Protein 6B05 (pdb70)

Radius of gyration: 31.6 Å; Cα contacts (8 Å, |Δi|>4): 1835; chains: 3; bounding box: 79×73×69 Å

Organism: Pectobacterium atrosepticum (strain SCRI 1043 / ATCC BAA-672) (NCBI:txid218491)

Sequence (944 aa):
EEIKSPLPVFKEGTLANGFRYTLVQLEGPKTRVDIRLIVDVGSIDEKDNESGVAHMVAHMVFRASDAFPQGVSTELHHKQGWGRGQSYNAVTNYERRTMMYMMSPPKGNLDLGATLLQALSQMTGHAKLLQSDLDDERKIILEEWRGKLGVAERMNQQRVQAIRHDSRYPSRRPVIGTEESINDTPASVLQDFYQRWYHPSNMRLMIIGDITPADAEREIQRYFAALPNVAVPTRDYYEPLLKPQLKVARLQDSSQSGSSQVSFVYRFNDKDAFGQSEYRHRRLLTQITMSAVTRQVRRQKAELPQDASSLVVRKSDIGKTTAALGFFANVMPGGHDAAISAVLKEIERFKRYPLNEQDITEITSDIREVAQRMSVTPETREFADWVQQLTIVWQQDRPYVGSQQRRGKDALEALDTIKGEDVNRHWQRWLASPDTLAQFSSVPGATPFTLPKPDAISKLQKQWALATLAPLRLEEKKIIPELPSVTQSGKRTAVKTFAAQKVEQWQLSNGDRVVWLRAPEAGKKVVYLTATSQAGFMATAMNPWQAQLASQLVNQSGPATWSGESLSNWKKEKTLSLSIDQEADQLTLSGTAPTEQLASLFGLYRELNVAPGIDPDVMKESMMMSLARQKANDDQSVGGKRASEMTKLRFGEPAWQQPEIAELKKISAPALLSQWHKAASAPVTYYLIADMPATQLLPQVERYLATIPRQPASEVKQHLALSSGKREATSAINVEPRADILTWSFTPHAWTPQAAVQVSIARNIASKYLKTSLRDDALGIYRMRVDSELEDKKQRIETEVSFTSAPERAQELWTLAEQAFSELPTKITQQDVDEQKAQFIRAEKGRQGDLTTIQRRLILSYRHYNDPRYLSNASKLADSITLESVRAMSAKLYNPDNRVLYITLPQEATYKVKFITPEGELEVECDDDVYVLDAAEEEAGIDLPVTIETDVTIETH

InterPro domains:
  IPR001431 Peptidase M16, zinc-binding site [PS00143] (67-90)
  IPR007863 Peptidase M16, C-terminal [PF05193] (209-381)
  IPR011249 Metalloenzyme, LuxS/M16 peptidase-like [SSF63411] (35-244)
  IPR011249 Metalloenzyme, LuxS/M16 peptidase-like [SSF63411] (264-463)
  IPR011249 Metalloenzyme, LuxS/M16 peptidase-like [SSF63411] (505-727)
  IPR011249 Metalloenzyme, LuxS/M16 peptidase-like [SSF63411] (806-921)
  IPR011765 Peptidase M16, N-terminal [PF00675] (54-166)
  IPR050626 Peptidase M16 [PTHR43690] (21-405)

Foldseek 3Di:
DVFFWFQWDWDWDAFPLQAIEIETETPDDPQWKKKKKKFFAALLPDDPLQALLRVLLLVQLQAAWPVRPRGLVVVLVVVPDDEPVAWYWDGFNTMIMIIGGRPRHPVCLLVVLQSVLRSLFTGPLDQVVLVVCLVVLVLVVQVCDDDVNLLVLLVLCFVQPQASPSQGGNSGDPCSSVPPGSVSSVVVSVQGRGNSSMYMYMHYNDDVVVNVVSNCVRPNPTHNDDHDDDDGFGRPFDQDEAEGERDDLQDLAFKKKKKFKDFQQPPPPDDSLLSVVLVVLLQQLCQVQVVLCQVVADLQWGDWGWDWADSGLGMIMIMTMIGGQFLCRLSHLLSSLLVLLLLLVDAGDQVSSVVSLVVLLVQLVVQQPDGDTRDRVVVVVQQVVQVVNVHDDDGSNRVSVVSNVSSVVDHSVNSSVSVVVRSPRSGMYMYGYHHAVRDDDGDDSVSSVVSNVVSNPDDDDHRDDDDDADADDFDDFDDFWDFDDWDDPVVQQWIWTATPQGAIETEHQDCLCPQKKKKKKKFFLALLFPVHANQLLQLLQVQLQQQFFARGGNVSVVVVCVVQVKDWGWDHHRGMIIIIMMGGLVCLLVRLRSVLRSQPGGHGHVSVLSVVLSVLSSVVNSLVRDPVVVVVQVVCCQFQNHDSHDRDHSVVSVPDDPVSSVVNSNSSSQTHIYMHMHHNDDCVSVVRSCRRRPSPRHHDYGDGRDDRGTDWFEAEDEAQADARQKKKKKKKAKAAAADDLLLQVLFVLLQVLLVVQLCVLVVDVVQFWPDWDWDWGCPHVRRMIMIMIMTIGGQPNPVCSVVSSVVSLVCSLVPDDQVSLVVSLVVVLVVLVVCVSPVVSQSVQQVSCCVPPVGNCSSPDSNCSSVSRGSVSNSVSSNRNHDVGGMYMYMYHHHD/DKDKEWEQDPVGIDIFIDDPPDDPVRRCVVVVHDDVVYDYD/DDPDDDD

Secondary structure (DSSP, 8-state):
--SPEEPPEEEEEE-TTS-EEEEEE-S-STT-EEEEEEES--GGG--TT-TTHHHHHHHHTTS-BSS-TT-HHHHHHHTT--BTTTEEEEE-SS-EEEEE--TTGGGGHHHHHHHHHHHHH-B---HHHHHHHHHHHHHHHHHT-SHHHHHHHHHHHHHTTTSSGGG--TT--HHHHHH--HHHHHHHHHHH--GGGEEEEEEES--HHHHHHHHHHHHTTS---PPPP----S----SEEEEEE---TT----EEEEEEEEESS--TTS-HHHHHHHHHHHHHHHHHHHHHGGGG--TTEEEEEEEEEE-SSSEEEEEEEEEE-TT-HHHHHHHHHHHHHHHHHSPPPHHHHHHHHHHHHHHHHHHHHS--EE-HHHHHHHHHHHHHTT-----HHHHHHHHHHHHHT--HHHHHHHHHHHHT-SEEEEEEE--TT----PPPHHHHHHHHHHHHHS--PPPPPPPPPP---PPP------EEEEEEEGGGTEEEEEETTS-EEEEE--GGGTTEEEEEEEES--TT-TTS-HHHHHHHHHHHHHH-BTTS-HHHHHHHHHHHT-EEEEEE-SS-EEEEEEEEGGGHHHHHHHHHHHHHSB---HHHHHHHHHHHHHHHHHHTTSHHHHHHHHHHHHHHSS-S--PPPHHHHHT--HHHHHHHHHHHHTS--EEEEE--S-HHHHHHHIIIIITTS-----PPPPP--PPPSEEEEEEEEESSS-EEEEEEEEEE----HHHHHHHHHHHHHHHHHHHHHT--GGG-EEEEEEEEEEETTTTEEEEEEEEEE-STTHHHHHHHHHHHHHHHHHH--HHHHHHHHHHHHHHHHHTTT-HHHHHHHHHHHHHHHSS-GGGS-GGGGGGG--HHHHHHHHTTS--TTSEEEEEEEE--/-EEEEEEE-SS-EEEEEEETTS-HHHHHHHHT-----EEE-/--SS---

B-factor: mean 38.55, std 19.24, range [16.82, 146.91]

Structure (mmCIF, N/CA/C/O backbone):
data_6B05
#
_entry.id   6B05
#
_cell.length_a   81.338
_cell.length_b   126.505
_cell.length_c   133.545
_cell.angle_alpha   90.00
_cell.angle_beta   90.00
_cell.angle_gamma   90.00
#
_symmetry.space_group_name_H-M   'P 2 21 21'
#
loop_
_entity.id
_entity.type
_entity.pdbx_description
1 polymer 'Putative zinc protease'
2 polymer 'Ferredoxin-2, chloroplastic'
3 non-polymer 'ZINC ION'
4 water water
#
loop_
_atom_site.group_PDB
_atom_site.id
_atom_site.type_symbol
_atom_site.label_atom_id
_atom_site.label_alt_id
_atom_site.label_comp_id
_atom_site.label_asym_id
_atom_site.label_entity_id
_atom_site.label_seq_id
_atom_site.pdbx_PDB_ins_code
_atom_site.Cartn_x
_atom_site.Cartn_y
_atom_site.Cartn_z
_atom_site.occupancy
_atom_site.B_iso_or_equiv
_atom_site.auth_seq_id
_atom_site.auth_comp_id
_atom_site.auth_asym_id
_atom_site.auth_atom_id
_atom_site.pdbx_PDB_model_num
ATOM 1 N N . GLU A 1 26 ? 7.645 32.643 43.808 1.00 43.61 26 GLU A N 1
ATOM 2 C CA . GLU A 1 26 ? 7.844 33.164 45.155 1.00 49.04 26 GLU A CA 1
ATOM 3 C C . GLU A 1 26 ? 7.011 34.414 45.429 1.00 64.63 26 GLU A C 1
ATOM 4 O O . GLU A 1 26 ? 7.254 35.452 44.822 1.00 84.14 26 GLU A O 1
ATOM 6 N N . GLU A 1 27 ? 6.045 34.340 46.350 1.00 58.66 27 GLU A N 1
ATOM 7 C CA . GLU A 1 27 ? 5.239 35.529 46.625 1.00 51.65 27 GLU A CA 1
ATOM 8 C C . GLU A 1 27 ? 5.970 36.510 47.536 1.00 41.76 27 GLU A C 1
ATOM 9 O O . GLU A 1 27 ? 6.047 37.703 47.222 1.00 43.57 27 GLU A O 1
ATOM 15 N N . ILE A 1 28 ? 6.513 36.049 48.666 1.00 32.82 28 ILE A N 1
ATOM 16 C CA . ILE A 1 28 ? 7.343 36.912 49.506 1.00 37.80 28 ILE A CA 1
ATOM 17 C C . ILE A 1 28 ? 8.789 36.801 49.031 1.00 42.59 28 ILE A C 1
ATOM 18 O O . ILE A 1 28 ? 9.391 35.726 49.099 1.00 33.96 28 ILE A O 1
ATOM 23 N N . LYS A 1 29 ? 9.348 37.911 48.546 1.00 37.06 29 LYS A N 1
ATOM 24 C CA . LYS A 1 29 ? 10.712 37.884 48.029 1.00 38.04 29 LYS A CA 1
ATOM 25 C C . LYS A 1 29 ? 11.700 37.553 49.135 1.00 31.36 29 LYS A C 1
ATOM 26 O O . LYS A 1 29 ? 11.601 38.063 50.255 1.00 38.01 29 LYS A O 1
ATOM 32 N N . SER A 1 30 ? 12.708 36.665 48.796 1.00 27.78 30 SER A N 1
ATOM 33 C CA . SER A 1 30 ? 13.669 36.321 49.828 1.00 27.07 30 SER A CA 1
ATOM 34 C C . SER A 1 30 ? 14.918 37.198 49.729 1.00 33.89 30 SER A C 1
ATOM 35 O O . SER A 1 30 ? 15.289 37.651 48.641 1.00 34.14 30 SER A O 1
ATOM 38 N N . PRO A 1 31 ? 15.561 37.450 50.864 1.00 30.47 31 PRO A N 1
ATOM 39 C CA . PRO A 1 31 ? 16.761 38.294 50.878 1.00 31.91 31 PRO A CA 1
ATOM 40 C C . PRO A 1 31 ? 17.973 37.587 50.304 1.00 39.61 31 PRO A C 1
ATOM 41 O O . PRO A 1 31 ? 17.956 36.397 49.974 1.00 39.92 31 PRO A O 1
ATOM 45 N N . LEU A 1 32 ? 19.046 38.363 50.204 1.00 34.96 32 LEU A N 1
ATOM 46 C CA . LEU A 1 32 ? 20.330 37.871 49.749 1.00 27.45 32 LEU A CA 1
ATOM 47 C C . LEU A 1 32 ? 20.685 36.608 50.530 1.00 32.71 32 LEU A C 1
ATOM 48 O O . LEU A 1 32 ? 20.707 36.640 51.769 1.00 33.21 32 LEU A O 1
ATOM 53 N N . PRO A 1 33 ? 20.940 35.492 49.858 1.00 31.20 33 PRO A N 1
ATOM 54 C CA . PRO A 1 33 ? 21.168 34.224 50.562 1.00 35.86 33 PRO A CA 1
ATOM 55 C C . PRO A 1 33 ? 22.572 34.106 51.136 1.00 34.11 33 PRO A C 1
ATOM 56 O O . PRO A 1 33 ? 23.474 34.897 50.858 1.00 39.72 33 PRO A O 1
ATOM 60 N N . VAL A 1 34 ? 22.734 33.066 51.944 1.00 36.17 34 VAL A N 1
ATOM 61 C CA . VAL A 1 34 ? 24.030 32.652 52.445 1.00 45.96 34 VAL A CA 1
ATOM 62 C C . VAL A 1 34 ? 24.580 31.589 51.500 1.00 39.75 34 VAL A C 1
ATOM 63 O O . VAL A 1 34 ? 23.858 30.670 51.091 1.00 40.46 34 VAL A O 1
ATOM 67 N N . PHE A 1 35 ? 25.843 31.742 51.117 1.00 36.06 35 PHE A N 1
ATOM 68 C CA . PHE A 1 35 ? 26.514 30.839 50.194 1.00 43.42 35 PHE A CA 1
ATOM 69 C C . PHE A 1 35 ? 27.484 29.972 50.974 1.00 48.96 35 PHE A C 1
ATOM 70 O O . PHE A 1 35 ? 28.239 30.483 51.805 1.00 56.13 35 PHE A O 1
ATOM 78 N N . LYS A 1 36 ? 27.468 28.668 50.713 1.00 39.45 36 LYS A N 1
ATOM 79 C CA . LYS A 1 36 ? 28.531 27.789 51.178 1.00 34.45 36 LYS A CA 1
ATOM 80 C C . LYS A 1 36 ? 29.138 27.080 49.978 1.00 38.86 36 LYS A C 1
ATOM 81 O O . LYS A 1 36 ? 28.414 26.487 49.171 1.00 40.04 36 LYS A O 1
ATOM 87 N N . GLU A 1 37 ? 30.454 27.190 49.839 1.00 38.06 37 GLU A N 1
ATOM 88 C CA . GLU A 1 37 ? 31.206 26.497 48.808 1.00 39.41 37 GLU A CA 1
ATOM 89 C C . GLU A 1 37 ? 31.948 25.337 49.447 1.00 40.28 37 GLU A C 1
ATOM 90 O O . GLU A 1 37 ? 32.257 25.351 50.642 1.00 37.30 37 GLU A O 1
ATOM 96 N N . GLY A 1 38 ? 32.250 24.341 48.629 1.00 33.23 38 GLY A N 1
ATOM 97 C CA . GLY A 1 38 ? 32.968 23.175 49.097 1.00 34.35 38 GLY A CA 1
ATOM 98 C C . GLY 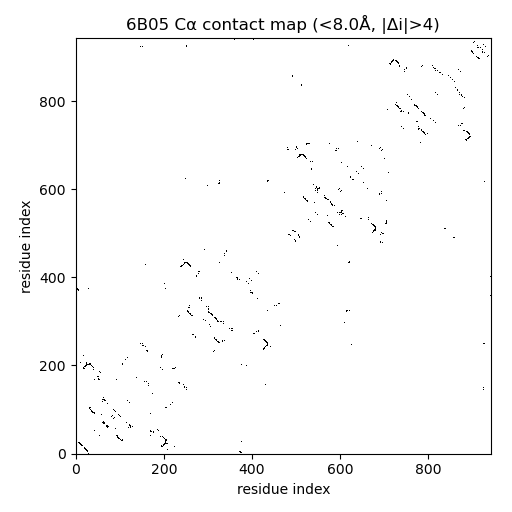A 1 38 ? 33.585 22.460 47.920 1.00 37.87 38 GLY A C 1
ATOM 99 O O . GLY A 1 38 ? 33.175 22.642 46.768 1.00 32.24 38 GLY A O 1
ATOM 100 N N . THR A 1 39 ? 34.592 21.647 48.223 1.00 38.33 39 THR A N 1
ATOM 101 C CA . THR A 1 39 ? 35.279 20.833 47.225 1.00 39.50 39 THR A CA 1
ATOM 102 C C . THR A 1 39 ? 35.565 19.477 47.854 1.00 40.93 39 THR A C 1
ATOM 103 O O . THR A 1 39 ? 36.200 19.417 48.909 1.00 42.09 39 THR A O 1
ATOM 107 N N . LEU A 1 40 ? 35.083 18.398 47.235 1.00 32.26 40 LEU A N 1
ATOM 108 C CA . LEU A 1 40 ? 35.405 17.065 47.731 1.00 33.53 40 LEU A CA 1
ATOM 109 C C . LEU A 1 40 ? 36.876 16.745 47.441 1.00 31.97 40 LEU A C 1
ATOM 110 O O . LEU A 1 40 ? 37.551 17.442 46.682 1.00 34.61 40 LEU A O 1
ATOM 115 N N . ALA A 1 41 ? 37.374 15.663 48.049 1.00 37.77 41 ALA A N 1
ATOM 116 C CA . ALA A 1 41 ? 38.775 15.289 47.845 1.00 35.21 41 ALA A CA 1
ATOM 117 C C . ALA A 1 41 ? 39.089 15.036 46.374 1.00 40.02 41 ALA A C 1
ATOM 118 O O . ALA A 1 41 ? 40.215 15.286 45.931 1.00 43.68 41 ALA A O 1
ATOM 120 N N . ASN A 1 42 ? 38.120 14.550 45.601 1.00 35.09 42 ASN A N 1
ATOM 121 C CA . ASN A 1 42 ? 38.355 14.255 44.195 1.00 31.11 42 ASN A CA 1
ATOM 122 C C . ASN A 1 42 ? 38.221 15.481 43.296 1.00 35.08 42 ASN A C 1
ATOM 123 O O . ASN A 1 42 ? 38.257 15.328 42.069 1.00 32.95 42 ASN A O 1
ATOM 128 N N . GLY A 1 43 ? 38.061 16.683 43.864 1.00 33.29 43 GLY A N 1
ATOM 129 C CA . GLY A 1 43 ? 37.977 17.896 43.068 1.00 33.75 43 GLY A CA 1
ATOM 130 C C . GLY A 1 43 ? 36.577 18.342 42.688 1.00 32.54 43 GLY A C 1
ATOM 131 O O . GLY A 1 43 ? 36.431 19.394 42.055 1.00 31.97 43 GLY A O 1
ATOM 132 N N . PHE A 1 44 ? 35.552 17.575 43.040 1.00 34.65 44 PHE A N 1
ATOM 133 C CA . PHE A 1 44 ? 34.166 17.953 42.780 1.00 32.95 44 PHE A CA 1
ATOM 134 C C . PHE A 1 44 ? 33.806 19.194 43.593 1.00 34.36 44 PHE A C 1
ATOM 135 O O . PHE A 1 44 ? 33.938 19.187 44.821 1.00 29.95 44 PHE A O 1
ATOM 143 N N . ARG A 1 45 ? 33.337 20.245 42.913 1.00 27.78 45 ARG A N 1
ATOM 144 C CA . ARG A 1 45 ? 32.972 21.517 43.536 1.00 32.34 45 ARG A CA 1
ATOM 145 C C . ARG A 1 45 ? 31.461 21.663 43.645 1.00 32.55 45 ARG A C 1
ATOM 146 O O . ARG A 1 45 ? 30.723 21.262 42.744 1.00 29.33 45 ARG A O 1
ATOM 154 N N . TYR A 1 46 ? 31.002 22.261 44.743 1.00 31.58 46 TYR A N 1
ATOM 155 C CA . TYR A 1 46 ? 29.575 22.458 44.944 1.00 29.66 46 TYR A CA 1
ATOM 156 C C . TYR A 1 46 ? 29.313 23.809 45.594 1.00 34.09 46 TYR A C 1
ATOM 157 O O . TYR A 1 46 ? 30.145 24.351 46.326 1.00 32.99 46 TYR A O 1
ATOM 166 N N . THR A 1 47 ? 28.127 24.338 45.322 1.00 34.24 47 THR A N 1
ATOM 167 C CA . THR A 1 47 ? 27.694 25.626 45.842 1.00 26.56 47 THR A CA 1
ATOM 168 C C . THR A 1 47 ? 26.302 25.441 46.418 1.00 26.52 47 THR A C 1
ATOM 169 O O . THR A 1 47 ? 25.389 24.998 45.711 1.00 28.55 47 THR A O 1
ATOM 173 N N . LEU A 1 48 ? 26.142 25.776 47.695 1.00 29.66 48 LEU A N 1
ATOM 174 C CA . LEU A 1 48 ? 24.886 25.603 48.412 1.00 26.45 48 LEU A CA 1
ATOM 175 C C . LEU A 1 48 ? 24.339 26.990 48.731 1.00 28.14 48 LEU A C 1
ATOM 176 O O . LEU A 1 48 ? 25.021 27.796 49.375 1.00 35.15 48 LEU A O 1
ATOM 181 N N . VAL A 1 49 ? 23.122 27.268 48.269 1.00 31.14 49 VAL A N 1
ATOM 182 C CA . VAL A 1 49 ? 22.530 28.601 48.345 1.00 24.26 49 VAL A CA 1
ATOM 183 C C . VAL A 1 49 ? 21.192 28.457 49.063 1.00 33.61 49 VAL A C 1
ATOM 184 O O . VAL A 1 49 ? 20.182 28.076 48.456 1.00 35.13 49 VAL A O 1
ATOM 188 N N . GLN A 1 50 ? 21.175 28.760 50.356 1.00 36.10 50 GLN A N 1
ATOM 189 C CA . GLN A 1 50 ? 19.963 28.640 51.153 1.00 29.90 50 GLN A CA 1
ATOM 190 C C . GLN A 1 50 ? 19.198 29.959 51.083 1.00 31.67 50 GLN A C 1
ATOM 191 O O . GLN A 1 50 ? 19.730 31.010 51.456 1.00 34.09 50 GLN A O 1
ATOM 197 N N . LEU A 1 51 ? 17.962 29.902 50.592 1.00 30.67 51 LEU A N 1
ATOM 198 C CA . LEU A 1 51 ? 17.024 31.012 50.596 1.00 27.67 51 LEU A CA 1
ATOM 199 C C . LEU A 1 51 ? 16.049 30.816 51.746 1.00 33.53 51 LEU A C 1
ATOM 200 O O . LEU A 1 51 ? 15.762 29.684 52.136 1.00 34.91 51 LEU A O 1
ATOM 205 N N . GLU A 1 52 ? 15.521 31.907 52.288 1.00 31.45 52 GLU A N 1
ATOM 206 C CA . GLU A 1 52 ? 14.596 31.635 53.380 1.00 36.80 52 GLU A CA 1
ATOM 207 C C . GLU A 1 52 ? 13.190 31.307 52.882 1.00 39.45 52 GLU A C 1
ATOM 208 O O . GLU A 1 52 ? 12.329 30.966 53.695 1.00 40.16 52 GLU A O 1
ATOM 214 N N . GLY A 1 53 ? 12.957 31.326 51.568 1.00 38.86 53 GLY A N 1
ATOM 215 C CA . GLY A 1 53 ? 11.723 30.832 50.999 1.00 27.51 53 GLY A CA 1
ATOM 216 C C . GLY A 1 53 ? 11.750 30.870 49.484 1.00 33.76 53 GLY A C 1
ATOM 217 O O . GLY A 1 53 ? 12.709 31.351 48.875 1.00 33.45 53 GLY A O 1
ATOM 218 N N . PRO A 1 54 ? 10.685 30.371 48.834 1.00 36.01 54 PRO A N 1
ATOM 219 C CA . PRO A 1 54 ? 9.488 29.775 49.439 1.00 27.44 54 PRO A CA 1
ATOM 220 C C . PRO A 1 54 ? 9.733 28.358 49.957 1.00 33.36 54 PRO A C 1
ATOM 221 O O . PRO A 1 54 ? 10.666 27.678 49.499 1.00 33.22 54 PRO A O 1
ATOM 225 N N . LYS A 1 55 ? 8.905 27.922 50.905 1.00 39.04 55 LYS A N 1
ATOM 226 C CA . LYS A 1 55 ? 9.054 26.590 51.483 1.00 39.86 55 LYS A CA 1
ATOM 227 C C . LYS A 1 55 ? 9.153 25.524 50.399 1.00 33.78 55 LYS A C 1
ATOM 228 O O . LYS A 1 55 ? 8.403 25.541 49.414 1.00 36.68 55 LYS A O 1
ATOM 234 N N . THR A 1 56 ? 10.108 24.606 50.597 1.00 35.75 56 THR A N 1
ATOM 235 C CA . THR A 1 56 ? 10.312 23.351 49.868 1.00 42.44 56 THR A CA 1
ATOM 236 C C . THR A 1 56 ? 10.934 23.522 48.478 1.00 44.10 56 THR A C 1
ATOM 237 O O . THR A 1 56 ? 11.579 22.592 47.989 1.00 46.95 56 THR A O 1
ATOM 241 N N . ARG A 1 57 ? 10.770 24.684 47.841 1.00 40.88 57 ARG A N 1
ATOM 242 C CA . ARG A 1 57 ? 11.334 24.901 46.510 1.00 38.33 57 ARG A CA 1
ATOM 243 C C . ARG A 1 57 ? 12.836 24.640 46.496 1.00 40.98 57 ARG A C 1
ATOM 244 O O . ARG A 1 57 ? 13.572 25.057 47.399 1.00 37.46 57 ARG A O 1
ATOM 252 N N . VAL A 1 58 ? 13.292 23.945 45.456 1.00 36.95 58 VAL A N 1
ATOM 253 C CA . VAL A 1 58 ? 14.719 23.723 45.253 1.00 38.34 58 VAL A CA 1
ATOM 254 C C . VAL A 1 58 ? 14.991 23.689 43.754 1.00 35.69 58 VAL A C 1
ATOM 255 O O . VAL A 1 58 ? 14.114 23.360 42.950 1.00 34.17 58 VAL A O 1
ATOM 259 N N . ASP A 1 59 ? 16.203 24.095 43.380 1.00 35.71 59 ASP A N 1
ATOM 260 C CA . ASP A 1 59 ? 16.704 24.032 42.012 1.00 30.48 59 ASP A CA 1
ATOM 261 C C . ASP A 1 59 ? 18.098 23.429 42.108 1.00 28.13 59 ASP A C 1
ATOM 262 O O . ASP A 1 59 ? 18.885 23.825 42.974 1.00 30.54 59 ASP A O 1
ATOM 267 N N . ILE A 1 60 ? 18.388 22.442 41.267 1.00 27.47 60 ILE A N 1
ATOM 268 C CA . ILE A 1 60 ? 19.635 21.686 41.341 1.00 26.59 60 ILE A CA 1
ATOM 269 C C . ILE A 1 60 ? 20.191 21.579 39.933 1.00 27.79 60 ILE A C 1
ATOM 270 O O . ILE A 1 60 ? 19.495 21.088 39.036 1.00 28.05 60 ILE A O 1
ATOM 275 N N . ARG A 1 61 ? 21.443 22.033 39.733 1.00 28.52 61 ARG A N 1
ATOM 276 C CA . ARG A 1 61 ? 22.100 21.992 38.425 1.00 23.96 61 ARG A CA 1
ATOM 277 C C . ARG A 1 61 ? 23.542 21.532 38.558 1.00 23.73 61 ARG A C 1
ATOM 278 O O . ARG A 1 61 ? 24.232 21.827 39.543 1.00 24.94 61 ARG A O 1
ATOM 286 N N . LEU A 1 62 ? 24.007 20.839 37.532 1.00 24.17 62 LEU A N 1
ATOM 287 C CA . LEU A 1 62 ? 25.371 20.339 37.499 1.00 23.36 62 LEU A CA 1
ATOM 288 C C . LEU A 1 62 ? 25.943 20.679 36.132 1.00 27.22 62 LEU A C 1
ATOM 289 O O . LEU A 1 62 ? 25.292 20.435 35.109 1.00 26.99 62 LEU A O 1
ATOM 294 N N . ILE A 1 63 ? 27.153 21.242 36.118 1.00 25.08 63 ILE A N 1
ATOM 295 C CA . ILE A 1 63 ? 27.872 21.568 34.888 1.00 27.65 63 ILE A CA 1
ATOM 296 C C . ILE A 1 63 ? 29.075 20.640 34.765 1.00 25.48 63 ILE A C 1
ATOM 297 O O . ILE A 1 63 ? 29.849 20.481 35.717 1.00 26.33 63 ILE A O 1
ATOM 302 N N . VAL A 1 64 ? 29.218 20.020 33.602 1.00 27.10 64 VAL A N 1
ATOM 303 C CA . VAL A 1 64 ? 30.462 19.387 33.179 1.00 27.80 64 VAL A CA 1
ATOM 304 C C . VAL A 1 64 ? 31.105 20.323 32.166 1.00 28.03 64 VAL A C 1
ATOM 305 O O . VAL A 1 64 ? 30.457 20.703 31.183 1.00 22.95 64 VAL A O 1
ATOM 309 N N . ASP A 1 65 ? 32.366 20.708 32.399 1.00 24.58 65 ASP A N 1
ATOM 310 C CA . ASP A 1 65 ? 33.056 21.666 31.526 1.00 27.92 65 ASP A CA 1
ATOM 311 C C . ASP A 1 65 ? 33.555 20.936 30.281 1.00 27.90 65 ASP A C 1
ATOM 312 O O . ASP A 1 65 ? 34.751 20.746 30.045 1.00 23.75 65 ASP A O 1
ATOM 317 N N . VAL A 1 66 ? 32.590 20.491 29.493 1.00 26.96 66 VAL A N 1
ATOM 318 C CA . VAL A 1 66 ? 32.843 19.915 28.186 1.00 23.35 66 VAL A CA 1
ATOM 319 C C . VAL A 1 66 ? 31.683 20.312 27.291 1.00 24.26 66 VAL A C 1
ATOM 320 O O . VAL A 1 66 ? 30.524 20.303 27.717 1.00 24.24 66 VAL A O 1
ATOM 324 N N . GLY A 1 67 ? 31.999 20.691 26.062 1.00 20.74 67 GLY A N 1
ATOM 325 C CA . GLY A 1 67 ? 31.002 21.028 25.066 1.00 21.35 67 GLY A CA 1
ATOM 326 C C . GLY A 1 67 ? 31.448 20.592 23.684 1.00 22.24 67 GLY A C 1
ATOM 327 O O . GLY A 1 67 ? 32.445 19.872 23.560 1.00 25.26 67 GLY A O 1
ATOM 328 N N . SER A 1 68 ? 30.738 21.021 22.633 1.00 21.94 68 SER A N 1
ATOM 329 C CA . SER A 1 68 ? 31.080 20.546 21.297 1.00 23.73 68 SER A CA 1
ATOM 330 C C . SER A 1 68 ? 32.493 20.975 20.884 1.00 23.41 68 SER A C 1
ATOM 331 O O . SER A 1 68 ? 33.126 20.297 20.067 1.00 27.89 68 SER A O 1
ATOM 334 N N . ILE A 1 69 ? 32.996 22.094 21.421 1.00 20.86 69 ILE A N 1
ATOM 335 C CA . ILE A 1 69 ? 34.320 22.566 21.023 1.00 22.35 69 ILE A CA 1
ATOM 336 C C . ILE A 1 69 ? 35.410 21.549 21.344 1.00 25.63 69 ILE A C 1
ATOM 337 O O . ILE A 1 69 ? 36.472 21.556 20.706 1.00 24.43 69 ILE A O 1
ATOM 342 N N . ASP A 1 70 ? 35.184 20.678 22.329 1.00 21.35 70 ASP A N 1
ATOM 343 C CA . ASP A 1 70 ? 36.182 19.707 22.769 1.00 25.65 70 ASP A CA 1
ATOM 344 C C . ASP A 1 70 ? 36.174 18.420 21.956 1.00 24.17 70 ASP A C 1
ATOM 345 O O . ASP A 1 70 ? 37.057 17.571 22.149 1.00 23.09 70 ASP A O 1
ATOM 350 N N . GLU A 1 71 ? 35.206 18.252 21.058 1.00 21.66 71 GLU A N 1
ATOM 351 C CA . GLU A 1 71 ? 35.144 17.049 20.241 1.00 26.90 71 GLU A CA 1
ATOM 352 C C . GLU A 1 71 ? 36.350 16.962 19.313 1.00 33.54 71 GLU A C 1
ATOM 353 O O . GLU A 1 71 ? 36.805 17.972 18.767 1.00 27.28 71 GLU A O 1
ATOM 359 N N . LYS A 1 72 ? 36.874 15.746 19.143 1.00 33.51 72 LYS A N 1
ATOM 360 C CA . LYS A 1 72 ? 37.829 15.449 18.083 1.00 30.50 72 LYS A CA 1
ATOM 361 C C . LYS A 1 72 ? 37.088 15.291 16.755 1.00 33.00 72 LYS A C 1
ATOM 362 O O . LYS A 1 72 ? 35.854 15.371 16.686 1.00 28.23 72 LYS A O 1
ATOM 368 N N . ASP A 1 73 ? 37.851 15.068 15.676 1.00 34.56 73 ASP A N 1
ATOM 369 C CA . ASP A 1 73 ? 37.260 15.053 14.339 1.00 37.34 73 ASP A CA 1
ATOM 370 C C . ASP A 1 73 ? 36.254 13.918 14.168 1.00 33.81 73 ASP A C 1
ATOM 371 O O . ASP A 1 73 ? 35.299 14.052 13.398 1.00 36.55 73 ASP A O 1
ATOM 376 N N . ASN A 1 74 ? 36.446 12.804 14.866 1.00 32.62 74 ASN A N 1
ATOM 377 C CA . ASN A 1 74 ? 35.563 11.653 14.768 1.00 33.86 74 ASN A CA 1
ATOM 378 C C . ASN A 1 74 ? 34.448 11.689 15.805 1.00 29.37 74 ASN A C 1
ATOM 379 O O . ASN A 1 74 ? 33.836 10.653 16.077 1.00 30.94 74 ASN A O 1
ATOM 384 N N . GLU A 1 75 ? 34.196 12.851 16.410 1.00 28.55 75 GLU A N 1
ATOM 385 C CA . GLU A 1 75 ? 33.314 12.969 17.562 1.00 29.67 75 GLU A CA 1
ATOM 386 C C . GLU A 1 75 ? 32.215 14.000 17.321 1.00 29.85 75 GLU A C 1
ATOM 387 O O . GLU A 1 75 ? 31.713 14.616 18.258 1.00 30.10 75 GLU A O 1
ATOM 393 N N . SER A 1 76 ? 31.819 14.180 16.069 1.00 24.07 76 SER A N 1
ATOM 394 C CA . SER A 1 76 ? 30.894 15.257 15.716 1.00 31.81 76 SER A CA 1
ATOM 395 C C . SER A 1 76 ? 29.538 15.075 16.400 1.00 27.19 76 SER A C 1
ATOM 396 O O . SER A 1 76 ? 28.883 14.046 16.226 1.00 27.79 76 SER A O 1
ATOM 399 N N . GLY A 1 77 ? 29.112 16.076 17.168 1.00 24.44 77 GLY A N 1
ATOM 400 C CA . GLY A 1 77 ? 27.844 15.989 17.881 1.00 30.77 77 GLY A CA 1
ATOM 401 C C . GLY A 1 77 ? 27.857 15.121 19.121 1.00 29.31 77 GLY A C 1
ATOM 402 O O . GLY A 1 77 ? 26.798 14.931 19.746 1.00 27.80 77 GLY A O 1
ATOM 403 N N . VAL A 1 78 ? 29.026 14.614 19.512 1.00 25.14 78 VAL A N 1
ATOM 404 C CA . VAL A 1 78 ? 29.120 13.629 20.582 1.00 24.54 78 VAL A CA 1
ATOM 405 C C . VAL A 1 78 ? 28.908 14.252 21.962 1.00 29.16 78 VAL A C 1
ATOM 406 O O . VAL A 1 78 ? 28.360 13.589 22.840 1.00 26.56 78 VAL A O 1
ATOM 410 N N . ALA A 1 79 ? 29.297 15.519 22.199 1.00 22.50 79 ALA A N 1
ATOM 411 C CA . ALA A 1 79 ? 28.982 16.107 23.508 1.00 22.89 79 ALA A CA 1
ATOM 412 C C . ALA A 1 79 ? 27.480 16.100 23.759 1.00 22.67 79 ALA A C 1
ATOM 413 O O . ALA A 1 79 ? 27.015 15.732 24.850 1.00 20.84 79 ALA A O 1
ATOM 415 N N . HIS A 1 80 ? 26.707 16.471 22.740 1.00 21.63 80 HIS A N 1
ATOM 416 C CA . HIS A 1 80 ? 25.258 16.539 22.866 1.00 28.17 80 HIS A CA 1
ATOM 417 C C . HIS A 1 80 ? 24.631 15.147 22.905 1.00 26.85 80 HIS A C 1
ATOM 418 O O . HIS A 1 80 ? 23.656 14.918 23.636 1.00 26.76 80 HIS A O 1
ATOM 425 N N . MET A 1 81 ? 25.188 14.199 22.146 1.00 23.27 81 MET A N 1
ATOM 426 C CA . MET A 1 81 ? 24.708 12.819 22.207 1.00 26.86 81 MET A CA 1
ATOM 427 C C . MET A 1 81 ? 24.932 12.218 23.590 1.00 22.28 81 MET A C 1
ATOM 428 O O . MET A 1 81 ? 24.123 11.414 24.063 1.00 23.43 81 MET A O 1
ATOM 433 N N . VAL A 1 82 ? 26.048 12.565 24.238 1.00 24.22 82 VAL A N 1
ATOM 434 C CA . VAL A 1 82 ? 26.285 12.088 25.598 1.00 26.58 82 VAL A CA 1
ATOM 435 C C . VAL A 1 82 ? 25.262 12.686 26.556 1.00 22.32 82 VAL A C 1
ATOM 436 O O . VAL A 1 82 ? 24.746 11.992 27.443 1.00 26.21 82 VAL A O 1
ATOM 440 N N . ALA A 1 83 ? 24.943 13.978 26.385 1.00 22.01 83 ALA A N 1
ATOM 441 C CA . ALA A 1 83 ? 23.959 14.626 27.241 1.00 26.50 83 ALA A CA 1
ATOM 442 C C . ALA A 1 83 ? 22.620 13.902 27.183 1.00 25.30 83 ALA A C 1
ATOM 443 O O . ALA A 1 83 ? 21.876 13.901 28.169 1.00 27.19 83 ALA A O 1
ATOM 445 N N . HIS A 1 84 ? 22.310 13.284 26.038 1.00 23.49 84 HIS A N 1
ATOM 446 C CA . HIS A 1 84 ? 21.148 12.409 25.890 1.00 27.36 84 HIS A CA 1
ATOM 447 C C . HIS A 1 84 ? 21.377 11.060 26.550 1.00 30.15 84 HIS A C 1
ATOM 448 O O . HIS A 1 84 ? 20.519 10.549 27.284 1.00 33.81 84 HIS A O 1
ATOM 455 N N . MET A 1 85 ? 22.520 10.454 26.268 1.00 26.92 85 MET A N 1
ATOM 456 C CA . MET A 1 85 ? 22.722 9.071 26.662 1.00 30.31 85 MET A CA 1
ATOM 457 C C . MET A 1 85 ? 22.898 8.914 28.170 1.00 35.63 85 MET A C 1
ATOM 458 O O . MET A 1 85 ? 22.567 7.850 28.707 1.00 32.04 85 MET A O 1
ATOM 463 N N . VAL A 1 86 ? 23.382 9.942 28.885 1.00 25.61 86 VAL A N 1
ATOM 464 C CA . VAL A 1 86 ? 23.554 9.768 30.328 1.00 26.57 86 VAL A CA 1
ATOM 465 C C . VAL A 1 86 ? 22.218 9.556 31.033 1.00 24.97 86 VAL A C 1
ATOM 466 O O . VAL A 1 86 ? 22.197 9.125 32.188 1.00 29.56 86 VAL A O 1
ATOM 470 N N . PHE A 1 87 ? 21.095 9.805 30.356 1.00 30.91 87 PHE A N 1
ATOM 471 C CA . PHE A 1 87 ? 19.782 9.498 30.919 1.00 26.12 87 PHE A CA 1
ATOM 472 C C . PHE A 1 87 ? 19.331 8.064 30.665 1.00 29.91 87 PHE A C 1
ATOM 473 O O . PHE A 1 87 ? 18.263 7.671 31.150 1.00 33.58 87 PHE A O 1
ATOM 481 N N . ARG A 1 88 ? 20.091 7.282 29.900 1.00 32.01 88 ARG A N 1
ATOM 482 C CA . ARG A 1 88 ? 19.714 5.898 29.647 1.00 31.57 88 ARG A CA 1
ATOM 483 C C . ARG A 1 88 ? 20.316 4.993 30.725 1.00 33.43 88 ARG A C 1
ATOM 484 O O . ARG A 1 88 ? 20.482 5.427 31.872 1.00 34.47 88 ARG A O 1
ATOM 492 N N . ALA A 1 89 ? 20.660 3.753 30.377 1.00 36.43 89 ALA A N 1
ATOM 493 C CA . ALA A 1 89 ? 21.071 2.775 31.384 1.00 36.38 89 ALA A CA 1
ATOM 494 C C . ALA A 1 89 ? 22.284 3.246 32.179 1.00 36.52 89 ALA A C 1
ATOM 495 O O . ALA A 1 89 ? 23.269 3.736 31.617 1.00 33.08 89 ALA A O 1
ATOM 497 N N . SER A 1 90 ? 22.211 3.072 33.499 1.00 33.62 90 SER A N 1
ATOM 498 C CA . SER A 1 90 ? 23.312 3.350 34.411 1.00 33.16 90 SER A CA 1
ATOM 499 C C . SER A 1 90 ? 23.516 2.142 35.321 1.00 27.80 90 SER A C 1
ATOM 500 O O . SER A 1 90 ? 22.698 1.216 35.346 1.00 32.14 90 SER A O 1
ATOM 503 N N . ASP A 1 91 ? 24.618 2.175 36.090 1.00 27.76 91 ASP A N 1
ATOM 504 C CA . ASP A 1 91 ? 24.959 1.068 36.994 1.00 34.41 91 ASP A CA 1
ATOM 505 C C . ASP A 1 91 ? 23.803 0.694 37.914 1.00 35.90 91 ASP A C 1
ATOM 506 O O . ASP A 1 91 ? 23.533 -0.494 38.133 1.00 36.91 91 ASP A O 1
ATOM 511 N N . ALA A 1 92 ? 23.118 1.692 38.474 1.00 27.42 92 ALA A N 1
ATOM 512 C CA . ALA A 1 92 ? 22.027 1.448 39.406 1.00 32.91 92 ALA A CA 1
ATOM 513 C C . ALA A 1 92 ? 20.687 1.294 38.712 1.00 35.11 92 ALA A C 1
ATOM 514 O O . ALA A 1 92 ? 19.752 0.732 39.303 1.00 32.08 92 ALA A O 1
ATOM 516 N N . PHE A 1 93 ? 20.582 1.749 37.469 1.00 27.72 93 PHE A N 1
ATOM 517 C CA . PHE A 1 93 ? 19.309 1.848 36.759 1.00 27.92 93 PHE A CA 1
ATOM 518 C C . PHE A 1 93 ? 19.468 1.266 35.363 1.00 34.99 93 PHE A C 1
ATOM 519 O O . PHE A 1 93 ? 19.525 2.008 34.375 1.00 30.20 93 PHE A O 1
ATOM 527 N N . PRO A 1 94 ? 19.528 -0.066 35.246 1.00 38.12 94 PRO A N 1
ATOM 528 C CA . PRO A 1 94 ? 19.625 -0.683 33.909 1.00 34.34 94 PRO A CA 1
ATOM 529 C C . PRO A 1 94 ? 18.500 -0.288 32.960 1.00 34.78 94 PRO A C 1
ATOM 530 O O . PRO A 1 94 ? 18.713 -0.270 31.743 1.00 41.27 94 PRO A O 1
ATOM 534 N N . GLN A 1 95 ? 17.302 -0.007 33.457 1.00 32.81 95 GLN A N 1
ATOM 535 C CA . GLN A 1 95 ? 16.243 0.427 32.552 1.00 41.21 95 GLN A CA 1
ATOM 536 C C . GLN A 1 95 ? 16.302 1.912 32.245 1.00 37.36 95 GLN A C 1
ATOM 537 O O . GLN A 1 95 ? 15.449 2.404 31.499 1.00 36.56 95 GLN A O 1
ATOM 543 N N . GLY A 1 96 ? 17.262 2.634 32.803 1.00 38.28 96 GLY A N 1
ATOM 544 C CA . GLY A 1 96 ? 17.461 4.025 32.437 1.00 33.31 96 GLY A CA 1
ATOM 545 C C . GLY A 1 96 ? 17.210 4.970 33.596 1.00 33.94 96 GLY A C 1
ATOM 546 O O . GLY A 1 96 ? 16.261 4.801 34.374 1.00 34.02 96 GLY A O 1
ATOM 547 N N . VAL A 1 97 ? 18.075 5.978 33.715 1.00 37.24 97 VAL A N 1
ATOM 548 C CA . VAL A 1 97 ? 17.878 7.034 34.705 1.00 35.87 97 VAL A CA 1
ATOM 549 C C . VAL A 1 97 ? 16.544 7.736 34.483 1.00 35.15 97 VAL A C 1
ATOM 550 O O . VAL A 1 97 ? 15.769 7.936 35.425 1.00 32.04 97 VAL A O 1
ATOM 554 N N . SER A 1 98 ? 16.268 8.161 33.247 1.00 32.50 98 SER A N 1
ATOM 555 C CA . SER A 1 98 ? 15.028 8.902 33.040 1.00 35.52 98 SER A CA 1
ATOM 556 C C . SER A 1 98 ? 13.813 8.008 33.283 1.00 38.73 98 SER A C 1
ATOM 557 O O . SER A 1 98 ? 12.780 8.485 33.769 1.00 41.90 98 SER A O 1
ATOM 560 N N . THR A 1 99 ? 13.931 6.715 32.980 1.00 43.90 99 THR A N 1
ATOM 561 C CA . THR A 1 99 ? 12.884 5.766 33.343 1.00 41.53 99 THR A CA 1
ATOM 562 C C . THR A 1 99 ? 12.602 5.818 34.840 1.00 43.27 99 THR A C 1
ATOM 563 O O . THR A 1 99 ? 11.451 5.997 35.266 1.00 37.07 99 THR A O 1
ATOM 567 N N . GLU A 1 100 ? 13.651 5.677 35.655 1.00 34.19 100 GLU A N 1
ATOM 568 C CA . GLU A 1 100 ? 13.487 5.764 37.101 1.00 32.99 100 GLU A CA 1
ATOM 569 C C . GLU A 1 100 ? 12.823 7.078 37.502 1.00 38.81 100 GLU A C 1
ATOM 570 O O . GLU A 1 100 ? 11.885 7.091 38.307 1.00 43.31 100 GLU A O 1
ATOM 576 N N . LEU A 1 101 ? 13.290 8.197 36.937 1.00 35.73 101 LEU A N 1
ATOM 577 C CA . LEU A 1 101 ? 12.703 9.490 37.278 1.00 35.94 101 LEU A CA 1
ATOM 578 C C . LEU A 1 101 ? 11.230 9.546 36.889 1.00 37.63 101 LEU A C 1
ATOM 579 O O . LEU A 1 101 ? 10.403 10.059 37.647 1.00 39.76 101 LEU A O 1
ATOM 584 N N A HIS A 1 102 ? 10.902 9.060 35.688 0.47 41.88 102 HIS A N 1
ATOM 585 N N B HIS A 1 102 ? 10.884 9.040 35.701 0.53 41.59 102 HIS A N 1
ATOM 586 C CA A HIS A 1 102 ? 9.508 8.970 35.260 0.47 48.66 102 HIS A CA 1
ATOM 587 C CA B HIS A 1 102 ? 9.481 9.022 35.288 0.53 48.59 102 HIS A CA 1
ATOM 588 C C A HIS A 1 102 ? 8.665 8.262 36.308 0.47 50.64 102 HIS A C 1
ATOM 589 C C B HIS A 1 102 ? 8.629 8.238 36.281 0.53 50.68 102 HIS A C 1
ATOM 590 O O A HIS A 1 102 ? 7.596 8.746 36.700 0.47 52.46 102 HIS A O 1
ATOM 591 O O B HIS A 1 102 ? 7.511 8.652 36.610 0.53 52.93 102 HIS A O 1
ATOM 604 N N . LYS A 1 103 ? 9.148 7.116 36.788 1.00 47.26 103 LYS A N 1
ATOM 605 C CA . LYS A 1 103 ? 8.379 6.318 37.734 1.00 52.63 103 LYS A CA 1
ATOM 606 C C . LYS A 1 103 ? 8.165 7.039 39.060 1.00 58.62 103 LYS A C 1
ATOM 607 O O . LYS A 1 103 ? 7.199 6.735 39.767 1.00 69.73 103 LYS A O 1
ATOM 613 N N . GLN A 1 104 ? 9.018 8.001 39.408 1.00 54.80 104 GLN A N 1
ATOM 614 C CA . GLN A 1 104 ? 8.820 8.788 40.617 1.00 52.74 104 GLN A CA 1
ATOM 615 C C . GLN A 1 104 ? 8.188 10.146 40.326 1.00 40.19 104 GLN A C 1
ATOM 616 O O . GLN A 1 104 ? 8.248 11.046 41.168 1.00 46.79 104 GLN A O 1
ATOM 622 N N . GLY A 1 105 ? 7.586 10.311 39.154 1.00 39.88 105 GLY A N 1
ATOM 623 C CA . GLY A 1 105 ? 6.721 11.442 38.887 1.00 34.26 105 GLY A CA 1
ATOM 624 C C . GLY A 1 105 ? 7.355 12.623 38.192 1.00 41.86 105 GLY A C 1
ATOM 625 O O . GLY A 1 105 ? 6.716 13.677 38.109 1.00 37.78 105 GLY A O 1
ATOM 626 N N . TRP A 1 106 ? 8.584 12.490 37.696 1.00 34.49 106 TRP A N 1
ATOM 627 C CA . TRP A 1 106 ? 9.222 13.571 36.962 1.00 35.27 106 TRP A CA 1
ATOM 628 C C . TRP A 1 106 ? 8.790 13.567 35.497 1.00 41.74 106 TRP A C 1
ATOM 629 O O . TRP A 1 106 ? 8.552 12.513 34.899 1.00 55.23 106 TRP A O 1
ATOM 640 N N . GLY A 1 107 ? 8.724 14.755 34.909 1.00 38.42 107 GLY A N 1
ATOM 641 C CA . GLY A 1 107 ? 8.481 14.908 33.479 1.00 45.47 107 GLY A CA 1
ATOM 642 C C . GLY A 1 107 ? 9.706 15.483 32.787 1.00 47.22 107 GLY A C 1
ATOM 643 O O . GLY A 1 107 ? 10.383 16.359 33.336 1.00 42.81 107 GLY A O 1
ATOM 644 N N . ARG A 1 108 ? 10.000 14.976 31.587 1.00 51.74 108 ARG A N 1
ATOM 645 C CA . ARG A 1 108 ? 11.117 15.501 30.807 1.00 58.05 108 ARG A CA 1
ATOM 646 C C . ARG A 1 108 ? 10.899 16.977 30.505 1.00 53.64 108 ARG A C 1
ATOM 647 O O . ARG A 1 108 ? 9.788 17.410 30.198 1.00 44.81 108 ARG A O 1
ATOM 655 N N . GLY A 1 109 ? 11.961 17.754 30.606 1.00 55.91 109 GLY A N 1
ATOM 656 C CA . GLY A 1 109 ? 11.834 19.177 30.339 1.00 53.49 109 GLY A CA 1
ATOM 657 C C . GLY A 1 109 ? 11.405 19.994 31.526 1.00 64.61 109 GLY A C 1
ATOM 658 O O . GLY A 1 109 ? 12.103 20.937 31.909 1.00 73.40 109 GLY A O 1
ATOM 659 N N . GLN A 1 110 ? 10.268 19.651 32.136 1.00 62.75 110 GLN A N 1
ATOM 660 C CA . GLN A 1 110 ? 9.789 20.414 33.285 1.00 66.84 110 GLN A CA 1
ATOM 661 C C . GLN A 1 110 ? 10.529 20.034 34.563 1.00 54.73 110 GLN A C 1
ATOM 662 O O . GLN A 1 110 ? 10.824 20.900 35.396 1.00 57.80 110 GLN A O 1
ATOM 668 N N . SER A 1 111 ? 10.830 18.752 34.741 1.00 34.24 111 SER A N 1
ATOM 669 C CA . SER A 1 111 ? 11.519 18.281 35.934 1.00 38.83 111 SER A CA 1
ATOM 670 C C . SER A 1 111 ? 13.008 18.036 35.719 1.00 36.81 111 SER A C 1
ATOM 671 O O . SER A 1 111 ? 13.806 18.315 36.617 1.00 37.78 111 SER A O 1
ATOM 674 N N . TYR A 1 112 ? 13.405 17.485 34.577 1.00 30.08 112 TYR A N 1
ATOM 675 C CA . TYR A 1 112 ? 14.822 17.305 34.274 1.00 32.49 112 TYR A CA 1
ATOM 676 C C . TYR A 1 112 ? 15.092 17.742 32.843 1.00 36.10 112 TYR A C 1
ATOM 677 O O . TYR A 1 112 ? 14.237 17.617 31.964 1.00 33.58 112 TYR A O 1
ATOM 686 N N . ASN A 1 113 ? 16.299 18.265 32.626 1.00 38.71 113 ASN A N 1
ATOM 687 C CA . ASN A 1 113 ? 16.692 18.776 31.324 1.00 32.83 113 ASN A CA 1
ATOM 688 C C . ASN A 1 113 ? 18.208 18.816 31.246 1.00 32.51 113 ASN A C 1
ATOM 689 O O . ASN A 1 113 ? 18.902 18.869 32.262 1.00 33.66 113 ASN A O 1
ATOM 694 N N . ALA A 1 114 ? 18.706 18.822 30.020 1.00 31.14 114 ALA A N 1
ATOM 695 C CA . ALA A 1 114 ? 20.116 19.036 29.752 1.00 28.19 114 ALA A CA 1
ATOM 696 C C . ALA A 1 114 ? 20.253 20.057 28.636 1.00 31.16 114 ALA A C 1
ATOM 697 O O . ALA A 1 114 ? 19.430 20.111 27.713 1.00 26.32 114 ALA A O 1
ATOM 699 N N . VAL A 1 115 ? 21.300 20.871 28.718 1.00 21.23 115 VAL A N 1
ATOM 700 C CA . VAL A 1 115 ? 21.635 21.761 27.615 1.00 22.29 115 VAL A CA 1
ATOM 701 C C . VAL A 1 115 ? 23.137 21.697 27.359 1.00 28.68 115 VAL A C 1
ATOM 702 O O . VAL A 1 115 ? 23.945 21.728 28.297 1.00 26.81 115 VAL A O 1
ATOM 706 N N . THR A 1 116 ? 23.497 21.569 26.085 1.00 24.38 116 THR A N 1
ATOM 707 C CA . THR A 1 116 ? 24.874 21.477 25.619 1.00 25.42 116 THR A CA 1
ATOM 708 C C . THR A 1 116 ? 25.143 22.683 24.734 1.00 30.49 116 THR A C 1
ATOM 709 O O . THR A 1 116 ? 24.330 22.994 23.861 1.00 22.56 116 THR A O 1
ATOM 713 N N . ASN A 1 117 ? 26.268 23.360 24.945 1.00 23.38 117 ASN A N 1
ATOM 714 C CA . ASN A 1 117 ? 26.687 24.407 24.019 1.00 24.70 117 ASN A CA 1
ATOM 715 C C . ASN A 1 117 ? 28.146 24.143 23.640 1.00 31.81 117 ASN A C 1
ATOM 716 O O . ASN A 1 117 ? 28.670 23.033 23.790 1.00 22.89 117 ASN A O 1
ATOM 721 N N . TYR A 1 118 ? 28.825 25.170 23.126 1.00 24.91 118 TYR A N 1
ATOM 722 C CA . TYR A 1 118 ? 30.193 24.980 22.655 1.00 24.10 118 TYR A CA 1
ATOM 723 C C . TYR A 1 118 ? 31.134 24.543 23.780 1.00 24.06 118 TYR A C 1
ATOM 724 O O . TYR A 1 118 ? 32.042 23.735 23.551 1.00 24.94 118 TYR A O 1
ATOM 733 N N . GLU A 1 119 ? 30.953 25.097 24.991 1.00 23.67 119 GLU A N 1
ATOM 734 C CA . GLU A 1 119 ? 31.912 25.007 26.095 1.00 20.63 119 GLU A CA 1
ATOM 735 C C . GLU A 1 119 ? 31.506 24.084 27.237 1.00 24.10 119 GLU A C 1
ATOM 736 O O . GLU A 1 119 ? 32.389 23.614 27.966 1.00 29.35 119 GLU A O 1
ATOM 742 N N A ARG A 1 120 ? 30.219 23.819 27.431 0.52 22.71 120 ARG A N 1
ATOM 743 N N B ARG A 1 120 ? 30.207 23.849 27.439 0.48 22.90 120 ARG A N 1
ATOM 744 C CA A ARG A 1 120 ? 29.841 23.118 28.649 0.52 24.42 120 ARG A CA 1
ATOM 745 C CA B ARG A 1 120 ? 29.715 23.255 28.678 0.48 24.55 120 ARG A CA 1
ATOM 746 C C A ARG A 1 120 ? 28.521 22.394 28.448 0.52 23.97 120 ARG A C 1
ATOM 747 C C B ARG A 1 120 ? 28.526 22.348 28.394 0.48 23.80 120 ARG A C 1
ATOM 748 O O A ARG A 1 120 ? 27.729 22.725 27.564 0.52 20.05 120 ARG A O 1
ATOM 749 O O B ARG A 1 120 ? 27.825 22.502 27.393 0.48 21.69 120 ARG A O 1
ATOM 764 N N . THR A 1 121 ? 28.301 21.402 29.302 1.00 24.39 121 THR A N 1
ATOM 765 C CA . THR A 1 121 ? 27.080 20.618 29.329 1.00 23.37 121 THR A CA 1
ATOM 766 C C . THR A 1 121 ? 26.472 20.847 30.707 1.00 22.12 121 THR A C 1
ATOM 767 O O . THR A 1 121 ? 27.161 20.685 31.720 1.00 25.62 121 THR A O 1
ATOM 771 N N A MET A 1 122 ? 25.199 21.253 30.750 0.95 21.73 122 MET A N 1
ATOM 772 N N B MET A 1 122 ? 25.207 21.255 30.742 0.05 22.85 122 MET A N 1
ATOM 773 C CA A MET A 1 122 ? 24.533 21.577 32.000 0.95 23.88 122 MET A CA 1
ATOM 774 C CA B MET A 1 122 ? 24.521 21.562 31.988 0.05 23.66 122 MET A CA 1
ATOM 775 C C A MET A 1 122 ? 23.305 20.686 32.178 0.95 25.29 122 MET A C 1
ATOM 776 C C B MET A 1 122 ? 23.326 20.639 32.152 0.05 25.14 122 MET A C 1
ATOM 777 O O A MET A 1 122 ? 22.463 20.590 31.280 0.95 26.68 122 MET A O 1
ATOM 778 O O B MET A 1 122 ? 22.519 20.491 31.229 0.05 25.43 122 MET A O 1
ATOM 787 N N . TYR A 1 123 ? 23.221 20.023 33.324 1.00 24.64 123 TYR A N 1
ATOM 788 C CA . TYR A 1 123 ? 22.078 19.198 33.696 1.00 21.11 123 TYR A CA 1
ATOM 789 C C . TYR A 1 123 ? 21.286 19.967 34.740 1.00 35.63 123 TYR A C 1
ATOM 790 O O . TYR A 1 123 ? 21.876 20.506 35.681 1.00 32.23 123 TYR A O 1
ATOM 799 N N . MET A 1 124 ? 19.963 20.048 34.553 1.00 21.30 124 MET A N 1
ATOM 800 C CA . MET A 1 124 ? 19.094 20.833 35.426 1.00 31.06 124 MET A CA 1
ATOM 801 C C . MET A 1 124 ? 17.970 19.950 35.941 1.00 28.29 124 MET A C 1
ATOM 802 O O . MET A 1 124 ? 17.390 19.182 35.175 1.00 26.37 124 MET A O 1
ATOM 807 N N . MET A 1 125 ? 17.673 20.065 37.236 1.00 28.37 125 MET A N 1
ATOM 808 C CA . MET A 1 125 ? 16.691 19.226 37.913 1.00 30.99 125 MET A CA 1
ATOM 809 C C . MET A 1 125 ? 15.796 20.090 38.791 1.00 30.80 125 MET A C 1
ATOM 810 O O . MET A 1 125 ? 16.282 20.912 39.577 1.00 30.21 125 MET A O 1
ATOM 815 N N . SER A 1 126 ? 14.488 19.899 38.659 1.00 30.50 126 SER A N 1
ATOM 816 C CA . SER A 1 126 ? 13.508 20.524 39.542 1.00 39.30 126 SER A CA 1
ATOM 817 C C . SER A 1 126 ? 12.637 19.381 40.035 1.00 36.22 126 SER A C 1
ATOM 818 O O . SER A 1 126 ? 11.673 18.994 39.361 1.00 36.88 126 SER A O 1
ATOM 821 N N . PRO A 1 127 ? 12.980 18.776 41.168 1.00 39.00 127 PRO A N 1
ATOM 822 C CA . PRO A 1 127 ? 12.231 17.604 41.641 1.00 38.56 127 PRO A CA 1
ATOM 823 C C . PRO A 1 127 ? 10.801 17.971 41.993 1.00 44.87 127 PRO A C 1
ATOM 824 O O . PRO A 1 127 ? 10.547 19.051 42.545 1.00 43.83 127 PRO A O 1
ATOM 828 N N . PRO A 1 128 ? 9.842 17.094 41.672 1.00 46.03 128 PRO A N 1
ATOM 829 C CA . PRO A 1 128 ? 8.430 17.411 41.947 1.00 43.29 128 PRO A CA 1
ATOM 830 C C . PRO A 1 128 ? 8.146 17.741 43.402 1.00 42.59 128 PRO A C 1
ATOM 831 O O . PRO A 1 128 ? 7.352 18.647 43.678 1.00 52.78 128 PRO A O 1
ATOM 835 N N . LYS A 1 129 ? 8.770 17.039 44.343 1.00 36.85 129 LYS A N 1
ATOM 836 C CA . LYS A 1 129 ? 8.551 17.298 45.758 1.00 43.60 129 LYS A CA 1
ATOM 837 C C . LYS A 1 129 ? 9.586 18.244 46.348 1.00 43.96 129 LYS A C 1
ATOM 838 O O . LYS A 1 129 ? 9.760 18.267 47.569 1.00 48.47 129 LYS A O 1
ATOM 844 N N . GLY A 1 130 ? 10.278 19.015 45.513 1.00 41.24 130 GLY A N 1
ATOM 845 C CA . GLY A 1 130 ? 11.215 20.001 46.031 1.00 39.84 130 GLY A CA 1
ATOM 846 C C . GLY A 1 130 ? 12.300 19.375 46.887 1.00 36.30 130 GLY A C 1
ATOM 847 O O . GLY A 1 130 ? 12.873 18.334 46.548 1.00 37.62 130 GLY A O 1
ATOM 848 N N . ASN A 1 131 ? 12.567 20.000 48.039 1.00 33.04 131 ASN A N 1
ATOM 849 C CA . ASN A 1 131 ? 13.718 19.621 48.856 1.00 37.73 131 ASN A CA 1
ATOM 850 C C . ASN A 1 131 ? 13.588 18.232 49.459 1.00 48.31 131 ASN A C 1
ATOM 851 O O . ASN A 1 131 ? 14.594 17.677 49.922 1.00 53.50 131 ASN A O 1
ATOM 856 N N . LEU A 1 132 ? 12.380 17.663 49.487 1.00 46.51 132 LEU A N 1
ATOM 857 C CA . LEU A 1 132 ? 12.239 16.296 49.978 1.00 51.97 132 LEU A CA 1
ATOM 858 C C . LEU A 1 132 ? 12.889 15.297 49.027 1.00 53.12 132 LEU A C 1
ATOM 859 O O . LEU A 1 132 ? 13.344 14.231 49.460 1.00 58.24 132 LEU A O 1
ATOM 864 N N . ASP A 1 133 ? 12.956 15.632 47.740 1.00 46.85 133 ASP A N 1
ATOM 865 C CA . ASP A 1 133 ? 13.528 14.773 46.713 1.00 53.71 133 ASP A CA 1
ATOM 866 C C . ASP A 1 133 ? 15.020 15.016 46.490 1.00 56.64 133 ASP A C 1
ATOM 867 O O . ASP A 1 133 ? 15.556 14.567 45.472 1.00 51.72 133 ASP A O 1
ATOM 872 N N . LEU A 1 134 ? 15.697 15.732 47.394 1.00 53.54 134 LEU A N 1
ATOM 873 C CA . LEU A 1 134 ? 17.073 16.137 47.117 1.00 51.04 134 LEU A CA 1
ATOM 874 C C . LEU A 1 134 ? 17.990 14.926 46.973 1.00 47.70 134 LEU A C 1
ATOM 875 O O . LEU A 1 134 ? 18.824 14.877 46.058 1.00 41.32 134 LEU A O 1
ATOM 880 N N . GLY A 1 135 ? 17.853 13.941 47.867 1.00 38.93 135 GLY A N 1
ATOM 881 C CA . GLY A 1 135 ? 18.703 12.761 47.791 1.00 29.59 135 GLY A CA 1
ATOM 882 C C . GLY A 1 135 ? 18.476 11.953 46.525 1.00 33.56 135 GLY A C 1
ATOM 883 O O . GLY A 1 135 ? 19.428 11.504 45.884 1.00 39.43 135 GLY A O 1
ATOM 884 N N . ALA A 1 136 ? 17.214 11.759 46.142 1.00 35.38 136 ALA A N 1
ATOM 885 C CA . ALA A 1 136 ? 16.929 11.080 44.882 1.00 39.47 136 ALA A CA 1
ATOM 886 C C . ALA A 1 136 ? 17.508 11.845 43.697 1.00 36.52 136 ALA A C 1
ATOM 887 O O . ALA A 1 136 ? 17.952 11.243 42.713 1.00 33.42 136 ALA A O 1
ATOM 889 N N . THR A 1 137 ? 17.506 13.174 43.768 1.00 31.94 137 THR A N 1
ATOM 890 C CA . THR A 1 137 ? 18.054 13.968 42.677 1.00 37.11 137 THR A CA 1
ATOM 891 C C . THR A 1 137 ? 19.558 13.761 42.566 1.00 31.28 137 THR A C 1
ATOM 892 O O . THR A 1 137 ? 20.089 13.573 41.465 1.00 29.32 137 THR A O 1
ATOM 896 N N A LEU A 1 138 ? 20.253 13.763 43.705 0.25 28.02 138 LEU A N 1
ATOM 897 N N B LEU A 1 138 ? 20.258 13.777 43.697 0.75 26.44 138 LEU A N 1
ATOM 898 C CA A LEU A 1 138 ? 21.697 13.570 43.705 0.25 28.55 138 LEU A CA 1
ATOM 899 C CA B LEU A 1 138 ? 21.699 13.577 43.690 0.75 27.99 138 LEU A CA 1
ATOM 900 C C A LEU A 1 138 ? 22.079 12.147 43.318 0.25 30.55 138 LEU A C 1
ATOM 901 C C B LEU A 1 138 ? 22.078 12.145 43.314 0.75 30.78 138 LEU A C 1
ATOM 902 O O A LEU A 1 138 ? 23.129 11.939 42.699 0.25 31.06 138 LEU A O 1
ATOM 903 O O B LEU A 1 138 ? 23.119 11.932 42.679 0.75 31.79 138 LEU A O 1
ATOM 912 N N . GLN A 1 139 ? 21.257 11.154 43.671 1.00 32.73 139 GLN A N 1
ATOM 913 C CA . GLN A 1 139 ? 21.536 9.804 43.193 1.00 31.55 139 GLN A CA 1
ATOM 914 C C . GLN A 1 139 ? 21.392 9.744 41.676 1.00 30.46 139 GLN A C 1
ATOM 915 O O . GLN A 1 139 ? 22.244 9.174 40.987 1.00 28.84 139 GLN A O 1
ATOM 921 N N . ALA A 1 140 ? 20.358 10.393 41.131 1.00 28.75 140 ALA A N 1
ATOM 922 C CA . ALA A 1 140 ? 20.186 10.410 39.683 1.00 34.50 140 ALA A CA 1
ATOM 923 C C . ALA A 1 140 ? 21.342 11.129 38.992 1.00 31.97 140 ALA A C 1
ATOM 924 O O . ALA A 1 140 ? 21.885 10.638 37.990 1.00 29.63 140 ALA A O 1
ATOM 926 N N . LEU A 1 141 ? 21.733 12.303 39.509 1.00 23.34 141 LEU A N 1
ATOM 927 C CA . LEU A 1 141 ? 22.784 13.086 38.859 1.00 30.69 141 LEU A CA 1
ATOM 928 C C . LEU A 1 141 ? 24.131 12.375 38.935 1.00 29.28 141 LEU A C 1
ATOM 929 O O . LEU A 1 141 ? 24.908 12.416 37.976 1.00 25.08 141 LEU A O 1
ATOM 934 N N . SER A 1 142 ? 24.424 11.714 40.066 1.00 23.94 142 SER A N 1
ATOM 935 C CA . SER A 1 142 ? 25.685 10.978 40.181 1.00 28.58 142 SER A CA 1
ATOM 936 C C . SER A 1 142 ? 25.694 9.726 39.304 1.00 24.80 142 SER A C 1
ATOM 937 O O . SER A 1 142 ? 26.746 9.352 38.765 1.00 27.56 142 SER A O 1
ATOM 940 N N . GLN A 1 143 ? 24.541 9.080 39.135 1.00 32.05 143 GLN A N 1
ATOM 941 C CA . GLN A 1 143 ? 24.426 8.012 38.142 1.00 32.07 143 GLN A CA 1
ATOM 942 C C . GLN A 1 143 ? 24.726 8.528 36.733 1.00 29.47 143 GLN A C 1
ATOM 943 O O . GLN A 1 143 ? 25.483 7.902 35.974 1.00 26.56 143 GLN A O 1
ATOM 949 N N . MET A 1 144 ? 24.156 9.687 36.375 1.00 26.28 144 MET A N 1
ATOM 950 C CA . MET A 1 144 ? 24.348 10.233 35.033 1.00 30.02 144 MET A CA 1
ATOM 951 C C . MET A 1 144 ? 25.801 10.568 34.764 1.00 29.91 144 MET A C 1
ATOM 952 O O . MET A 1 144 ? 26.317 10.271 33.681 1.00 28.93 144 MET A O 1
ATOM 957 N N . THR A 1 145 ? 26.477 11.179 35.729 1.00 27.76 145 THR A N 1
ATOM 958 C CA . THR A 1 145 ? 27.809 11.699 35.472 1.00 30.48 145 THR A CA 1
ATOM 959 C C . THR A 1 145 ? 28.917 10.729 35.841 1.00 29.60 145 THR A C 1
ATOM 960 O O . THR A 1 145 ? 30.055 10.926 35.402 1.00 28.53 145 THR A O 1
ATOM 964 N N . GLY A 1 146 ? 28.621 9.695 36.621 1.00 28.75 146 GLY A N 1
ATOM 965 C CA . GLY A 1 146 ? 29.660 8.776 37.032 1.00 28.98 146 GLY A CA 1
ATOM 966 C C . GLY A 1 146 ? 29.428 7.318 36.669 1.00 32.23 146 GLY A C 1
ATOM 967 O O . GLY A 1 146 ? 30.354 6.510 36.746 1.00 30.66 146 GLY A O 1
ATOM 968 N N . HIS A 1 147 ? 28.209 6.957 36.263 1.00 28.88 147 HIS A N 1
ATOM 969 C CA . HIS A 1 147 ? 27.896 5.541 36.102 1.00 29.62 147 HIS A CA 1
ATOM 970 C C . HIS A 1 147 ? 27.053 5.243 34.865 1.00 32.49 147 HIS A C 1
ATOM 971 O O . HIS A 1 147 ? 26.404 4.192 34.813 1.00 29.69 147 HIS A O 1
ATOM 978 N N . ALA A 1 148 ? 27.031 6.134 33.877 1.00 24.60 148 ALA A N 1
ATOM 979 C CA . ALA A 1 148 ? 26.296 5.856 32.650 1.00 23.41 148 ALA A CA 1
ATOM 980 C C . ALA A 1 148 ? 26.907 4.664 31.909 1.00 27.91 148 ALA A C 1
ATOM 981 O O . ALA A 1 148 ? 28.134 4.534 31.808 1.00 28.74 148 ALA A O 1
ATOM 983 N N . LYS A 1 149 ? 26.037 3.776 31.408 1.00 28.95 149 LYS A N 1
ATOM 984 C CA . LYS A 1 149 ? 26.495 2.614 30.648 1.00 30.30 149 LYS A CA 1
ATOM 985 C C . LYS A 1 149 ? 26.838 2.983 29.207 1.00 37.14 149 LYS A C 1
ATOM 986 O O . LYS A 1 149 ? 27.794 2.439 28.637 1.00 40.64 149 LYS A O 1
ATOM 992 N N . LEU A 1 150 ? 26.074 3.901 28.612 1.00 35.58 150 LEU A N 1
ATOM 993 C CA . LEU A 1 150 ? 26.239 4.321 27.215 1.00 34.03 150 LEU A CA 1
ATOM 994 C C . LEU A 1 150 ? 26.219 3.109 26.282 1.00 30.41 150 LEU A C 1
ATOM 995 O O . LEU A 1 150 ? 27.163 2.835 25.538 1.00 33.43 150 LEU A O 1
ATOM 1000 N N . LEU A 1 151 ? 25.110 2.375 26.354 1.00 30.67 151 LEU A N 1
ATOM 1001 C CA . LEU A 1 151 ? 24.969 1.112 25.640 1.00 36.54 151 LEU A CA 1
ATOM 1002 C C . LEU A 1 151 ? 24.644 1.343 24.169 1.00 34.37 151 LEU A C 1
ATOM 1003 O O . LEU A 1 151 ? 23.838 2.212 23.823 1.00 31.20 151 LEU A O 1
ATOM 1008 N N . GLN A 1 152 ? 25.249 0.523 23.305 1.00 37.19 152 GLN A N 1
ATOM 1009 C CA . GLN A 1 152 ? 24.899 0.565 21.888 1.00 36.81 152 GLN A CA 1
ATOM 1010 C C . GLN A 1 152 ? 23.403 0.347 21.683 1.00 37.86 152 GLN A C 1
ATOM 1011 O O . GLN A 1 152 ? 22.787 1.016 20.848 1.00 38.42 152 GLN A O 1
ATOM 1017 N N . SER A 1 153 ? 22.791 -0.567 22.450 1.00 33.13 153 SER A N 1
ATOM 1018 C CA . SER A 1 153 ? 21.349 -0.769 22.312 1.00 35.40 153 SER A CA 1
ATOM 1019 C C . SER A 1 153 ? 20.576 0.491 22.672 1.00 34.43 153 SER A C 1
ATOM 1020 O O . SER A 1 153 ? 19.626 0.855 21.973 1.00 37.95 153 SER A O 1
ATOM 1023 N N . ASP A 1 154 ? 20.965 1.174 23.755 1.00 30.80 154 ASP A N 1
ATOM 1024 C CA . ASP A 1 154 ? 20.280 2.420 24.110 1.00 31.77 154 ASP A CA 1
ATOM 1025 C C . ASP A 1 154 ? 20.523 3.502 23.059 1.00 32.69 154 ASP A C 1
ATOM 1026 O O . ASP A 1 154 ? 19.614 4.284 22.745 1.00 30.44 154 ASP A O 1
ATOM 1031 N N . LEU A 1 155 ? 21.748 3.580 22.527 1.00 32.47 155 LEU A N 1
ATOM 1032 C CA . LEU A 1 155 ? 22.053 4.580 21.504 1.00 30.86 155 LEU A CA 1
ATOM 1033 C C . LEU A 1 155 ? 21.220 4.356 20.250 1.00 31.16 155 LEU A C 1
ATOM 1034 O O . LEU A 1 155 ? 20.693 5.310 19.668 1.00 36.07 155 LEU A O 1
ATOM 1039 N N . ASP A 1 156 ? 21.049 3.095 19.846 1.00 29.86 156 ASP A N 1
ATOM 1040 C CA . ASP A 1 156 ? 20.266 2.809 18.647 1.00 34.25 156 ASP A CA 1
ATOM 1041 C C . ASP A 1 156 ? 18.795 3.156 18.844 1.00 39.77 156 ASP A C 1
ATOM 1042 O O . ASP A 1 156 ? 18.092 3.444 17.871 1.00 45.16 156 ASP A O 1
ATOM 1047 N N . ASP A 1 157 ? 18.319 3.145 20.091 1.00 42.43 157 ASP A N 1
ATOM 1048 C CA . ASP A 1 157 ? 16.969 3.611 20.393 1.00 40.03 157 ASP A CA 1
ATOM 1049 C C . ASP A 1 157 ? 16.916 5.136 20.477 1.00 46.60 157 ASP A C 1
ATOM 1050 O O . ASP A 1 157 ? 15.937 5.754 20.041 1.00 46.14 157 ASP A O 1
ATOM 1055 N N . GLU A 1 158 ? 17.967 5.757 21.028 1.00 43.73 158 GLU A N 1
ATOM 1056 C CA . GLU A 1 158 ? 17.986 7.202 21.234 1.00 40.84 158 GLU A CA 1
ATOM 1057 C C . GLU A 1 158 ? 18.231 7.967 19.940 1.00 40.14 158 GLU A C 1
ATOM 1058 O O . GLU A 1 158 ? 17.872 9.147 19.850 1.00 37.01 158 GLU A O 1
ATOM 1064 N N . ARG A 1 159 ? 18.828 7.319 18.940 1.00 49.70 159 ARG A N 1
ATOM 1065 C CA . ARG A 1 159 ? 19.140 7.986 17.679 1.00 46.45 159 ARG A CA 1
ATOM 1066 C C . ARG A 1 159 ? 17.897 8.571 17.020 1.00 43.17 159 ARG A C 1
ATOM 1067 O O . ARG A 1 159 ? 17.971 9.630 16.386 1.00 42.41 159 ARG A O 1
ATOM 1075 N N . LYS A 1 160 ? 16.751 7.905 17.168 1.00 37.64 160 LYS A N 1
ATOM 1076 C CA . LYS A 1 160 ? 15.491 8.441 16.667 1.00 38.38 160 LYS A CA 1
ATOM 1077 C C . LYS A 1 160 ? 15.272 9.865 17.157 1.00 41.54 160 LYS A C 1
ATOM 1078 O O . LYS A 1 160 ? 14.982 10.771 16.371 1.00 41.10 160 LYS A O 1
ATOM 1084 N N . ILE A 1 161 ? 15.437 10.081 18.463 1.00 39.85 161 ILE A N 1
ATOM 1085 C CA . ILE A 1 161 ? 15.171 11.384 19.056 1.00 32.28 161 ILE A CA 1
ATOM 1086 C C . ILE A 1 161 ? 16.190 12.410 18.579 1.00 36.11 161 ILE A C 1
ATOM 1087 O O . ILE A 1 161 ? 15.842 13.555 18.264 1.00 32.84 161 ILE A O 1
ATOM 1092 N N . ILE A 1 162 ? 17.465 12.020 18.529 1.00 36.78 162 ILE A N 1
ATOM 1093 C CA . ILE A 1 162 ?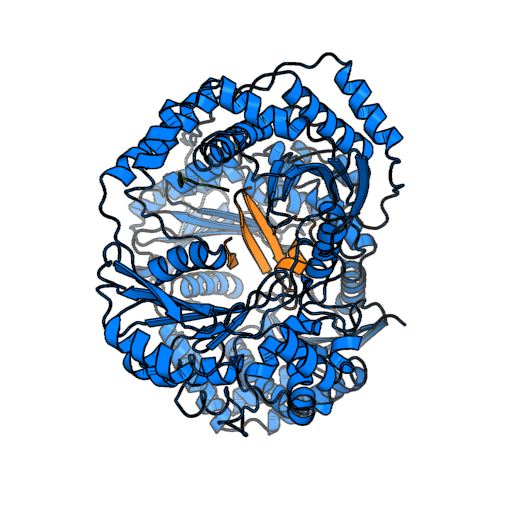 18.514 12.954 18.145 1.00 34.34 162 ILE A CA 1
ATOM 1094 C C . ILE A 1 162 ? 18.396 13.310 16.669 1.00 34.96 162 ILE A C 1
ATOM 1095 O O . ILE A 1 162 ? 18.535 14.480 16.285 1.00 36.48 162 ILE A O 1
ATOM 1100 N N . LEU A 1 163 ? 18.110 12.318 15.821 1.00 35.43 163 LEU A N 1
ATOM 1101 C CA . LEU A 1 163 ? 17.852 12.606 14.409 1.00 39.12 163 LEU A CA 1
ATOM 1102 C C . LEU A 1 163 ? 16.689 13.573 14.243 1.00 38.85 163 LEU A C 1
ATOM 1103 O O . LEU A 1 163 ? 16.739 14.474 13.398 1.00 40.22 163 LEU A O 1
ATOM 1108 N N . GLU A 1 164 ? 15.635 13.412 15.045 1.00 43.08 164 GLU A N 1
ATOM 1109 C CA . GLU A 1 164 ? 14.496 14.315 14.929 1.00 41.43 164 GLU A CA 1
ATOM 1110 C C . GLU A 1 164 ? 14.886 15.738 15.297 1.00 40.53 164 GLU A C 1
ATOM 1111 O O . GLU A 1 164 ? 14.393 16.697 14.690 1.00 31.74 164 GLU A O 1
ATOM 1117 N N . GLU A 1 165 ? 15.773 15.902 16.292 1.00 36.85 165 GLU A N 1
ATOM 1118 C CA . GLU A 1 165 ? 16.225 17.246 16.647 1.00 31.06 165 GLU A CA 1
ATOM 1119 C C . GLU A 1 165 ? 17.115 17.816 15.558 1.00 31.21 165 GLU A C 1
ATOM 1120 O O . GLU A 1 165 ? 17.056 19.015 15.261 1.00 36.31 165 GLU A O 1
ATOM 1126 N N . TRP A 1 166 ? 17.950 16.969 14.958 1.00 28.34 166 TRP A N 1
ATOM 1127 C CA . TRP A 1 166 ? 18.767 17.402 13.838 1.00 29.24 166 TRP A CA 1
ATOM 1128 C C . TRP A 1 166 ? 17.888 17.911 12.701 1.00 33.54 166 TRP A C 1
ATOM 1129 O O . TRP A 1 166 ? 18.117 19.004 12.169 1.00 31.70 166 TRP A O 1
ATOM 1140 N N . ARG A 1 167 ? 16.834 17.156 12.360 1.00 29.84 167 ARG A N 1
ATOM 1141 C CA . ARG A 1 167 ? 15.922 17.580 11.296 1.00 39.21 167 ARG A CA 1
ATOM 1142 C C . ARG A 1 167 ? 15.283 18.926 11.615 1.00 40.84 167 ARG A C 1
ATOM 1143 O O . ARG A 1 167 ? 15.209 19.804 10.748 1.00 41.34 167 ARG A O 1
ATOM 1151 N N . GLY A 1 168 ? 14.820 19.108 12.854 1.00 43.67 168 GLY A N 1
ATOM 1152 C CA . GLY A 1 168 ? 14.196 20.359 13.247 1.00 42.99 168 GLY A CA 1
ATOM 1153 C C . GLY A 1 168 ? 15.146 21.538 13.309 1.00 52.70 168 GLY A C 1
ATOM 1154 O O . GLY A 1 168 ? 14.692 22.685 13.345 1.00 58.62 168 GLY A O 1
ATOM 1155 N N . LYS A 1 169 ? 16.450 21.285 13.337 1.00 61.05 169 LYS A N 1
ATOM 1156 C CA . LYS A 1 169 ? 17.449 22.338 13.261 1.00 57.94 169 LYS A CA 1
ATOM 1157 C C . LYS A 1 169 ? 17.924 22.581 11.835 1.00 62.41 169 LYS A C 1
ATOM 1158 O O . LYS A 1 169 ? 18.972 23.206 11.640 1.00 67.27 169 LYS A O 1
ATOM 1164 N N . LEU A 1 170 ? 17.204 22.075 10.838 1.00 51.11 170 LEU A N 1
ATOM 1165 C CA . LEU A 1 170 ? 17.516 22.389 9.453 1.00 46.94 170 LEU A CA 1
ATOM 1166 C C . LEU A 1 170 ? 16.651 23.563 9.009 1.00 47.74 170 LEU A C 1
ATOM 1167 O O . LEU A 1 170 ? 15.599 23.845 9.590 1.00 54.77 170 LEU A O 1
ATOM 1172 N N . GLY A 1 171 ? 17.108 24.261 7.982 1.00 36.84 171 GLY A N 1
ATOM 1173 C CA . GLY A 1 171 ? 16.389 25.423 7.501 1.00 33.93 171 GLY A CA 1
ATOM 1174 C C . GLY A 1 171 ? 17.282 26.640 7.435 1.00 35.32 171 GLY A C 1
ATOM 1175 O O . GLY A 1 171 ? 18.451 26.617 7.820 1.00 24.88 171 GLY A O 1
ATOM 1176 N N . VAL A 1 172 ? 16.700 27.733 6.945 1.00 26.93 172 VAL A N 1
ATOM 1177 C CA . VAL A 1 172 ? 17.531 28.847 6.510 1.00 29.24 172 VAL A CA 1
ATOM 1178 C C . VAL A 1 172 ? 18.124 29.585 7.705 1.00 24.33 172 VAL A C 1
ATOM 1179 O O . VAL A 1 172 ? 19.277 30.019 7.664 1.00 29.93 172 VAL A O 1
ATOM 1183 N N . ALA A 1 173 ? 17.377 29.709 8.804 1.00 24.33 173 ALA A N 1
ATOM 1184 C CA . ALA A 1 173 ? 17.913 30.447 9.944 1.00 23.88 173 ALA A CA 1
ATOM 1185 C C . ALA A 1 173 ? 19.165 29.760 10.497 1.00 32.08 173 ALA A C 1
ATOM 1186 O O . ALA A 1 173 ? 20.197 30.407 10.734 1.00 32.25 173 ALA A O 1
ATOM 1188 N N . GLU A 1 174 ? 19.104 28.437 10.679 1.00 27.96 174 GLU A N 1
ATOM 1189 C CA . GLU A 1 174 ? 20.279 27.689 11.136 1.00 29.62 174 GLU A CA 1
ATOM 1190 C C . GLU A 1 174 ? 21.429 27.784 10.138 1.00 30.63 174 GLU A C 1
ATOM 1191 O O . GLU A 1 174 ? 22.587 27.995 10.525 1.00 27.12 174 GLU A O 1
ATOM 1197 N N . ARG A 1 175 ? 21.139 27.606 8.845 1.00 31.29 175 ARG A N 1
ATOM 1198 C CA . ARG A 1 175 ? 22.204 27.703 7.851 1.00 22.75 175 ARG A CA 1
ATOM 1199 C C . ARG A 1 175 ? 22.868 29.086 7.873 1.00 31.26 175 ARG A C 1
ATOM 1200 O O . ARG A 1 175 ? 24.105 29.191 7.833 1.00 24.00 175 ARG A O 1
ATOM 1208 N N . MET A 1 176 ? 22.069 30.162 7.972 1.00 23.02 176 MET A N 1
ATOM 1209 C CA . MET A 1 176 ? 22.669 31.493 8.035 1.00 28.95 176 MET A CA 1
ATOM 1210 C C . MET A 1 176 ? 23.433 31.709 9.342 1.00 28.58 176 MET A C 1
ATOM 1211 O O . MET A 1 176 ? 24.469 32.383 9.345 1.00 25.91 176 MET A O 1
ATOM 1216 N N . ASN A 1 177 ? 22.972 31.120 10.450 1.00 26.97 177 ASN A N 1
ATOM 1217 C CA . ASN A 1 177 ? 23.730 31.234 11.692 1.00 32.01 177 ASN A CA 1
ATOM 1218 C C . ASN A 1 177 ? 25.117 30.609 11.545 1.00 29.48 177 ASN A C 1
ATOM 1219 O O . ASN A 1 177 ? 26.099 31.113 12.107 1.00 26.98 177 ASN A O 1
ATOM 1224 N N . GLN A 1 178 ? 25.219 29.520 10.774 1.00 26.71 178 GLN A N 1
ATOM 1225 C CA . GLN A 1 178 ? 26.514 28.890 10.535 1.00 28.28 178 GLN A CA 1
ATOM 1226 C C . GLN A 1 178 ? 27.372 29.740 9.606 1.00 20.84 178 GLN A C 1
ATOM 1227 O O . GLN A 1 178 ? 28.595 29.825 9.788 1.00 20.61 178 GLN A O 1
ATOM 1233 N N . GLN A 1 179 ? 26.752 30.350 8.592 1.00 23.24 179 GLN A N 1
ATOM 1234 C CA . GLN A 1 179 ? 27.454 31.337 7.774 1.00 26.16 179 GLN A CA 1
ATOM 1235 C C . GLN A 1 179 ? 28.076 32.419 8.646 1.00 20.86 179 GLN A C 1
ATOM 1236 O O . GLN A 1 179 ? 29.228 32.810 8.432 1.00 23.13 179 GLN A O 1
ATOM 1242 N N . ARG A 1 180 ? 27.331 32.900 9.647 1.00 24.93 180 ARG A N 1
ATOM 1243 C CA . ARG A 1 180 ? 27.825 33.989 10.491 1.00 22.56 180 ARG A CA 1
ATOM 1244 C C . ARG A 1 180 ? 28.942 33.515 11.417 1.00 22.18 180 ARG A C 1
ATOM 1245 O O . ARG A 1 180 ? 29.941 34.222 11.600 1.00 24.82 180 ARG A O 1
ATOM 1253 N N . VAL A 1 181 ? 28.798 32.321 12.006 1.00 18.32 181 VAL A N 1
ATOM 1254 C CA . VAL A 1 181 ? 29.859 31.763 12.857 1.00 19.16 181 VAL A CA 1
ATOM 1255 C C . VAL A 1 181 ? 31.143 31.547 12.060 1.00 18.45 181 VAL A C 1
ATOM 1256 O O . VAL A 1 181 ? 32.239 31.855 12.539 1.00 19.79 181 VAL A O 1
ATOM 1260 N N . GLN A 1 182 ? 31.031 30.984 10.849 1.00 18.54 182 GLN A N 1
ATOM 1261 C CA . GLN A 1 182 ? 32.208 30.727 10.009 1.00 23.42 182 GLN A CA 1
ATOM 1262 C C . GLN A 1 182 ? 33.002 32.006 9.727 1.00 21.71 182 GLN A C 1
ATOM 1263 O O . GLN A 1 182 ? 34.228 31.967 9.546 1.00 23.00 182 GLN A O 1
ATOM 1269 N N . ALA A 1 183 ? 32.306 33.127 9.569 1.00 18.55 183 ALA A N 1
ATOM 1270 C CA . ALA A 1 183 ? 32.975 34.381 9.241 1.00 24.64 183 ALA A CA 1
ATOM 1271 C C . ALA A 1 183 ? 33.501 35.057 10.504 1.00 21.48 183 ALA A C 1
ATOM 1272 O O . ALA A 1 183 ? 34.704 35.291 10.640 1.00 20.84 183 ALA A O 1
ATOM 1274 N N . ILE A 1 184 ? 32.614 35.343 11.458 1.00 20.94 184 ILE A N 1
ATOM 1275 C CA . ILE A 1 184 ? 33.017 36.152 12.607 1.00 18.33 184 ILE A CA 1
ATOM 1276 C C . ILE A 1 184 ? 33.942 35.376 13.540 1.00 25.18 184 ILE A C 1
ATOM 1277 O O . ILE A 1 184 ? 34.775 35.979 14.213 1.00 20.52 184 ILE A O 1
ATOM 1282 N N . ARG A 1 185 ? 33.850 34.038 13.581 1.00 20.30 185 ARG A N 1
ATOM 1283 C CA . ARG A 1 185 ? 34.785 33.226 14.351 1.00 18.46 185 ARG A CA 1
ATOM 1284 C C . ARG A 1 185 ? 35.763 32.464 13.455 1.00 18.58 185 ARG A C 1
ATOM 1285 O O . ARG A 1 185 ? 36.208 31.362 13.801 1.00 23.38 185 ARG A O 1
ATOM 1293 N N . HIS A 1 186 ? 36.085 33.013 12.285 1.00 19.20 186 HIS A N 1
ATOM 1294 C CA . HIS A 1 186 ? 37.070 32.351 11.439 1.00 20.19 186 HIS A CA 1
ATOM 1295 C C . HIS A 1 186 ? 38.395 32.225 12.179 1.00 22.00 186 HIS A C 1
ATOM 1296 O O . HIS A 1 186 ? 38.709 33.017 13.082 1.00 20.15 186 HIS A O 1
ATOM 1303 N N . ASP A 1 187 ? 39.143 31.169 11.824 1.00 23.53 187 ASP A N 1
ATOM 1304 C CA . ASP A 1 187 ? 40.388 30.766 12.490 1.00 28.11 187 ASP A CA 1
ATOM 1305 C C . ASP A 1 187 ? 40.159 30.380 13.952 1.00 26.36 187 ASP A C 1
ATOM 1306 O O . ASP A 1 187 ? 40.969 30.671 14.831 1.00 23.21 187 ASP A O 1
ATOM 1311 N N . SER A 1 188 ? 39.050 29.707 14.219 1.00 28.88 188 SER A N 1
ATOM 1312 C CA . SER A 1 188 ? 38.797 29.165 15.544 1.00 25.12 188 SER A CA 1
ATOM 1313 C C . SER A 1 188 ? 38.226 27.767 15.400 1.00 19.84 188 SER A C 1
ATOM 1314 O O . SER A 1 188 ? 37.979 27.285 14.291 1.00 25.53 188 SER A O 1
ATOM 1317 N N . ARG A 1 189 ? 38.028 27.109 16.546 1.00 19.67 189 ARG A N 1
ATOM 1318 C CA . ARG A 1 189 ? 37.457 25.772 16.551 1.00 22.82 189 ARG A CA 1
ATOM 1319 C C . ARG A 1 189 ? 35.948 25.789 16.351 1.00 18.89 189 ARG A C 1
ATOM 1320 O O . ARG A 1 189 ? 35.385 24.760 15.968 1.00 28.62 189 ARG A O 1
ATOM 1328 N N . TYR A 1 190 ? 35.301 26.935 16.573 1.00 18.78 190 TYR A N 1
ATOM 1329 C CA . TYR A 1 190 ? 33.835 26.969 16.628 1.00 20.44 190 TYR A CA 1
ATOM 1330 C C . TYR A 1 190 ? 33.145 26.627 15.310 1.00 23.95 190 TYR A C 1
ATOM 1331 O O . TYR A 1 190 ? 32.117 25.925 15.357 1.00 22.75 190 TYR A O 1
ATOM 1340 N N . PRO A 1 191 ? 33.591 27.104 14.138 1.00 21.58 191 PRO A N 1
ATOM 1341 C CA . PRO A 1 191 ? 32.844 26.797 12.907 1.00 27.52 191 PRO A CA 1
ATOM 1342 C C . PRO A 1 191 ? 32.747 25.316 12.603 1.00 27.29 191 PRO A C 1
ATOM 1343 O O . PRO A 1 191 ? 31.722 24.882 12.074 1.00 21.02 191 PRO A O 1
ATOM 1347 N N . SER A 1 192 ? 33.765 24.522 12.921 1.00 19.10 192 SER A N 1
ATOM 1348 C CA . SER A 1 192 ? 33.716 23.104 12.602 1.00 30.74 192 SER A CA 1
ATOM 1349 C C . SER A 1 192 ? 33.062 22.272 13.695 1.00 32.37 192 SER A C 1
ATOM 1350 O O . SER A 1 192 ? 32.990 21.051 13.551 1.00 30.17 192 SER A O 1
ATOM 1353 N N A ARG A 1 193 ? 32.545 22.906 14.760 0.61 25.68 193 ARG A N 1
ATOM 1354 N N B ARG A 1 193 ? 32.581 22.881 14.776 0.39 26.74 193 ARG A N 1
ATOM 1355 C CA A ARG A 1 193 ? 32.025 22.183 15.925 0.61 28.41 193 ARG A CA 1
ATOM 1356 C CA B ARG A 1 193 ? 31.994 22.132 15.888 0.39 27.53 193 ARG A CA 1
ATOM 1357 C C A ARG A 1 193 ? 30.605 22.613 16.311 0.61 25.58 193 ARG A C 1
ATOM 1358 C C B ARG A 1 193 ? 30.627 22.695 16.266 0.39 25.55 193 ARG A C 1
ATOM 1359 O O A ARG A 1 193 ? 30.351 22.962 17.463 0.61 22.87 193 ARG A O 1
ATOM 1360 O O B ARG A 1 193 ? 30.444 23.235 17.362 0.39 24.62 193 ARG A O 1
ATOM 1375 N N . PRO A 1 194 ? 29.635 22.563 15.384 1.00 23.32 194 PRO A N 1
ATOM 1376 C CA . PRO A 1 194 ? 28.254 22.852 15.791 1.00 26.48 194 PRO A CA 1
ATOM 1377 C C . PRO A 1 194 ? 27.777 21.796 16.785 1.00 28.23 194 PRO A C 1
ATOM 1378 O O . PRO A 1 194 ? 28.176 20.629 16.731 1.00 29.15 194 PRO A O 1
ATOM 1382 N N . VAL A 1 195 ? 26.915 22.222 17.709 1.00 27.86 195 VAL A N 1
ATOM 1383 C CA . VAL A 1 195 ? 26.538 21.349 18.816 1.00 22.52 195 VAL A CA 1
ATOM 1384 C C . VAL A 1 195 ? 25.853 20.082 18.314 1.00 20.29 195 VAL A C 1
ATOM 1385 O O . VAL A 1 195 ? 26.109 18.984 18.822 1.00 24.77 195 VAL A O 1
ATOM 1389 N N . ILE A 1 196 ? 24.966 20.206 17.322 1.00 24.83 196 ILE A N 1
ATOM 1390 C CA . ILE A 1 196 ? 24.179 19.043 16.911 1.00 23.60 196 ILE A CA 1
ATOM 1391 C C . ILE A 1 196 ? 25.042 18.010 16.175 1.00 29.59 196 ILE A C 1
ATOM 1392 O O . ILE A 1 196 ? 24.718 16.818 16.168 1.00 30.47 196 ILE A O 1
ATOM 1397 N N . GLY A 1 197 ? 26.151 18.424 15.575 1.00 29.19 197 GLY A N 1
ATOM 1398 C CA . GLY A 1 197 ? 26.956 17.486 14.810 1.00 30.92 197 GLY A CA 1
ATOM 1399 C C . GLY A 1 197 ? 26.398 17.278 13.411 1.00 37.09 197 GLY A C 1
ATOM 1400 O O . GLY A 1 197 ? 25.605 18.072 12.909 1.00 35.59 197 GLY A O 1
ATOM 1401 N N . THR A 1 198 ? 26.823 16.189 12.773 1.00 40.55 198 THR A N 1
ATOM 1402 C CA . THR A 1 198 ? 26.430 15.895 11.400 1.00 31.15 198 THR A CA 1
ATOM 1403 C C . THR A 1 198 ? 25.471 14.713 11.354 1.00 33.22 198 THR A C 1
ATOM 1404 O O . THR A 1 198 ? 25.485 13.846 12.233 1.00 35.80 198 THR A O 1
ATOM 1408 N N . GLU A 1 199 ? 24.650 14.676 10.298 1.00 32.55 199 GLU A N 1
ATOM 1409 C CA . GLU A 1 199 ? 23.734 13.553 10.095 1.00 29.63 199 GLU A CA 1
ATOM 1410 C C . GLU A 1 199 ? 24.478 12.224 10.056 1.00 34.06 199 GLU A C 1
ATOM 1411 O O . GLU A 1 199 ? 24.003 11.216 10.597 1.00 33.56 199 GLU A O 1
ATOM 1417 N N . GLU A 1 200 ? 25.656 12.207 9.431 1.00 33.04 200 GLU A N 1
ATOM 1418 C CA . GLU A 1 200 ? 26.463 10.994 9.378 1.00 39.53 200 GLU A CA 1
ATOM 1419 C C . GLU A 1 200 ? 26.900 10.547 10.773 1.00 37.81 200 GLU A C 1
ATOM 1420 O O . GLU A 1 200 ? 26.787 9.364 11.126 1.00 34.89 200 GLU A O 1
ATOM 1426 N N . SER A 1 201 ? 27.426 11.477 11.578 1.00 36.81 201 SER A N 1
ATOM 1427 C CA . SER A 1 201 ? 27.842 11.122 12.935 1.00 32.23 201 SER A CA 1
ATOM 1428 C C . SER A 1 201 ? 26.664 10.628 13.769 1.00 29.96 201 SER A C 1
ATOM 1429 O O . SER A 1 201 ? 26.788 9.646 14.511 1.00 38.51 201 SER A O 1
ATOM 1432 N N . ILE A 1 202 ? 25.509 11.282 13.650 1.00 31.30 202 ILE A N 1
ATOM 1433 C CA . ILE A 1 202 ? 24.332 10.835 14.394 1.00 27.03 202 ILE A CA 1
ATOM 1434 C C . ILE A 1 202 ? 23.950 9.420 13.991 1.00 37.99 202 ILE A C 1
ATOM 1435 O O . ILE A 1 202 ? 23.580 8.591 14.837 1.00 35.03 202 ILE A O 1
ATOM 1440 N N . ASN A 1 203 ? 24.049 9.111 12.696 1.00 31.90 203 ASN A N 1
ATOM 1441 C CA . ASN A 1 203 ? 23.654 7.794 12.224 1.00 36.64 203 ASN A CA 1
ATOM 1442 C C . ASN A 1 203 ? 24.712 6.738 12.504 1.00 34.39 203 ASN A C 1
ATOM 1443 O O . ASN A 1 203 ? 24.367 5.585 12.782 1.00 39.04 203 ASN A O 1
ATOM 1448 N N . ASP A 1 204 ? 25.995 7.105 12.452 1.00 34.64 204 ASP A N 1
ATOM 1449 C CA . ASP A 1 204 ? 27.060 6.118 12.350 1.00 32.29 204 ASP A CA 1
ATOM 1450 C C . ASP A 1 204 ? 27.959 6.005 13.568 1.00 38.63 204 ASP A C 1
ATOM 1451 O O . ASP A 1 204 ? 28.602 4.963 13.731 1.00 41.30 204 ASP A O 1
ATOM 1456 N N . THR A 1 205 ? 28.048 7.027 14.405 1.00 35.69 205 THR A N 1
ATOM 1457 C CA . THR A 1 205 ? 29.022 6.984 15.489 1.00 30.26 205 THR A CA 1
ATOM 1458 C C . THR A 1 205 ? 28.664 5.865 16.467 1.00 31.55 205 THR A C 1
ATOM 1459 O O . THR A 1 205 ? 27.512 5.782 16.918 1.00 32.79 205 THR A O 1
ATOM 1463 N N . PRO A 1 206 ? 29.592 4.969 16.777 1.00 33.58 206 PRO A N 1
ATOM 1464 C CA . PRO A 1 206 ? 29.274 3.868 17.688 1.00 37.20 206 PRO A CA 1
ATOM 1465 C C . PRO A 1 206 ? 29.327 4.297 19.146 1.00 41.25 206 PRO A C 1
ATOM 1466 O O . PRO A 1 206 ? 30.035 5.235 19.527 1.00 31.79 206 PRO A O 1
ATOM 1470 N N . ALA A 1 207 ? 28.557 3.574 19.965 1.00 35.92 207 ALA A N 1
ATOM 1471 C CA . ALA A 1 207 ? 28.589 3.782 21.409 1.00 38.15 207 ALA A CA 1
ATOM 1472 C C . ALA A 1 207 ? 30.005 3.800 21.971 1.00 32.08 207 ALA A C 1
ATOM 1473 O O . ALA A 1 207 ? 30.270 4.520 22.938 1.00 35.69 207 ALA A O 1
ATOM 1475 N N . SER A 1 208 ? 30.925 3.018 21.393 0.50 33.11 208 SER A N 1
ATOM 1476 C CA . SER A 1 208 ? 32.297 3.006 21.897 0.50 33.64 208 SER A CA 1
ATOM 1477 C C . SER A 1 208 ? 32.918 4.401 21.876 0.50 33.03 208 SER A C 1
ATOM 1478 O O . SER A 1 208 ? 33.693 4.757 22.773 0.50 33.36 208 SER A O 1
ATOM 1481 N N . VAL A 1 209 ? 32.602 5.201 20.857 1.00 29.94 209 VAL A N 1
ATOM 1482 C CA . VAL A 1 209 ? 33.160 6.550 20.785 1.00 30.84 209 VAL A CA 1
ATOM 1483 C C . VAL A 1 209 ? 32.577 7.432 21.879 1.00 29.29 209 VAL A C 1
ATOM 1484 O O . VAL A 1 209 ? 33.291 8.244 22.486 1.00 23.13 209 VAL A O 1
ATOM 1488 N N . LEU A 1 210 ? 31.271 7.294 22.146 1.00 26.31 210 LEU A N 1
ATOM 1489 C CA . LEU A 1 210 ? 30.655 8.044 23.238 1.00 29.36 210 LEU A CA 1
ATOM 1490 C C . LEU A 1 210 ? 31.274 7.658 24.571 1.00 28.29 210 LEU A C 1
ATOM 1491 O O . LEU A 1 210 ? 31.512 8.516 25.428 1.00 24.44 210 LEU A O 1
ATOM 1496 N N . GLN A 1 211 ? 31.543 6.360 24.761 1.00 26.39 211 GLN A N 1
ATOM 1497 C CA . GLN A 1 211 ? 32.140 5.898 26.010 1.00 25.26 211 GLN A CA 1
ATOM 1498 C C . GLN A 1 211 ? 33.527 6.492 26.222 1.00 27.92 211 GLN A C 1
ATOM 1499 O O . GLN A 1 211 ? 33.850 6.932 27.329 1.00 26.39 211 GLN A O 1
ATOM 1505 N N . ASP A 1 212 ? 34.351 6.537 25.173 1.00 29.27 212 ASP A N 1
ATOM 1506 C CA . ASP A 1 212 ? 35.673 7.158 25.298 1.00 26.36 212 ASP A CA 1
ATOM 1507 C C . ASP A 1 212 ? 35.570 8.660 25.595 1.00 25.06 212 ASP A C 1
ATOM 1508 O O . ASP A 1 212 ? 36.371 9.212 26.362 1.00 26.30 212 ASP A O 1
ATOM 1513 N N . PHE A 1 213 ? 34.600 9.340 24.986 1.00 25.67 213 PHE A N 1
ATOM 1514 C CA . PHE A 1 213 ? 34.411 10.770 25.250 1.00 21.76 213 PHE A CA 1
ATOM 1515 C C . PHE A 1 213 ? 33.982 11.012 26.703 1.00 25.87 213 PHE A C 1
ATOM 1516 O O . PHE A 1 213 ? 34.531 11.877 27.392 1.00 23.26 213 PHE A O 1
ATOM 1524 N N . TYR A 1 214 ? 32.985 10.260 27.169 1.00 25.92 214 TYR A N 1
ATOM 1525 C CA . TYR A 1 214 ? 32.580 10.279 28.574 1.00 28.12 214 TYR A CA 1
ATOM 1526 C C . TYR A 1 214 ? 33.756 9.998 29.498 1.00 31.49 214 TYR A C 1
ATOM 1527 O O . TYR A 1 214 ? 33.991 10.722 30.472 1.00 25.75 214 TYR A O 1
ATOM 1536 N N . GLN A 1 215 ? 34.514 8.938 29.205 1.00 30.00 215 GLN A N 1
ATOM 1537 C CA . GLN A 1 215 ? 35.625 8.577 30.071 1.00 34.08 215 GLN A CA 1
ATOM 1538 C C . GLN A 1 215 ? 36.774 9.567 29.988 1.00 33.08 215 GLN A C 1
ATOM 1539 O O . GLN A 1 215 ? 37.637 9.557 30.875 1.00 31.74 215 GLN A O 1
ATOM 1545 N N . ARG A 1 216 ? 36.793 10.429 28.965 1.00 31.00 216 ARG A N 1
ATOM 1546 C CA . ARG A 1 216 ? 37.816 11.465 28.879 1.00 30.41 216 ARG A CA 1
ATOM 1547 C C . ARG A 1 216 ? 37.445 12.697 29.706 1.00 32.03 216 ARG A C 1
ATOM 1548 O O . ARG A 1 216 ? 38.316 13.305 30.331 1.00 24.77 216 ARG A O 1
ATOM 1556 N N . TRP A 1 217 ? 36.169 13.092 29.706 1.00 27.19 217 TRP A N 1
ATOM 1557 C CA . TRP A 1 217 ? 35.776 14.407 30.199 1.00 25.71 217 TRP A CA 1
ATOM 1558 C C . TRP A 1 217 ? 34.900 14.395 31.436 1.00 27.35 217 TRP A C 1
ATOM 1559 O O . TRP A 1 217 ? 34.855 15.413 32.136 1.00 23.42 217 TRP A O 1
ATOM 1570 N N . TYR A 1 218 ? 34.179 13.307 31.711 1.00 26.28 218 TYR A N 1
ATOM 1571 C CA . TYR A 1 218 ? 33.242 13.276 32.842 1.00 29.04 218 TYR A CA 1
ATOM 1572 C C . TYR A 1 218 ? 33.984 12.778 34.075 1.00 31.26 218 TYR A C 1
ATOM 1573 O O . TYR A 1 218 ? 33.976 11.596 34.422 1.00 31.64 218 TYR A O 1
ATOM 1582 N N . HIS A 1 219 ? 34.649 13.717 34.738 1.00 26.80 219 HIS A N 1
ATOM 1583 C CA . HIS A 1 219 ? 35.431 13.468 35.938 1.00 29.08 219 HIS A CA 1
ATOM 1584 C C . HIS A 1 219 ? 35.140 14.559 36.952 1.00 31.22 219 HIS A C 1
ATOM 1585 O O . HIS A 1 219 ? 34.813 15.692 36.574 1.00 26.30 219 HIS A O 1
ATOM 1592 N N . PRO A 1 220 ? 35.217 14.235 38.247 1.00 34.23 220 PRO A N 1
ATOM 1593 C CA . PRO A 1 220 ? 34.753 15.182 39.278 1.00 32.46 220 PRO A CA 1
ATOM 1594 C C . PRO A 1 220 ? 35.456 16.530 39.259 1.00 27.58 220 PRO A C 1
ATOM 1595 O O . PRO A 1 220 ? 34.824 17.543 39.570 1.00 26.19 220 PRO A O 1
ATOM 1599 N N . SER A 1 221 ? 36.735 16.593 38.908 1.00 27.48 221 SER A N 1
ATOM 1600 C CA . SER A 1 221 ? 37.408 17.887 38.882 1.00 35.02 221 SER A CA 1
ATOM 1601 C C . SER A 1 221 ? 37.051 18.694 37.644 1.00 37.30 221 SER A C 1
ATOM 1602 O O . SER A 1 221 ? 37.526 19.824 37.491 1.00 32.18 221 SER A O 1
ATOM 1605 N N . ASN A 1 222 ? 36.236 18.132 36.753 1.00 25.38 222 ASN A N 1
ATOM 1606 C CA . ASN A 1 222 ? 35.715 18.860 35.612 1.00 25.60 222 ASN A CA 1
ATOM 1607 C C . ASN A 1 222 ? 34.242 19.203 35.798 1.00 29.48 222 ASN A C 1
ATOM 1608 O O . ASN A 1 222 ? 33.587 19.611 34.835 1.00 27.05 222 ASN A O 1
ATOM 1613 N N . MET A 1 223 ? 33.708 19.054 37.018 1.00 27.28 223 MET A N 1
ATOM 1614 C CA . MET A 1 223 ? 32.281 19.191 37.270 1.00 24.89 223 MET A CA 1
ATOM 1615 C C . MET A 1 223 ? 32.021 20.082 38.470 1.00 27.28 223 MET A C 1
ATOM 1616 O O . MET A 1 223 ? 32.825 20.142 39.401 1.00 31.97 223 MET A O 1
ATOM 1621 N N . ARG A 1 224 ? 30.858 20.742 38.462 1.00 31.01 224 ARG A N 1
ATOM 1622 C CA . ARG A 1 224 ? 30.449 21.555 39.599 1.00 30.86 224 ARG A CA 1
ATOM 1623 C C . ARG A 1 224 ? 28.935 21.524 39.741 1.00 29.13 224 ARG A C 1
ATOM 1624 O O . ARG A 1 224 ? 28.196 21.400 38.758 1.00 26.76 224 ARG A O 1
ATOM 1632 N N . LEU A 1 225 ? 28.492 21.631 40.988 1.00 27.54 225 LEU A N 1
ATOM 1633 C CA . LEU A 1 225 ? 27.097 21.489 41.370 1.00 27.34 225 LEU A CA 1
ATOM 1634 C C . LEU A 1 225 ? 26.635 22.734 42.116 1.00 27.98 225 LEU A C 1
ATOM 1635 O O . LEU A 1 225 ? 27.377 23.297 42.918 1.00 25.68 225 LEU A O 1
ATOM 1640 N N . MET A 1 226 ? 25.398 23.144 41.877 1.00 30.22 226 MET A N 1
ATOM 1641 C CA . MET A 1 226 ? 24.787 24.223 42.639 1.00 29.17 226 MET A CA 1
ATOM 1642 C C . MET A 1 226 ? 23.383 23.809 43.052 1.00 26.93 226 MET A C 1
ATOM 1643 O O . MET A 1 226 ? 22.618 23.290 42.232 1.00 25.53 226 MET A O 1
ATOM 1648 N N . ILE A 1 227 ? 23.055 24.048 44.318 1.00 26.23 227 ILE A N 1
ATOM 1649 C CA . ILE A 1 227 ? 21.745 23.748 44.884 1.00 30.44 227 ILE A CA 1
ATOM 1650 C C . ILE A 1 227 ? 21.193 25.042 45.459 1.00 26.77 227 ILE A C 1
ATOM 1651 O O . ILE A 1 227 ? 21.839 25.672 46.307 1.00 29.41 227 ILE A O 1
ATOM 1656 N N . ILE A 1 228 ? 19.996 25.428 45.019 1.00 29.67 228 ILE A N 1
ATOM 1657 C CA . ILE A 1 228 ? 19.379 26.687 45.423 1.00 30.56 228 ILE A CA 1
ATOM 1658 C C . ILE A 1 228 ? 18.030 26.408 46.067 1.00 33.97 228 ILE A C 1
ATOM 1659 O O . ILE A 1 228 ? 17.176 25.743 45.469 1.00 34.20 228 ILE A O 1
ATOM 1664 N N . GLY A 1 229 ? 17.824 26.943 47.269 1.00 31.45 229 GLY A N 1
ATOM 1665 C CA . GLY A 1 229 ? 16.475 26.977 47.801 1.00 34.01 229 GLY A CA 1
ATOM 1666 C C . GLY A 1 229 ? 16.351 26.646 49.268 1.00 38.72 229 GLY A C 1
ATOM 1667 O O . GLY A 1 229 ? 17.201 27.032 50.081 1.00 32.24 229 GLY A O 1
ATOM 1668 N N . ASP A 1 230 ? 15.288 25.904 49.600 1.00 34.46 230 ASP A N 1
ATOM 1669 C CA . ASP A 1 230 ? 14.929 25.555 50.978 1.00 37.82 230 ASP A CA 1
ATOM 1670 C C . ASP A 1 230 ? 15.703 24.307 51.385 1.00 38.36 230 ASP A C 1
ATOM 1671 O O . ASP A 1 230 ? 15.206 23.181 51.356 1.00 44.10 230 ASP A O 1
ATOM 1676 N N . ILE A 1 231 ? 16.959 24.522 51.766 1.00 34.85 231 ILE A N 1
ATOM 1677 C CA . ILE A 1 231 ? 17.861 23.442 52.127 1.00 35.19 231 ILE A CA 1
ATOM 1678 C C . ILE A 1 231 ? 18.477 23.733 53.486 1.00 38.08 231 ILE A C 1
ATOM 1679 O O . ILE A 1 231 ? 18.475 24.866 53.973 1.00 43.69 231 ILE A O 1
ATOM 1684 N N . THR A 1 232 ? 19.000 22.676 54.096 1.00 40.13 232 THR A N 1
ATOM 1685 C CA . THR A 1 232 ? 19.936 22.777 55.202 1.00 36.87 232 THR A CA 1
ATOM 1686 C C . THR A 1 232 ? 21.317 22.512 54.633 1.00 39.12 232 THR A C 1
ATOM 1687 O O . THR A 1 232 ? 21.574 21.387 54.163 1.00 36.58 232 THR A O 1
ATOM 1691 N N . PRO A 1 233 ? 22.223 23.497 54.617 1.00 44.88 233 PRO A N 1
ATOM 1692 C CA . PRO A 1 233 ? 23.534 23.278 53.982 1.00 40.25 233 PRO A CA 1
ATOM 1693 C C . PRO A 1 233 ? 24.304 22.094 54.540 1.00 46.83 233 PRO A C 1
ATOM 1694 O O . PRO A 1 233 ? 25.047 21.450 53.787 1.00 45.50 233 PRO A O 1
ATOM 1698 N N . ALA A 1 234 ? 24.140 21.772 55.828 1.00 43.14 234 ALA A N 1
ATOM 1699 C CA . ALA A 1 234 ? 24.836 20.622 56.394 1.00 43.37 234 ALA A CA 1
ATOM 1700 C C . ALA A 1 234 ? 24.328 19.324 55.784 1.00 40.17 234 ALA A C 1
ATOM 1701 O O . ALA A 1 234 ? 25.123 18.483 55.348 1.00 49.30 234 ALA A O 1
ATOM 1703 N N . ASP A 1 235 ? 23.002 19.148 55.742 1.00 46.63 235 ASP A N 1
ATOM 1704 C CA . ASP A 1 235 ? 22.416 17.929 55.183 1.00 55.93 235 ASP A CA 1
ATOM 1705 C C . ASP A 1 235 ? 22.771 17.771 53.711 1.00 47.81 235 ASP A C 1
ATOM 1706 O O . ASP A 1 235 ? 23.155 16.683 53.267 1.00 46.58 235 ASP A O 1
ATOM 1711 N N . ALA A 1 236 ? 22.626 18.851 52.934 1.00 43.55 236 ALA A N 1
ATOM 1712 C CA . ALA A 1 236 ? 22.879 18.795 51.496 1.00 42.00 236 ALA A CA 1
ATOM 1713 C C . ALA A 1 236 ? 24.296 18.332 51.199 1.00 40.68 236 ALA A C 1
ATOM 1714 O O . ALA A 1 236 ? 24.514 17.483 50.322 1.00 41.84 236 ALA A O 1
ATOM 1716 N N . GLU A 1 237 ? 25.280 18.879 51.916 1.00 35.35 237 GLU A N 1
ATOM 1717 C CA . GLU A 1 237 ? 26.647 18.497 51.606 1.00 38.59 237 GLU A CA 1
ATOM 1718 C C . GLU A 1 237 ? 26.970 17.092 52.097 1.00 31.03 237 GLU A C 1
ATOM 1719 O O . GLU A 1 237 ? 27.850 16.440 51.521 1.00 40.45 237 GLU A O 1
ATOM 1725 N N . ARG A 1 238 ? 26.262 16.591 53.116 1.00 39.85 238 ARG A N 1
ATOM 1726 C CA . ARG A 1 238 ? 26.366 15.167 53.430 1.00 43.67 238 ARG A CA 1
ATOM 1727 C C . ARG A 1 238 ? 25.788 14.321 52.300 1.00 41.00 238 ARG A C 1
ATOM 1728 O O . ARG A 1 238 ? 26.316 13.250 51.988 1.00 38.13 238 ARG A O 1
ATOM 1736 N N . GLU A 1 239 ? 24.700 14.780 51.680 1.00 40.57 239 GLU A N 1
ATOM 1737 C CA . GLU A 1 239 ? 24.183 14.079 50.511 1.00 34.49 239 GLU A CA 1
ATOM 1738 C C . GLU A 1 239 ? 25.168 14.144 49.345 1.00 31.90 239 GLU A C 1
ATOM 1739 O O . GLU A 1 239 ? 25.308 13.175 48.587 1.00 33.54 239 GLU A O 1
ATOM 1745 N N . ILE A 1 240 ? 25.868 15.270 49.187 1.00 31.30 240 ILE A N 1
ATOM 1746 C CA . ILE A 1 240 ? 26.816 15.392 48.087 1.00 34.67 240 ILE A CA 1
ATOM 1747 C C . ILE A 1 240 ? 27.996 14.457 48.300 1.00 35.97 240 ILE A C 1
ATOM 1748 O O . ILE A 1 240 ? 28.454 13.788 47.364 1.00 31.20 240 ILE A O 1
ATOM 1753 N N . GLN A 1 241 ? 28.508 14.392 49.530 1.00 31.89 241 GLN A N 1
ATOM 1754 C CA . GLN A 1 241 ? 29.571 13.439 49.834 1.00 36.78 241 GLN A CA 1
ATOM 1755 C C . GLN A 1 241 ? 29.113 12.016 49.560 1.00 38.19 241 GLN A C 1
ATOM 1756 O O . GLN A 1 241 ? 29.857 11.216 48.985 1.00 42.67 241 GLN A O 1
ATOM 1762 N N . ARG A 1 242 ? 27.885 11.687 49.961 1.00 38.62 242 ARG A N 1
ATOM 1763 C CA . ARG A 1 242 ? 27.398 10.326 49.800 1.00 38.89 242 ARG A CA 1
ATOM 1764 C C . ARG A 1 242 ? 27.447 9.893 48.340 1.00 42.68 242 ARG A C 1
ATOM 1765 O O . ARG A 1 242 ? 27.902 8.786 48.029 1.00 37.60 242 ARG A O 1
ATOM 1773 N N . TYR A 1 243 ? 27.012 10.763 47.426 1.00 36.79 243 TYR A N 1
ATOM 1774 C CA . TYR A 1 243 ? 26.851 10.358 46.036 1.00 33.12 243 TYR A CA 1
ATOM 1775 C C . TYR A 1 243 ? 28.039 10.689 45.135 1.00 36.94 243 TYR A C 1
ATOM 1776 O O . TYR A 1 243 ? 28.163 10.079 44.066 1.00 37.88 243 TYR A O 1
ATOM 1785 N N . PHE A 1 244 ? 28.931 11.599 45.527 1.00 30.90 244 PHE A N 1
ATOM 1786 C CA . PHE A 1 244 ? 29.974 12.058 44.609 1.00 33.44 244 PHE A CA 1
ATOM 1787 C C . PHE A 1 244 ? 31.403 11.838 45.095 1.00 34.64 244 PHE A C 1
ATOM 1788 O O . PHE A 1 244 ? 32.333 11.929 44.282 1.00 33.98 244 PHE A O 1
ATOM 1796 N N . ALA A 1 245 ? 31.612 11.549 46.382 1.00 36.16 245 ALA A N 1
ATOM 1797 C CA . ALA A 1 245 ? 32.974 11.451 46.905 1.00 34.09 245 ALA A CA 1
ATOM 1798 C C . ALA A 1 245 ? 33.747 10.284 46.293 1.00 34.54 245 ALA A C 1
ATOM 1799 O O . ALA A 1 245 ? 34.967 10.388 46.084 1.00 35.51 245 ALA A O 1
ATOM 1801 N N . ALA A 1 246 ? 33.066 9.172 45.995 1.00 36.19 246 ALA A N 1
ATOM 1802 C CA . ALA A 1 246 ? 33.749 7.978 45.511 1.00 34.86 246 ALA A CA 1
ATOM 1803 C C . ALA A 1 246 ? 34.179 8.064 44.048 1.00 40.99 246 ALA A C 1
ATOM 1804 O O . ALA A 1 246 ? 34.890 7.166 43.583 1.00 38.57 246 ALA A O 1
ATOM 1806 N N . LEU A 1 247 ? 33.804 9.110 43.310 1.00 39.85 247 LEU A N 1
ATOM 1807 C CA . LEU A 1 247 ? 34.215 9.175 41.911 1.00 38.07 247 LEU A CA 1
ATOM 1808 C C . LEU A 1 247 ? 35.735 9.298 41.838 1.00 40.60 247 LEU A C 1
ATOM 1809 O O . LEU A 1 247 ? 36.319 10.136 42.538 1.00 38.87 247 LEU A O 1
ATOM 1814 N N . PRO A 1 248 ? 36.410 8.486 41.030 1.00 37.89 248 PRO A N 1
ATOM 1815 C CA . PRO A 1 248 ? 37.872 8.575 40.971 1.00 34.41 248 PRO A CA 1
ATOM 1816 C C . PRO A 1 248 ? 38.317 9.943 40.470 1.00 35.18 248 PRO A C 1
ATOM 1817 O O . PRO A 1 248 ? 37.724 10.512 39.551 1.00 31.65 248 PRO A O 1
ATOM 1821 N N . ASN A 1 249 ? 39.379 10.468 41.078 1.00 37.29 249 ASN A N 1
ATOM 1822 C CA . ASN A 1 249 ? 39.934 11.770 40.693 1.00 34.67 249 ASN A CA 1
ATOM 1823 C C . ASN A 1 249 ? 40.859 11.573 39.499 1.00 36.30 249 ASN A C 1
ATOM 1824 O O . ASN A 1 249 ? 42.007 11.155 39.654 1.00 44.08 249 ASN A O 1
ATOM 1829 N N . VAL A 1 250 ? 40.362 11.874 38.299 1.00 30.88 250 VAL A N 1
ATOM 1830 C CA . VAL A 1 250 ? 41.119 11.733 37.061 1.00 34.03 250 VAL A CA 1
ATOM 1831 C C . VAL A 1 250 ? 41.156 13.096 36.386 1.00 43.53 250 VAL A C 1
ATOM 1832 O O . VAL A 1 250 ? 40.112 13.736 36.224 1.00 35.58 250 VAL A O 1
ATOM 1836 N N . ALA A 1 251 ? 42.349 13.541 35.998 1.00 39.27 251 ALA A N 1
ATOM 1837 C CA . ALA A 1 251 ? 42.467 14.828 35.322 1.00 44.11 251 ALA A CA 1
ATOM 1838 C C . ALA A 1 251 ? 41.952 14.732 33.887 1.00 41.44 251 ALA A C 1
ATOM 1839 O O . ALA A 1 251 ? 41.998 13.673 33.252 1.00 36.00 251 ALA A O 1
ATOM 1841 N N . VAL A 1 252 ? 41.445 15.852 33.382 1.00 38.32 252 VAL A N 1
ATOM 1842 C CA . VAL A 1 252 ? 41.029 15.951 31.984 1.00 32.53 252 VAL A CA 1
ATOM 1843 C C . VAL A 1 252 ? 42.131 16.701 31.243 1.00 31.00 252 VAL A C 1
ATOM 1844 O O . VAL A 1 252 ? 42.940 17.384 31.879 1.00 30.29 252 VAL A O 1
ATOM 1848 N N . PRO A 1 253 ? 42.206 16.613 29.918 1.00 32.48 253 PRO A N 1
ATOM 1849 C CA . PRO A 1 253 ? 43.257 17.342 29.197 1.00 32.67 253 PRO A CA 1
ATOM 1850 C C . PRO A 1 253 ? 43.226 18.836 29.498 1.00 40.59 253 PRO A C 1
ATOM 1851 O O . PRO A 1 253 ? 42.184 19.411 29.814 1.00 37.98 253 PRO A O 1
ATOM 1855 N N . THR A 1 254 ? 44.391 19.468 29.409 1.00 48.71 254 THR A N 1
ATOM 1856 C CA . THR A 1 254 ? 44.448 20.922 29.498 1.00 54.77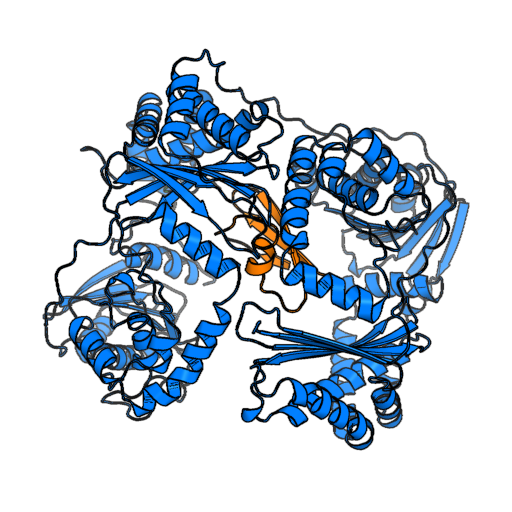 254 THR A CA 1
ATOM 1857 C C . THR A 1 254 ? 44.061 21.529 28.154 1.00 36.75 254 THR A C 1
ATOM 1858 O O . THR A 1 254 ? 44.367 20.975 27.093 1.00 35.81 254 THR A O 1
ATOM 1862 N N . ARG A 1 255 ? 43.345 22.652 28.204 1.00 37.09 255 ARG A N 1
ATOM 1863 C CA . ARG A 1 255 ? 42.777 23.260 27.007 1.00 33.57 255 ARG A CA 1
ATOM 1864 C C . ARG A 1 255 ? 43.049 24.753 26.996 1.00 31.07 255 ARG A C 1
ATOM 1865 O O . ARG A 1 255 ? 42.836 25.446 27.998 1.00 33.84 255 ARG A O 1
ATOM 1873 N N . ASP A 1 256 ? 43.504 25.240 25.854 1.00 33.26 256 ASP A N 1
ATOM 1874 C CA . ASP A 1 256 ? 43.702 26.658 25.648 1.00 37.06 256 ASP A CA 1
ATOM 1875 C C . ASP A 1 256 ? 43.323 26.992 24.220 1.00 36.04 256 ASP A C 1
ATOM 1876 O O . ASP A 1 256 ? 44.059 27.661 23.492 1.00 32.26 256 ASP A O 1
ATOM 1881 N N . TYR A 1 257 ? 42.155 26.516 23.793 1.00 26.99 257 TYR A N 1
ATOM 1882 C CA . TYR A 1 257 ? 41.780 26.704 22.402 1.00 30.89 257 TYR A CA 1
ATOM 1883 C C . TYR A 1 257 ? 40.420 27.381 22.263 1.00 28.37 257 TYR A C 1
ATOM 1884 O O . TYR A 1 257 ? 39.721 27.156 21.283 1.00 24.47 257 TYR A O 1
ATOM 1893 N N . TYR A 1 258 ? 40.047 28.239 23.207 1.00 21.48 258 TYR A N 1
ATOM 1894 C CA . TYR A 1 258 ? 38.728 28.844 23.185 1.00 23.73 258 TYR A CA 1
ATOM 1895 C C . TYR A 1 258 ? 38.662 30.128 22.371 1.00 31.00 258 TYR A C 1
ATOM 1896 O O . TYR A 1 258 ? 37.556 30.614 22.133 1.00 22.73 258 TYR A O 1
ATOM 1905 N N . GLU A 1 259 ? 39.811 30.678 21.909 1.00 24.21 259 GLU A N 1
ATOM 1906 C CA . GLU A 1 259 ? 39.753 31.933 21.156 1.00 25.75 259 GLU A CA 1
ATOM 1907 C C . GLU A 1 259 ? 40.053 31.735 19.667 1.00 27.51 259 GLU A C 1
ATOM 1908 O O . GLU A 1 259 ? 40.800 30.833 19.285 1.00 30.81 259 GLU A O 1
ATOM 1914 N N . PRO A 1 260 ? 39.478 32.563 18.799 1.00 22.11 260 PRO A N 1
ATOM 1915 C CA . PRO A 1 260 ? 40.006 32.660 17.438 1.00 21.90 260 PRO A CA 1
ATOM 1916 C C . PRO A 1 260 ? 41.459 33.109 17.492 1.00 22.52 260 PRO A C 1
ATOM 1917 O O . PRO A 1 260 ? 41.890 33.789 18.429 1.00 21.78 260 PRO A O 1
ATOM 1921 N N . LEU A 1 261 ? 42.222 32.718 16.485 1.00 25.07 261 LEU A N 1
ATOM 1922 C CA . LEU A 1 261 ? 43.632 33.111 16.416 1.00 26.55 261 LEU A CA 1
ATOM 1923 C C . LEU A 1 261 ? 43.702 34.503 15.806 1.00 26.68 261 LEU A C 1
ATOM 1924 O O . LEU A 1 261 ? 43.768 34.670 14.587 1.00 36.87 261 LEU A O 1
ATOM 1929 N N . LEU A 1 262 ? 43.668 35.523 16.659 1.00 20.24 262 LEU A N 1
ATOM 1930 C CA . LEU A 1 262 ? 43.644 36.894 16.161 1.00 26.31 262 LEU A CA 1
ATOM 1931 C C . LEU A 1 262 ? 44.973 37.247 15.508 1.00 32.27 262 LEU A C 1
ATOM 1932 O O . LEU A 1 262 ? 46.033 36.855 15.994 1.00 25.26 262 LEU A O 1
ATOM 1937 N N . LYS A 1 263 ? 44.909 37.991 14.408 1.00 22.47 263 LYS A N 1
ATOM 1938 C CA . LYS A 1 263 ? 46.098 38.477 13.720 1.00 20.51 263 LYS A CA 1
ATOM 1939 C C . LYS A 1 263 ? 45.712 39.729 12.944 1.00 25.10 263 LYS A C 1
ATOM 1940 O O . LYS A 1 263 ? 44.537 39.880 12.583 1.00 23.29 263 LYS A O 1
ATOM 1946 N N . PRO A 1 264 ? 46.653 40.646 12.676 1.00 21.27 264 PRO A N 1
ATOM 1947 C CA . PRO A 1 264 ? 46.317 41.793 11.820 1.00 20.64 264 PRO A CA 1
ATOM 1948 C C . PRO A 1 264 ? 45.896 41.302 10.446 1.00 26.23 264 PRO A C 1
ATOM 1949 O O . PRO A 1 264 ? 46.601 40.510 9.807 1.00 24.83 264 PRO A O 1
ATOM 1953 N N . GLN A 1 265 ? 44.734 41.766 9.997 1.00 19.91 265 GLN A N 1
ATOM 1954 C CA . GLN A 1 265 ? 44.185 41.271 8.745 1.00 25.38 265 GLN A CA 1
ATOM 1955 C C . GLN A 1 265 ? 42.971 42.100 8.379 1.00 25.86 265 GLN A C 1
ATOM 1956 O O . GLN A 1 265 ? 42.361 42.760 9.230 1.00 22.82 265 GLN A O 1
ATOM 1962 N N . LEU A 1 266 ? 42.612 42.020 7.100 1.00 23.69 266 LEU A N 1
ATOM 1963 C CA . LEU A 1 266 ? 41.327 42.481 6.588 1.00 26.95 266 LEU A CA 1
ATOM 1964 C C . LEU A 1 266 ? 40.758 41.256 5.884 1.00 30.02 266 LEU A C 1
ATOM 1965 O O . LEU A 1 266 ? 41.075 41.006 4.719 1.00 22.91 266 LEU A O 1
ATOM 1970 N N . LYS A 1 267 ? 39.959 40.477 6.611 1.00 25.30 267 LYS A N 1
ATOM 1971 C CA . LYS A 1 267 ? 39.282 39.318 6.045 1.00 20.09 267 LYS A CA 1
ATOM 1972 C C . LYS A 1 267 ? 37.973 39.781 5.413 1.00 25.65 267 LYS A C 1
ATOM 1973 O O . LYS A 1 267 ? 37.301 40.675 5.938 1.00 20.27 267 LYS A O 1
ATOM 1979 N N . VAL A 1 268 ? 37.649 39.225 4.249 1.00 22.78 268 VAL A N 1
ATOM 1980 C CA . VAL A 1 268 ? 36.404 39.532 3.547 1.00 21.34 268 VAL A CA 1
ATOM 1981 C C . VAL A 1 268 ? 35.628 38.237 3.408 1.00 21.47 268 VAL A C 1
ATOM 1982 O O . VAL A 1 268 ? 36.186 37.226 2.973 1.00 24.31 268 VAL A O 1
ATOM 1986 N N . ALA A 1 269 ? 34.346 38.257 3.790 1.00 19.03 269 ALA A N 1
ATOM 1987 C CA . ALA A 1 269 ? 33.533 37.057 3.742 1.00 21.23 269 ALA A CA 1
ATOM 1988 C C . ALA A 1 269 ? 32.168 37.373 3.153 1.00 26.28 269 ALA A C 1
ATOM 1989 O O . ALA A 1 269 ? 31.646 38.479 3.302 1.00 23.08 269 ALA A O 1
ATOM 1991 N N . ARG A 1 270 ? 31.580 36.384 2.497 1.00 23.59 270 ARG A N 1
ATOM 1992 C CA . ARG A 1 270 ? 30.178 36.469 2.135 1.00 26.91 270 ARG A CA 1
ATOM 1993 C C . ARG A 1 270 ? 29.378 35.589 3.093 1.00 24.14 270 ARG A C 1
ATOM 1994 O O . ARG A 1 270 ? 29.827 34.509 3.480 1.00 24.11 270 ARG A O 1
ATOM 2002 N N . LEU A 1 271 ? 28.234 36.096 3.532 1.00 25.45 271 LEU A N 1
ATOM 2003 C CA . LEU A 1 271 ? 27.259 35.319 4.292 1.00 25.17 271 LEU A CA 1
ATOM 2004 C C . LEU A 1 271 ? 26.150 34.988 3.306 1.00 28.18 271 LEU A C 1
ATOM 2005 O O . LEU A 1 271 ? 25.457 35.889 2.821 1.00 24.05 271 LEU A O 1
ATOM 2010 N N . GLN A 1 272 ? 26.022 33.712 2.954 1.00 24.51 272 GLN A N 1
ATOM 2011 C CA . GLN A 1 272 ? 25.250 33.349 1.770 1.00 18.82 272 GLN A CA 1
ATOM 2012 C C . GLN A 1 272 ? 24.364 32.149 2.052 1.00 26.63 272 GLN A C 1
ATOM 2013 O O . GLN A 1 272 ? 24.831 31.136 2.594 1.00 23.16 272 GLN A O 1
ATOM 2019 N N . ASP A 1 273 ? 23.090 32.280 1.673 1.00 26.77 273 ASP A N 1
ATOM 2020 C CA . ASP A 1 273 ? 22.176 31.159 1.539 1.00 28.42 273 ASP A CA 1
ATOM 2021 C C . ASP A 1 273 ? 21.137 31.487 0.475 1.00 30.48 273 ASP A C 1
ATOM 2022 O O . ASP A 1 273 ? 20.577 32.586 0.463 1.00 26.26 273 ASP A O 1
ATOM 2027 N N A SER A 1 274 ? 20.866 30.533 -0.411 0.52 32.45 274 SER A N 1
ATOM 2028 N N B SER A 1 274 ? 20.869 30.501 -0.387 0.48 32.36 274 SER A N 1
ATOM 2029 C CA A SER A 1 274 ? 19.949 30.823 -1.509 0.52 29.04 274 SER A CA 1
ATOM 2030 C CA B SER A 1 274 ? 19.936 30.626 -1.502 0.48 29.66 274 SER A CA 1
ATOM 2031 C C A SER A 1 274 ? 18.491 30.920 -1.071 0.52 27.57 274 SER A C 1
ATOM 2032 C C B SER A 1 274 ? 18.507 30.922 -1.065 0.48 27.59 274 SER A C 1
ATOM 2033 O O A SER A 1 274 ? 17.624 31.148 -1.919 0.52 28.16 274 SER A O 1
ATOM 2034 O O B SER A 1 274 ? 17.684 31.298 -1.905 0.48 28.92 274 SER A O 1
ATOM 2039 N N . GLN A 1 275 ? 18.185 30.754 0.210 1.00 26.20 275 GLN A N 1
ATOM 2040 C CA . GLN A 1 275 ? 16.835 30.963 0.704 1.00 27.85 275 GLN A CA 1
ATOM 2041 C C . GLN A 1 275 ? 16.728 32.157 1.634 1.00 24.11 275 GLN A C 1
ATOM 2042 O O . GLN A 1 275 ? 15.657 32.393 2.195 1.00 24.39 275 GLN A O 1
ATOM 2048 N N . SER A 1 276 ? 17.800 32.922 1.799 1.00 24.06 276 SER A N 1
ATOM 2049 C CA . SER A 1 276 ? 17.845 34.035 2.738 1.00 24.90 276 SER A CA 1
ATOM 2050 C C . SER A 1 276 ? 17.599 35.363 2.028 1.00 20.89 276 SER A C 1
ATOM 2051 O O . SER A 1 276 ? 18.180 35.632 0.969 1.00 23.21 276 SER A O 1
ATOM 2054 N N . GLY A 1 277 ? 16.775 36.205 2.636 1.00 23.12 277 GLY A N 1
ATOM 2055 C CA . GLY A 1 277 ? 16.588 37.549 2.121 1.00 23.42 277 GLY A CA 1
ATOM 2056 C C . GLY A 1 277 ? 17.566 38.569 2.657 1.00 23.92 277 GLY A C 1
ATOM 2057 O O . GLY A 1 277 ? 17.370 39.771 2.436 1.00 24.86 277 GLY A O 1
ATOM 2058 N N . SER A 1 278 ? 18.594 38.123 3.386 1.00 22.13 278 SER A N 1
ATOM 2059 C CA . SER A 1 278 ? 19.557 39.031 4.000 1.00 23.10 278 SER A CA 1
ATOM 2060 C C . SER A 1 278 ? 20.250 39.892 2.950 1.00 19.24 278 SER A C 1
ATOM 2061 O O . SER A 1 278 ? 20.736 39.380 1.939 1.00 19.33 278 SER A O 1
ATOM 2064 N N . SER A 1 279 ? 20.291 41.211 3.195 1.00 17.94 279 SER A N 1
ATOM 2065 C CA . SER A 1 279 ? 20.916 42.180 2.286 1.00 23.43 279 SER A CA 1
ATOM 2066 C C . SER A 1 279 ? 21.625 43.211 3.171 1.00 19.94 279 SER A C 1
ATOM 2067 O O . SER A 1 279 ? 21.004 44.171 3.654 1.00 17.85 279 SER A O 1
ATOM 2070 N N . GLN A 1 280 ? 22.924 43.001 3.397 1.00 21.99 280 GLN A N 1
ATOM 2071 C CA . GLN A 1 280 ? 23.571 43.611 4.550 1.00 19.92 280 GLN A CA 1
ATOM 2072 C C . GLN A 1 280 ? 25.074 43.650 4.331 1.00 21.24 280 GLN A C 1
ATOM 2073 O O . GLN A 1 280 ? 25.650 42.743 3.720 1.00 26.71 280 GLN A O 1
ATOM 2079 N N . VAL A 1 281 ? 25.695 44.722 4.806 1.00 19.10 281 VAL A N 1
ATOM 2080 C CA . VAL A 1 281 ? 27.142 44.820 4.864 1.00 18.98 281 VAL A CA 1
ATOM 2081 C C . VAL A 1 281 ? 27.526 45.144 6.295 1.00 18.20 281 VAL A C 1
ATOM 2082 O O . VAL A 1 281 ? 26.753 45.735 7.057 1.00 23.16 281 VAL A O 1
ATOM 2086 N N . SER A 1 282 ? 28.738 44.750 6.662 1.00 19.66 282 SER A N 1
ATOM 2087 C CA . SER A 1 282 ? 29.218 45.042 7.996 1.00 20.23 282 SER A CA 1
ATOM 2088 C C . SER A 1 282 ? 30.738 45.092 7.974 1.00 20.88 282 SER A C 1
ATOM 2089 O O . SER A 1 282 ? 31.385 44.539 7.081 1.00 22.09 282 SER A O 1
ATOM 2092 N N . PHE A 1 283 ? 31.292 45.788 8.964 1.00 18.45 283 PHE A N 1
ATOM 2093 C CA . PHE A 1 283 ? 32.729 45.819 9.206 1.00 18.60 283 PHE A CA 1
ATOM 2094 C C . PHE A 1 283 ? 32.977 45.570 10.692 1.00 19.64 283 PHE A C 1
ATOM 2095 O O . PHE A 1 283 ? 32.346 46.197 11.552 1.00 22.09 283 PHE A O 1
ATOM 2103 N N . VAL A 1 284 ? 33.870 44.629 11.000 1.00 18.59 284 VAL A N 1
ATOM 2104 C CA . VAL A 1 284 ? 33.964 44.049 12.335 1.00 18.52 284 VAL A CA 1
ATOM 2105 C C . VAL A 1 284 ? 35.410 44.095 12.810 1.00 26.75 284 VAL A C 1
ATOM 2106 O O . VAL A 1 284 ? 36.331 43.782 12.045 1.00 23.19 284 VAL A O 1
ATOM 2110 N N . TYR A 1 285 ? 35.594 44.495 14.071 1.00 18.68 285 TYR A N 1
ATOM 2111 C CA . TYR A 1 285 ? 36.848 44.406 14.805 1.00 20.87 285 TYR A CA 1
ATOM 2112 C C . TYR A 1 285 ? 36.790 43.258 15.802 1.00 24.69 285 TYR A C 1
ATOM 2113 O O . TYR A 1 285 ? 35.779 43.074 16.490 1.00 20.49 285 TYR A O 1
ATOM 2122 N N . ARG A 1 286 ? 37.879 42.490 15.896 1.00 23.82 286 ARG A N 1
ATOM 2123 C CA . ARG A 1 286 ? 37.973 41.387 16.844 1.00 18.72 286 ARG A CA 1
ATOM 2124 C C . ARG A 1 286 ? 39.165 41.612 17.766 1.00 24.08 286 ARG A C 1
ATOM 2125 O O . ARG A 1 286 ? 40.261 41.959 17.302 1.00 19.88 286 ARG A O 1
ATOM 2133 N N . PHE A 1 287 ? 38.962 41.401 19.066 1.00 20.60 287 PHE A N 1
ATOM 2134 C CA . PHE A 1 287 ? 39.979 41.781 20.046 1.00 24.02 287 PHE A CA 1
ATOM 2135 C C . PHE A 1 287 ? 39.757 41.029 21.353 1.00 28.55 287 PHE A C 1
ATOM 2136 O O . PHE A 1 287 ? 38.658 40.543 21.638 1.00 23.05 287 PHE A O 1
ATOM 2144 N N . ASN A 1 288 ? 40.813 40.975 22.169 1.00 26.61 288 ASN A N 1
ATOM 2145 C CA . ASN A 1 288 ? 40.708 40.440 23.530 1.00 28.12 288 ASN A CA 1
ATOM 2146 C C . ASN A 1 288 ? 39.981 41.477 24.394 1.00 23.27 288 ASN A C 1
ATOM 2147 O O . ASN A 1 288 ? 40.520 42.558 24.670 1.00 27.29 288 ASN A O 1
ATOM 2152 N N . ASP A 1 289 ? 38.749 41.154 24.807 1.00 22.04 289 ASP A N 1
ATOM 2153 C CA . ASP A 1 289 ? 37.848 42.049 25.534 1.00 22.81 289 ASP A CA 1
ATOM 2154 C C . ASP A 1 289 ? 38.024 41.985 27.044 1.00 34.29 289 ASP A C 1
ATOM 2155 O O . ASP A 1 289 ? 37.429 42.802 27.764 1.00 25.80 289 ASP A O 1
ATOM 2160 N N . LYS A 1 290 ? 38.807 41.028 27.543 1.00 32.41 290 LYS A N 1
ATOM 2161 C CA . LYS A 1 290 ? 38.981 40.851 28.977 1.00 39.19 290 LYS A CA 1
ATOM 2162 C C . LYS A 1 290 ? 40.256 41.488 29.502 1.00 38.67 290 LYS A C 1
ATOM 2163 O O . LYS A 1 290 ? 40.421 41.589 30.719 1.00 42.20 290 LYS A O 1
ATOM 2169 N N . ASP A 1 291 ? 41.158 41.908 28.623 1.00 39.55 291 ASP A N 1
ATOM 2170 C CA . ASP A 1 291 ? 42.310 42.683 29.049 1.00 40.11 291 ASP A CA 1
ATOM 2171 C C . ASP A 1 291 ? 41.830 44.029 29.580 1.00 43.02 291 ASP A C 1
ATOM 2172 O O . ASP A 1 291 ? 41.226 44.816 28.842 1.00 38.24 291 ASP A O 1
ATOM 2177 N N . ALA A 1 292 ? 42.068 44.283 30.864 1.00 39.82 292 ALA A N 1
ATOM 2178 C CA . ALA A 1 292 ? 41.679 45.537 31.487 1.00 41.97 292 ALA A CA 1
ATOM 2179 C C . ALA A 1 292 ? 42.838 46.512 31.632 1.00 44.95 292 ALA A C 1
ATOM 2180 O O . ALA A 1 292 ? 42.657 47.573 32.233 1.00 50.52 292 ALA A O 1
ATOM 2182 N N . PHE A 1 293 ? 44.022 46.170 31.117 1.00 51.11 293 PHE A N 1
ATOM 2183 C CA . PHE A 1 293 ? 45.163 47.093 31.029 1.00 53.38 293 PHE A CA 1
ATOM 2184 C C . PHE A 1 293 ? 45.588 47.631 32.399 1.00 54.72 293 PHE A C 1
ATOM 2185 O O . PHE A 1 293 ? 45.824 48.828 32.577 1.00 57.56 293 PHE A O 1
ATOM 2193 N N . GLY A 1 294 ? 45.692 46.730 33.372 1.00 55.97 294 GLY A N 1
ATOM 2194 C CA . GLY A 1 294 ? 46.174 47.090 34.691 1.00 62.85 294 GLY A CA 1
ATOM 2195 C C . GLY A 1 294 ? 45.191 47.814 35.581 1.00 65.76 294 GLY A C 1
ATOM 2196 O O . GLY A 1 294 ? 45.590 48.288 36.650 1.00 70.93 294 GLY A O 1
ATOM 2197 N N . GLN A 1 295 ? 43.924 47.915 35.188 1.00 54.86 295 GLN A N 1
ATOM 2198 C CA . GLN A 1 295 ? 42.933 48.650 35.957 1.00 46.83 295 GLN A CA 1
ATOM 2199 C C . GLN A 1 295 ? 41.853 47.700 36.458 1.00 39.09 295 GLN A C 1
ATOM 2200 O O . GLN A 1 295 ? 41.875 46.495 36.186 1.00 48.03 295 GLN A O 1
ATOM 2206 N N . SER A 1 296 ? 40.906 48.258 37.209 1.00 38.24 296 SER A N 1
ATOM 2207 C CA . SER A 1 296 ? 39.794 47.471 37.731 1.00 39.82 296 SER A CA 1
ATOM 2208 C C . SER A 1 296 ? 39.032 46.820 36.588 1.00 39.72 296 SER A C 1
ATOM 2209 O O . SER A 1 296 ? 38.678 47.476 35.602 1.00 37.76 296 SER A O 1
ATOM 2212 N N . GLU A 1 297 ? 38.807 45.515 36.710 1.00 39.81 297 GLU A N 1
ATOM 2213 C CA . GLU A 1 297 ? 38.090 44.814 35.660 1.00 37.82 297 GLU A CA 1
ATOM 2214 C C . GLU A 1 297 ? 36.620 45.169 35.686 1.00 33.80 297 GLU A C 1
ATOM 2215 O O . GLU A 1 297 ? 36.000 45.276 34.625 1.00 30.08 297 GLU A O 1
ATOM 2221 N N . TYR A 1 298 ? 36.064 45.403 36.880 1.00 32.05 298 TYR A N 1
ATOM 2222 C CA . TYR A 1 298 ? 34.722 45.959 36.991 1.00 38.77 298 TYR A CA 1
ATOM 2223 C C . TYR A 1 298 ? 34.630 47.319 36.309 1.00 39.62 298 TYR A C 1
ATOM 2224 O O . TYR A 1 298 ? 33.671 47.596 35.581 1.00 42.19 298 TYR A O 1
ATOM 2233 N N . ARG A 1 299 ? 35.603 48.195 36.568 1.00 37.55 299 ARG A N 1
ATOM 2234 C CA . ARG A 1 299 ? 35.621 49.505 35.920 1.00 36.05 299 ARG A CA 1
ATOM 2235 C C . ARG A 1 299 ? 35.702 49.362 34.403 1.00 33.56 299 ARG A C 1
ATOM 2236 O O . ARG A 1 299 ? 35.067 50.122 33.653 1.00 29.42 299 ARG A O 1
ATOM 2244 N N . HIS A 1 300 ? 36.466 48.379 33.936 1.00 30.19 300 HIS A N 1
ATOM 2245 C CA . HIS A 1 300 ? 36.584 48.142 32.502 1.00 30.46 300 HIS A CA 1
ATOM 2246 C C . HIS A 1 300 ? 35.240 47.734 31.896 1.00 23.79 300 HIS A C 1
ATOM 2247 O O . HIS A 1 300 ? 34.852 48.238 30.837 1.00 30.18 300 HIS A O 1
ATOM 2254 N N A ARG A 1 301 ? 34.503 46.843 32.562 0.54 23.06 301 ARG A N 1
ATOM 2255 N N B ARG A 1 301 ? 34.529 46.806 32.547 0.46 23.09 301 ARG A N 1
ATOM 2256 C CA A ARG A 1 301 ? 33.188 46.466 32.048 0.54 25.76 301 ARG A CA 1
ATOM 2257 C CA B ARG A 1 301 ? 33.186 46.457 32.088 0.46 25.71 301 ARG A CA 1
ATOM 2258 C C A ARG A 1 301 ? 32.190 47.614 32.160 0.54 27.05 301 ARG A C 1
ATOM 2259 C C B ARG A 1 301 ? 32.280 47.677 32.085 0.46 26.52 301 ARG A C 1
ATOM 2260 O O A ARG A 1 301 ? 31.221 47.677 31.390 0.54 23.46 301 ARG A O 1
ATOM 2261 O O B ARG A 1 301 ? 31.464 47.856 31.172 0.46 25.98 301 ARG A O 1
ATOM 2276 N N . LEU A 1 302 ? 32.401 48.525 33.107 1.00 26.67 302 LEU A N 1
ATOM 2277 C CA . LEU A 1 302 ? 31.575 49.724 33.171 1.00 31.69 302 LEU A CA 1
ATOM 2278 C C . LEU A 1 302 ? 31.888 50.689 32.023 1.00 25.79 302 LEU A C 1
ATOM 2279 O O . LEU A 1 302 ? 30.977 51.313 31.466 1.00 22.88 302 LEU A O 1
ATOM 2284 N N . LEU A 1 303 ? 33.166 50.825 31.662 1.00 28.82 303 LEU A N 1
ATOM 2285 C CA . LEU A 1 303 ? 33.526 51.650 30.514 1.00 26.08 303 LEU A CA 1
ATOM 2286 C C . LEU A 1 303 ? 32.920 51.095 29.238 1.00 24.98 303 LEU A C 1
ATOM 2287 O O . LEU A 1 303 ? 32.507 51.856 28.359 1.00 24.99 303 LEU A O 1
ATOM 2292 N N . THR A 1 304 ? 32.874 49.767 29.122 1.00 20.33 304 THR A N 1
ATOM 2293 C CA . THR A 1 304 ? 32.258 49.126 27.971 1.00 22.98 304 THR A CA 1
ATOM 2294 C C . THR A 1 304 ? 30.770 49.456 27.886 1.00 19.12 304 THR A C 1
ATOM 2295 O O . THR A 1 304 ? 30.264 49.807 26.814 1.00 21.46 304 THR A O 1
ATOM 2299 N N . GLN A 1 305 ? 30.054 49.395 29.009 1.00 22.51 305 GLN A N 1
ATOM 2300 C CA . GLN A 1 305 ? 28.640 49.752 28.970 1.00 19.91 305 GLN A CA 1
ATOM 2301 C C . GLN A 1 305 ? 28.449 51.224 28.590 1.00 23.55 305 GLN A C 1
ATOM 2302 O O . GLN A 1 305 ? 27.609 51.558 27.744 1.00 19.15 305 GLN A O 1
ATOM 2308 N N . ILE A 1 306 ? 29.217 52.122 29.215 1.00 25.47 306 ILE A N 1
ATOM 2309 C CA . ILE A 1 306 ? 29.114 53.542 28.873 1.00 28.78 306 ILE A CA 1
ATOM 2310 C C . ILE A 1 306 ? 29.437 53.762 27.400 1.00 24.58 306 ILE A C 1
ATOM 2311 O O . ILE A 1 306 ? 28.720 54.477 26.686 1.00 22.31 306 ILE A O 1
ATOM 2316 N N . THR A 1 307 ? 30.534 53.165 26.931 1.00 23.43 307 THR A N 1
ATOM 2317 C CA . THR A 1 307 ? 30.929 53.337 25.535 1.00 26.23 307 THR A CA 1
ATOM 2318 C C . THR A 1 307 ? 29.836 52.853 24.595 1.00 19.10 307 THR A C 1
ATOM 2319 O O . THR A 1 307 ? 29.449 53.563 23.662 1.00 23.74 307 THR A O 1
ATOM 2323 N N . MET A 1 308 ? 29.322 51.640 24.824 1.00 20.78 308 MET A N 1
ATOM 2324 C CA . MET A 1 308 ? 28.273 51.128 23.933 1.00 21.75 308 MET A CA 1
ATOM 2325 C C . MET A 1 308 ? 27.021 52.010 23.964 1.00 20.29 308 MET A C 1
ATOM 2326 O O . MET A 1 308 ? 26.416 52.276 22.917 1.00 20.29 308 MET A O 1
ATOM 2331 N N . SER A 1 309 ? 26.607 52.477 25.148 1.00 25.65 309 SER A N 1
ATOM 2332 C CA . SER A 1 309 ? 25.447 53.369 25.187 1.00 25.96 309 SER A CA 1
ATOM 2333 C C . SER A 1 309 ? 25.713 54.643 24.396 1.00 24.92 309 SER A C 1
ATOM 2334 O O . SER A 1 309 ? 24.849 55.094 23.633 1.00 22.64 309 SER A O 1
ATOM 2337 N N . ALA A 1 310 ? 26.905 55.233 24.568 1.00 19.11 310 ALA A N 1
ATOM 2338 C CA . ALA A 1 310 ? 27.252 56.460 23.848 1.00 21.61 310 ALA A CA 1
ATOM 2339 C C . ALA A 1 310 ? 27.269 56.230 22.334 1.00 23.71 310 ALA A C 1
ATOM 2340 O O . ALA A 1 310 ? 26.716 57.020 21.563 1.00 21.54 310 ALA A O 1
ATOM 2342 N N . VAL A 1 311 ? 27.901 55.141 21.892 1.00 24.16 311 VAL A N 1
ATOM 2343 C CA . VAL A 1 311 ? 27.978 54.844 20.459 1.00 23.12 311 VAL A CA 1
ATOM 2344 C C . VAL A 1 311 ? 26.595 54.578 19.892 1.00 24.15 311 VAL A C 1
ATOM 2345 O O . VAL A 1 311 ? 26.255 55.046 18.794 1.00 24.16 311 VAL A O 1
ATOM 2349 N N . THR A 1 312 ? 25.762 53.856 20.649 1.00 21.33 312 THR A N 1
ATOM 2350 C CA . THR A 1 312 ? 24.405 53.557 20.195 1.00 24.26 312 THR A CA 1
ATOM 2351 C C . THR A 1 312 ? 23.623 54.840 19.957 1.00 24.64 312 THR A C 1
ATOM 2352 O O . THR A 1 312 ? 22.957 55.001 18.924 1.00 24.16 312 THR A O 1
ATOM 2356 N N . ARG A 1 313 ? 23.723 55.784 20.890 1.00 20.25 313 ARG A N 1
ATOM 2357 C CA . ARG A 1 313 ? 23.083 57.082 20.689 1.00 29.00 313 ARG A CA 1
ATOM 2358 C C . ARG A 1 313 ? 23.561 57.744 19.403 1.00 27.74 313 ARG A C 1
ATOM 2359 O O . ARG A 1 313 ? 22.761 58.228 18.593 1.00 27.02 313 ARG A O 1
ATOM 2367 N N . GLN A 1 314 ? 24.874 57.776 19.200 1.00 27.21 314 GLN A N 1
ATOM 2368 C CA . GLN A 1 314 ? 25.410 58.563 18.102 1.00 20.82 314 GLN A CA 1
ATOM 2369 C C . GLN A 1 314 ? 25.148 57.906 16.759 1.00 19.38 314 GLN A C 1
ATOM 2370 O O . GLN A 1 314 ? 24.854 58.589 15.771 1.00 22.38 314 GLN A O 1
ATOM 2376 N N . VAL A 1 315 ? 25.295 56.585 16.683 1.00 23.20 315 VAL A N 1
ATOM 2377 C CA . VAL A 1 315 ? 25.239 55.972 15.366 1.00 24.66 315 VAL A CA 1
ATOM 2378 C C . VAL A 1 315 ? 23.821 56.056 14.820 1.00 26.92 315 VAL A C 1
ATOM 2379 O O . VAL A 1 315 ? 23.622 56.106 13.597 1.00 18.90 315 VAL A O 1
ATOM 2383 N N . ARG A 1 316 ? 22.817 56.152 15.707 1.00 22.89 316 ARG A N 1
ATOM 2384 C CA . ARG A 1 316 ? 21.461 56.417 15.245 1.00 27.29 316 ARG A CA 1
ATOM 2385 C C . ARG A 1 316 ? 21.371 57.781 14.572 1.00 27.38 316 ARG A C 1
ATOM 2386 O O . ARG A 1 316 ? 20.771 57.908 13.499 1.00 28.36 316 ARG A O 1
ATOM 2394 N N . ARG A 1 317 ? 21.985 58.808 15.171 1.00 26.23 317 ARG A N 1
ATOM 2395 C CA . ARG A 1 317 ? 21.979 60.135 14.549 1.00 29.39 317 ARG A CA 1
ATOM 2396 C C . ARG A 1 317 ? 22.675 60.122 13.193 1.00 29.37 317 ARG A C 1
ATOM 2397 O O . ARG A 1 317 ? 22.303 60.887 12.289 1.00 21.23 317 ARG A O 1
ATOM 2405 N N . GLN A 1 318 ? 23.706 59.283 13.038 1.00 27.52 318 GLN A N 1
ATOM 2406 C CA . GLN A 1 318 ? 24.462 59.224 11.792 1.00 23.06 318 GLN A CA 1
ATOM 2407 C C . GLN A 1 318 ? 23.640 58.679 10.624 1.00 22.78 318 GLN A C 1
ATOM 2408 O O . GLN A 1 318 ? 24.144 58.656 9.495 1.00 28.23 318 GLN A O 1
ATOM 2414 N N . LYS A 1 319 ? 22.403 58.230 10.867 1.00 29.83 319 LYS A N 1
ATOM 2415 C CA . LYS A 1 319 ? 21.545 57.762 9.778 1.00 24.36 319 LYS A CA 1
ATOM 2416 C C . LYS A 1 319 ? 21.374 58.828 8.702 1.00 28.57 319 LYS A C 1
ATOM 2417 O O . LYS A 1 319 ? 21.173 58.497 7.527 1.00 31.38 319 LYS A O 1
ATOM 2423 N N . ALA A 1 320 ? 21.470 60.108 9.074 1.00 31.76 320 ALA A N 1
ATOM 2424 C CA . ALA A 1 320 ? 21.299 61.179 8.104 1.00 31.28 320 ALA A CA 1
ATOM 2425 C C . ALA A 1 320 ? 22.461 61.268 7.122 1.00 31.70 320 ALA A C 1
ATOM 2426 O O . ALA A 1 320 ? 22.320 61.914 6.086 1.00 29.73 320 ALA A O 1
ATOM 2428 N N . GLU A 1 321 ? 23.602 60.635 7.406 1.00 25.72 321 GLU A N 1
ATOM 2429 C CA . GLU A 1 321 ? 24.704 60.624 6.453 1.00 26.72 321 GLU A CA 1
ATOM 2430 C C . GLU A 1 321 ? 24.629 59.483 5.441 1.00 28.55 321 GLU A C 1
ATOM 2431 O O . GLU A 1 321 ? 25.412 59.475 4.485 1.00 26.61 321 GLU A O 1
ATOM 2437 N N . LEU A 1 322 ? 23.746 58.517 5.624 1.00 19.64 322 LEU A N 1
ATOM 2438 C CA . LEU A 1 322 ? 23.870 57.358 4.746 1.00 25.33 322 LEU A CA 1
ATOM 2439 C C . LEU A 1 322 ? 23.248 57.648 3.380 1.00 26.93 322 LEU A C 1
ATOM 2440 O O . LEU A 1 322 ? 22.201 58.290 3.301 1.00 30.22 322 LEU A O 1
ATOM 2445 N N . PRO A 1 323 ? 23.842 57.152 2.301 1.00 24.66 323 PRO A N 1
ATOM 2446 C CA . PRO A 1 323 ? 23.252 57.325 0.972 1.00 28.90 323 PRO A CA 1
ATOM 2447 C C . PRO A 1 323 ? 22.067 56.378 0.830 1.00 27.17 323 PRO A C 1
ATOM 2448 O O . PRO A 1 323 ? 21.763 55.584 1.726 1.00 23.99 323 PRO A O 1
ATOM 2452 N N . GLN A 1 324 ? 21.389 56.467 -0.317 1.00 23.12 324 GLN A N 1
ATOM 2453 C CA . GLN A 1 324 ? 20.168 55.682 -0.491 1.00 28.07 324 GLN A CA 1
ATOM 2454 C C . GLN A 1 324 ? 20.426 54.175 -0.466 1.00 25.29 324 GLN A C 1
ATOM 2455 O O . GLN A 1 324 ? 19.515 53.400 -0.153 1.00 24.15 324 GLN A O 1
ATOM 2461 N N . ASP A 1 325 ? 21.636 53.725 -0.780 1.00 22.29 325 ASP A N 1
ATOM 2462 C CA . ASP A 1 325 ? 21.843 52.281 -0.784 1.00 32.29 325 ASP A CA 1
ATOM 2463 C C . ASP A 1 325 ? 22.044 51.671 0.600 1.00 20.36 325 ASP A C 1
ATOM 2464 O O . ASP A 1 325 ? 22.184 50.449 0.685 1.00 20.16 325 ASP A O 1
ATOM 2469 N N . ALA A 1 326 ? 22.075 52.456 1.680 1.00 20.47 326 ALA A N 1
ATOM 2470 C CA . ALA A 1 326 ? 22.285 51.874 3.003 1.00 18.10 326 ALA A CA 1
ATOM 2471 C C . ALA A 1 326 ? 21.332 52.486 4.006 1.00 22.01 326 ALA A C 1
ATOM 2472 O O . ALA A 1 326 ? 20.968 53.656 3.906 1.00 32.46 326 ALA A O 1
ATOM 2474 N N . SER A 1 327 ? 20.949 51.686 4.999 1.00 24.61 327 SER A N 1
ATOM 2475 C CA . SER A 1 327 ? 20.061 52.170 6.036 1.00 19.68 327 SER A CA 1
ATOM 2476 C C . SER A 1 327 ? 20.323 51.394 7.311 1.00 22.59 327 SER A C 1
ATOM 2477 O O . SER A 1 327 ? 20.948 50.330 7.287 1.00 22.66 327 SER A O 1
ATOM 2480 N N . SER A 1 328 ? 19.819 51.937 8.426 1.00 21.07 328 SER A N 1
ATOM 2481 C CA . SER A 1 328 ? 19.834 51.263 9.734 1.00 25.63 328 SER A CA 1
ATOM 2482 C C . SER A 1 328 ? 21.252 50.864 10.158 1.00 26.05 328 SER A C 1
ATOM 2483 O O . SER A 1 328 ? 21.506 49.725 10.557 1.00 23.55 328 SER A O 1
ATOM 2486 N N . LEU A 1 329 ? 22.182 51.819 10.086 1.00 19.48 329 LEU A N 1
ATOM 2487 C CA . LEU A 1 329 ? 23.525 51.561 10.604 1.00 25.43 329 LEU A CA 1
ATOM 2488 C C . LEU A 1 329 ? 23.449 51.358 12.112 1.00 26.18 329 LEU A C 1
ATOM 2489 O O . LEU A 1 329 ? 23.022 52.256 12.845 1.00 28.29 329 LEU A O 1
ATOM 2494 N N . VAL A 1 330 ? 23.867 50.175 12.576 1.00 20.12 330 VAL A N 1
ATOM 2495 C CA . VAL A 1 330 ? 23.907 49.855 13.998 1.00 20.37 330 VAL A CA 1
ATOM 2496 C C . VAL A 1 330 ? 25.298 49.352 14.375 1.00 22.59 330 VAL A C 1
ATOM 2497 O O . VAL A 1 330 ? 26.079 48.912 13.527 1.00 20.39 330 VAL A O 1
ATOM 2501 N N . VAL A 1 331 ? 25.611 49.456 15.668 1.00 20.40 331 VAL A N 1
ATOM 2502 C CA . VAL A 1 331 ? 26.858 48.946 16.240 1.00 18.09 331 VAL A CA 1
ATOM 2503 C C . VAL A 1 331 ? 26.483 47.850 17.230 1.00 26.68 331 VAL A C 1
ATOM 2504 O O . VAL A 1 331 ? 25.575 48.030 18.047 1.00 24.15 331 VAL A O 1
ATOM 2508 N N . ARG A 1 332 ? 27.132 46.695 17.116 1.00 21.30 332 ARG A N 1
ATOM 2509 C CA . ARG A 1 332 ? 26.855 45.564 17.994 1.00 22.22 332 ARG A CA 1
ATOM 2510 C C . ARG A 1 332 ? 28.155 44.969 18.502 1.00 28.00 332 ARG A C 1
ATOM 2511 O O . ARG A 1 332 ? 29.121 44.835 17.746 1.00 26.61 332 ARG A O 1
ATOM 2519 N N . LYS A 1 333 ? 28.158 44.583 19.775 1.00 20.72 333 LYS A N 1
ATOM 2520 C CA . LYS A 1 333 ? 29.292 43.921 20.398 1.00 22.39 333 LYS A CA 1
ATOM 2521 C C . LYS A 1 333 ? 28.848 42.547 20.865 1.00 24.53 333 LYS A C 1
ATOM 2522 O O . LYS A 1 333 ? 27.816 42.425 21.529 1.00 21.13 333 LYS A O 1
ATOM 2528 N N . SER A 1 334 ? 29.613 41.513 20.519 1.00 18.95 334 SER A N 1
ATOM 2529 C CA . SER A 1 334 ? 29.265 40.156 20.922 1.00 23.66 334 SER A CA 1
ATOM 2530 C C . SER A 1 334 ? 30.511 39.392 21.347 1.00 27.70 334 SER A C 1
ATOM 2531 O O . SER A 1 334 ? 31.611 39.650 20.856 1.00 20.91 334 SER A O 1
ATOM 2534 N N . ASP A 1 335 ? 30.320 38.439 22.258 1.00 19.32 335 ASP A N 1
ATOM 2535 C CA . ASP A 1 335 ? 31.376 37.511 22.651 1.00 25.72 335 ASP A CA 1
ATOM 2536 C C . ASP A 1 335 ? 31.578 36.448 21.575 1.00 27.78 335 ASP A C 1
ATOM 2537 O O . ASP A 1 335 ? 30.610 35.914 21.029 1.00 24.24 335 ASP A O 1
ATOM 2542 N N . ILE A 1 336 ? 32.842 36.143 21.261 1.00 23.66 336 ILE A N 1
ATOM 2543 C CA . ILE A 1 336 ? 33.142 35.123 20.253 1.00 21.32 336 ILE A CA 1
ATOM 2544 C C . ILE A 1 336 ? 34.212 34.157 20.755 1.00 22.42 336 ILE A C 1
ATOM 2545 O O . ILE A 1 336 ? 34.843 33.440 19.967 1.00 27.18 336 ILE A O 1
ATOM 2550 N N . GLY A 1 337 ? 34.436 34.164 22.055 1.00 21.00 337 GLY A N 1
ATOM 2551 C CA . GLY A 1 337 ? 35.256 33.173 22.714 1.00 21.71 337 GLY A CA 1
ATOM 2552 C C . GLY A 1 337 ? 35.114 33.408 24.193 1.00 24.91 337 GLY A C 1
ATOM 2553 O O . GLY A 1 337 ? 34.213 34.127 24.629 1.00 26.64 337 GLY A O 1
ATOM 2554 N N . LYS A 1 338 ? 36.013 32.823 24.984 1.00 24.68 338 LYS A N 1
ATOM 2555 C CA . LYS A 1 338 ? 35.996 33.162 26.409 1.00 28.87 338 LYS A CA 1
ATOM 2556 C C . LYS A 1 338 ? 36.458 34.598 26.647 1.00 26.93 338 LYS A C 1
ATOM 2557 O O . LYS A 1 338 ? 35.908 35.297 27.504 1.00 24.36 338 LYS A O 1
ATOM 2563 N N . THR A 1 339 ? 37.484 35.055 25.924 1.00 23.14 339 THR A N 1
ATOM 2564 C CA . THR A 1 339 ? 37.974 36.409 26.108 1.00 27.47 339 THR A CA 1
ATOM 2565 C C . THR A 1 339 ? 37.783 37.313 24.895 1.00 28.26 339 THR A C 1
ATOM 2566 O O . THR A 1 339 ? 37.840 38.539 25.050 1.00 24.44 339 THR A O 1
ATOM 2570 N N . THR A 1 340 ? 37.552 36.761 23.708 1.00 21.86 340 THR A N 1
ATOM 2571 C CA . THR A 1 340 ? 37.485 37.584 22.503 1.00 25.00 340 THR A CA 1
ATOM 2572 C C . THR A 1 340 ? 36.088 38.162 22.323 1.00 24.84 340 THR A C 1
ATOM 2573 O O . THR A 1 340 ? 35.088 37.491 22.588 1.00 23.49 340 THR A O 1
ATOM 2577 N N . ALA A 1 341 ? 36.025 39.406 21.855 1.00 23.56 341 ALA A N 1
ATOM 2578 C CA . ALA A 1 341 ? 34.777 40.049 21.480 1.00 18.43 341 ALA A CA 1
ATOM 2579 C C . ALA A 1 341 ? 34.873 40.524 20.041 1.00 26.05 341 ALA A C 1
ATOM 2580 O O . ALA A 1 341 ? 35.962 40.707 19.489 1.00 19.96 341 ALA A O 1
ATOM 2582 N N . ALA A 1 342 ? 33.709 40.732 19.436 1.00 18.33 342 ALA A N 1
ATOM 2583 C CA . ALA A 1 342 ? 33.618 41.303 18.102 1.00 20.77 342 ALA A CA 1
ATOM 2584 C C . ALA A 1 342 ? 32.790 42.564 18.229 1.00 24.83 342 ALA A C 1
ATOM 2585 O O . ALA A 1 342 ? 31.722 42.539 18.849 1.00 23.55 342 ALA A O 1
ATOM 2587 N N . LEU A 1 343 ? 33.313 43.663 17.694 1.00 18.75 343 LEU A N 1
ATOM 2588 C CA . LEU A 1 343 ? 32.603 44.930 17.581 1.00 18.38 343 LEU A CA 1
ATOM 2589 C C . LEU A 1 343 ? 32.323 45.172 16.110 1.00 22.21 343 LEU A C 1
ATOM 2590 O O . LEU A 1 343 ? 33.263 45.356 15.327 1.00 20.92 343 LEU A O 1
ATOM 2595 N N . GLY A 1 344 ? 31.040 45.205 15.749 1.00 18.24 344 GLY A N 1
ATOM 2596 C CA . GLY A 1 344 ? 30.628 45.337 14.359 1.00 20.20 344 GLY A CA 1
ATOM 2597 C C . GLY A 1 344 ? 29.750 46.542 14.068 1.00 22.19 344 GLY A C 1
ATOM 2598 O O . GLY A 1 344 ? 28.918 46.927 14.888 1.00 21.85 344 GLY A O 1
ATOM 2599 N N . PHE A 1 345 ? 29.952 47.129 12.889 1.00 21.79 345 PHE A N 1
ATOM 2600 C CA . PHE A 1 345 ? 29.064 48.121 12.293 1.00 24.31 345 PHE A CA 1
ATOM 2601 C C . PHE A 1 345 ? 28.275 47.412 11.206 1.00 22.33 345 PHE A C 1
ATOM 2602 O O . PHE A 1 345 ? 28.878 46.835 10.300 1.00 24.63 345 PHE A O 1
ATOM 2610 N N . PHE A 1 346 ? 26.942 47.447 11.291 1.00 18.42 346 PHE A N 1
ATOM 2611 C CA . PHE A 1 346 ? 26.084 46.709 10.365 1.00 20.93 346 PHE A CA 1
ATOM 2612 C C . PHE A 1 346 ? 25.068 47.664 9.745 1.00 17.90 346 PHE A C 1
ATOM 2613 O O . PHE A 1 346 ? 24.550 48.541 10.430 1.00 19.04 346 PHE A O 1
ATOM 2621 N N . ALA A 1 347 ? 24.773 47.485 8.460 1.00 18.48 347 ALA A N 1
ATOM 2622 C CA . ALA A 1 347 ? 23.776 48.317 7.792 1.00 23.53 347 ALA A CA 1
ATOM 2623 C C . ALA A 1 347 ? 23.052 47.476 6.752 1.00 20.95 347 ALA A C 1
ATOM 2624 O O . ALA A 1 347 ? 23.678 46.657 6.080 1.00 22.87 347 ALA A O 1
ATOM 2626 N N . ASN A 1 348 ? 21.742 47.695 6.607 1.00 24.30 348 ASN A N 1
ATOM 2627 C CA . ASN A 1 348 ? 21.021 47.092 5.495 1.00 23.01 348 ASN A CA 1
ATOM 2628 C C . ASN A 1 348 ? 21.379 47.770 4.167 1.00 25.13 348 ASN A C 1
ATOM 2629 O O . ASN A 1 348 ? 21.672 48.965 4.103 1.00 19.45 348 ASN A O 1
ATOM 2634 N N . VAL A 1 349 ? 21.297 46.990 3.097 1.00 22.11 349 VAL A N 1
ATOM 2635 C CA . VAL A 1 349 ? 21.733 47.371 1.763 1.00 19.26 349 VAL A CA 1
ATOM 2636 C C . VAL A 1 349 ? 20.565 47.222 0.788 1.00 29.79 349 VAL A C 1
ATOM 2637 O O . VAL A 1 349 ? 19.869 46.200 0.796 1.00 20.53 349 VAL A O 1
ATOM 2641 N N . MET A 1 350 ? 20.354 48.242 -0.040 1.00 22.34 350 MET A N 1
ATOM 2642 C CA . MET A 1 350 ? 19.495 48.130 -1.217 1.00 18.95 350 MET A CA 1
ATOM 2643 C C . MET A 1 350 ? 20.147 47.159 -2.188 1.00 27.51 350 MET A C 1
ATOM 2644 O O . MET A 1 350 ? 21.286 47.416 -2.628 1.00 26.46 350 MET A O 1
ATOM 2649 N N . PRO A 1 351 ? 19.499 46.043 -2.533 1.00 22.01 351 PRO A N 1
ATOM 2650 C CA . PRO A 1 351 ? 20.150 45.019 -3.362 1.00 25.58 351 PRO A CA 1
ATOM 2651 C C . PRO A 1 351 ? 20.787 45.608 -4.617 1.00 29.15 351 PRO A C 1
ATOM 2652 O O . PRO A 1 351 ? 20.168 46.391 -5.344 1.00 33.35 351 PRO A O 1
ATOM 2656 N N . GLY A 1 352 ? 22.043 45.231 -4.857 1.00 29.38 352 GLY A N 1
ATOM 2657 C CA . GLY A 1 352 ? 22.864 45.812 -5.894 1.00 29.23 352 GLY A CA 1
ATOM 2658 C C . GLY A 1 352 ? 23.734 46.967 -5.440 1.00 30.14 352 GLY A C 1
ATOM 2659 O O . GLY A 1 352 ? 24.609 47.389 -6.194 1.00 29.37 352 GLY A O 1
ATOM 2660 N N . GLY A 1 353 ? 23.533 47.483 -4.228 1.00 28.00 353 GLY A N 1
ATOM 2661 C CA . GLY A 1 353 ? 24.255 48.660 -3.766 1.00 27.97 353 GLY A CA 1
ATOM 2662 C C . GLY A 1 353 ? 25.324 48.364 -2.726 1.00 26.76 353 GLY A C 1
ATOM 2663 O O . GLY A 1 353 ? 25.713 49.255 -1.959 1.00 24.03 353 GLY A O 1
ATOM 2664 N N . HIS A 1 354 ? 25.822 47.120 -2.700 1.00 22.46 354 HIS A N 1
ATOM 2665 C CA . HIS A 1 354 ? 26.730 46.703 -1.631 1.00 26.15 354 HIS A CA 1
ATOM 2666 C C . HIS A 1 354 ? 28.033 47.511 -1.642 1.00 24.94 354 HIS A C 1
ATOM 2667 O O . HIS A 1 354 ? 28.591 47.802 -0.577 1.00 23.84 354 HIS A O 1
ATOM 2674 N N . ASP A 1 355 ? 28.535 47.887 -2.827 1.00 23.48 355 ASP A N 1
ATOM 2675 C CA . ASP A 1 355 ? 29.774 48.674 -2.877 1.00 26.32 355 ASP A CA 1
ATOM 2676 C C . ASP A 1 355 ? 29.573 50.048 -2.243 1.00 28.27 355 ASP A C 1
ATOM 2677 O O . ASP A 1 355 ? 30.392 50.498 -1.433 1.00 27.75 355 ASP A O 1
ATOM 2682 N N . ALA A 1 356 ? 28.484 50.732 -2.597 1.00 20.44 356 ALA A N 1
ATOM 2683 C CA . ALA A 1 356 ? 28.263 52.043 -2.000 1.00 23.02 356 ALA A CA 1
ATOM 2684 C C . ALA A 1 356 ? 27.991 51.925 -0.508 1.00 25.93 356 ALA A C 1
ATOM 2685 O O . ALA A 1 356 ? 28.328 52.838 0.258 1.00 25.10 356 ALA A O 1
ATOM 2687 N N . ALA A 1 357 ? 27.384 50.815 -0.079 1.00 26.92 357 ALA A N 1
ATOM 2688 C CA . ALA A 1 357 ? 27.023 50.659 1.328 1.00 22.11 357 ALA A CA 1
ATOM 2689 C C . ALA A 1 357 ? 28.251 50.405 2.192 1.00 20.55 357 ALA A C 1
ATOM 2690 O O . ALA A 1 357 ? 28.357 50.936 3.299 1.00 22.96 357 ALA A O 1
ATOM 2692 N N . ILE A 1 358 ? 29.161 49.544 1.740 1.00 22.08 358 ILE A N 1
ATOM 2693 C CA . ILE A 1 358 ? 30.360 49.314 2.542 1.00 24.10 358 ILE A CA 1
ATOM 2694 C C . ILE A 1 358 ? 31.202 50.585 2.623 1.00 19.16 358 ILE A C 1
ATOM 2695 O O . ILE A 1 358 ? 31.780 50.890 3.671 1.00 19.17 358 ILE A O 1
ATOM 2700 N N . SER A 1 359 ? 31.269 51.349 1.532 1.00 19.61 359 SER A N 1
ATOM 2701 C CA . SER A 1 359 ? 31.949 52.644 1.596 1.00 23.51 359 SER A CA 1
ATOM 2702 C C . SER A 1 359 ? 31.297 53.547 2.636 1.00 20.27 359 SER A C 1
ATOM 2703 O O . SER A 1 359 ? 31.994 54.181 3.434 1.00 21.85 359 SER A O 1
ATOM 2706 N N . ALA A 1 360 ? 29.955 53.606 2.664 1.00 19.22 360 ALA A N 1
ATOM 2707 C CA . ALA A 1 360 ? 29.297 54.460 3.656 1.00 23.34 360 ALA A CA 1
ATOM 2708 C C . ALA A 1 360 ? 29.584 53.993 5.085 1.00 24.12 360 ALA A C 1
ATOM 2709 O O . ALA A 1 360 ? 29.786 54.820 5.988 1.00 20.65 360 ALA A O 1
ATOM 2711 N N . VAL A 1 361 ? 29.590 52.679 5.317 1.00 18.90 361 VAL A N 1
ATOM 2712 C CA . VAL A 1 361 ? 29.940 52.175 6.643 1.00 18.82 361 VAL A CA 1
ATOM 2713 C C . VAL A 1 361 ? 31.363 52.588 6.997 1.00 20.99 361 VAL A C 1
ATOM 2714 O O . VAL A 1 361 ? 31.654 53.057 8.110 1.00 19.56 361 VAL A O 1
ATOM 2718 N N . LEU A 1 362 ? 32.273 52.425 6.046 1.00 19.21 362 LEU A N 1
ATOM 2719 C CA . LEU A 1 362 ? 33.658 52.762 6.333 1.00 22.50 362 LEU A CA 1
ATOM 2720 C C . LEU A 1 362 ? 33.819 54.257 6.577 1.00 27.30 362 LEU A C 1
ATOM 2721 O O . LEU A 1 362 ? 34.620 54.659 7.429 1.00 22.76 362 LEU A O 1
ATOM 2726 N N . LYS A 1 363 ? 33.022 55.088 5.895 1.00 22.63 363 LYS A N 1
ATOM 2727 C CA . LYS A 1 363 ? 33.098 56.533 6.125 1.00 25.12 363 LYS A CA 1
ATOM 2728 C C . LYS A 1 363 ? 32.658 56.892 7.539 1.00 25.98 363 LYS A C 1
ATOM 2729 O O . LYS A 1 363 ? 33.253 57.755 8.195 1.00 23.72 363 LYS A O 1
ATOM 2735 N N . GLU A 1 364 ? 31.595 56.256 8.003 1.00 24.81 364 GLU A N 1
ATOM 2736 C CA . GLU A 1 364 ? 31.073 56.530 9.333 1.00 27.16 364 GLU A CA 1
ATOM 2737 C C . GLU A 1 364 ? 32.053 56.049 10.411 1.00 22.81 364 GLU A C 1
ATOM 2738 O O . GLU A 1 364 ? 32.252 56.725 11.430 1.00 22.66 364 GLU A O 1
ATOM 2744 N N . ILE A 1 365 ? 32.721 54.915 10.173 1.00 19.36 365 ILE A N 1
ATOM 2745 C CA . ILE A 1 365 ? 33.759 54.441 11.088 1.00 21.53 365 ILE A CA 1
ATOM 2746 C C . ILE A 1 365 ? 34.895 55.452 11.171 1.00 25.39 365 ILE A C 1
ATOM 2747 O O . ILE A 1 365 ? 35.385 55.778 12.259 1.00 20.76 365 ILE A O 1
ATOM 2752 N N . GLU A 1 366 ? 35.344 55.946 10.016 1.00 21.75 366 GLU A N 1
ATOM 2753 C CA . GLU A 1 366 ? 36.425 56.921 10.007 1.00 27.69 366 GLU A CA 1
ATOM 2754 C C . GLU A 1 366 ? 36.001 58.190 10.731 1.00 20.74 366 GLU A C 1
ATOM 2755 O O . GLU A 1 366 ? 36.800 58.823 11.422 1.00 23.00 366 GLU A O 1
ATOM 2761 N N . ARG A 1 367 ? 34.732 58.558 10.613 1.00 21.11 367 ARG A N 1
ATOM 2762 C CA . ARG A 1 367 ? 34.258 59.730 11.331 1.00 25.71 367 ARG A CA 1
ATOM 2763 C C . ARG A 1 367 ? 34.356 59.532 12.835 1.00 27.36 367 ARG A C 1
ATOM 2764 O O . ARG A 1 367 ? 34.603 60.500 13.570 1.00 24.15 367 ARG A O 1
ATOM 2772 N N . PHE A 1 368 ? 34.155 58.289 13.310 1.00 24.67 368 PHE A N 1
ATOM 2773 C CA . PHE A 1 368 ? 34.286 58.001 14.732 1.00 19.98 368 PHE A CA 1
ATOM 2774 C C . PHE A 1 368 ? 35.741 58.020 15.178 1.00 22.08 368 PHE A C 1
ATOM 2775 O O . PHE A 1 368 ? 36.016 58.282 16.350 1.00 28.19 368 PHE A O 1
ATOM 2783 N N . LYS A 1 369 ? 36.681 57.712 14.281 1.00 24.44 369 LYS A N 1
ATOM 2784 C CA . LYS A 1 369 ? 38.092 57.830 14.650 1.00 32.98 369 LYS A CA 1
ATOM 2785 C C . LYS A 1 369 ? 38.533 59.288 14.724 1.00 30.95 369 LYS A C 1
ATOM 2786 O O . LYS A 1 369 ? 39.447 59.614 15.492 1.00 33.26 369 LYS A O 1
ATOM 2792 N N . ARG A 1 370 ? 37.905 60.169 13.933 1.00 24.06 370 ARG A N 1
ATOM 2793 C CA . ARG A 1 370 ? 38.281 61.586 13.863 1.00 31.15 370 ARG A CA 1
ATOM 2794 C C . ARG A 1 370 ? 37.766 62.399 15.040 1.00 31.15 370 ARG A C 1
ATOM 2795 O O . ARG A 1 370 ? 38.420 63.354 15.460 1.00 31.69 370 ARG A O 1
ATOM 2803 N N . TYR A 1 371 ? 36.567 62.094 15.526 1.00 31.74 371 TYR A N 1
ATOM 2804 C CA . TYR A 1 371 ? 35.886 63.009 16.427 1.00 30.20 371 TYR A CA 1
ATOM 2805 C C . TYR A 1 371 ? 35.577 62.331 17.755 1.00 32.76 371 TYR A C 1
ATOM 2806 O O . TYR A 1 371 ? 35.164 61.169 17.770 1.00 32.18 371 TYR A O 1
ATOM 2815 N N . PRO A 1 372 ? 35.740 63.029 18.875 1.00 31.51 372 PRO A N 1
ATOM 2816 C CA . PRO A 1 372 ? 35.391 62.433 20.167 1.00 28.58 372 PRO A CA 1
ATOM 2817 C C . PRO A 1 372 ? 33.883 62.244 20.283 1.00 31.00 372 PRO A C 1
ATOM 2818 O O . PRO A 1 372 ? 33.087 62.907 19.614 1.00 29.27 372 PRO A O 1
ATOM 2822 N N . LEU A 1 373 ? 33.498 61.306 21.145 1.00 30.90 373 LEU A N 1
ATOM 2823 C CA . LEU A 1 373 ? 32.087 61.098 21.438 1.00 28.56 373 LEU A CA 1
ATOM 2824 C C . LEU A 1 373 ? 31.515 62.324 22.152 1.00 30.30 373 LEU A C 1
ATOM 2825 O O . LEU A 1 373 ? 32.225 63.042 22.856 1.00 27.92 373 LEU A O 1
ATOM 2830 N N . ASN A 1 374 ? 30.218 62.554 21.938 1.00 30.18 374 ASN A N 1
ATOM 2831 C CA . ASN A 1 374 ? 29.484 63.689 22.492 1.00 27.90 374 ASN A CA 1
ATOM 2832 C C . ASN A 1 374 ? 29.597 63.731 24.008 1.00 28.17 374 ASN A C 1
ATOM 2833 O O . ASN A 1 374 ? 29.181 62.795 24.696 1.00 26.78 374 ASN A O 1
ATOM 2838 N N . GLU A 1 375 ? 30.126 64.837 24.529 1.00 28.82 375 GLU A N 1
ATOM 2839 C CA . GLU A 1 375 ? 30.349 64.950 25.969 1.00 35.87 375 GLU A CA 1
ATOM 2840 C C . GLU A 1 375 ? 29.037 65.012 26.744 1.00 29.89 375 GLU A C 1
ATOM 2841 O O . GLU A 1 375 ? 28.948 64.487 27.861 1.00 31.85 375 GLU A O 1
ATOM 2847 N N . GLN A 1 376 ? 28.005 65.633 26.174 1.00 29.38 376 GLN A N 1
ATOM 2848 C CA . GLN A 1 376 ? 26.705 65.650 26.841 1.00 33.99 376 GLN A CA 1
ATOM 2849 C C . GLN A 1 376 ? 26.144 64.236 27.014 1.00 32.05 376 GLN A C 1
ATOM 2850 O O . GLN A 1 376 ? 25.640 63.887 28.085 1.00 28.19 376 GLN A O 1
ATOM 2856 N N . ASP A 1 377 ? 26.197 63.417 25.960 1.00 28.79 377 ASP A N 1
ATOM 2857 C CA . ASP A 1 377 ? 25.782 62.021 26.088 1.00 27.57 377 ASP A CA 1
ATOM 2858 C C . ASP A 1 377 ? 26.527 61.325 27.222 1.00 23.90 377 ASP A C 1
ATOM 2859 O O . ASP A 1 377 ? 25.923 60.644 28.058 1.00 30.41 377 ASP A O 1
ATOM 2864 N N . ILE A 1 378 ? 27.853 61.460 27.255 1.00 28.24 378 ILE A N 1
ATOM 2865 C CA . ILE A 1 378 ? 28.620 60.734 28.269 1.00 30.18 378 ILE A CA 1
ATOM 2866 C C . ILE A 1 378 ? 28.208 61.185 29.661 1.00 34.44 378 ILE A C 1
ATOM 2867 O O . ILE A 1 378 ? 27.981 60.363 30.554 1.00 29.04 378 ILE A O 1
ATOM 2872 N N . THR A 1 379 ? 28.080 62.498 29.856 1.00 25.35 379 THR A N 1
ATOM 2873 C CA . THR A 1 379 ? 27.585 63.022 31.130 1.00 34.65 379 THR A CA 1
ATOM 2874 C C . THR A 1 379 ? 26.213 62.442 31.469 1.00 33.93 379 THR A C 1
ATOM 2875 O O . THR A 1 379 ? 25.985 61.966 32.589 1.00 33.50 379 THR A O 1
ATOM 2879 N N . GLU A 1 380 ? 25.286 62.463 30.509 1.00 23.23 380 GLU A N 1
ATOM 2880 C CA . GLU A 1 380 ? 23.945 61.952 30.774 1.00 30.48 380 GLU A CA 1
ATOM 2881 C C . GLU A 1 380 ? 23.966 60.458 31.084 1.00 40.93 380 GLU A C 1
ATOM 2882 O O . GLU A 1 380 ? 23.259 59.992 31.988 1.00 27.66 380 GLU A O 1
ATOM 2888 N N . ILE A 1 381 ? 24.772 59.692 30.344 1.00 30.75 381 ILE A N 1
ATOM 2889 C CA . ILE A 1 381 ? 24.788 58.246 30.514 1.00 29.08 381 ILE A CA 1
ATOM 2890 C C . ILE A 1 381 ? 25.368 57.883 31.875 1.00 27.35 381 ILE A C 1
ATOM 2891 O O . ILE A 1 381 ? 24.805 57.065 32.612 1.00 29.96 381 ILE A O 1
ATOM 2896 N N . THR A 1 382 ? 26.479 58.515 32.244 1.00 26.99 382 THR A N 1
ATOM 2897 C CA . THR A 1 382 ? 27.105 58.191 33.518 1.00 28.26 382 THR A CA 1
ATOM 2898 C C . THR A 1 382 ? 26.235 58.636 34.691 1.00 35.66 382 THR A C 1
ATOM 2899 O O . THR A 1 382 ? 26.168 57.937 35.708 1.00 36.27 382 THR A O 1
ATOM 2903 N N . SER A 1 383 ? 25.539 59.770 34.553 1.00 29.30 383 SER A N 1
ATOM 2904 C CA . SER A 1 383 ? 24.620 60.217 35.592 1.00 35.45 383 SER A CA 1
ATOM 2905 C C . SER A 1 383 ? 23.472 59.229 35.783 1.00 31.99 383 SER A C 1
ATOM 2906 O O . SER A 1 383 ? 23.100 58.910 36.923 1.00 33.23 383 SER A O 1
ATOM 2909 N N . ASP A 1 384 ? 22.900 58.732 34.684 1.00 24.77 384 ASP A N 1
ATOM 2910 C CA . ASP A 1 384 ? 21.874 57.693 34.793 1.00 33.70 384 ASP A CA 1
ATOM 2911 C C . ASP A 1 384 ? 22.400 56.468 35.535 1.00 38.60 384 ASP A C 1
ATOM 2912 O O . ASP A 1 384 ? 21.703 55.898 36.380 1.00 39.94 384 ASP A O 1
ATOM 2917 N N . ILE A 1 385 ? 23.633 56.055 35.240 1.00 36.02 385 ILE A N 1
ATOM 2918 C CA . ILE A 1 385 ? 24.200 54.881 35.895 1.00 30.27 385 ILE A CA 1
ATOM 2919 C C . ILE A 1 385 ? 24.429 55.157 37.374 1.00 37.99 385 ILE A C 1
ATOM 2920 O O . ILE A 1 385 ? 24.176 54.299 38.230 1.00 30.09 385 ILE A O 1
ATOM 2925 N N . ARG A 1 386 ? 24.905 56.360 37.703 1.00 33.59 386 ARG A N 1
ATOM 2926 C CA . ARG A 1 386 ? 25.149 56.697 39.102 1.00 36.78 386 ARG A CA 1
ATOM 2927 C C . ARG A 1 386 ? 23.853 56.672 39.909 1.00 42.36 386 ARG A C 1
ATOM 2928 O O . ARG A 1 386 ? 23.835 56.218 41.063 1.00 38.24 386 ARG A O 1
ATOM 2936 N N . GLU A 1 387 ? 22.755 57.136 39.313 1.00 42.67 387 GLU A N 1
ATOM 2937 C CA . GLU A 1 387 ? 21.474 57.126 40.010 1.00 44.63 387 GLU A CA 1
ATOM 2938 C C . GLU A 1 387 ? 21.050 55.698 40.352 1.00 42.72 387 GLU A C 1
ATOM 2939 O O . GLU A 1 387 ? 20.715 55.397 41.503 1.00 40.82 387 GLU A O 1
ATOM 2945 N N . VAL A 1 388 ? 21.077 54.800 39.362 1.00 39.53 388 VAL A N 1
ATOM 2946 C CA . VAL A 1 388 ? 20.751 53.396 39.610 1.00 27.63 388 VAL A CA 1
ATOM 2947 C C . VAL A 1 388 ? 21.724 52.788 40.615 1.00 35.45 388 VAL A C 1
ATOM 2948 O O . VAL A 1 388 ? 21.314 52.093 41.550 1.00 34.67 388 VAL A O 1
ATOM 2952 N N . ALA A 1 389 ? 23.031 53.045 40.443 1.00 28.65 389 ALA A N 1
ATOM 2953 C CA . ALA A 1 389 ? 24.021 52.468 41.352 1.00 33.20 389 ALA A CA 1
ATOM 2954 C C . ALA A 1 389 ? 23.830 52.976 42.778 1.00 41.43 389 ALA A C 1
ATOM 2955 O O . ALA A 1 389 ? 24.040 52.236 43.748 1.00 36.02 389 ALA A O 1
ATOM 2957 N N . GLN A 1 390 ? 23.443 54.241 42.923 1.00 39.97 390 GLN A N 1
ATOM 2958 C CA . GLN A 1 390 ? 23.155 54.795 44.242 1.00 42.07 390 GLN A CA 1
ATOM 2959 C C . GLN A 1 390 ? 21.992 54.053 44.900 1.00 32.63 390 GLN A C 1
ATOM 2960 O O . GLN A 1 390 ? 22.101 53.580 46.041 1.00 37.45 390 GLN A O 1
ATOM 2966 N N . ARG A 1 391 ? 20.875 53.930 44.181 1.00 28.20 391 ARG A N 1
ATOM 2967 C CA . ARG A 1 391 ? 19.718 53.199 44.689 1.00 37.86 391 ARG A CA 1
ATOM 2968 C C . ARG A 1 391 ? 20.073 51.752 45.023 1.00 46.20 391 ARG A C 1
ATOM 2969 O O . ARG A 1 391 ? 19.653 51.230 46.062 1.00 38.87 391 ARG A O 1
ATOM 2977 N N . MET A 1 392 ? 20.864 51.092 44.165 1.00 41.36 392 MET A N 1
ATOM 2978 C CA . MET A 1 392 ? 21.252 49.710 44.441 1.00 38.47 392 MET A CA 1
ATOM 2979 C C . MET A 1 392 ? 22.014 49.603 45.751 1.00 35.85 392 MET A C 1
ATOM 2980 O O . MET A 1 392 ? 21.830 48.637 46.505 1.00 37.04 392 MET A O 1
ATOM 2985 N N . SER A 1 393 ? 22.871 50.594 46.042 1.00 26.59 393 SER A N 1
ATOM 2986 C CA . SER A 1 393 ? 23.807 50.514 47.158 1.00 36.72 393 SER A CA 1
ATOM 2987 C C . SER A 1 393 ? 23.129 50.618 48.515 1.00 34.34 393 SER A C 1
ATOM 2988 O O . SER A 1 393 ? 23.731 50.222 49.516 1.00 39.79 393 SER A O 1
ATOM 2991 N N . VAL A 1 394 ? 21.906 51.145 48.575 1.00 40.45 394 VAL A N 1
ATOM 2992 C CA . VAL A 1 394 ? 21.183 51.299 49.832 1.00 44.60 394 VAL A CA 1
ATOM 2993 C C . VAL A 1 394 ? 19.916 50.461 49.891 1.00 47.29 394 VAL A C 1
ATOM 2994 O O . VAL A 1 394 ? 19.145 50.598 50.843 1.00 55.16 394 VAL A O 1
ATOM 2998 N N . THR A 1 395 ? 19.663 49.612 48.898 1.00 33.99 395 THR A N 1
ATOM 2999 C CA . THR A 1 395 ? 18.451 48.819 48.875 1.00 42.09 395 THR A CA 1
ATOM 3000 C C . THR A 1 395 ? 18.794 47.373 49.174 1.00 47.43 395 THR A C 1
ATOM 3001 O O . THR A 1 395 ? 19.590 46.763 48.444 1.00 40.85 395 THR A O 1
ATOM 3005 N N . PRO A 1 396 ? 18.229 46.800 50.234 1.00 48.63 396 PRO A N 1
ATOM 3006 C CA . PRO A 1 396 ? 18.434 45.373 50.496 1.00 45.61 396 PRO A CA 1
ATOM 3007 C C . PRO A 1 396 ? 17.927 44.546 49.325 1.00 37.99 396 PRO A C 1
ATOM 3008 O O . PRO A 1 396 ? 16.792 44.708 48.864 1.00 36.30 396 PRO A O 1
ATOM 3012 N N . GLU A 1 397 ? 18.796 43.678 48.820 1.00 32.47 397 GLU A N 1
ATOM 3013 C CA . GLU A 1 397 ? 18.445 42.851 47.678 1.00 35.03 397 GLU A CA 1
ATOM 3014 C C . GLU A 1 397 ? 17.470 41.759 48.117 1.00 33.86 397 GLU A C 1
ATOM 3015 O O . GLU A 1 397 ? 17.781 40.980 49.025 1.00 30.22 397 GLU A O 1
ATOM 3021 N N . THR A 1 398 ? 16.279 41.730 47.504 1.00 31.67 398 THR A N 1
ATOM 3022 C CA . THR A 1 398 ? 15.316 40.651 47.690 1.00 33.63 398 THR A CA 1
ATOM 3023 C C . THR A 1 398 ? 14.775 40.267 46.328 1.00 33.35 398 THR A C 1
ATOM 3024 O O . THR A 1 398 ? 14.566 41.135 45.480 1.00 36.22 398 THR A O 1
ATOM 3028 N N . ARG A 1 399 ? 14.557 38.963 46.118 1.00 32.47 399 ARG A N 1
ATOM 3029 C CA . ARG A 1 399 ? 14.094 38.451 44.835 1.00 32.04 399 ARG A CA 1
ATOM 3030 C C . ARG A 1 399 ? 13.111 37.302 45.025 1.00 31.58 399 ARG A C 1
ATOM 3031 O O . ARG A 1 399 ? 13.136 36.596 46.036 1.00 28.83 399 ARG A O 1
ATOM 3039 N N . GLU A 1 400 ? 12.259 37.114 44.022 1.00 29.14 400 GLU A N 1
ATOM 3040 C CA . GLU A 1 400 ? 11.498 35.886 43.899 1.00 35.66 400 GLU A CA 1
ATOM 3041 C C . GLU A 1 400 ? 12.422 34.719 43.589 1.00 34.09 400 GLU A C 1
ATOM 3042 O O . GLU A 1 400 ? 13.556 34.895 43.125 1.00 35.22 400 GLU A O 1
ATOM 3048 N N . PHE A 1 401 ? 11.905 33.508 43.827 1.00 34.27 401 PHE A N 1
ATOM 3049 C CA . PHE A 1 401 ? 12.719 32.303 43.700 1.00 31.35 401 PHE A CA 1
ATOM 3050 C C . PHE A 1 401 ? 13.301 32.179 42.299 1.00 33.24 401 PHE A C 1
ATOM 3051 O O . PHE A 1 401 ? 14.518 32.016 42.128 1.00 31.97 401 PHE A O 1
ATOM 3059 N N . ALA A 1 402 ? 12.438 32.249 41.282 1.00 33.02 402 ALA A N 1
ATOM 3060 C CA . ALA A 1 402 ? 12.892 32.069 39.908 1.00 33.75 402 ALA A CA 1
ATOM 3061 C C . ALA A 1 402 ? 13.887 33.141 39.507 1.00 30.33 402 ALA A C 1
ATOM 3062 O O . ALA A 1 402 ? 14.712 32.915 38.618 1.00 34.91 402 ALA A O 1
ATOM 3064 N N . ASP A 1 403 ? 13.809 34.319 40.131 1.00 36.15 403 ASP A N 1
ATOM 3065 C CA . ASP A 1 403 ? 14.779 35.368 39.844 1.00 32.38 403 ASP A CA 1
ATOM 3066 C C . ASP A 1 403 ? 16.122 35.044 40.480 1.00 35.99 403 ASP A C 1
ATOM 3067 O O . ASP A 1 403 ? 17.166 35.209 39.844 1.00 33.95 403 ASP A O 1
ATOM 3072 N N . TRP A 1 404 ? 16.118 34.568 41.728 1.00 32.80 404 TRP A N 1
ATOM 3073 C CA . TRP A 1 404 ? 17.358 34.083 42.324 1.00 32.43 404 TRP A CA 1
ATOM 3074 C C . TRP A 1 404 ? 18.001 33.028 41.441 1.00 35.09 404 TRP A C 1
ATOM 3075 O O . TRP A 1 404 ? 19.207 33.075 41.179 1.00 31.97 404 TRP A O 1
ATOM 3086 N N . VAL A 1 405 ? 17.208 32.070 40.957 1.00 34.38 405 VAL A N 1
ATOM 3087 C CA . VAL A 1 405 ? 17.792 31.018 40.129 1.00 37.71 405 VAL A CA 1
ATOM 3088 C C . VAL A 1 405 ? 18.433 31.621 38.886 1.00 30.00 405 VAL A C 1
ATOM 3089 O O . VAL A 1 405 ? 19.572 31.289 38.545 1.00 33.23 405 VAL A O 1
ATOM 3093 N N . GLN A 1 406 ? 17.747 32.572 38.237 1.00 31.51 406 GLN A N 1
ATOM 3094 C CA . GLN A 1 406 ? 18.296 33.195 37.030 1.00 37.31 406 GLN A CA 1
ATOM 3095 C C . GLN A 1 406 ? 19.584 33.947 37.333 1.00 37.37 406 GLN A C 1
ATOM 3096 O O . GLN A 1 406 ? 20.604 33.740 36.666 1.00 34.56 406 GLN A O 1
ATOM 3102 N N . GLN A 1 407 ? 19.554 34.829 38.340 1.00 34.73 407 GLN A N 1
ATOM 3103 C CA . GLN A 1 407 ? 20.733 35.627 38.673 1.00 34.46 407 GLN A CA 1
ATOM 3104 C C . GLN A 1 407 ? 21.912 34.746 39.070 1.00 36.58 407 GLN A C 1
ATOM 3105 O O . GLN A 1 407 ? 23.042 34.980 38.628 1.00 33.15 407 GLN A O 1
ATOM 3111 N N . LEU A 1 408 ? 21.670 33.729 39.907 1.00 30.81 408 LEU A N 1
ATOM 3112 C CA . LEU A 1 408 ? 22.762 32.897 40.401 1.00 30.03 408 LEU A CA 1
ATOM 3113 C C . LEU A 1 408 ? 23.316 31.989 39.313 1.00 33.03 408 LEU A C 1
ATOM 3114 O O . LEU A 1 408 ? 24.531 31.779 39.243 1.00 32.70 408 LEU A O 1
ATOM 3119 N N . THR A 1 409 ? 22.446 31.437 38.461 1.00 28.21 409 THR A N 1
ATOM 3120 C CA . THR A 1 409 ? 22.914 30.535 37.411 1.00 31.56 409 THR A CA 1
ATOM 3121 C C . THR A 1 409 ? 23.802 31.264 36.401 1.00 35.37 409 THR A C 1
ATOM 3122 O O . THR A 1 409 ? 24.783 30.692 35.899 1.00 30.46 409 THR A O 1
ATOM 3126 N N . ILE A 1 410 ? 23.483 32.527 36.095 1.00 28.16 410 ILE A N 1
ATOM 3127 C CA . ILE A 1 410 ? 24.288 33.282 35.131 1.00 31.77 410 ILE A CA 1
ATOM 3128 C C . ILE A 1 410 ? 25.736 33.354 35.590 1.00 30.21 410 ILE A C 1
ATOM 3129 O O . ILE A 1 410 ? 26.670 33.069 34.831 1.00 38.10 410 ILE A O 1
ATOM 3134 N N . VAL A 1 411 ? 25.941 33.756 36.840 1.00 28.59 411 VAL A N 1
ATOM 3135 C CA . VAL A 1 411 ? 27.289 33.899 37.365 1.00 27.85 411 VAL A CA 1
ATOM 3136 C C . VAL A 1 411 ? 27.941 32.528 37.554 1.00 32.84 411 VAL A C 1
ATOM 3137 O O . VAL A 1 411 ? 29.132 32.345 37.267 1.00 35.93 411 VAL A O 1
ATOM 3141 N N . TRP A 1 412 ? 27.161 31.530 37.985 1.00 29.25 412 TRP A N 1
ATOM 3142 C CA . TRP A 1 412 ? 27.711 30.193 38.202 1.00 27.35 412 TRP A CA 1
ATOM 3143 C C . TRP A 1 412 ? 28.156 29.539 36.889 1.00 27.33 412 TRP A C 1
ATOM 3144 O O . TRP A 1 412 ? 29.183 28.851 36.854 1.00 28.22 412 TRP A O 1
ATOM 3155 N N . GLN A 1 413 ? 27.424 29.766 35.790 1.00 27.70 413 GLN A N 1
ATOM 3156 C CA . GLN A 1 413 ? 27.863 29.265 34.487 1.00 32.76 413 GLN A CA 1
ATOM 3157 C C . GLN A 1 413 ? 29.193 29.871 34.056 1.00 37.75 413 GLN A C 1
ATOM 3158 O O . GLN A 1 413 ? 29.977 29.209 33.365 1.00 38.45 413 GLN A O 1
ATOM 3164 N N . GLN A 1 414 ? 29.448 31.129 34.418 1.00 33.69 414 GLN A N 1
ATOM 3165 C CA . GLN A 1 414 ? 30.737 31.767 34.185 1.00 41.62 414 GLN A CA 1
ATOM 3166 C C . GLN A 1 414 ? 31.799 31.326 35.179 1.00 33.48 414 GLN A C 1
ATOM 3167 O O . GLN A 1 414 ? 32.946 31.777 35.072 1.00 38.80 414 GLN A O 1
ATOM 3173 N N . ASP A 1 415 ? 31.445 30.471 36.144 1.00 36.38 415 ASP A N 1
ATOM 3174 C CA . ASP A 1 415 ? 32.369 30.009 37.181 1.00 30.91 415 ASP A CA 1
ATOM 3175 C C . ASP A 1 415 ? 32.938 31.186 37.984 1.00 34.81 415 ASP A C 1
ATOM 3176 O O . ASP A 1 415 ? 34.139 31.262 38.252 1.00 34.63 415 ASP A O 1
ATOM 3181 N N . ARG A 1 416 ? 32.055 32.098 38.391 1.00 36.41 416 ARG A N 1
ATOM 3182 C CA . ARG A 1 416 ? 32.392 33.256 39.214 1.00 38.89 416 ARG A CA 1
ATOM 3183 C C . ARG A 1 416 ? 31.463 33.354 40.418 1.00 39.72 416 ARG A C 1
ATOM 3184 O O . ARG A 1 416 ? 30.321 32.887 40.361 1.00 34.70 416 ARG A O 1
ATOM 3192 N N . PRO A 1 417 ? 31.912 33.975 41.511 1.00 37.92 417 PRO A N 1
ATOM 3193 C CA . PRO A 1 417 ? 31.024 34.150 42.664 1.00 38.41 417 PRO A CA 1
ATOM 3194 C C . PRO A 1 417 ? 29.964 35.201 42.385 1.00 36.25 417 PRO A C 1
ATOM 3195 O O . PRO A 1 417 ? 30.150 36.114 41.577 1.00 33.59 417 PRO A O 1
ATOM 3199 N N . TYR A 1 418 ? 28.834 35.060 43.056 1.00 38.16 418 TYR A N 1
ATOM 3200 C CA . TYR A 1 418 ? 27.829 36.105 43.005 1.00 35.98 418 TYR A CA 1
ATOM 3201 C C . TYR A 1 418 ? 28.263 37.287 43.861 1.00 32.90 418 TYR A C 1
ATOM 3202 O O . TYR A 1 418 ? 28.756 37.115 44.979 1.00 38.14 418 TYR A O 1
ATOM 3211 N N . VAL A 1 419 ? 28.107 38.489 43.315 1.00 36.87 419 VAL A N 1
ATOM 3212 C CA . VAL A 1 419 ? 28.258 39.732 44.064 1.00 38.75 419 VAL A CA 1
ATOM 3213 C C . VAL A 1 419 ? 26.881 40.378 44.121 1.00 35.65 419 VAL A C 1
ATOM 3214 O O . VAL A 1 419 ? 26.261 40.625 43.078 1.00 38.03 419 VAL A O 1
ATOM 3218 N N . GLY A 1 420 ? 26.388 40.640 45.325 1.00 33.80 420 GLY A N 1
ATOM 3219 C CA . GLY A 1 420 ? 25.036 41.157 45.448 1.00 37.55 420 GLY A CA 1
ATOM 3220 C C . GLY A 1 420 ? 24.867 42.550 44.861 1.00 36.28 420 GLY A C 1
ATOM 3221 O O . GLY A 1 420 ? 25.818 43.315 44.681 1.00 38.62 420 GLY A O 1
ATOM 3222 N N . SER A 1 421 ? 23.608 42.890 44.571 1.00 29.60 421 SER A N 1
ATOM 3223 C CA . SER A 1 421 ? 23.308 44.175 43.942 1.00 30.84 421 SER A CA 1
ATOM 3224 C C . SER A 1 421 ? 23.689 45.354 44.839 1.00 40.46 421 SER A C 1
ATOM 3225 O O . SER A 1 421 ? 24.054 46.426 44.335 1.00 34.85 421 SER A O 1
ATOM 3228 N N . GLN A 1 422 ? 23.626 45.180 46.161 1.00 30.51 422 GLN A N 1
ATOM 3229 C CA . GLN A 1 422 ? 24.048 46.243 47.067 1.00 38.92 422 GLN A CA 1
ATOM 3230 C C . GLN A 1 422 ? 25.552 46.509 46.939 1.00 37.30 422 GLN A C 1
ATOM 3231 O O . GLN A 1 422 ? 25.982 47.653 46.747 1.00 31.86 422 GLN A O 1
ATOM 3237 N N . GLN A 1 423 ? 26.364 45.456 47.015 1.00 32.06 423 GLN A N 1
ATOM 3238 C CA . GLN A 1 423 ? 27.804 45.596 46.809 1.00 28.96 423 GLN A CA 1
ATOM 3239 C C . GLN A 1 423 ? 28.138 46.099 45.400 1.00 39.08 423 GLN A C 1
ATOM 3240 O O . GLN A 1 423 ? 29.076 46.886 45.221 1.00 35.60 423 GLN A O 1
ATOM 3246 N N A ARG A 1 424 ? 27.396 45.640 44.387 0.49 35.14 424 ARG A N 1
ATOM 3247 N N B ARG A 1 424 ? 27.401 45.641 44.385 0.51 35.05 424 ARG A N 1
ATOM 3248 C CA A ARG A 1 424 ? 27.673 46.077 43.021 0.49 37.29 424 ARG A CA 1
ATOM 3249 C CA B ARG A 1 424 ? 27.697 46.091 43.029 0.51 37.33 424 ARG A CA 1
ATOM 3250 C C A ARG A 1 424 ? 27.360 47.558 42.845 0.49 37.34 424 ARG A C 1
ATOM 3251 C C B ARG A 1 424 ? 27.374 47.569 42.859 0.51 37.33 424 ARG A C 1
ATOM 3252 O O A ARG A 1 424 ? 28.065 48.263 42.115 0.49 36.32 424 ARG A O 1
ATOM 3253 O O B ARG A 1 424 ? 28.085 48.284 42.145 0.51 36.20 424 ARG A O 1
ATOM 3268 N N . GLY A 1 425 ? 26.307 48.042 43.506 1.00 35.14 425 GLY A N 1
ATOM 3269 C CA . GLY A 1 425 ? 26.006 49.463 43.464 1.00 40.08 425 GLY A CA 1
ATOM 3270 C C . GLY A 1 425 ? 27.145 50.304 44.006 1.00 37.88 425 GLY A C 1
ATOM 3271 O O . GLY A 1 425 ? 27.529 51.307 43.402 1.00 36.63 425 GLY A O 1
ATOM 3272 N N . LYS A 1 426 ? 27.727 49.884 45.131 1.00 32.23 426 LYS A N 1
ATOM 3273 C CA . LYS A 1 426 ? 28.902 50.569 45.656 1.00 34.44 426 LYS A CA 1
ATOM 3274 C C . LYS A 1 426 ? 30.071 50.453 44.698 1.00 39.42 426 LYS A C 1
ATOM 3275 O O . LYS A 1 426 ? 30.780 51.436 44.459 1.00 42.21 426 LYS A O 1
ATOM 3281 N N . ASP A 1 427 ? 30.299 49.254 44.149 1.00 31.32 427 ASP A N 1
ATOM 3282 C CA . ASP A 1 427 ? 31.414 49.070 43.229 1.00 34.21 427 ASP A CA 1
ATOM 3283 C C . ASP A 1 427 ? 31.292 50.015 42.037 1.00 30.42 427 ASP A C 1
ATOM 3284 O O . ASP A 1 427 ? 32.288 50.587 41.585 1.00 31.03 427 ASP A O 1
ATOM 3289 N N . ALA A 1 428 ? 30.074 50.193 41.523 1.00 24.68 428 ALA A N 1
ATOM 3290 C CA . ALA A 1 428 ? 29.865 51.071 40.380 1.00 29.96 428 ALA A CA 1
ATOM 3291 C C . ALA A 1 428 ? 30.131 52.525 40.750 1.00 39.32 428 ALA A C 1
ATOM 3292 O O . ALA A 1 428 ? 30.797 53.249 40.005 1.00 42.12 428 ALA A O 1
ATOM 3294 N N . LEU A 1 429 ? 29.604 52.975 41.896 1.00 40.34 429 LEU A N 1
ATOM 3295 C CA . LEU A 1 429 ? 29.859 54.341 42.340 1.00 39.22 429 LEU A CA 1
ATOM 3296 C C . LEU A 1 429 ? 31.353 54.607 42.461 1.00 40.48 429 LEU A C 1
ATOM 3297 O O . LEU A 1 429 ? 31.832 55.675 42.063 1.00 43.26 429 LEU A O 1
ATOM 3302 N N . GLU A 1 430 ? 32.108 53.633 42.978 1.00 35.12 430 GLU A N 1
ATOM 3303 C CA . GLU A 1 430 ? 33.557 53.790 43.087 1.00 42.20 430 GLU A CA 1
ATOM 3304 C C . GLU A 1 430 ? 34.211 53.886 41.710 1.00 43.32 430 GLU A C 1
ATOM 3305 O O . GLU A 1 430 ? 35.036 54.774 41.464 1.00 43.61 430 GLU A O 1
ATOM 3311 N N . ALA A 1 431 ? 33.867 52.968 40.801 1.00 38.60 431 ALA A N 1
ATOM 3312 C CA . ALA A 1 431 ? 34.453 52.993 39.463 1.00 34.38 431 ALA A CA 1
ATOM 3313 C C . ALA A 1 431 ? 34.052 54.253 38.706 1.00 33.35 431 ALA A C 1
ATOM 3314 O O . ALA A 1 431 ? 34.868 54.825 37.974 1.00 40.05 431 ALA A O 1
ATOM 3316 N N . LEU A 1 432 ? 32.797 54.691 38.853 1.00 31.13 432 LEU A N 1
ATOM 3317 C CA . LEU A 1 432 ? 32.364 55.922 38.191 1.00 41.48 432 LEU A CA 1
ATOM 3318 C C . LEU A 1 432 ? 33.204 57.119 38.620 1.00 40.97 432 LEU A C 1
ATOM 3319 O O . LEU A 1 432 ? 33.454 58.024 37.815 1.00 42.05 432 LEU A O 1
ATOM 3324 N N . ASP A 1 433 ? 33.658 57.139 39.871 1.00 39.44 433 ASP A N 1
ATOM 3325 C CA . ASP A 1 433 ? 34.478 58.252 40.327 1.00 48.40 433 ASP A CA 1
ATOM 3326 C C . ASP A 1 433 ? 35.804 58.330 39.587 1.00 49.87 433 ASP A C 1
ATOM 3327 O O . ASP A 1 433 ? 36.412 59.406 39.544 1.00 48.76 433 ASP A O 1
ATOM 3332 N N . THR A 1 434 ? 36.273 57.221 39.009 1.00 44.48 434 THR A N 1
ATOM 3333 C CA . THR A 1 434 ? 37.538 57.214 38.286 1.00 39.44 434 THR A CA 1
ATOM 3334 C C . THR A 1 434 ? 37.335 57.155 36.781 1.00 38.17 434 THR A C 1
ATOM 3335 O O . THR A 1 434 ? 38.237 56.724 36.056 1.00 41.98 434 THR A O 1
ATOM 3339 N N . ILE A 1 435 ? 36.171 57.577 36.293 1.00 33.17 435 ILE A N 1
ATOM 3340 C CA . ILE A 1 435 ? 35.859 57.538 34.869 1.00 33.86 435 ILE A CA 1
ATOM 3341 C C . ILE A 1 435 ? 35.510 58.945 34.412 1.00 40.48 435 ILE A C 1
ATOM 3342 O O . ILE A 1 435 ? 34.567 59.556 34.927 1.00 45.81 435 ILE A O 1
ATOM 3347 N N . LYS A 1 436 ? 36.265 59.452 33.441 1.00 36.96 436 LYS A N 1
ATOM 3348 C CA . LYS A 1 436 ? 35.979 60.714 32.767 1.00 38.42 436 LYS A CA 1
ATOM 3349 C C . LYS A 1 436 ? 35.700 60.437 31.294 1.00 39.07 436 LYS A C 1
ATOM 3350 O O . LYS A 1 436 ? 35.870 59.313 30.800 1.00 33.67 436 LYS A O 1
ATOM 3356 N N . GLY A 1 437 ? 35.282 61.488 30.587 1.00 27.80 437 GLY A N 1
ATOM 3357 C CA . GLY A 1 437 ? 35.029 61.353 29.162 1.00 27.97 437 GLY A CA 1
ATOM 3358 C C . GLY A 1 437 ? 36.251 60.885 28.394 1.00 33.32 437 GLY A C 1
ATOM 3359 O O . GLY A 1 437 ? 36.141 60.096 27.449 1.00 30.40 437 GLY A O 1
ATOM 3360 N N . GLU A 1 438 ? 37.441 61.333 28.806 1.00 22.62 438 GLU A N 1
ATOM 3361 C CA . GLU A 1 438 ? 38.616 60.895 28.073 1.00 32.70 438 GLU A CA 1
ATOM 3362 C C . GLU A 1 438 ? 38.841 59.395 28.227 1.00 33.81 438 GLU A C 1
ATOM 3363 O O . GLU A 1 438 ? 39.371 58.771 27.305 1.00 31.50 438 GLU A O 1
ATOM 3369 N N . ASP A 1 439 ? 38.398 58.790 29.344 1.00 39.04 439 ASP A N 1
ATOM 3370 C CA . ASP A 1 439 ? 38.503 57.335 29.497 1.00 34.21 439 ASP A CA 1
ATOM 3371 C C . ASP A 1 439 ? 37.570 56.607 28.540 1.00 20.91 439 ASP A C 1
ATOM 3372 O O . ASP A 1 439 ? 37.892 55.511 28.063 1.00 30.45 439 ASP A O 1
ATOM 3377 N N . VAL A 1 440 ? 36.390 57.172 28.299 1.00 20.83 440 VAL A N 1
ATOM 3378 C CA . VAL A 1 440 ? 35.443 56.580 27.365 1.00 24.06 440 VAL A CA 1
ATOM 3379 C C . VAL A 1 440 ? 35.994 56.649 25.951 1.00 26.02 440 VAL A C 1
ATOM 3380 O O . VAL A 1 440 ? 36.008 55.647 25.224 1.00 21.82 440 VAL A O 1
ATOM 3384 N N . ASN A 1 441 ? 36.449 57.837 25.536 1.00 24.41 441 ASN A N 1
ATOM 3385 C CA . ASN A 1 441 ? 37.050 57.975 24.217 1.00 26.62 441 ASN A CA 1
ATOM 3386 C C . ASN A 1 441 ? 38.207 57.009 24.033 1.00 24.22 441 ASN A C 1
ATOM 3387 O O . ASN A 1 441 ? 38.317 56.374 22.980 1.00 21.98 441 ASN A O 1
ATOM 3392 N N . ARG A 1 442 ? 39.084 56.888 25.040 1.00 24.25 442 ARG A N 1
ATOM 3393 C CA . ARG A 1 442 ? 40.224 55.984 24.914 1.00 23.68 442 ARG A CA 1
ATOM 3394 C C . ARG A 1 442 ? 39.766 54.529 24.776 1.00 32.63 442 ARG A C 1
ATOM 3395 O O . ARG A 1 442 ? 40.299 53.772 23.951 1.00 24.68 442 ARG A O 1
ATOM 3403 N N . HIS A 1 443 ? 38.765 54.129 25.562 1.00 20.41 443 HIS A N 1
ATOM 3404 C CA . HIS A 1 443 ? 38.239 52.764 25.502 1.00 22.08 443 HIS A CA 1
ATOM 3405 C C . HIS A 1 443 ? 37.692 52.451 24.108 1.00 22.57 443 HIS A C 1
ATOM 3406 O O . HIS A 1 443 ? 37.929 51.374 23.544 1.00 22.49 443 HIS A O 1
ATOM 3413 N N . TRP A 1 444 ? 36.933 53.392 23.562 1.00 22.14 444 TRP A N 1
ATOM 3414 C CA . TRP A 1 444 ? 36.346 53.288 22.226 1.00 26.25 444 TRP A CA 1
ATOM 3415 C C . TRP A 1 444 ? 37.415 53.193 21.141 1.00 26.68 444 TRP A C 1
ATOM 3416 O O . TRP A 1 444 ? 37.333 52.344 20.238 1.00 20.04 444 TRP A O 1
ATOM 3427 N N . GLN A 1 445 ? 38.428 54.063 21.204 1.00 22.82 445 GLN A N 1
ATOM 3428 C CA . GLN A 1 445 ? 39.433 54.086 20.137 1.00 20.25 445 GLN A CA 1
ATOM 3429 C C . GLN A 1 445 ? 40.281 52.819 20.118 1.00 20.18 445 GLN A C 1
ATOM 3430 O O . GLN A 1 445 ? 40.746 52.407 19.039 1.00 22.35 445 GLN A O 1
ATOM 3436 N N . ARG A 1 446 ? 40.493 52.190 21.282 1.00 23.23 446 ARG A N 1
ATOM 3437 C CA . ARG A 1 446 ? 41.160 50.891 21.324 1.00 31.33 446 ARG A CA 1
ATOM 3438 C C . ARG A 1 446 ? 40.448 49.876 20.442 1.00 22.21 446 ARG A C 1
ATOM 3439 O O . ARG A 1 446 ? 41.089 49.135 19.692 1.00 21.98 446 ARG A O 1
ATOM 3447 N N . TRP A 1 447 ? 39.120 49.800 20.550 1.00 24.73 447 TRP A N 1
ATOM 3448 C CA . TRP A 1 447 ? 38.374 48.845 19.734 1.00 22.23 447 TRP A CA 1
ATOM 3449 C C . TRP A 1 447 ? 38.546 49.143 18.255 1.00 19.41 447 TRP A C 1
ATOM 3450 O O . TRP A 1 447 ? 38.755 48.226 17.446 1.00 22.59 447 TRP A O 1
ATOM 3461 N N . LEU A 1 448 ? 38.429 50.428 17.877 1.00 19.55 448 LEU A N 1
ATOM 3462 C CA . LEU A 1 448 ? 38.586 50.838 16.490 1.00 19.62 448 LEU A CA 1
ATOM 3463 C C . LEU A 1 448 ? 40.017 50.677 15.977 1.00 19.82 448 LEU A C 1
ATOM 3464 O O . LEU A 1 448 ? 40.226 50.682 14.769 1.00 19.87 448 LEU A O 1
ATOM 3469 N N . ALA A 1 449 ? 40.992 50.549 16.858 1.00 20.51 449 ALA A N 1
ATOM 3470 C CA . ALA A 1 449 ? 42.371 50.306 16.456 1.00 25.06 449 ALA A CA 1
ATOM 3471 C C . ALA A 1 449 ? 42.723 48.809 16.383 1.00 20.00 449 ALA A C 1
ATOM 3472 O O . ALA A 1 449 ? 43.871 48.473 16.078 1.00 23.62 449 ALA A O 1
ATOM 3474 N N . SER A 1 450 ? 41.762 47.910 16.604 1.00 25.63 450 SER A N 1
ATOM 3475 C CA . SER A 1 450 ? 42.050 46.471 16.584 1.00 21.51 450 SER A CA 1
ATOM 3476 C C . SER A 1 450 ? 42.570 46.075 15.214 1.00 19.69 450 SER A C 1
ATOM 3477 O O . SER A 1 450 ? 41.888 46.327 14.216 1.00 19.64 450 SER A O 1
ATOM 3480 N N . PRO A 1 451 ? 43.770 45.493 15.107 1.00 19.81 451 PRO A N 1
ATOM 3481 C CA . PRO A 1 451 ? 44.270 45.102 13.777 1.00 20.90 451 PRO A CA 1
ATOM 3482 C C . PRO A 1 451 ? 43.530 43.924 13.144 1.00 24.28 451 PRO A C 1
ATOM 3483 O O . PRO A 1 451 ? 43.617 43.740 11.923 1.00 21.29 451 PRO A O 1
ATOM 3487 N N . ASP A 1 452 ? 42.779 43.140 13.899 1.00 24.17 452 ASP A N 1
ATOM 3488 C CA . ASP A 1 452 ? 42.059 42.006 13.316 1.00 19.81 452 ASP A CA 1
ATOM 3489 C C . ASP A 1 452 ? 40.669 42.487 12.901 1.00 20.54 452 ASP A C 1
ATOM 3490 O O . ASP A 1 452 ? 39.849 42.850 13.752 1.00 20.60 452 ASP A O 1
ATOM 3495 N N . THR A 1 453 ? 40.418 42.510 11.598 1.00 19.24 453 THR A N 1
ATOM 3496 C CA . THR A 1 453 ? 39.208 43.101 11.047 1.00 21.33 453 THR A CA 1
ATOM 3497 C C . THR A 1 453 ? 38.616 42.179 9.985 1.00 22.84 453 THR A C 1
ATOM 3498 O O . THR A 1 453 ? 39.287 41.287 9.446 1.00 21.17 453 THR A O 1
ATOM 3502 N N . LEU A 1 454 ? 37.352 42.450 9.661 1.00 21.01 454 LEU A N 1
ATOM 3503 C CA . LEU A 1 454 ? 36.536 41.572 8.842 1.00 20.60 454 LEU A CA 1
ATOM 3504 C C . LEU A 1 454 ? 35.425 42.394 8.207 1.00 20.17 454 LEU A C 1
ATOM 3505 O O . LEU A 1 454 ? 34.712 43.121 8.910 1.00 22.31 454 LEU A O 1
ATOM 3510 N N . ALA A 1 455 ? 35.283 42.292 6.888 1.00 20.31 455 ALA A N 1
ATOM 3511 C CA . ALA A 1 455 ? 34.162 42.883 6.164 1.00 19.40 455 ALA A CA 1
ATOM 3512 C C . ALA A 1 455 ? 33.258 41.759 5.677 1.00 20.80 455 ALA A C 1
ATOM 3513 O O . ALA A 1 455 ? 33.746 40.773 5.113 1.00 20.48 455 ALA A O 1
ATOM 3515 N N . GLN A 1 456 ? 31.945 41.903 5.889 1.00 24.25 456 GLN A N 1
ATOM 3516 C CA . GLN A 1 456 ? 30.972 40.880 5.506 1.00 20.35 456 GLN A CA 1
ATOM 3517 C C . GLN A 1 456 ? 29.908 41.439 4.574 1.00 22.57 456 GLN A C 1
ATOM 3518 O O . GLN A 1 456 ? 29.496 42.596 4.675 1.00 22.91 456 GLN A O 1
ATOM 3524 N N . PHE A 1 457 ? 29.475 40.588 3.656 1.00 19.93 457 PHE A N 1
ATOM 3525 C CA . PHE A 1 457 ? 28.497 40.948 2.646 1.00 18.62 457 PHE A CA 1
ATOM 3526 C C . PHE A 1 457 ? 27.452 39.850 2.600 1.00 24.56 457 PHE A C 1
ATOM 3527 O O . PHE A 1 457 ? 27.798 38.675 2.444 1.00 22.38 457 PHE A O 1
ATOM 3535 N N A SER A 1 458 ? 26.186 40.229 2.748 0.45 22.69 458 SER A N 1
ATOM 3536 N N B SER A 1 458 ? 26.186 40.220 2.745 0.55 22.79 458 SER A N 1
ATOM 3537 C CA A SER A 1 458 ? 25.062 39.380 2.378 0.45 21.77 458 SER A CA 1
ATOM 3538 C CA B SER A 1 458 ? 25.086 39.352 2.352 0.55 21.46 458 SER A CA 1
ATOM 3539 C C A SER A 1 458 ? 24.387 40.021 1.173 0.45 22.18 458 SER A C 1
ATOM 3540 C C B SER A 1 458 ? 24.382 40.009 1.178 0.55 22.19 458 SER A C 1
ATOM 3541 O O A SER A 1 458 ? 24.048 41.211 1.208 0.45 22.75 458 SER A O 1
ATOM 3542 O O B SER A 1 458 ? 24.021 41.192 1.240 0.55 23.06 458 SER A O 1
ATOM 3547 N N . VAL A 1 459 ? 24.214 39.248 0.103 1.00 22.83 459 VAL A N 1
ATOM 3548 C CA . VAL A 1 459 ? 23.636 39.747 -1.137 1.00 21.07 459 VAL A CA 1
ATOM 3549 C C . VAL A 1 459 ? 22.562 38.766 -1.578 1.00 22.84 459 VAL A C 1
ATOM 3550 O O . VAL A 1 459 ? 22.859 37.597 -1.843 1.00 23.60 459 VAL A O 1
ATOM 3554 N N . PRO A 1 460 ? 21.293 39.182 -1.676 1.00 24.65 460 PRO A N 1
ATOM 3555 C CA . PRO A 1 460 ? 20.205 38.211 -1.819 1.00 26.37 460 PRO A CA 1
ATOM 3556 C C . PRO A 1 460 ? 20.029 37.706 -3.242 1.00 28.35 460 PRO A C 1
ATOM 3557 O O . PRO A 1 460 ? 20.273 38.415 -4.225 1.00 24.38 460 PRO A O 1
ATOM 3561 N N . GLY A 1 461 ? 19.613 36.446 -3.329 1.00 30.15 461 GLY A N 1
ATOM 3562 C CA . GLY A 1 461 ? 19.201 35.883 -4.605 1.00 30.21 461 GLY A CA 1
ATOM 3563 C C . GLY A 1 461 ? 20.302 35.906 -5.644 1.00 29.38 461 GLY A C 1
ATOM 3564 O O . GLY A 1 461 ? 21.478 35.672 -5.347 1.00 28.22 461 GLY A O 1
ATOM 3565 N N . ALA A 1 462 ? 19.918 36.218 -6.885 1.00 26.93 462 ALA A N 1
ATOM 3566 C CA . ALA A 1 462 ? 20.852 36.221 -7.999 1.00 31.37 462 ALA A CA 1
ATOM 3567 C C . ALA A 1 462 ? 21.498 37.586 -8.239 1.00 36.43 462 ALA A C 1
ATOM 3568 O O . ALA A 1 462 ? 22.111 37.782 -9.295 1.00 31.35 462 ALA A O 1
ATOM 3570 N N . THR A 1 463 ? 21.382 38.520 -7.295 1.00 28.08 463 THR A N 1
ATOM 3571 C CA . THR A 1 463 ? 21.973 39.843 -7.464 1.00 23.87 463 THR A CA 1
ATOM 3572 C C . THR A 1 463 ? 23.442 39.693 -7.860 1.00 29.43 463 THR A C 1
ATOM 3573 O O . THR A 1 463 ? 24.168 38.926 -7.215 1.00 30.60 463 THR A O 1
ATOM 3577 N N . PRO A 1 464 ? 23.893 40.340 -8.938 1.00 30.44 464 PRO A N 1
ATOM 3578 C CA . PRO A 1 464 ? 25.289 40.167 -9.370 1.00 31.14 464 PRO A CA 1
ATOM 3579 C C . PRO A 1 464 ? 26.247 40.605 -8.273 1.00 33.69 464 PRO A C 1
ATOM 3580 O O . PRO A 1 464 ? 26.078 41.661 -7.661 1.00 35.42 464 PRO A O 1
ATOM 3584 N N . PHE A 1 465 ? 27.257 39.780 -8.021 1.00 28.21 465 PHE A N 1
ATOM 3585 C CA . PHE A 1 465 ? 28.138 40.048 -6.898 1.00 28.62 465 PHE A CA 1
ATOM 3586 C C . PHE A 1 465 ? 29.470 39.352 -7.112 1.00 30.80 465 PHE A C 1
ATOM 3587 O O . PHE A 1 465 ? 29.511 38.166 -7.448 1.00 32.32 465 PHE A O 1
ATOM 3595 N N . THR A 1 466 ? 30.551 40.085 -6.899 1.00 32.77 466 THR A N 1
ATOM 3596 C CA . THR A 1 466 ? 31.876 39.488 -6.806 1.00 33.42 466 THR A CA 1
ATOM 3597 C C . THR A 1 466 ? 32.478 39.921 -5.484 1.00 27.58 466 THR A C 1
ATOM 3598 O O . THR A 1 466 ? 32.524 41.122 -5.192 1.00 30.00 466 THR A O 1
ATOM 3602 N N . LEU A 1 467 ? 32.911 38.955 -4.688 1.00 31.50 467 LEU A N 1
ATOM 3603 C CA . LEU A 1 467 ? 33.458 39.248 -3.371 1.00 36.41 467 LEU A CA 1
ATOM 3604 C C . LEU A 1 467 ? 34.645 40.200 -3.495 1.00 35.39 467 LEU A C 1
ATOM 3605 O O . LEU A 1 467 ? 35.628 39.860 -4.171 1.00 30.01 467 LEU A O 1
ATOM 3610 N N . PRO A 1 468 ? 34.604 41.377 -2.874 1.00 29.51 468 PRO A N 1
ATOM 3611 C CA . PRO A 1 468 ? 35.746 42.297 -2.978 1.00 29.28 468 PRO A CA 1
ATOM 3612 C C . PRO A 1 468 ? 37.002 41.685 -2.383 1.00 32.45 468 PRO A C 1
ATOM 3613 O O . PRO A 1 468 ? 36.950 40.894 -1.439 1.00 35.25 468 PRO A O 1
ATOM 3617 N N . LYS A 1 469 ? 38.145 42.035 -2.972 1.00 29.48 469 LYS A N 1
ATOM 3618 C CA . LYS A 1 469 ? 39.420 41.667 -2.388 1.00 27.82 469 LYS A CA 1
ATOM 3619 C C . LYS A 1 469 ? 39.698 42.558 -1.184 1.00 26.94 469 LYS A C 1
ATOM 3620 O O . LYS A 1 469 ? 39.132 43.654 -1.063 1.00 28.35 469 LYS A O 1
ATOM 3626 N N . PRO A 1 470 ? 40.526 42.094 -0.254 1.00 28.87 470 PRO A N 1
ATOM 3627 C CA . PRO A 1 470 ? 40.893 42.958 0.875 1.00 29.67 470 PRO A CA 1
ATOM 3628 C C . PRO A 1 470 ? 41.434 44.307 0.425 1.00 39.82 470 PRO A C 1
ATOM 3629 O O . PRO A 1 470 ? 41.073 45.337 1.009 1.00 29.02 470 PRO A O 1
ATOM 3633 N N . ASP A 1 471 ? 42.249 44.323 -0.640 1.00 40.22 471 ASP A N 1
ATOM 3634 C CA . ASP A 1 471 ? 42.801 45.575 -1.162 1.00 39.58 471 ASP A CA 1
ATOM 3635 C C . ASP A 1 471 ? 41.710 46.572 -1.534 1.00 31.22 471 ASP A C 1
ATOM 3636 O O . ASP A 1 471 ? 41.876 47.780 -1.332 1.00 33.45 471 ASP A O 1
ATOM 3641 N N . ALA A 1 472 ? 40.600 46.098 -2.104 1.00 25.82 472 ALA A N 1
ATOM 3642 C CA . ALA A 1 472 ? 39.523 47.019 -2.464 1.00 31.09 472 ALA A CA 1
ATOM 3643 C C . ALA A 1 472 ? 38.874 47.633 -1.232 1.00 28.73 472 ALA A C 1
ATOM 3644 O O . ALA A 1 472 ? 38.442 48.798 -1.269 1.00 25.78 472 ALA A O 1
ATOM 3646 N N . ILE A 1 473 ? 38.790 46.877 -0.137 1.00 24.78 473 ILE A N 1
ATOM 3647 C CA . ILE A 1 473 ? 38.247 47.447 1.093 1.00 29.24 473 ILE A CA 1
ATOM 3648 C C . ILE A 1 473 ? 39.225 48.435 1.717 1.00 24.49 473 ILE A C 1
ATOM 3649 O O . ILE A 1 473 ? 38.827 49.522 2.155 1.00 25.78 473 ILE A O 1
ATOM 3654 N N . SER A 1 474 ? 40.517 48.074 1.792 1.00 24.90 474 SER A N 1
ATOM 3655 C CA . SER A 1 474 ? 41.475 48.992 2.384 1.00 31.23 474 SER A CA 1
ATOM 3656 C C . SER A 1 474 ? 41.613 50.252 1.547 1.00 29.54 474 SER A C 1
ATOM 3657 O O . SER A 1 474 ? 41.965 51.307 2.077 1.00 32.29 474 SER A O 1
ATOM 3660 N N . LYS A 1 475 ? 41.305 50.169 0.251 1.00 24.20 475 LYS A N 1
ATOM 3661 C CA . LYS A 1 475 ? 41.364 51.354 -0.585 1.00 28.71 475 LYS A CA 1
ATOM 3662 C C . LYS A 1 475 ? 40.301 52.352 -0.155 1.00 32.19 475 LYS A C 1
ATOM 3663 O O . LYS A 1 475 ? 40.559 53.559 -0.121 1.00 28.00 475 LYS A O 1
ATOM 3669 N N . LEU A 1 476 ? 39.114 51.859 0.232 1.00 25.49 476 LEU A N 1
ATOM 3670 C CA . LEU A 1 476 ? 38.085 52.751 0.753 1.00 24.37 476 LEU A CA 1
ATOM 3671 C C . LEU A 1 476 ? 38.486 53.326 2.104 1.00 23.03 476 LEU A C 1
ATOM 3672 O O . LEU A 1 476 ? 38.275 54.519 2.358 1.00 25.78 476 LEU A O 1
ATOM 3677 N N . GLN A 1 477 ? 39.054 52.497 2.989 1.00 24.53 477 GLN A N 1
ATOM 3678 C CA . GLN A 1 477 ? 39.557 53.007 4.265 1.00 28.29 477 GLN A CA 1
ATOM 3679 C C . GLN A 1 477 ? 40.531 54.164 4.059 1.00 27.78 477 GLN A C 1
ATOM 3680 O O . GLN A 1 477 ? 40.423 55.203 4.717 1.00 28.43 477 GLN A O 1
ATOM 3686 N N . LYS A 1 478 ? 41.494 54.002 3.143 1.00 26.91 478 LYS A N 1
ATOM 3687 C CA . LYS A 1 478 ? 42.452 55.080 2.883 1.00 28.87 478 LYS A CA 1
ATOM 3688 C C . LYS A 1 478 ? 41.769 56.323 2.315 1.00 24.25 478 LYS A C 1
ATOM 3689 O O . LYS A 1 478 ? 42.107 57.457 2.696 1.00 23.58 478 LYS A O 1
ATOM 3695 N N . GLN A 1 479 ? 40.821 56.142 1.389 1.00 26.81 479 GLN A N 1
ATOM 3696 C CA . GLN A 1 479 ? 40.071 57.285 0.872 1.00 30.62 479 GLN A CA 1
ATOM 3697 C C . GLN A 1 479 ? 39.446 58.106 1.998 1.00 35.17 479 GLN A C 1
ATOM 3698 O O . GLN A 1 479 ? 39.564 59.339 2.036 1.00 28.27 479 GLN A O 1
ATOM 3704 N N . TRP A 1 480 ? 38.738 57.440 2.907 1.00 28.34 480 TRP A N 1
ATOM 3705 C CA . TRP A 1 480 ? 38.077 58.177 3.974 1.00 27.52 480 TRP A CA 1
ATOM 3706 C C . TRP A 1 480 ? 39.073 58.702 4.992 1.00 23.26 480 TRP A C 1
ATOM 3707 O O . TRP A 1 480 ? 38.854 59.770 5.566 1.00 29.01 480 TRP A O 1
ATOM 3718 N N . ALA A 1 481 ? 40.163 57.974 5.232 1.00 28.16 481 ALA A N 1
ATOM 3719 C CA . ALA A 1 481 ? 41.223 58.503 6.084 1.00 26.17 481 ALA A CA 1
ATOM 3720 C C . ALA A 1 481 ? 41.764 59.829 5.554 1.00 34.07 481 ALA A C 1
ATOM 3721 O O . ALA A 1 481 ? 42.168 60.689 6.340 1.00 30.00 481 ALA A O 1
ATOM 3723 N N . LEU A 1 482 ? 41.791 60.008 4.236 1.00 27.74 482 LEU A N 1
ATOM 3724 C CA . LEU A 1 482 ? 42.343 61.225 3.650 1.00 31.70 482 LEU A CA 1
ATOM 3725 C C . LEU A 1 482 ? 41.307 62.311 3.463 1.00 33.47 482 LEU A C 1
ATOM 3726 O O . LEU A 1 482 ? 41.678 63.469 3.255 1.00 33.55 482 LEU A O 1
ATOM 3731 N N . ALA A 1 483 ? 40.026 61.960 3.536 1.00 29.20 483 ALA A N 1
ATOM 3732 C CA . ALA A 1 483 ? 38.967 62.874 3.187 1.00 29.50 483 ALA A CA 1
ATOM 3733 C C . ALA A 1 483 ? 38.678 63.828 4.338 1.00 27.48 483 ALA A C 1
ATOM 3734 O O . ALA A 1 483 ? 39.039 63.594 5.494 1.00 30.86 483 ALA A O 1
ATOM 3736 N N . THR A 1 484 ? 38.019 64.918 3.994 1.00 27.27 484 THR A N 1
ATOM 3737 C CA . THR A 1 484 ? 37.489 65.857 4.966 1.00 31.92 484 THR A CA 1
ATOM 3738 C C . THR A 1 484 ? 36.100 65.387 5.361 1.00 29.40 484 THR A C 1
ATOM 3739 O O . THR A 1 484 ? 35.260 65.150 4.491 1.00 32.75 484 THR A O 1
ATOM 3743 N N . LEU A 1 485 ? 35.874 65.222 6.668 1.00 25.84 485 LEU A N 1
ATOM 3744 C CA . LEU A 1 485 ? 34.617 64.700 7.196 1.00 28.15 485 LEU A CA 1
ATOM 3745 C C . LEU A 1 485 ? 33.966 65.726 8.115 1.00 27.11 485 LEU A C 1
ATOM 3746 O O . LEU A 1 485 ? 34.629 66.290 8.987 1.00 31.64 485 LEU A O 1
ATOM 3751 N N . ALA A 1 486 ? 32.669 65.934 7.937 1.00 27.06 486 ALA A N 1
ATOM 3752 C CA . ALA A 1 486 ? 31.919 66.824 8.804 1.00 29.60 486 ALA A CA 1
ATOM 3753 C C . ALA A 1 486 ? 31.819 66.244 10.216 1.00 35.28 486 ALA A C 1
ATOM 3754 O O . ALA A 1 486 ? 31.955 65.029 10.415 1.00 23.39 486 ALA A O 1
ATOM 3756 N N . PRO A 1 487 ? 31.589 67.103 11.214 1.00 34.94 487 PRO A N 1
ATOM 3757 C CA . PRO A 1 487 ? 31.431 66.624 12.591 1.00 31.74 487 PRO A CA 1
ATOM 3758 C C . PRO A 1 487 ? 30.285 65.633 12.721 1.00 30.26 487 PRO A C 1
ATOM 3759 O O . PRO A 1 487 ? 29.379 65.564 11.880 1.00 25.73 487 PRO A O 1
ATOM 3763 N N . LEU A 1 488 ? 30.346 64.850 13.800 1.00 32.84 488 LEU A N 1
ATOM 3764 C CA . LEU A 1 488 ? 29.245 63.965 14.170 1.00 26.50 488 LEU A CA 1
ATOM 3765 C C . LEU A 1 488 ? 27.943 64.762 14.255 1.00 33.57 488 LEU A C 1
ATOM 3766 O O . LEU A 1 488 ? 27.941 65.929 14.666 1.00 27.39 488 LEU A O 1
ATOM 3771 N N . ARG A 1 489 ? 26.839 64.150 13.817 1.00 23.00 489 ARG A N 1
ATOM 3772 C CA . ARG A 1 489 ? 25.550 64.828 13.890 1.00 28.75 489 ARG A CA 1
ATOM 3773 C C . ARG A 1 489 ? 25.144 65.063 15.343 1.00 30.79 489 ARG A C 1
ATOM 3774 O O . ARG A 1 489 ? 25.424 64.252 16.239 1.00 28.90 489 ARG A O 1
ATOM 3782 N N . LEU A 1 490 ? 24.482 66.189 15.575 1.00 21.87 490 LEU A N 1
ATOM 3783 C CA . LEU A 1 490 ? 23.956 66.514 16.894 1.00 26.36 490 LEU A CA 1
ATOM 3784 C C . LEU A 1 490 ? 22.542 65.964 17.048 1.00 32.88 490 LEU A C 1
ATOM 3785 O O . LEU A 1 490 ? 21.856 65.670 16.066 1.00 33.60 490 LEU A O 1
ATOM 3790 N N . GLU A 1 491 ? 22.122 65.807 18.300 1.00 40.73 491 GLU A N 1
ATOM 3791 C CA . GLU A 1 491 ? 20.769 65.349 18.584 1.00 51.24 491 GLU A CA 1
ATOM 3792 C C . GLU A 1 491 ? 19.771 66.396 18.109 1.00 49.93 491 GLU A C 1
ATOM 3793 O O . GLU A 1 491 ? 19.928 67.590 18.376 1.00 46.94 491 GLU A O 1
ATOM 3799 N N . GLU A 1 492 ? 18.761 65.959 17.380 1.00 56.01 492 GLU A N 1
ATOM 3800 C CA . GLU A 1 492 ? 17.761 66.885 16.884 1.00 61.54 492 GLU A CA 1
ATOM 3801 C C . GLU A 1 492 ? 16.630 67.013 17.895 1.00 61.68 492 GLU A C 1
ATOM 3802 O O . GLU A 1 492 ? 16.372 66.101 18.683 1.00 54.81 492 GLU A O 1
ATOM 3808 N N . LYS A 1 493 ? 15.981 68.176 17.891 1.00 69.97 493 LYS A N 1
ATOM 3809 C CA . LYS A 1 493 ? 14.925 68.439 18.859 1.00 73.41 493 LYS A CA 1
ATOM 3810 C C . LYS A 1 493 ? 13.815 67.411 18.714 1.00 66.25 493 LYS A C 1
ATOM 3811 O O . LYS A 1 493 ? 13.442 67.024 17.603 1.00 67.44 493 LYS A O 1
ATOM 3817 N N . LYS A 1 494 ? 13.312 66.947 19.851 1.00 60.65 494 LYS A N 1
ATOM 3818 C CA . LYS A 1 494 ? 12.250 65.955 19.846 1.00 61.20 494 LYS A CA 1
ATOM 3819 C C . LYS A 1 494 ? 10.947 66.582 19.354 1.00 65.13 494 LYS A C 1
ATOM 3820 O O . LYS A 1 494 ? 10.529 67.639 19.836 1.00 63.28 494 LYS A O 1
ATOM 3826 N N . ILE A 1 495 ? 10.317 65.939 18.378 1.00 66.82 495 ILE A N 1
ATOM 3827 C CA . ILE A 1 495 ? 9.033 66.388 17.850 1.00 68.20 495 ILE A CA 1
ATOM 3828 C C . ILE A 1 495 ? 7.937 65.986 18.832 1.00 57.56 495 ILE A C 1
ATOM 3829 O O . ILE A 1 495 ? 7.781 64.805 19.157 1.00 56.40 495 ILE A O 1
ATOM 3834 N N . ILE A 1 496 ? 7.187 66.964 19.327 1.00 52.41 496 ILE A N 1
ATOM 3835 C CA . ILE A 1 496 ? 6.150 66.642 20.302 1.00 53.28 496 ILE A CA 1
ATOM 3836 C C . ILE A 1 496 ? 4.783 66.811 19.641 1.00 44.41 496 ILE A C 1
ATOM 3837 O O . ILE A 1 496 ? 4.279 67.928 19.485 1.00 35.20 496 ILE A O 1
ATOM 3842 N N . PRO A 1 497 ? 4.161 65.724 19.216 1.00 32.50 497 PRO A N 1
ATOM 3843 C CA . PRO A 1 497 ? 2.981 65.836 18.360 1.00 34.78 497 PRO A CA 1
ATOM 3844 C C . PRO A 1 497 ? 1.718 66.196 19.127 1.00 29.14 497 PRO A C 1
ATOM 3845 O O . PRO A 1 497 ? 1.534 65.846 20.294 1.00 30.43 497 PRO A O 1
ATOM 3849 N N . GLU A 1 498 ? 0.823 66.891 18.429 1.00 40.76 498 GLU A N 1
ATOM 3850 C CA . GLU A 1 498 ? -0.470 67.270 18.975 1.00 35.76 498 GLU A CA 1
ATOM 3851 C C . GLU A 1 498 ? -1.522 67.148 17.880 1.00 34.05 498 GLU A C 1
ATOM 3852 O O . GLU A 1 498 ? -1.278 67.527 16.730 1.00 35.08 498 GLU A O 1
ATOM 3858 N N . LEU A 1 499 ? -2.679 66.595 18.224 1.00 28.04 499 LEU A N 1
ATOM 3859 C CA . LEU A 1 499 ? -3.768 66.516 17.255 1.00 22.55 499 LEU A CA 1
ATOM 3860 C C . LEU A 1 499 ? -4.346 67.911 17.006 1.00 29.06 499 LEU A C 1
ATOM 3861 O O . LEU A 1 499 ? -4.333 68.761 17.895 1.00 25.93 499 LEU A O 1
ATOM 3866 N N . PRO A 1 500 ? -4.856 68.176 15.810 1.00 25.45 500 PRO A N 1
ATOM 3867 C CA . PRO A 1 500 ? -5.399 69.500 15.531 1.00 32.01 500 PRO A CA 1
ATOM 3868 C C . PRO A 1 500 ? -6.763 69.672 16.174 1.00 29.94 500 PRO A C 1
ATOM 3869 O O . PRO A 1 500 ? -7.455 68.712 16.511 1.00 28.43 500 PRO A O 1
ATOM 3873 N N . SER A 1 501 ? -7.121 70.932 16.366 1.00 23.96 501 SER A N 1
ATOM 3874 C CA . SER A 1 501 ? -8.492 71.278 16.694 1.00 34.01 501 SER A CA 1
ATOM 3875 C C . SER A 1 501 ? -9.377 71.004 15.481 1.00 36.10 501 SER A C 1
ATOM 3876 O O . SER A 1 501 ? -9.031 71.366 14.353 1.00 38.82 501 SER A O 1
ATOM 3879 N N . VAL A 1 502 ? -10.512 70.347 15.704 1.00 29.70 502 VAL A N 1
ATOM 3880 C CA . VAL A 1 502 ? -11.474 70.059 14.640 1.00 24.85 502 VAL A CA 1
ATOM 3881 C C . VAL A 1 502 ? -12.759 70.772 15.022 1.00 32.44 502 VAL A C 1
ATOM 3882 O O . VAL A 1 502 ? -13.395 70.410 16.015 1.00 33.86 502 VAL A O 1
ATOM 3886 N N . THR A 1 503 ? -13.141 71.792 14.251 1.00 35.12 503 THR A N 1
ATOM 3887 C CA . THR A 1 503 ? -14.312 72.586 14.595 1.00 44.76 503 THR A CA 1
ATOM 3888 C C . THR A 1 503 ? -15.465 72.394 13.628 1.00 53.89 503 THR A C 1
ATOM 3889 O O . THR A 1 503 ? -16.608 72.682 13.996 1.00 59.56 503 THR A O 1
ATOM 3893 N N . GLN A 1 504 ? -15.199 71.918 12.414 1.00 53.10 504 GLN A N 1
ATOM 3894 C CA . GLN A 1 504 ? -16.279 71.450 11.560 1.00 64.15 504 GLN A CA 1
ATOM 3895 C C . GLN A 1 504 ? -16.907 70.211 12.183 1.00 55.42 504 GLN A C 1
ATOM 3896 O O . GLN A 1 504 ? -16.204 69.298 12.632 1.00 55.13 504 GLN A O 1
ATOM 3902 N N . SER A 1 505 ? -18.229 70.206 12.260 1.00 47.09 505 SER A N 1
ATOM 3903 C CA . SER A 1 505 ? -18.987 69.043 12.697 1.00 46.61 505 SER A CA 1
ATOM 3904 C C . SER A 1 505 ? -19.962 68.656 11.600 1.00 43.28 505 SER A C 1
ATOM 3905 O O . SER A 1 505 ? -20.523 69.520 10.915 1.00 36.84 505 SER A O 1
ATOM 3908 N N . GLY A 1 506 ? -20.136 67.362 11.424 1.00 26.78 506 GLY A N 1
ATOM 3909 C CA . GLY A 1 506 ? -21.190 66.825 10.601 1.00 22.86 506 GLY A CA 1
ATOM 3910 C C . GLY A 1 506 ? -22.374 66.531 11.488 1.00 21.90 506 GLY A C 1
ATOM 3911 O O . GLY A 1 506 ? -22.498 67.053 12.600 1.00 27.86 506 GLY A O 1
ATOM 3912 N N . LYS A 1 507 ? -23.238 65.659 11.003 1.00 20.41 507 LYS A N 1
ATOM 3913 C CA . LYS A 1 507 ? -24.486 65.370 11.679 1.00 22.00 507 LYS A CA 1
ATOM 3914 C C . LYS A 1 507 ? -24.807 63.897 11.500 1.00 26.76 507 LYS A C 1
ATOM 3915 O O . LYS A 1 507 ? -24.529 63.315 10.453 1.00 23.04 507 LYS A O 1
ATOM 3921 N N . ARG A 1 508 ? -25.412 63.310 12.520 1.00 22.61 508 ARG A N 1
ATOM 3922 C CA . ARG A 1 508 ? -26.098 62.047 12.351 1.00 22.51 508 ARG A CA 1
ATOM 3923 C C . ARG A 1 508 ? -27.424 62.353 11.680 1.00 26.68 508 ARG A C 1
ATOM 3924 O O . ARG A 1 508 ? -28.118 63.295 12.076 1.00 25.44 508 ARG A O 1
ATOM 3932 N N . THR A 1 509 ? -27.750 61.606 10.639 1.00 22.02 509 THR A N 1
ATOM 3933 C CA . THR A 1 509 ? -28.975 61.843 9.889 1.00 24.27 509 THR A CA 1
ATOM 3934 C C . THR A 1 509 ? -30.041 60.778 10.101 1.00 29.18 509 THR A C 1
ATOM 3935 O O . THR A 1 509 ? -31.178 60.973 9.660 1.00 26.38 509 THR A O 1
ATOM 3939 N N . ALA A 1 510 ? -29.715 59.656 10.738 1.00 22.97 510 ALA A N 1
ATOM 3940 C CA . ALA A 1 510 ? -30.723 58.632 10.976 1.00 24.69 510 ALA A CA 1
ATOM 3941 C C . ALA A 1 510 ? -30.248 57.711 12.099 1.00 24.00 510 ALA A C 1
ATOM 3942 O O . ALA A 1 510 ? -29.043 57.546 12.326 1.00 19.74 510 ALA A O 1
ATOM 3944 N N . VAL A 1 511 ? -31.215 57.120 12.797 1.00 20.84 511 VAL A N 1
ATOM 3945 C CA . VAL A 1 511 ? -30.970 56.154 13.861 1.00 19.87 511 VAL A CA 1
ATOM 3946 C C . VAL A 1 511 ? -31.878 54.964 13.626 1.00 30.03 511 VAL A C 1
ATOM 3947 O O . VAL A 1 511 ? -33.085 55.131 13.422 1.00 31.26 511 VAL A O 1
ATOM 3951 N N . LYS A 1 512 ? -31.304 53.769 13.660 1.00 24.70 512 LYS A N 1
ATOM 3952 C CA . LYS A 1 512 ? -32.073 52.542 13.649 1.00 20.57 512 LYS A CA 1
ATOM 3953 C C . LYS A 1 512 ? -31.700 51.767 14.907 1.00 25.66 512 LYS A C 1
ATOM 3954 O O . LYS A 1 512 ? -30.509 51.607 15.204 1.00 22.58 512 LYS A O 1
ATOM 3960 N N . THR A 1 513 ? -32.701 51.323 15.662 1.00 21.20 513 THR A N 1
ATOM 3961 C CA . THR A 1 513 ? -32.472 50.722 16.974 1.00 22.79 513 THR A CA 1
ATOM 3962 C C . THR A 1 513 ? -32.691 49.213 16.952 1.00 21.88 513 THR A C 1
ATOM 3963 O O . THR A 1 513 ? -33.708 48.730 16.441 1.00 24.23 513 THR A O 1
ATOM 3967 N N . PHE A 1 514 ? -31.732 48.483 17.516 1.00 21.83 514 PHE A N 1
ATOM 3968 C CA . PHE A 1 514 ? -31.827 47.041 17.771 1.00 22.18 514 PHE A CA 1
ATOM 3969 C C . PHE A 1 514 ? -31.720 46.823 19.280 1.00 22.45 514 PHE A C 1
ATOM 3970 O O . PHE A 1 514 ? -30.697 46.353 19.792 1.00 22.42 514 PHE A O 1
ATOM 3978 N N . ALA A 1 515 ? -32.762 47.229 20.001 1.00 22.73 515 ALA A N 1
ATOM 3979 C CA . ALA A 1 515 ? -32.698 47.248 21.459 1.00 25.52 515 ALA A CA 1
ATOM 3980 C C . ALA A 1 515 ? -32.405 45.863 22.024 1.00 23.31 515 ALA A C 1
ATOM 3981 O O . ALA A 1 515 ? -31.620 45.732 22.969 1.00 24.70 515 ALA A O 1
ATOM 3983 N N . ALA A 1 516 ? -32.985 44.814 21.428 1.00 23.56 516 ALA A N 1
ATOM 3984 C CA . ALA A 1 516 ? -32.737 43.457 21.910 1.00 23.90 516 ALA A CA 1
ATOM 3985 C C . ALA A 1 516 ? -31.247 43.102 21.893 1.00 28.22 516 ALA A C 1
ATOM 3986 O O . ALA A 1 516 ? -30.798 42.282 22.700 1.00 24.63 516 ALA A O 1
ATOM 3988 N N . GLN A 1 517 ? -30.465 43.702 20.995 1.00 23.14 517 GLN A N 1
ATOM 3989 C CA . GLN A 1 517 ? -29.019 43.457 20.961 1.00 22.86 517 GLN A CA 1
ATOM 3990 C C . GLN A 1 517 ? -28.205 44.573 21.589 1.00 22.56 517 GLN A C 1
ATOM 3991 O O . GLN A 1 517 ? -26.972 44.532 21.519 1.00 22.30 517 GLN A O 1
ATOM 3997 N N . LYS A 1 518 ? -28.867 45.581 22.162 1.00 23.76 518 LYS A N 1
ATOM 3998 C CA . LYS A 1 518 ? -28.202 46.753 22.712 1.00 22.35 518 LYS A CA 1
ATOM 3999 C C . LYS A 1 518 ? -27.366 47.453 21.638 1.00 21.85 518 LYS A C 1
ATOM 4000 O O . LYS A 1 518 ? -26.297 47.996 21.903 1.00 21.60 518 LYS A O 1
ATOM 4006 N N . VAL A 1 519 ? -27.870 47.454 20.412 1.00 21.73 519 VAL A N 1
ATOM 4007 C CA . VAL A 1 519 ? -27.181 48.078 19.292 1.00 21.30 519 VAL A CA 1
ATOM 4008 C C . VAL A 1 519 ? -28.020 49.232 18.752 1.00 21.17 519 VAL A C 1
ATOM 4009 O O . VAL A 1 519 ? -29.254 49.136 18.668 1.00 21.40 519 VAL A O 1
ATOM 4013 N N . GLU A 1 520 ? -27.348 50.331 18.399 1.00 26.25 520 GLU A N 1
ATOM 4014 C CA . GLU A 1 520 ? -27.917 51.368 17.550 1.00 25.61 520 GLU A CA 1
ATOM 4015 C C . GLU A 1 520 ? -27.074 51.514 16.301 1.00 27.57 520 GLU A C 1
ATOM 4016 O O . GLU A 1 520 ? -25.839 51.413 16.347 1.00 20.69 520 GLU A O 1
ATOM 4022 N N . GLN A 1 521 ? -27.751 51.753 15.186 1.00 20.16 521 GLN A N 1
ATOM 4023 C CA . GLN A 1 521 ? -27.105 51.988 13.902 1.00 19.85 521 GLN A CA 1
ATOM 4024 C C . GLN A 1 521 ? -27.349 53.435 13.486 1.00 19.88 521 GLN A C 1
ATOM 4025 O O . GLN A 1 521 ? -28.502 53.853 13.338 1.00 22.60 521 GLN A O 1
ATOM 4031 N N . TRP A 1 522 ? -26.270 54.198 13.284 1.00 19.33 522 TRP A N 1
ATOM 4032 C CA . TRP A 1 522 ? -26.381 55.624 12.983 1.00 22.42 522 TRP A CA 1
ATOM 4033 C C . TRP A 1 522 ? -25.853 55.907 11.583 1.00 21.67 522 TRP A C 1
ATOM 4034 O O . TRP A 1 522 ? -24.726 55.531 11.259 1.00 25.06 522 TRP A O 1
ATOM 4045 N N . GLN A 1 523 ? -26.655 56.571 10.767 1.00 18.79 523 GLN A N 1
ATOM 4046 C CA . GLN A 1 523 ? -26.201 57.121 9.496 1.00 18.54 523 GLN A CA 1
ATOM 4047 C C . GLN A 1 523 ? -25.630 58.519 9.723 1.00 18.35 523 GLN A C 1
ATOM 4048 O O . GLN A 1 523 ? -26.230 59.333 10.431 1.00 19.20 523 GLN A O 1
ATOM 4054 N N . LEU A 1 524 ? -24.463 58.794 9.132 1.00 18.13 524 LEU A N 1
ATOM 4055 C CA . LEU A 1 524 ? -23.823 60.102 9.222 1.00 18.03 524 LEU A CA 1
ATOM 4056 C C . LEU A 1 524 ? -23.871 60.842 7.884 1.00 17.79 524 LEU A C 1
ATOM 4057 O O . LEU A 1 524 ? -23.982 60.247 6.812 1.00 17.75 524 LEU A O 1
ATOM 4062 N N . SER A 1 525 ? -23.760 62.170 7.978 1.00 22.79 525 SER A N 1
ATOM 4063 C CA . SER A 1 525 ? -23.922 63.066 6.835 1.00 23.25 525 SER A CA 1
ATOM 4064 C C . SER A 1 525 ? -22.877 62.864 5.739 1.00 26.88 525 SER A C 1
ATOM 4065 O O . SER A 1 525 ? -23.132 63.250 4.598 1.00 21.33 525 SER A O 1
ATOM 4068 N N . ASN A 1 526 ? -21.706 62.291 6.037 1.00 25.23 526 ASN A N 1
ATOM 4069 C CA . ASN A 1 526 ? -20.718 62.032 4.988 1.00 17.75 526 ASN A CA 1
ATOM 4070 C C . ASN A 1 526 ? -20.910 60.676 4.317 1.00 20.39 526 ASN A C 1
ATOM 4071 O O . ASN A 1 526 ? -20.108 60.315 3.462 1.00 23.93 5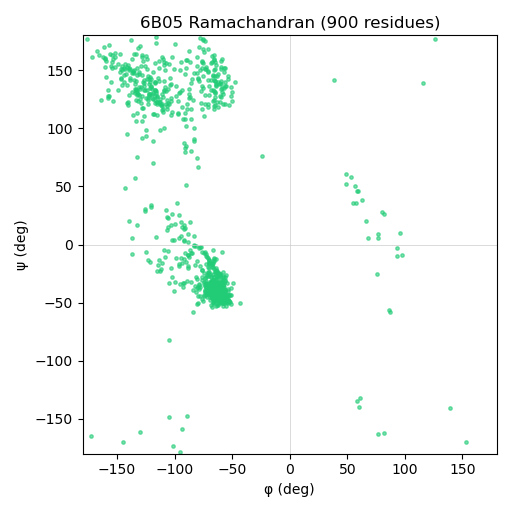26 ASN A O 1
ATOM 4076 N N . GLY A 1 527 ? -21.930 59.912 4.693 1.00 23.08 527 GLY A N 1
ATOM 4077 C CA . GLY A 1 527 ? -22.118 58.584 4.151 1.00 27.61 527 GLY A CA 1
ATOM 4078 C C . GLY A 1 527 ? -21.587 57.453 5.019 1.00 20.66 527 GLY A C 1
ATOM 4079 O O . GLY A 1 527 ? -21.838 56.284 4.706 1.00 22.61 527 GLY A O 1
ATOM 4080 N N . ASP A 1 528 ? -20.850 57.756 6.079 1.00 18.61 528 ASP A N 1
ATOM 4081 C CA . ASP A 1 528 ? -20.407 56.691 6.968 1.00 19.65 528 ASP A CA 1
ATOM 4082 C C . ASP A 1 528 ? -21.580 56.236 7.838 1.00 20.72 528 ASP A C 1
ATOM 4083 O O . ASP A 1 528 ? -22.641 56.868 7.892 1.00 21.04 528 ASP A O 1
ATOM 4088 N N . ARG A 1 529 ? -21.396 55.110 8.518 1.00 18.20 529 ARG A N 1
ATOM 4089 C CA . ARG A 1 529 ? -22.393 54.702 9.482 1.00 20.04 529 ARG A CA 1
ATOM 4090 C C . ARG A 1 529 ? -21.698 54.149 10.722 1.00 19.01 529 ARG A C 1
ATOM 4091 O O . ARG A 1 529 ? -20.562 53.686 10.659 1.00 20.21 529 ARG A O 1
ATOM 4099 N N . VAL A 1 530 ? -22.375 54.273 11.860 1.00 19.17 530 VAL A N 1
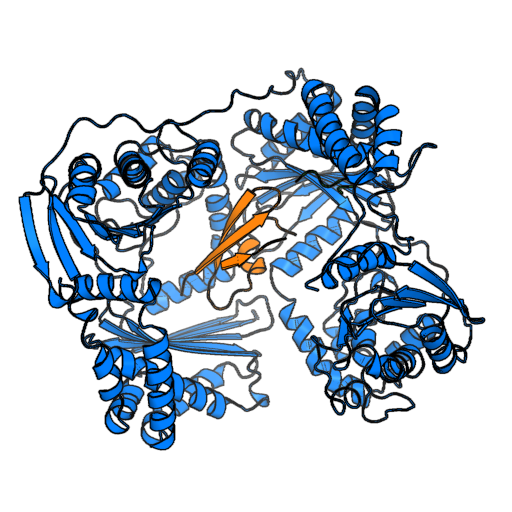ATOM 4100 C CA . VAL A 1 530 ? -21.918 53.748 13.139 1.00 19.39 530 VAL A CA 1
ATOM 4101 C C . VAL A 1 530 ? -22.806 52.570 13.502 1.00 22.06 530 VAL A C 1
ATOM 4102 O O . VAL A 1 530 ? -24.035 52.662 13.419 1.00 19.23 530 VAL A O 1
ATOM 4106 N N . VAL A 1 531 ? -22.189 51.473 13.895 1.00 19.19 531 VAL A N 1
ATOM 4107 C CA . VAL A 1 531 ? -22.894 50.344 14.491 1.00 19.52 531 VAL A CA 1
ATOM 4108 C C . VAL A 1 531 ? -22.410 50.301 15.931 1.00 19.63 531 VAL A C 1
ATOM 4109 O O . VAL A 1 531 ? -21.287 49.859 16.215 1.00 19.57 531 VAL A O 1
ATOM 4113 N N . TRP A 1 532 ? -23.186 50.848 16.842 1.00 19.80 532 TRP A N 1
ATOM 4114 C CA . TRP A 1 532 ? -22.712 51.025 18.206 1.00 19.90 532 TRP A CA 1
ATOM 4115 C C . TRP A 1 532 ? -23.367 49.998 19.124 1.00 20.29 532 TRP A C 1
ATOM 4116 O O . TRP A 1 532 ? -24.600 49.934 19.227 1.00 20.52 532 TRP A O 1
ATOM 4127 N N . LEU A 1 533 ? -22.533 49.193 19.786 1.00 20.38 533 LEU A N 1
ATOM 4128 C CA . LEU A 1 533 ? -22.968 48.182 20.742 1.00 20.76 533 LEU A CA 1
ATOM 4129 C C . LEU A 1 533 ? -22.632 48.686 22.137 1.00 23.95 533 LEU A C 1
ATOM 4130 O O . LEU A 1 533 ? -21.459 48.927 22.446 1.00 20.69 533 LEU A O 1
ATOM 4135 N N . ARG A 1 534 ? -23.647 48.858 22.979 1.00 21.17 534 ARG A N 1
ATOM 4136 C CA . ARG A 1 534 ? -23.386 49.325 24.341 1.00 21.31 534 ARG A CA 1
ATOM 4137 C C . ARG A 1 534 ? -23.202 48.089 25.218 1.00 22.11 534 ARG A C 1
ATOM 4138 O O . ARG A 1 534 ? -24.113 47.638 25.908 1.00 24.53 534 ARG A O 1
ATOM 4146 N N . ALA A 1 535 ? -22.010 47.505 25.161 1.00 26.70 535 ALA A N 1
ATOM 4147 C CA . ALA A 1 535 ? -21.770 46.262 25.886 1.00 27.62 535 ALA A CA 1
ATOM 4148 C C . ALA A 1 535 ? -21.103 46.570 27.215 1.00 24.46 535 ALA A C 1
ATOM 4149 O O . ALA A 1 535 ? -20.047 47.215 27.221 1.00 28.76 535 ALA A O 1
ATOM 4151 N N . PRO A 1 536 ? -21.670 46.151 28.349 1.00 31.97 536 PRO A N 1
ATOM 4152 C CA . PRO A 1 536 ? -20.967 46.325 29.634 1.00 33.26 536 PRO A CA 1
ATOM 4153 C C . PRO A 1 536 ? -19.602 45.663 29.666 1.00 30.08 536 PRO A C 1
ATOM 4154 O O . PRO A 1 536 ? -18.738 46.093 30.437 1.00 35.00 536 PRO A O 1
ATOM 4158 N N . GLU A 1 537 ? -19.369 44.643 28.836 1.00 30.71 537 GLU A N 1
ATOM 4159 C CA . GLU A 1 537 ? -18.072 43.982 28.800 1.00 31.64 537 GLU A CA 1
ATOM 4160 C C . GLU A 1 537 ? -16.966 44.901 28.301 1.00 36.07 537 GLU A C 1
ATOM 4161 O O . GLU A 1 537 ? -15.784 44.555 28.426 1.00 35.34 537 GLU A O 1
ATOM 4167 N N . ALA A 1 538 ? -17.322 46.060 27.745 1.00 27.48 538 ALA A N 1
ATOM 4168 C CA . ALA A 1 538 ? -16.330 47.041 27.337 1.00 25.62 538 ALA A CA 1
ATOM 4169 C C . ALA A 1 538 ? -15.674 47.749 28.522 1.00 29.84 538 ALA A C 1
ATOM 4170 O O . ALA A 1 538 ? -14.612 48.357 28.345 1.00 28.21 538 ALA A O 1
ATOM 4172 N N . GLY A 1 539 ? -16.271 47.687 29.712 1.00 34.13 539 GLY A N 1
ATOM 4173 C CA . GLY A 1 539 ? -15.637 48.289 30.879 1.00 32.21 539 GLY A CA 1
ATOM 4174 C C . GLY A 1 539 ? -15.459 49.783 30.687 1.00 33.02 539 GLY A C 1
ATOM 4175 O O . GLY A 1 539 ? -16.382 50.485 30.271 1.00 24.90 539 GLY A O 1
ATOM 4176 N N . LYS A 1 540 ? -14.258 50.296 30.964 1.00 27.97 540 LYS A N 1
ATOM 4177 C CA . LYS A 1 540 ? -13.988 51.713 30.744 1.00 37.32 540 LYS A CA 1
ATOM 4178 C C . LYS A 1 540 ? -13.177 51.957 29.474 1.00 37.48 540 LYS A C 1
ATOM 4179 O O . LYS A 1 540 ? -12.451 52.949 29.386 1.00 38.52 540 LYS A O 1
ATOM 4185 N N . LYS A 1 541 ? -13.275 51.067 28.495 1.00 28.42 541 LYS A N 1
ATOM 4186 C CA . LYS A 1 541 ? -12.551 51.228 27.244 1.00 26.77 541 LYS A CA 1
ATOM 4187 C C . LYS A 1 541 ? -13.547 51.324 26.093 1.00 28.93 541 LYS A C 1
ATOM 4188 O O . LYS A 1 541 ? -14.693 50.861 26.192 1.00 24.52 541 LYS A O 1
ATOM 4194 N N A VAL A 1 542 ? -13.102 51.955 25.012 0.64 22.89 542 VAL A N 1
ATOM 4195 N N B VAL A 1 542 ? -13.106 51.957 25.009 0.36 24.40 542 VAL A N 1
ATOM 4196 C CA A VAL A 1 542 ? -13.838 51.996 23.753 0.64 26.22 542 VAL A CA 1
ATOM 4197 C CA B VAL A 1 542 ? -13.844 52.002 23.749 0.36 25.92 542 VAL A CA 1
ATOM 4198 C C A VAL A 1 542 ? -13.095 51.111 22.764 0.64 27.92 542 VAL A C 1
ATOM 4199 C C B VAL A 1 542 ? -13.102 51.128 22.751 0.36 27.32 542 VAL A C 1
ATOM 4200 O O A VAL A 1 542 ? -11.859 51.153 22.680 0.64 26.79 542 VAL A O 1
ATOM 4201 O O B VAL A 1 542 ? -11.871 51.209 22.638 0.36 27.12 542 VAL A O 1
ATOM 4208 N N . TYR A 1 543 ? -13.843 50.292 22.033 1.00 23.14 543 TYR A N 1
ATOM 4209 C CA . TYR A 1 543 ? -13.280 49.420 21.009 1.00 25.91 543 TYR A CA 1
ATOM 4210 C C . TYR A 1 543 ? -13.815 49.848 19.650 1.00 24.28 543 TYR A C 1
ATOM 4211 O O . TYR A 1 543 ? -15.035 49.876 19.434 1.00 19.42 543 TYR A O 1
ATOM 4220 N N . LEU A 1 544 ? -12.906 50.184 18.744 1.00 20.10 544 LEU A N 1
ATOM 4221 C CA . LEU A 1 544 ? -13.246 50.640 17.403 1.00 25.53 544 LEU A CA 1
ATOM 4222 C C . LEU A 1 544 ? -12.741 49.658 16.355 1.00 25.18 544 LEU A C 1
ATOM 4223 O O . LEU A 1 544 ? -11.575 49.249 16.395 1.00 21.74 544 LEU A O 1
ATOM 4228 N N . THR A 1 545 ? -13.618 49.300 15.413 1.00 20.51 545 THR A N 1
ATOM 4229 C CA . THR A 1 545 ? -13.257 48.617 14.172 1.00 20.01 545 THR A CA 1
ATOM 4230 C C . THR A 1 545 ? -13.956 49.343 13.033 1.00 25.78 545 THR A C 1
ATOM 4231 O O . THR A 1 545 ? -15.192 49.318 12.937 1.00 19.85 545 THR A O 1
ATOM 4235 N N . ALA A 1 546 ? -13.171 49.976 12.178 1.00 18.13 546 ALA A N 1
ATOM 4236 C CA . ALA A 1 546 ? -13.666 50.748 11.047 1.00 19.11 546 ALA A CA 1
ATOM 4237 C C . ALA A 1 546 ? -13.397 49.956 9.776 1.00 17.98 546 ALA A C 1
ATOM 4238 O O . ALA A 1 546 ? -12.233 49.688 9.438 1.00 20.30 546 ALA A O 1
ATOM 4240 N N . THR A 1 547 ? -14.460 49.560 9.082 1.00 18.30 547 THR A N 1
ATOM 4241 C CA . THR A 1 547 ? -14.318 48.739 7.893 1.00 18.10 547 THR A CA 1
ATOM 4242 C C . THR A 1 547 ? -14.878 49.465 6.678 1.00 18.00 547 THR A C 1
ATOM 4243 O O . THR A 1 547 ? -15.828 50.246 6.774 1.00 19.64 547 THR A O 1
ATOM 4247 N N . SER A 1 548 ? -14.278 49.189 5.528 1.00 18.59 548 SER A N 1
ATOM 4248 C CA . SER A 1 548 ? -14.761 49.720 4.266 1.00 17.86 548 SER A CA 1
ATOM 4249 C C . SER A 1 548 ? -14.266 48.800 3.167 1.00 22.06 548 SER A C 1
ATOM 4250 O O . SER A 1 548 ? -13.409 47.935 3.391 1.00 17.96 548 SER A O 1
ATOM 4253 N N . GLN A 1 549 ? -14.760 49.047 1.954 1.00 17.91 549 GLN A N 1
ATOM 4254 C CA . GLN A 1 549 ? -14.514 48.171 0.822 1.00 19.31 549 GLN A CA 1
ATOM 4255 C C . GLN A 1 549 ? -13.209 48.503 0.093 1.00 23.88 549 GLN A C 1
ATOM 4256 O O . GLN A 1 549 ? -13.003 48.040 -1.028 1.00 41.57 549 GLN A O 1
ATOM 4262 N N . ALA A 1 550 ? -12.302 49.222 0.746 1.00 22.92 550 ALA A N 1
ATOM 4263 C CA . ALA A 1 550 ? -11.050 49.713 0.150 1.00 18.61 550 ALA A CA 1
ATOM 4264 C C . ALA A 1 550 ? -9.883 48.726 0.298 1.00 20.01 550 ALA A C 1
ATOM 4265 O O . ALA A 1 550 ? -8.778 49.084 0.730 1.00 21.15 550 ALA A O 1
ATOM 4267 N N . GLY A 1 551 ? -10.104 47.471 -0.086 1.00 23.65 551 GLY A N 1
ATOM 4268 C CA . GLY A 1 551 ? -9.002 46.537 -0.197 1.00 19.32 551 GLY A CA 1
ATOM 4269 C C . GLY A 1 551 ? -8.044 46.934 -1.303 1.00 19.63 551 GLY A C 1
ATOM 4270 O O . GLY A 1 551 ? -8.376 47.730 -2.194 1.00 20.77 551 GLY A O 1
ATOM 4271 N N . PHE A 1 552 ? -6.828 46.355 -1.261 1.00 21.94 552 PHE A N 1
ATOM 4272 C CA . PHE A 1 552 ? -5.814 46.752 -2.238 1.00 23.67 552 PHE A CA 1
ATOM 4273 C C . PHE A 1 552 ? -6.076 46.201 -3.640 1.00 19.55 552 PHE A C 1
ATOM 4274 O O . PHE A 1 552 ? -5.353 46.582 -4.568 1.00 22.70 552 PHE A O 1
ATOM 4282 N N . MET A 1 553 ? -7.077 45.337 -3.820 1.00 23.69 553 MET A N 1
ATOM 4283 C CA . MET A 1 553 ? -7.502 44.910 -5.143 1.00 22.62 553 MET A CA 1
ATOM 4284 C C . MET A 1 553 ? -8.621 45.784 -5.705 1.00 22.39 553 MET A C 1
ATOM 4285 O O . MET A 1 553 ? -9.118 45.491 -6.794 1.00 25.72 553 MET A O 1
ATOM 4290 N N . ALA A 1 554 ? -9.033 46.837 -4.989 1.00 20.72 554 ALA A N 1
ATOM 4291 C CA . ALA A 1 554 ? -10.004 47.786 -5.528 1.00 30.23 554 ALA A CA 1
ATOM 4292 C C . ALA A 1 554 ? -9.534 48.325 -6.872 1.00 29.28 554 ALA A C 1
ATOM 4293 O O . ALA A 1 554 ? -8.338 48.529 -7.102 1.00 23.78 554 ALA A O 1
ATOM 4295 N N . THR A 1 555 ? -10.485 48.567 -7.770 1.00 30.97 555 THR A N 1
ATOM 4296 C CA . THR A 1 555 ? -10.096 48.729 -9.168 1.00 33.06 555 THR A CA 1
ATOM 4297 C C . THR A 1 555 ? -9.315 50.017 -9.415 1.00 24.72 555 THR A C 1
ATOM 4298 O O . THR A 1 555 ? -8.430 50.033 -10.277 1.00 32.27 555 THR A O 1
ATOM 4302 N N . ALA A 1 556 ? -9.592 51.086 -8.665 1.00 24.21 556 ALA A N 1
ATOM 4303 C CA . ALA A 1 556 ? -8.876 52.345 -8.890 1.00 30.13 556 ALA A CA 1
ATOM 4304 C C . ALA A 1 556 ? -7.411 52.299 -8.451 1.00 27.46 556 ALA A C 1
ATOM 4305 O O . ALA A 1 556 ? -6.630 53.196 -8.803 1.00 27.25 556 ALA A O 1
ATOM 4307 N N . MET A 1 557 ? -7.006 51.274 -7.720 1.00 25.68 557 MET A N 1
ATOM 4308 C CA . MET A 1 557 ? -5.728 51.285 -7.028 1.00 20.52 557 MET A CA 1
ATOM 4309 C C . MET A 1 557 ? -4.665 50.510 -7.783 1.00 28.17 557 MET A C 1
ATOM 4310 O O . MET A 1 557 ? -4.919 49.831 -8.772 1.00 25.09 557 MET A O 1
ATOM 4315 N N . ASN A 1 558 ? -3.445 50.621 -7.285 1.00 23.11 558 ASN A N 1
ATOM 4316 C CA . ASN A 1 558 ? -2.345 49.815 -7.758 1.00 21.65 558 ASN A CA 1
ATOM 4317 C C . ASN A 1 558 ? -2.003 48.855 -6.629 1.00 24.14 558 ASN A C 1
ATOM 4318 O O . ASN A 1 558 ? -1.630 49.316 -5.539 1.00 27.47 558 ASN A O 1
ATOM 4323 N N . PRO A 1 559 ? -2.146 47.540 -6.813 1.00 20.15 559 PRO A N 1
ATOM 4324 C CA . PRO A 1 559 ? -2.137 46.643 -5.637 1.00 20.55 559 PRO A CA 1
ATOM 4325 C C . PRO A 1 559 ? -0.887 46.742 -4.779 1.00 19.93 559 PRO A C 1
ATOM 4326 O O . PRO A 1 559 ? -1.004 46.907 -3.557 1.00 19.61 559 PRO A O 1
ATOM 4330 N N . TRP A 1 560 ? 0.313 46.669 -5.363 1.00 20.81 560 TRP A N 1
ATOM 4331 C CA . TRP A 1 560 ? 1.484 46.673 -4.492 1.00 19.97 560 TRP A CA 1
ATOM 4332 C C . TRP A 1 560 ? 1.679 48.044 -3.852 1.00 20.83 560 TRP A C 1
ATOM 4333 O O . TRP A 1 560 ? 2.072 48.141 -2.680 1.00 21.14 560 TRP A O 1
ATOM 4344 N N . GLN A 1 561 ? 1.373 49.117 -4.587 1.00 17.49 561 GLN A N 1
ATOM 4345 C CA . GLN A 1 561 ? 1.592 50.453 -4.048 1.00 20.28 561 GLN A CA 1
ATOM 4346 C C . GLN A 1 561 ? 0.622 50.764 -2.920 1.00 23.60 561 GLN A C 1
ATOM 4347 O O . GLN A 1 561 ? 1.013 51.368 -1.912 1.00 19.48 561 GLN A O 1
ATOM 4353 N N . ALA A 1 562 ? -0.640 50.352 -3.078 1.00 19.72 562 ALA A N 1
ATOM 4354 C CA . ALA A 1 562 ? -1.637 50.489 -2.020 1.00 23.85 562 ALA A CA 1
ATOM 4355 C C . ALA A 1 562 ? -1.178 49.792 -0.741 1.00 21.93 562 ALA A C 1
ATOM 4356 O O . ALA A 1 562 ? -1.261 50.361 0.357 1.00 22.33 562 ALA A O 1
ATOM 4358 N N . GLN A 1 563 ? -0.707 48.547 -0.854 1.00 21.09 563 GLN A N 1
ATOM 4359 C CA . GLN A 1 563 ? -0.272 47.833 0.349 1.00 20.67 563 GLN A CA 1
ATOM 4360 C C . GLN A 1 563 ? 0.899 48.538 1.018 1.00 19.45 563 GLN A C 1
ATOM 4361 O O . GLN A 1 563 ? 0.935 48.662 2.248 1.00 23.02 563 GLN A O 1
ATOM 4367 N N . LEU A 1 564 ? 1.890 48.961 0.224 1.00 20.24 564 LEU A N 1
ATOM 4368 C CA . LEU A 1 564 ? 3.009 49.736 0.765 1.00 21.45 564 LEU A CA 1
ATOM 4369 C C . LEU A 1 564 ? 2.545 51.037 1.426 1.00 18.70 564 LEU A C 1
ATOM 4370 O O . LEU A 1 564 ? 2.991 51.374 2.529 1.00 18.80 564 LEU A O 1
ATOM 4375 N N . ALA A 1 565 ? 1.639 51.773 0.778 1.00 20.03 565 ALA A N 1
ATOM 4376 C CA . ALA A 1 565 ? 1.133 53.008 1.382 1.00 22.79 565 ALA A CA 1
ATOM 4377 C C . ALA A 1 565 ? 0.435 52.750 2.720 1.00 23.18 565 ALA A C 1
ATOM 4378 O O . ALA A 1 565 ? 0.666 53.473 3.696 1.00 18.20 565 ALA A O 1
ATOM 4380 N N . SER A 1 566 ? -0.466 51.754 2.765 1.00 19.96 566 SER A N 1
ATOM 4381 C CA . SER A 1 566 ? -1.168 51.390 3.999 1.00 22.23 566 SER A CA 1
ATOM 4382 C C . SER A 1 566 ? -0.195 51.125 5.144 1.00 23.87 566 SER A C 1
ATOM 4383 O O . SER A 1 566 ? -0.381 51.611 6.263 1.00 24.20 566 SER A O 1
ATOM 4386 N N . GLN A 1 567 ? 0.833 50.320 4.880 1.00 19.90 567 GLN A N 1
ATOM 4387 C CA . GLN A 1 567 ? 1.835 50.015 5.903 1.00 26.09 567 GLN A CA 1
ATOM 4388 C C . GLN A 1 567 ? 2.630 51.254 6.305 1.00 19.75 567 GLN A C 1
ATOM 4389 O O . GLN A 1 567 ? 2.960 51.428 7.480 1.00 19.77 567 GLN A O 1
ATOM 4395 N N . LEU A 1 568 ? 2.939 52.135 5.354 1.00 18.34 568 LEU A N 1
ATOM 4396 C CA . LEU A 1 568 ? 3.734 53.307 5.710 1.00 23.11 568 LEU A CA 1
ATOM 4397 C C . LEU A 1 568 ? 2.921 54.307 6.537 1.00 21.11 568 LEU A C 1
ATOM 4398 O O . LEU A 1 568 ? 3.427 54.859 7.519 1.00 19.93 568 LEU A O 1
ATOM 4403 N N . VAL A 1 569 ? 1.660 54.549 6.168 1.00 22.05 569 VAL A N 1
ATOM 4404 C CA . VAL A 1 569 ? 0.812 55.421 6.978 1.00 17.51 569 VAL A CA 1
ATOM 4405 C C . VAL A 1 569 ? 0.650 54.831 8.371 1.00 16.94 569 VAL A C 1
ATOM 4406 O O . VAL A 1 569 ? 0.736 55.544 9.382 1.00 22.16 569 VAL A O 1
ATOM 4410 N N . ASN A 1 570 ? 0.455 53.512 8.443 1.00 16.97 570 ASN A N 1
ATOM 4411 C CA . ASN A 1 570 ? 0.277 52.833 9.726 1.00 22.40 570 ASN A CA 1
ATOM 4412 C C . ASN A 1 570 ? 1.448 53.094 10.671 1.00 28.85 570 ASN A C 1
ATOM 4413 O O . ASN A 1 570 ? 1.255 53.385 11.860 1.00 22.35 570 ASN A O 1
ATOM 4418 N N . GLN A 1 571 ? 2.672 52.984 10.158 1.00 28.54 571 GLN A N 1
ATOM 4419 C CA . GLN A 1 571 ? 3.865 53.181 10.977 1.00 32.05 571 GLN A CA 1
ATOM 4420 C C . GLN A 1 571 ? 4.223 54.651 11.167 1.00 26.05 571 GLN A C 1
ATOM 4421 O O . GLN A 1 571 ? 4.837 55.002 12.177 1.00 28.91 571 GLN A O 1
ATOM 4427 N N . SER A 1 572 ? 3.865 55.519 10.223 1.00 23.15 572 SER A N 1
ATOM 4428 C CA . SER A 1 572 ? 4.303 56.906 10.295 1.00 22.48 572 SER A CA 1
ATOM 4429 C C . SER A 1 572 ? 3.352 57.807 11.068 1.00 27.38 572 SER A C 1
ATOM 4430 O O . SER A 1 572 ? 3.811 58.780 11.683 1.00 24.94 572 SER A O 1
ATOM 4433 N N . GLY A 1 573 ? 2.041 57.528 11.049 1.00 25.58 573 GLY A N 1
ATOM 4434 C CA . GLY A 1 573 ? 1.073 58.407 11.665 1.00 24.84 573 GLY A CA 1
ATOM 4435 C C . GLY A 1 573 ? 0.786 59.644 10.833 1.00 20.11 573 GLY A C 1
ATOM 4436 O O . GLY A 1 573 ? 1.084 59.686 9.645 1.00 19.73 573 GLY A O 1
ATOM 4437 N N . PRO A 1 574 ? 0.190 60.668 11.451 1.00 20.49 574 PRO A N 1
ATOM 4438 C CA . PRO A 1 574 ? -0.199 61.880 10.711 1.00 24.14 574 PRO A CA 1
ATOM 4439 C C . PRO A 1 574 ? 0.991 62.570 10.063 1.00 18.09 574 PRO A C 1
ATOM 4440 O O . PRO A 1 574 ? 2.134 62.448 10.502 1.00 19.36 574 PRO A O 1
ATOM 4444 N N . ALA A 1 575 ? 0.681 63.356 9.030 1.00 17.13 575 ALA A N 1
ATOM 4445 C CA . ALA A 1 575 ? 1.691 63.988 8.183 1.00 24.38 575 ALA A CA 1
ATOM 4446 C C . ALA A 1 575 ? 2.753 64.736 8.975 1.00 31.07 575 ALA A C 1
ATOM 4447 O O . ALA A 1 575 ? 3.927 64.752 8.587 1.00 32.60 575 ALA A O 1
ATOM 4449 N N . THR A 1 576 ? 2.361 65.394 10.060 1.00 30.52 576 THR A N 1
ATOM 4450 C CA . THR A 1 576 ? 3.276 66.266 10.787 1.00 40.19 576 THR A CA 1
ATOM 4451 C C . THR A 1 576 ? 3.958 65.556 11.940 1.00 34.14 576 THR A C 1
ATOM 4452 O O . THR A 1 576 ? 4.625 66.216 12.733 1.00 41.24 576 THR A O 1
ATOM 4456 N N . TRP A 1 577 ? 3.783 64.234 12.066 1.00 20.95 577 TRP A N 1
ATOM 4457 C CA . TRP A 1 577 ? 4.370 63.480 13.172 1.00 26.17 577 TRP A CA 1
ATOM 4458 C C . TRP A 1 577 ? 5.568 62.695 12.669 1.00 28.56 577 TRP A C 1
ATOM 4459 O O . TRP A 1 577 ? 6.230 63.121 11.722 1.00 32.68 577 TRP A O 1
ATOM 4470 N N . SER A 1 578 ? 5.815 61.532 13.268 1.00 23.61 578 SER A N 1
ATOM 4471 C CA . SER A 1 578 ? 6.879 60.632 12.864 1.00 30.72 578 SER A CA 1
ATOM 4472 C C . SER A 1 578 ? 6.573 59.270 13.463 1.00 30.96 578 SER A C 1
ATOM 4473 O O . SER A 1 578 ? 5.816 59.161 14.428 1.00 26.14 578 SER A O 1
ATOM 4476 N N . GLY A 1 579 ? 7.195 58.232 12.904 1.00 33.95 579 GLY A N 1
ATOM 4477 C CA . GLY A 1 579 ? 6.997 56.894 13.447 1.00 36.34 579 GLY A CA 1
ATOM 4478 C C . GLY A 1 579 ? 7.224 56.815 14.947 1.00 39.47 579 GLY A C 1
ATOM 4479 O O . GLY A 1 579 ? 6.435 56.200 15.677 1.00 25.24 579 GLY A O 1
ATOM 4480 N N . GLU A 1 580 ? 8.288 57.462 15.439 1.00 29.64 580 GLU A N 1
ATOM 4481 C CA . GLU A 1 580 ? 8.595 57.319 16.858 1.00 32.81 580 GLU A CA 1
ATOM 4482 C C . GLU A 1 580 ? 7.757 58.253 17.723 1.00 23.63 580 GLU A C 1
ATOM 4483 O O . GLU A 1 580 ? 7.376 57.883 18.835 1.00 26.03 580 GLU A O 1
ATOM 4489 N N . SER A 1 581 ? 7.449 59.466 17.250 1.00 26.89 581 SER A N 1
ATOM 4490 C CA . SER A 1 581 ? 6.575 60.309 18.056 1.00 31.36 581 SER A CA 1
ATOM 4491 C C . SER A 1 581 ? 5.154 59.741 18.100 1.00 32.58 581 SER A C 1
ATOM 4492 O O . SER A 1 581 ? 4.455 59.901 19.109 1.00 32.80 581 SER A O 1
ATOM 4495 N N . LEU A 1 582 ? 4.728 59.061 17.025 1.00 28.93 582 LEU A N 1
ATOM 4496 C CA . LEU A 1 582 ? 3.444 58.364 17.021 1.00 23.06 582 LEU A CA 1
ATOM 4497 C C . LEU A 1 582 ? 3.406 57.274 18.088 1.00 27.19 582 LEU A C 1
ATOM 4498 O O . LEU A 1 582 ? 2.448 57.182 18.864 1.00 23.86 582 LEU A O 1
ATOM 4503 N N . SER A 1 583 ? 4.451 56.445 18.152 1.00 22.27 583 SER A N 1
ATOM 4504 C CA . SER A 1 583 ? 4.472 55.374 19.143 1.00 24.44 583 SER A CA 1
ATOM 4505 C C . SER A 1 583 ? 4.493 55.926 20.567 1.00 36.03 583 SER A C 1
ATOM 4506 O O . SER A 1 583 ? 3.813 55.396 21.455 1.00 26.70 583 SER A O 1
ATOM 4509 N N . ASN A 1 584 ? 5.253 56.999 20.805 1.00 36.13 584 ASN A N 1
ATOM 4510 C CA . ASN A 1 584 ? 5.262 57.614 22.132 1.00 41.20 584 ASN A CA 1
ATOM 4511 C C . ASN A 1 584 ? 3.900 58.188 22.489 1.00 29.56 584 ASN A C 1
ATOM 4512 O O . ASN A 1 584 ? 3.431 58.033 23.622 1.00 29.49 584 ASN A O 1
ATOM 4517 N N . TRP A 1 585 ? 3.258 58.875 21.538 1.00 25.32 585 TRP A N 1
ATOM 4518 C CA . TRP A 1 585 ? 1.959 59.507 21.810 1.00 28.73 585 TRP A CA 1
ATOM 4519 C C . TRP A 1 585 ? 0.886 58.479 22.152 1.00 33.15 585 TRP A C 1
ATOM 4520 O O . TRP A 1 585 ? 0.037 58.730 23.020 1.00 34.49 585 TRP A O 1
ATOM 4531 N N . LYS A 1 586 ? 0.880 57.333 21.457 1.00 31.07 586 LYS A N 1
ATOM 4532 C CA . LYS A 1 586 ? -0.113 56.299 21.746 1.00 29.30 586 LYS A CA 1
ATOM 4533 C C . LYS A 1 586 ? 0.107 55.722 23.138 1.00 32.62 586 LYS A C 1
ATOM 4534 O O . LYS A 1 586 ? -0.847 55.539 23.909 1.00 27.82 586 LYS A O 1
ATOM 4540 N N . LYS A 1 587 ? 1.365 55.403 23.456 1.00 31.01 587 LYS A N 1
ATOM 4541 C CA . LYS A 1 587 ? 1.720 54.873 24.773 1.00 36.19 587 LYS A CA 1
ATOM 4542 C C . LYS A 1 587 ? 1.220 55.783 25.883 1.00 29.64 587 LYS A C 1
ATOM 4543 O O . LYS A 1 587 ? 0.616 55.327 26.861 1.00 39.36 587 LYS A O 1
ATOM 4549 N N . GLU A 1 588 ? 1.459 57.084 25.736 1.00 28.43 588 GLU A N 1
ATOM 4550 C CA . GLU A 1 588 ? 1.063 58.041 26.758 1.00 37.85 588 GLU A CA 1
ATOM 4551 C C . GLU A 1 588 ? -0.444 58.012 26.994 1.00 40.27 588 GLU A C 1
ATOM 4552 O O . GLU A 1 588 ? -0.903 58.203 28.122 1.00 34.72 588 GLU A O 1
ATOM 4558 N N . LYS A 1 589 ? -1.232 57.768 25.951 1.00 36.44 589 LYS A N 1
ATOM 4559 C CA . LYS A 1 589 ? -2.682 57.749 26.105 1.00 38.24 589 LYS A CA 1
ATOM 4560 C C . LYS A 1 589 ? -3.243 56.350 26.293 1.00 33.37 589 LYS A C 1
ATOM 4561 O O . LYS A 1 589 ? -4.464 56.193 26.351 1.00 41.91 589 LYS A O 1
ATOM 4567 N N . THR A 1 590 ? -2.384 55.346 26.417 1.00 32.97 590 THR A N 1
ATOM 4568 C CA . THR A 1 590 ? -2.790 53.945 26.505 1.00 38.72 590 THR A CA 1
ATOM 4569 C C . THR A 1 590 ? -3.778 53.611 25.390 1.00 38.13 590 THR A C 1
ATOM 4570 O O . THR A 1 590 ? -4.868 53.080 25.610 1.00 34.00 590 THR A O 1
ATOM 4574 N N . LEU A 1 591 ? -3.378 53.944 24.168 1.00 32.35 591 LEU A N 1
ATOM 4575 C CA . LEU A 1 591 ? -4.262 53.919 23.017 1.00 35.39 591 LEU A CA 1
ATOM 4576 C C . LEU A 1 591 ? -3.594 53.117 21.916 1.00 31.06 591 LEU A C 1
ATOM 4577 O O . LEU A 1 591 ? -2.369 53.131 21.789 1.00 26.15 591 LEU A O 1
ATOM 4582 N N . SER A 1 592 ? -4.393 52.398 21.127 1.00 20.79 592 SER A N 1
ATOM 4583 C CA . SER A 1 592 ? -3.848 51.716 19.964 1.00 27.89 592 SER A CA 1
ATOM 4584 C C . SER A 1 592 ? -4.722 52.043 18.766 1.00 31.63 592 SER A C 1
ATOM 4585 O O . SER A 1 592 ? -5.919 52.284 18.906 1.00 26.29 592 SER A O 1
ATOM 4588 N N . LEU A 1 593 ? -4.120 52.093 17.587 1.00 24.57 593 LEU A N 1
ATOM 4589 C CA . LEU A 1 593 ? -4.931 52.171 16.381 1.00 27.10 593 LEU A CA 1
ATOM 4590 C C . LEU A 1 593 ? -4.080 51.669 15.229 1.00 24.60 593 LEU A C 1
ATOM 4591 O O . LEU A 1 593 ? -2.943 52.104 15.058 1.00 25.63 593 LEU A O 1
ATOM 4596 N N . SER A 1 594 ? -4.606 50.701 14.496 1.00 22.82 594 SER A N 1
ATOM 4597 C CA . SER A 1 594 ? -3.819 49.962 13.526 1.00 26.37 594 SER A CA 1
ATOM 4598 C C . SER A 1 594 ? -4.587 49.836 12.215 1.00 23.47 594 SER A C 1
ATOM 4599 O O . SER A 1 594 ? -5.800 49.578 12.212 1.00 25.34 594 SER A O 1
ATOM 4602 N N . ILE A 1 595 ? -3.864 50.012 11.109 1.00 24.87 595 ILE A N 1
ATOM 4603 C CA . ILE A 1 595 ? -4.385 49.871 9.751 1.00 20.58 595 ILE A CA 1
ATOM 4604 C C . ILE A 1 595 ? -4.064 48.466 9.270 1.00 29.51 595 ILE A C 1
ATOM 4605 O O . ILE A 1 595 ? -2.908 48.016 9.359 1.00 23.89 595 ILE A O 1
ATOM 4610 N N . ASP A 1 596 ? -5.065 47.769 8.744 1.00 18.80 596 ASP A N 1
ATOM 4611 C CA . ASP A 1 596 ? -4.816 46.521 8.027 1.00 19.30 596 ASP A CA 1
ATOM 4612 C C . ASP A 1 596 ? -5.592 46.505 6.716 1.00 21.08 596 ASP A C 1
ATOM 4613 O O . ASP A 1 596 ? -6.811 46.312 6.706 1.00 17.92 596 ASP A O 1
ATOM 4618 N N . GLN A 1 597 ? -4.899 46.674 5.601 1.00 19.60 597 GLN A N 1
ATOM 4619 C CA . GLN A 1 597 ? -5.561 46.659 4.300 1.00 25.75 597 GLN A CA 1
ATOM 4620 C C . GLN A 1 597 ? -5.412 45.260 3.713 1.00 28.78 597 GLN A C 1
ATOM 4621 O O . GLN A 1 597 ? -4.301 44.840 3.376 1.00 19.71 597 GLN A O 1
ATOM 4627 N N . GLU A 1 598 ? -6.530 44.536 3.584 1.00 18.33 598 GLU A N 1
ATOM 4628 C CA . GLU A 1 598 ? -6.508 43.233 2.928 1.00 23.72 598 GLU A CA 1
ATOM 4629 C C . GLU A 1 598 ? -6.886 43.394 1.456 1.00 24.94 598 GLU A C 1
ATOM 4630 O O . GLU A 1 598 ? -7.113 44.505 0.964 1.00 22.75 598 GLU A O 1
ATOM 4636 N N . ALA A 1 599 ? -6.941 42.269 0.732 1.00 18.70 599 ALA A N 1
ATOM 4637 C CA . ALA A 1 599 ? -7.242 42.333 -0.694 1.00 27.43 599 ALA A CA 1
ATOM 4638 C C . ALA A 1 599 ? -8.610 42.958 -0.933 1.00 28.36 599 ALA A C 1
ATOM 4639 O O . ALA A 1 599 ? -8.802 43.710 -1.896 1.00 25.91 599 ALA A O 1
ATOM 4641 N N . ASP A 1 600 ? -9.573 42.661 -0.058 1.00 22.01 600 ASP A N 1
ATOM 4642 C CA . ASP A 1 600 ? -10.964 43.012 -0.310 1.00 23.94 600 ASP A CA 1
ATOM 4643 C C . ASP A 1 600 ? -11.512 44.094 0.610 1.00 25.77 600 ASP A C 1
ATOM 4644 O O . ASP A 1 600 ? -12.563 44.666 0.301 1.00 39.41 600 ASP A O 1
ATOM 4649 N N . GLN A 1 601 ? -10.845 44.387 1.718 1.00 22.44 601 GLN A N 1
ATOM 4650 C CA . GLN A 1 601 ? -11.378 45.348 2.669 1.00 19.12 601 GLN A CA 1
ATOM 4651 C C . GLN A 1 601 ? -10.228 46.091 3.329 1.00 23.50 601 GLN A C 1
ATOM 4652 O O . GLN A 1 601 ? -9.064 45.682 3.250 1.00 22.60 601 GLN A O 1
ATOM 4658 N N . LEU A 1 602 ? -10.572 47.215 3.952 1.00 19.29 602 LEU A N 1
ATOM 4659 C CA . LEU A 1 602 ? -9.671 47.984 4.792 1.00 17.68 602 LEU A CA 1
ATOM 4660 C C . LEU A 1 602 ? -10.242 47.974 6.206 1.00 21.02 602 LEU A C 1
ATOM 4661 O O . LEU A 1 602 ? -11.434 48.229 6.394 1.00 21.81 602 LEU A O 1
ATOM 4666 N N . THR A 1 603 ? -9.405 47.710 7.202 1.00 17.76 603 THR A N 1
ATOM 4667 C CA . THR A 1 603 ? -9.840 47.711 8.596 1.00 17.85 603 THR A CA 1
ATOM 4668 C C . THR A 1 603 ? -8.898 48.563 9.429 1.00 24.89 603 THR A C 1
ATOM 4669 O O . THR A 1 603 ? -7.681 48.333 9.425 1.00 22.50 603 THR A O 1
ATOM 4673 N N . LEU A 1 604 ? -9.443 49.538 10.140 1.00 21.82 604 LEU A N 1
ATOM 4674 C CA . LEU A 1 604 ? -8.689 50.229 11.177 1.00 20.30 604 LEU A CA 1
ATOM 4675 C C . LEU A 1 604 ? -9.275 49.815 12.515 1.00 26.66 604 LEU A C 1
ATOM 4676 O O . LEU A 1 604 ? -10.499 49.898 12.721 1.00 21.39 604 LEU A O 1
ATOM 4681 N N . SER A 1 605 ? -8.412 49.344 13.408 1.00 17.88 605 SER A N 1
ATOM 4682 C CA . SER A 1 605 ? -8.828 48.761 14.683 1.00 21.49 605 SER A CA 1
ATOM 4683 C C . SER A 1 605 ? -8.099 49.490 15.788 1.00 24.90 605 SER A C 1
ATOM 4684 O O . SER A 1 605 ? -6.880 49.659 15.709 1.00 25.15 605 SER A O 1
ATOM 4687 N N . GLY A 1 606 ? -8.822 49.879 16.823 1.00 25.33 606 GLY A N 1
ATOM 4688 C CA . GLY A 1 606 ? -8.170 50.538 17.934 1.00 27.25 606 GLY A CA 1
ATOM 4689 C C . GLY A 1 606 ? -8.951 50.414 19.217 1.00 26.14 606 GLY A C 1
ATOM 4690 O O . GLY A 1 606 ? -10.147 50.075 19.225 1.00 24.50 606 GLY A O 1
ATOM 4691 N N . THR A 1 607 ? -8.244 50.704 20.316 1.00 26.07 607 THR A N 1
ATOM 4692 C CA . THR A 1 607 ? -8.779 50.699 21.674 1.00 23.97 607 THR A CA 1
ATOM 4693 C C . THR A 1 607 ? -8.207 51.902 22.407 1.00 25.50 607 THR A C 1
ATOM 4694 O O . THR A 1 607 ? -7.048 52.272 22.194 1.00 28.25 607 THR A O 1
ATOM 4698 N N . ALA A 1 608 ? -9.017 52.507 23.261 1.00 23.39 608 ALA A N 1
ATOM 4699 C CA . ALA A 1 608 ? -8.575 53.595 24.119 1.00 23.11 608 ALA A CA 1
ATOM 4700 C C . ALA A 1 608 ? -9.424 53.577 25.375 1.00 32.60 608 ALA A C 1
ATOM 4701 O O . ALA A 1 608 ? -10.510 52.984 25.385 1.00 29.32 608 ALA A O 1
ATOM 4703 N N . PRO A 1 609 ? -8.973 54.223 26.446 1.00 31.69 609 PRO A N 1
ATOM 4704 C CA . PRO A 1 609 ? -9.895 54.518 27.538 1.00 27.31 609 PRO A CA 1
ATOM 4705 C C . PRO A 1 609 ? -10.958 55.476 27.042 1.00 29.81 609 PRO A C 1
ATOM 4706 O O . PRO A 1 609 ? -10.724 56.271 26.127 1.00 25.12 609 PRO A O 1
ATOM 4710 N N . THR A 1 610 ? -12.150 55.377 27.646 1.00 31.98 610 THR A N 1
ATOM 4711 C CA . THR A 1 610 ? -13.258 56.226 27.231 1.00 32.98 610 THR A CA 1
ATOM 4712 C C . THR A 1 610 ? -12.920 57.699 27.389 1.00 33.38 610 THR A C 1
ATOM 4713 O O . THR A 1 610 ? -13.412 58.533 26.617 1.00 31.38 610 THR A O 1
ATOM 4717 N N . GLU A 1 611 ? -12.083 58.050 28.370 1.00 24.49 611 GLU A N 1
ATOM 4718 C CA . GLU A 1 611 ? -11.738 59.464 28.464 1.00 29.28 611 GLU A CA 1
ATOM 4719 C C . GLU A 1 611 ? -10.803 59.902 27.339 1.00 24.10 611 GLU A C 1
ATOM 4720 O O . GLU A 1 611 ? -10.583 61.106 27.171 1.00 33.69 611 GLU A O 1
ATOM 4726 N N . GLN A 1 612 ? -10.294 58.964 26.536 1.00 29.15 612 GLN A N 1
ATOM 4727 C CA . GLN A 1 612 ? -9.426 59.280 25.406 1.00 27.40 612 GLN A CA 1
ATOM 4728 C C . GLN A 1 612 ? -10.166 59.192 24.076 1.00 29.57 612 GLN A C 1
ATOM 4729 O O . GLN A 1 612 ? -9.529 59.117 23.016 1.00 28.53 612 GLN A O 1
ATOM 4735 N N . LEU A 1 613 ? -11.499 59.194 24.116 1.00 25.63 613 LEU A N 1
ATOM 4736 C CA . LEU A 1 613 ? -12.284 58.958 22.908 1.00 26.16 613 LEU A CA 1
ATOM 4737 C C . LEU A 1 613 ? -11.983 60.007 21.850 1.00 25.29 613 LEU A C 1
ATOM 4738 O O . LEU A 1 613 ? -11.833 59.679 20.668 1.00 24.55 613 LEU A O 1
ATOM 4743 N N . ALA A 1 614 ? -11.887 61.278 22.249 1.00 21.34 614 ALA A N 1
ATOM 4744 C CA . ALA A 1 614 ? -11.553 62.318 21.271 1.00 24.94 614 ALA A CA 1
ATOM 4745 C C . ALA A 1 614 ? -10.163 62.106 20.669 1.00 24.46 614 ALA A C 1
ATOM 4746 O O . ALA A 1 614 ? -9.940 62.390 19.482 1.00 26.01 614 ALA A O 1
ATOM 4748 N N . SER A 1 615 ? -9.229 61.565 21.443 1.00 24.19 615 SER A N 1
ATOM 4749 C CA . SER A 1 615 ? -7.903 61.310 20.888 1.00 21.44 615 SER A CA 1
ATOM 4750 C C . SER A 1 615 ? -7.903 60.106 19.959 1.00 25.18 615 SER A C 1
ATOM 4751 O O . SER A 1 615 ? -7.147 60.087 18.982 1.00 25.41 615 SER A O 1
ATOM 4754 N N . LEU A 1 616 ? -8.729 59.094 20.246 1.00 26.34 616 LEU A N 1
ATOM 4755 C CA . LEU A 1 616 ? -8.848 57.962 19.330 1.00 27.68 616 LEU A CA 1
ATOM 4756 C C . LEU A 1 616 ? -9.498 58.390 18.017 1.00 19.34 616 LEU A C 1
ATOM 4757 O O . LEU A 1 616 ? -8.943 58.151 16.939 1.00 18.09 616 LEU A O 1
ATOM 4762 N N . PHE A 1 617 ? -10.673 59.024 18.087 1.00 21.62 617 PHE A N 1
ATOM 4763 C CA . PHE A 1 617 ? -11.316 59.500 16.857 1.00 23.00 617 PHE A CA 1
ATOM 4764 C C . PHE A 1 617 ? -10.446 60.545 16.165 1.00 19.97 617 PHE A C 1
ATOM 4765 O O . PHE A 1 617 ? -10.395 60.611 14.927 1.00 19.04 617 PHE A O 1
ATOM 4773 N N . GLY A 1 618 ? -9.754 61.370 16.950 1.00 21.37 618 GLY A N 1
ATOM 4774 C CA . GLY A 1 618 ? -8.916 62.401 16.359 1.00 17.89 618 GLY A CA 1
ATOM 4775 C C . GLY A 1 618 ? -7.759 61.824 15.569 1.00 21.50 618 GLY A C 1
ATOM 4776 O O . GLY A 1 618 ? -7.484 62.260 14.449 1.00 24.04 618 GLY A O 1
ATOM 4777 N N . LEU A 1 619 ? -7.046 60.848 16.151 1.00 20.45 619 LEU A N 1
ATOM 4778 C CA . LEU A 1 619 ? -6.003 60.164 15.392 1.00 18.06 619 LEU A CA 1
ATOM 4779 C C . LEU A 1 619 ? -6.599 59.488 14.161 1.00 21.58 619 LEU A C 1
ATOM 4780 O O . LEU A 1 619 ? -6.083 59.633 13.042 1.00 17.31 619 LEU A O 1
ATOM 4785 N N . TYR A 1 620 ? -7.721 58.785 14.345 1.00 17.43 620 TYR A N 1
ATOM 4786 C CA . TYR A 1 620 ? -8.390 58.129 13.217 1.00 18.79 620 TYR A CA 1
ATOM 4787 C C . TYR A 1 620 ? -8.601 59.121 12.064 1.00 23.46 620 TYR A C 1
ATOM 4788 O O . TYR A 1 620 ? -8.194 58.877 10.918 1.00 19.32 620 TYR A O 1
ATOM 4797 N N . ARG A 1 621 ? -9.187 60.277 12.374 1.00 18.95 621 ARG A N 1
ATOM 4798 C CA . ARG A 1 621 ? -9.440 61.293 11.353 1.00 21.34 621 ARG A CA 1
ATOM 4799 C C . ARG A 1 621 ? -8.145 61.754 10.687 1.00 19.81 621 ARG A C 1
ATOM 4800 O O . ARG A 1 621 ? -8.081 61.882 9.458 1.00 19.19 621 ARG A O 1
ATOM 4808 N N . GLU A 1 622 ? -7.093 61.992 11.480 1.00 17.16 622 GLU A N 1
ATOM 4809 C CA . GLU A 1 622 ? -5.829 62.470 10.913 1.00 18.49 622 GLU A CA 1
ATOM 4810 C C . GLU A 1 622 ? -5.197 61.440 9.973 1.00 19.88 622 GLU A C 1
ATOM 4811 O O . GLU A 1 622 ? -4.558 61.811 8.973 1.00 19.92 622 GLU A O 1
ATOM 4817 N N . LEU A 1 623 ? -5.308 60.142 10.297 1.00 18.29 623 LEU A N 1
ATOM 4818 C CA . LEU A 1 623 ? -4.803 59.135 9.367 1.00 18.34 623 LEU A CA 1
ATOM 4819 C C . LEU A 1 623 ? -5.548 59.189 8.041 1.00 22.13 623 LEU A C 1
ATOM 4820 O O . LEU A 1 623 ? -4.967 58.892 6.983 1.00 17.96 623 LEU A O 1
ATOM 4825 N N . ASN A 1 624 ? -6.830 59.558 8.080 1.00 17.19 624 ASN A N 1
ATOM 4826 C CA . ASN A 1 624 ? -7.642 59.610 6.868 1.00 17.24 624 ASN A CA 1
ATOM 4827 C C . ASN A 1 624 ? -7.354 60.863 6.045 1.00 19.51 624 ASN A C 1
ATOM 4828 O O . ASN A 1 624 ? -7.238 60.782 4.819 1.00 19.42 624 ASN A O 1
ATOM 4833 N N . VAL A 1 625 ? -7.244 62.030 6.675 1.00 16.86 625 VAL A N 1
ATOM 4834 C CA . VAL A 1 625 ? -7.165 63.261 5.891 1.00 16.84 625 VAL A CA 1
ATOM 4835 C C . VAL A 1 625 ? -5.741 63.809 5.820 1.00 22.13 625 VAL A C 1
ATOM 4836 O O . VAL A 1 625 ? -5.439 64.608 4.922 1.00 21.16 625 VAL A O 1
ATOM 4840 N N . ALA A 1 626 ? -4.872 63.423 6.737 1.00 20.27 626 ALA A N 1
ATOM 4841 C CA . ALA A 1 626 ? -3.512 63.963 6.807 1.00 22.25 626 ALA A CA 1
ATOM 4842 C C . ALA A 1 626 ? -2.503 62.831 6.996 1.00 25.07 626 ALA A C 1
ATOM 4843 O O . ALA A 1 626 ? -1.760 62.798 7.980 1.00 22.80 626 ALA A O 1
ATOM 4845 N N . PRO A 1 627 ? -2.479 61.862 6.085 1.00 21.75 627 PRO A N 1
ATOM 4846 C CA . PRO A 1 627 ? -1.570 60.723 6.258 1.00 21.24 627 PRO A CA 1
ATOM 4847 C C . PRO A 1 627 ? -0.114 61.164 6.155 1.00 22.35 627 PRO A C 1
ATOM 4848 O O . PRO A 1 627 ? 0.226 62.061 5.382 1.00 17.75 627 PRO A O 1
ATOM 4852 N N . GLY A 1 628 ? 0.747 60.524 6.937 1.00 17.05 628 GLY A N 1
ATOM 4853 C CA . GLY A 1 628 ? 2.182 60.782 6.782 1.00 20.01 628 GLY A CA 1
ATOM 4854 C C . GLY A 1 628 ? 2.976 59.631 6.190 1.00 18.64 628 GLY A C 1
ATOM 4855 O O . GLY A 1 628 ? 2.547 58.471 6.230 1.00 17.88 628 GLY A O 1
ATOM 4856 N N . ILE A 1 629 ? 4.153 59.954 5.647 1.00 20.67 629 ILE A N 1
ATOM 4857 C CA . ILE A 1 629 ? 5.162 58.992 5.220 1.00 27.83 629 ILE A CA 1
ATOM 4858 C C . ILE A 1 629 ? 6.465 59.431 5.882 1.00 19.86 629 ILE A C 1
ATOM 4859 O O . ILE A 1 629 ? 7.048 60.452 5.499 1.00 24.88 629 ILE A O 1
ATOM 4864 N N . ASP A 1 630 ? 6.882 58.704 6.890 1.00 20.78 630 ASP A N 1
ATOM 4865 C CA . ASP A 1 630 ? 8.153 58.939 7.548 1.00 24.82 630 ASP A CA 1
ATOM 4866 C C . ASP A 1 630 ? 9.274 58.527 6.604 1.00 19.82 630 ASP A C 1
ATOM 4867 O O . ASP A 1 630 ? 9.332 57.352 6.217 1.00 22.94 630 ASP A O 1
ATOM 4872 N N . PRO A 1 631 ? 10.188 59.425 6.229 1.00 27.54 631 PRO A N 1
ATOM 4873 C CA . PRO A 1 631 ? 11.214 59.040 5.239 1.00 25.55 631 PRO A CA 1
ATOM 4874 C C . PRO A 1 631 ? 12.132 57.918 5.697 1.00 28.57 631 PRO A C 1
ATOM 4875 O O . PRO A 1 631 ? 12.570 57.119 4.849 1.00 28.03 631 PRO A O 1
ATOM 4879 N N . ASP A 1 632 ? 12.439 57.825 7.000 1.00 25.21 632 ASP A N 1
ATOM 4880 C CA . ASP A 1 632 ? 13.236 56.700 7.494 1.00 18.34 632 ASP A CA 1
ATOM 4881 C C . ASP A 1 632 ? 12.474 55.395 7.360 1.00 25.29 632 ASP A C 1
ATOM 4882 O O . ASP A 1 632 ? 13.045 54.360 6.982 1.00 20.17 632 ASP A O 1
ATOM 4887 N N . VAL A 1 633 ? 11.183 55.427 7.698 1.00 17.41 633 VAL A N 1
ATOM 4888 C CA . VAL A 1 633 ? 10.366 54.231 7.614 1.00 27.79 633 VAL A CA 1
ATOM 4889 C C . VAL A 1 633 ? 10.257 53.784 6.168 1.00 21.41 633 VAL A C 1
ATOM 4890 O O . VAL A 1 633 ? 10.418 52.597 5.856 1.00 23.09 633 VAL A O 1
ATOM 4894 N N . MET A 1 634 ? 10.019 54.735 5.258 1.00 21.26 634 MET A N 1
ATOM 4895 C CA . MET A 1 634 ? 9.901 54.392 3.843 1.00 23.91 634 MET A CA 1
ATOM 4896 C C . MET A 1 634 ? 11.189 53.771 3.310 1.00 23.79 634 MET A C 1
ATOM 4897 O O . MET A 1 634 ? 11.153 52.764 2.594 1.00 22.58 634 MET A O 1
ATOM 4902 N N . LYS A 1 635 ? 12.341 54.370 3.629 1.00 22.26 635 LYS A N 1
ATOM 4903 C CA . LYS A 1 635 ? 13.614 53.805 3.181 1.00 23.58 635 LYS A CA 1
ATOM 4904 C C . LYS A 1 635 ? 13.771 52.356 3.654 1.00 19.97 635 LYS A C 1
ATOM 4905 O O . LYS A 1 635 ? 14.106 51.471 2.862 1.00 22.77 635 LYS A O 1
ATOM 4911 N N . GLU A 1 636 ? 13.458 52.090 4.929 1.00 24.09 636 GLU A N 1
ATOM 4912 C CA . GLU A 1 636 ? 13.537 50.727 5.459 1.00 26.01 636 GLU A CA 1
ATOM 4913 C C . GLU A 1 636 ? 12.566 49.786 4.759 1.00 29.95 636 GLU A C 1
ATOM 4914 O O . GLU A 1 636 ? 12.918 48.636 4.457 1.00 26.00 636 GLU A O 1
ATOM 4920 N N . SER A 1 637 ? 11.322 50.237 4.537 1.00 22.83 637 SER A N 1
ATOM 4921 C CA . SER A 1 637 ? 10.342 49.388 3.870 1.00 22.73 637 SER A CA 1
ATOM 4922 C C . SER A 1 637 ? 10.779 49.048 2.452 1.00 17.40 637 SER A C 1
ATOM 4923 O O . SER A 1 637 ? 10.564 47.919 1.988 1.00 23.55 637 SER A O 1
ATOM 4926 N N A MET A 1 638 ? 11.387 50.005 1.745 0.74 17.71 638 MET A N 1
ATOM 4927 N N B MET A 1 638 ? 11.388 50.009 1.748 0.26 19.03 638 MET A N 1
ATOM 4928 C CA A MET A 1 638 ? 11.879 49.715 0.402 0.74 20.56 638 MET A CA 1
ATOM 4929 C CA B MET A 1 638 ? 11.902 49.734 0.409 0.26 20.58 638 MET A CA 1
ATOM 4930 C C A MET A 1 638 ? 12.987 48.664 0.425 0.74 23.66 638 MET A C 1
ATOM 4931 C C B MET A 1 638 ? 12.977 48.655 0.441 0.26 22.13 638 MET A C 1
ATOM 4932 O O A MET A 1 638 ? 13.034 47.795 -0.449 0.74 20.54 638 MET A O 1
ATOM 4933 O O B MET A 1 638 ? 12.985 47.753 -0.404 0.26 21.14 638 MET A O 1
ATOM 4942 N N . MET A 1 639 ? 13.904 48.748 1.399 1.00 23.38 639 MET A N 1
ATOM 4943 C CA . MET A 1 639 ? 14.950 47.728 1.538 1.00 24.76 639 MET A CA 1
ATOM 4944 C C . MET A 1 639 ? 14.343 46.355 1.729 1.00 23.72 639 MET A C 1
ATOM 4945 O O . MET A 1 639 ? 14.800 45.363 1.142 1.00 19.76 639 MET A O 1
ATOM 4950 N N . SER A 1 640 ? 13.315 46.287 2.576 1.00 19.07 640 SER A N 1
ATOM 4951 C CA . SER A 1 640 ? 12.681 45.026 2.893 1.00 21.38 640 SER A CA 1
ATOM 4952 C C . SER A 1 640 ? 12.009 44.432 1.660 1.00 29.11 640 SER A C 1
ATOM 4953 O O . SER A 1 640 ? 12.189 43.245 1.349 1.00 26.01 640 SER A O 1
ATOM 4956 N N . LEU A 1 641 ? 11.240 45.249 0.930 1.00 27.51 641 LEU A N 1
ATOM 4957 C CA . LEU A 1 641 ? 10.594 44.759 -0.288 1.00 20.72 641 LEU A CA 1
ATOM 4958 C C . LEU A 1 641 ? 11.624 44.321 -1.325 1.00 22.92 641 LEU A C 1
ATOM 4959 O O . LEU A 1 641 ? 11.445 43.302 -2.000 1.00 20.53 641 LEU A O 1
ATOM 4964 N N . ALA A 1 642 ? 12.692 45.097 -1.488 1.00 22.21 642 ALA A N 1
ATOM 4965 C CA . ALA A 1 642 ? 13.651 44.803 -2.548 1.00 23.21 642 ALA A CA 1
ATOM 4966 C C . ALA A 1 642 ? 14.400 43.504 -2.271 1.00 21.19 642 ALA A C 1
ATOM 4967 O O . ALA A 1 642 ? 14.533 42.655 -3.164 1.00 21.13 642 ALA A O 1
ATOM 4969 N N . ARG A 1 643 ? 14.874 43.311 -1.036 1.00 24.80 643 ARG A N 1
ATOM 4970 C CA . ARG A 1 643 ? 15.617 42.087 -0.754 1.00 23.44 643 ARG A CA 1
ATOM 4971 C C . ARG A 1 643 ? 14.698 40.865 -0.821 1.00 23.02 643 ARG A C 1
ATOM 4972 O O . ARG A 1 643 ? 15.111 39.794 -1.281 1.00 20.06 643 ARG A O 1
ATOM 4980 N N . GLN A 1 644 ? 13.444 41.001 -0.397 1.00 23.92 644 GLN A N 1
ATOM 4981 C CA . GLN A 1 644 ? 12.533 39.869 -0.520 1.00 26.18 644 GLN A CA 1
ATOM 4982 C C . GLN A 1 644 ? 12.198 39.582 -1.974 1.00 32.32 644 GLN A C 1
ATOM 4983 O O . GLN A 1 644 ? 12.113 38.417 -2.371 1.00 25.47 644 GLN A O 1
ATOM 4989 N N . LYS A 1 645 ? 12.019 40.626 -2.790 1.00 22.88 645 LYS A N 1
ATOM 4990 C CA . LYS A 1 645 ? 11.867 40.400 -4.222 1.00 23.05 645 LYS A CA 1
ATOM 4991 C C . LYS A 1 645 ? 13.066 39.641 -4.796 1.00 26.74 645 LYS A C 1
ATOM 4992 O O . LYS A 1 645 ? 12.901 38.679 -5.559 1.00 26.38 645 LYS A O 1
ATOM 4998 N N . ALA A 1 646 ? 14.289 40.061 -4.436 1.00 22.57 646 ALA A N 1
ATOM 4999 C CA . ALA A 1 646 ? 15.487 39.414 -4.971 1.00 23.01 646 ALA A CA 1
ATOM 5000 C C . ALA A 1 646 ? 15.557 37.947 -4.558 1.00 22.13 646 ALA A C 1
ATOM 5001 O O . ALA A 1 646 ? 15.912 37.083 -5.366 1.00 20.63 646 ALA A O 1
ATOM 5003 N N . ASN A 1 647 ? 15.222 37.655 -3.302 1.00 23.51 647 ASN A N 1
ATOM 5004 C CA . ASN A 1 647 ? 15.198 36.273 -2.828 1.00 25.10 647 ASN A CA 1
ATOM 5005 C C . ASN A 1 647 ? 14.062 35.494 -3.483 1.00 29.16 647 ASN A C 1
ATOM 5006 O O . ASN A 1 647 ? 14.284 34.429 -4.072 1.00 23.43 647 ASN A O 1
ATOM 5011 N N . ASP A 1 648 ? 12.833 36.033 -3.415 1.00 29.30 648 ASP A N 1
ATOM 5012 C CA . ASP A 1 648 ? 11.671 35.319 -3.942 1.00 26.03 648 ASP A CA 1
ATOM 5013 C C . ASP A 1 648 ? 11.818 34.981 -5.415 1.00 27.03 648 ASP A C 1
ATOM 5014 O O . ASP A 1 648 ? 11.219 34.007 -5.879 1.00 26.06 648 ASP A O 1
ATOM 5019 N N . ASP A 1 649 ? 12.588 35.770 -6.174 1.00 28.40 649 ASP A N 1
ATOM 5020 C CA . ASP A 1 649 ? 12.727 35.485 -7.598 1.00 30.42 649 ASP A CA 1
ATOM 5021 C C . ASP A 1 649 ? 13.457 34.175 -7.860 1.00 32.80 649 ASP A C 1
ATOM 5022 O O . ASP A 1 649 ? 13.329 33.614 -8.953 1.00 32.48 649 ASP A O 1
ATOM 5027 N N . GLN A 1 650 ? 14.208 33.661 -6.893 1.00 28.40 650 GLN A N 1
ATOM 5028 C CA . GLN A 1 650 ? 14.990 32.458 -7.156 1.00 28.05 650 GLN A CA 1
ATOM 5029 C C . GLN A 1 650 ? 14.928 31.446 -6.023 1.00 26.00 650 GLN A C 1
ATOM 5030 O O . GLN A 1 650 ? 15.638 30.435 -6.087 1.00 36.42 650 GLN A O 1
ATOM 5036 N N . SER A 1 651 ? 14.110 31.676 -4.999 1.00 25.24 651 SER A N 1
ATOM 5037 C CA . SER A 1 651 ? 14.088 30.804 -3.834 1.00 28.49 651 SER A CA 1
ATOM 5038 C C . SER A 1 651 ? 13.126 29.633 -4.025 1.00 35.43 651 SER A C 1
ATOM 5039 O O . SER A 1 651 ? 12.265 29.632 -4.911 1.00 27.63 651 SER A O 1
ATOM 5042 N N . VAL A 1 652 ? 13.259 28.642 -3.138 1.00 27.14 652 VAL A N 1
ATOM 5043 C CA . VAL A 1 652 ? 12.305 27.539 -3.113 1.00 38.96 652 VAL A CA 1
ATOM 5044 C C . VAL A 1 652 ? 10.921 28.064 -2.789 1.00 33.00 652 VAL A C 1
ATOM 5045 O O . VAL A 1 652 ? 9.933 27.719 -3.447 1.00 33.72 652 VAL A O 1
ATOM 5049 N N . GLY A 1 653 ? 10.837 28.923 -1.775 1.00 29.71 653 GLY A N 1
ATOM 5050 C CA . GLY A 1 653 ? 9.553 29.473 -1.377 1.00 30.18 653 GLY A CA 1
ATOM 5051 C C . GLY A 1 653 ? 8.886 30.269 -2.482 1.00 28.88 653 GLY A C 1
ATOM 5052 O O . GLY A 1 653 ? 7.666 30.198 -2.660 1.00 35.64 653 GLY A O 1
ATOM 5053 N N . GLY A 1 654 ? 9.669 31.051 -3.228 1.00 23.17 654 GLY A N 1
ATOM 5054 C CA . GLY A 1 654 ? 9.106 31.783 -4.351 1.00 32.83 654 GLY A CA 1
ATOM 5055 C C . GLY A 1 654 ? 8.616 30.856 -5.447 1.00 38.05 654 GLY A C 1
ATOM 5056 O O . GLY A 1 654 ? 7.586 31.113 -6.086 1.00 29.65 654 GLY A O 1
ATOM 5057 N N . LYS A 1 655 ? 9.347 29.766 -5.681 1.00 29.46 655 LYS A N 1
ATOM 5058 C CA . LYS A 1 655 ? 8.937 28.809 -6.697 1.00 28.46 655 LYS A CA 1
ATOM 5059 C C . LYS A 1 655 ? 7.646 28.113 -6.287 1.00 28.93 655 LYS A C 1
ATOM 5060 O O . LYS A 1 655 ? 6.734 27.961 -7.103 1.00 35.14 655 LYS A O 1
ATOM 5066 N N . ARG A 1 656 ? 7.547 27.702 -5.020 1.00 25.80 656 ARG A N 1
ATOM 5067 C CA . ARG A 1 656 ? 6.336 27.038 -4.559 1.00 25.72 656 ARG A CA 1
ATOM 5068 C C . ARG A 1 656 ? 5.132 27.971 -4.630 1.00 33.28 656 ARG A C 1
ATOM 5069 O O . ARG A 1 656 ? 4.052 27.568 -5.076 1.00 31.36 656 ARG A O 1
ATOM 5077 N N . ALA A 1 657 ? 5.293 29.218 -4.175 1.00 29.62 657 ALA A N 1
ATOM 5078 C CA . ALA A 1 657 ? 4.181 30.167 -4.237 1.00 29.14 657 ALA A CA 1
ATOM 5079 C C . ALA A 1 657 ? 3.674 30.320 -5.664 1.00 35.43 657 ALA A C 1
ATOM 5080 O O . ALA A 1 657 ? 2.461 30.350 -5.906 1.00 29.32 657 ALA A O 1
ATOM 5082 N N . SER A 1 658 ? 4.593 30.417 -6.622 1.00 22.72 658 SER A N 1
ATOM 5083 C CA . SER A 1 658 ? 4.205 30.578 -8.018 1.00 28.32 658 SER A CA 1
ATOM 5084 C C . SER A 1 658 ? 3.495 29.331 -8.547 1.00 30.40 658 SER A C 1
ATOM 5085 O O . SER A 1 658 ? 2.511 29.430 -9.296 1.00 26.07 658 SER A O 1
ATOM 5088 N N . GLU A 1 659 ? 3.960 28.145 -8.164 1.00 24.52 659 GLU A N 1
ATOM 5089 C CA . GLU A 1 659 ? 3.301 26.936 -8.658 1.00 32.91 659 GLU A CA 1
ATOM 5090 C C . GLU A 1 659 ? 1.952 26.723 -7.984 1.00 30.64 659 GLU A C 1
ATOM 5091 O O . GLU A 1 659 ? 0.978 26.319 -8.635 1.00 27.49 659 GLU A O 1
ATOM 5097 N N . MET A 1 660 ? 1.863 27.001 -6.686 1.00 26.81 660 MET A N 1
ATOM 5098 C CA . MET A 1 660 ? 0.564 26.926 -6.019 1.00 30.29 660 MET A CA 1
ATOM 5099 C C . MET A 1 660 ? -0.423 27.909 -6.628 1.00 31.88 660 MET A C 1
ATOM 5100 O O . MET A 1 660 ? -1.599 27.581 -6.830 1.00 30.46 660 MET A O 1
ATOM 5105 N N . THR A 1 661 ? 0.040 29.122 -6.931 1.00 27.82 661 THR A N 1
ATOM 5106 C CA . THR A 1 661 ? -0.825 30.110 -7.560 1.00 31.56 661 THR A CA 1
ATOM 5107 C C . THR A 1 661 ? -1.344 29.606 -8.898 1.00 33.80 661 THR A C 1
ATOM 5108 O O . THR A 1 661 ? -2.548 29.689 -9.186 1.00 30.65 661 THR A O 1
ATOM 5112 N N . LYS A 1 662 ? -0.455 29.065 -9.732 1.00 28.34 662 LYS A N 1
ATOM 5113 C CA . LYS A 1 662 ? -0.922 28.565 -11.021 1.00 40.94 662 LYS A CA 1
ATOM 5114 C C . LYS A 1 662 ? -1.879 27.373 -10.857 1.00 27.89 662 LYS A C 1
ATOM 5115 O O . LYS A 1 662 ? -2.838 27.249 -11.623 1.00 36.03 662 LYS A O 1
ATOM 5121 N N . LEU A 1 663 ? -1.665 26.516 -9.844 1.00 32.88 663 LEU A N 1
ATOM 5122 C CA . LEU A 1 663 ? -2.540 25.362 -9.622 1.00 24.53 663 LEU A CA 1
ATOM 5123 C C . LEU A 1 663 ? -3.931 25.786 -9.147 1.00 30.87 663 LEU A C 1
ATOM 5124 O O . LEU A 1 663 ? -4.942 25.271 -9.632 1.00 26.68 663 LEU A O 1
ATOM 5129 N N . ARG A 1 664 ? -4.001 26.713 -8.197 1.00 27.01 664 ARG A N 1
ATOM 5130 C CA . ARG A 1 664 ? -5.256 27.063 -7.545 1.00 31.01 664 ARG A CA 1
ATOM 5131 C C . ARG A 1 664 ? -5.979 28.220 -8.221 1.00 25.16 664 ARG A C 1
ATOM 5132 O O . ARG A 1 664 ? -7.214 28.252 -8.221 1.00 27.62 664 ARG A O 1
ATOM 5140 N N . PHE A 1 665 ? -5.256 29.181 -8.790 1.00 26.21 665 PHE A N 1
ATOM 5141 C CA . PHE A 1 665 ? -5.912 30.365 -9.341 1.00 27.36 665 PHE A CA 1
ATOM 5142 C C . PHE A 1 665 ? -5.597 30.652 -10.798 1.00 28.89 665 PHE A C 1
ATOM 5143 O O . PHE A 1 665 ? -6.194 31.577 -11.359 1.00 28.97 665 PHE A O 1
ATOM 5151 N N . GLY A 1 666 ? -4.684 29.923 -11.422 1.00 24.59 666 GLY A N 1
ATOM 5152 C CA . GLY A 1 666 ? -4.370 30.203 -12.807 1.00 31.80 666 GLY A CA 1
ATOM 5153 C C . GLY A 1 666 ? -3.295 31.265 -12.950 1.00 42.83 666 GLY A C 1
ATOM 5154 O O . GLY A 1 666 ? -2.262 31.000 -13.559 1.00 35.21 666 GLY A O 1
ATOM 5155 N N . GLU A 1 667 ? -3.514 32.460 -12.408 1.00 41.08 667 GLU A N 1
ATOM 5156 C CA . GLU A 1 667 ? -2.578 33.583 -12.473 1.00 43.38 667 GLU A CA 1
ATOM 5157 C C . GLU A 1 667 ? -2.583 34.302 -11.134 1.00 35.08 667 GLU A C 1
ATOM 5158 O O . GLU A 1 667 ? -3.594 34.266 -10.423 1.00 34.44 667 GLU A O 1
ATOM 5164 N N . PRO A 1 668 ? -1.495 34.997 -10.782 1.00 31.88 668 PRO A N 1
ATOM 5165 C CA . PRO A 1 668 ? -1.516 35.819 -9.564 1.00 32.79 668 PRO A CA 1
ATOM 5166 C C . PRO A 1 668 ? -2.489 36.982 -9.709 1.00 35.97 668 PRO A C 1
ATOM 5167 O O . PRO A 1 668 ? -2.692 37.520 -10.800 1.00 40.12 668 PRO A O 1
ATOM 5171 N N . ALA A 1 669 ? -3.117 37.345 -8.587 1.00 36.50 669 ALA A N 1
ATOM 5172 C CA . ALA A 1 669 ? -3.985 38.521 -8.558 1.00 38.58 669 ALA A CA 1
ATOM 5173 C C . ALA A 1 669 ? -3.199 39.815 -8.752 1.00 37.06 669 ALA A C 1
ATOM 5174 O O . ALA A 1 669 ? -3.718 40.777 -9.324 1.00 38.93 669 ALA A O 1
ATOM 5176 N N . TRP A 1 670 ? -1.952 39.845 -8.301 1.00 39.01 670 TRP A N 1
ATOM 5177 C CA . TRP A 1 670 ? -1.088 41.019 -8.295 1.00 37.10 670 TRP A CA 1
ATOM 5178 C C . TRP A 1 670 ? 0.307 40.498 -7.994 1.00 43.62 670 TRP A C 1
ATOM 5179 O O . TRP A 1 670 ? 0.475 39.350 -7.572 1.00 36.22 670 TRP A O 1
ATOM 5190 N N . GLN A 1 671 ? 1.308 41.348 -8.204 1.00 43.24 671 GLN A N 1
ATOM 5191 C CA . GLN A 1 671 ? 2.667 40.945 -7.867 1.00 51.63 671 GLN A CA 1
ATOM 5192 C C . GLN A 1 671 ? 3.455 42.150 -7.380 1.00 42.22 671 GLN A C 1
ATOM 5193 O O . GLN A 1 671 ? 3.156 43.294 -7.733 1.00 34.37 671 GLN A O 1
ATOM 5199 N N . GLN A 1 672 ? 4.456 41.878 -6.550 1.00 40.65 672 GLN A N 1
ATOM 5200 C CA . GLN A 1 672 ? 5.367 42.926 -6.136 1.00 41.19 672 GLN A CA 1
ATOM 5201 C C . GLN A 1 672 ? 6.130 43.441 -7.364 1.00 36.57 672 GLN A C 1
ATOM 5202 O O . GLN A 1 672 ? 6.260 42.739 -8.378 1.00 36.07 672 GLN A O 1
ATOM 5208 N N . PRO A 1 673 ? 6.602 44.682 -7.327 1.00 32.12 673 PRO A N 1
ATOM 5209 C CA . PRO A 1 673 ? 7.287 45.248 -8.496 1.00 31.02 673 PRO A CA 1
ATOM 5210 C C . PRO A 1 673 ? 8.689 44.673 -8.655 1.00 27.82 673 PRO A C 1
ATOM 5211 O O . PRO A 1 673 ? 9.235 44.039 -7.754 1.00 26.36 673 PRO A O 1
ATOM 5215 N N . GLU A 1 674 ? 9.262 44.903 -9.835 1.00 25.33 674 GLU A N 1
ATOM 5216 C CA . GLU A 1 674 ? 10.700 44.765 -10.019 1.00 30.24 674 GLU A CA 1
ATOM 5217 C C . GLU A 1 674 ? 11.435 45.810 -9.177 1.00 33.70 674 GLU A C 1
ATOM 5218 O O . GLU A 1 674 ? 10.889 46.864 -8.838 1.00 31.06 674 GLU A O 1
ATOM 5224 N N . ILE A 1 675 ? 12.705 45.522 -8.864 1.00 29.44 675 ILE A N 1
ATOM 5225 C CA . ILE A 1 675 ? 13.438 46.377 -7.936 1.00 24.48 675 ILE A CA 1
ATOM 5226 C C . ILE A 1 675 ? 13.637 47.774 -8.527 1.00 27.44 675 ILE A C 1
ATOM 5227 O O . ILE A 1 675 ? 13.543 48.786 -7.817 1.00 29.11 675 ILE A O 1
ATOM 5232 N N . ALA A 1 676 ? 13.864 47.865 -9.834 1.00 27.39 676 ALA A N 1
ATOM 5233 C CA . ALA A 1 676 ? 14.076 49.177 -10.438 1.00 30.47 676 ALA A CA 1
ATOM 5234 C C . ALA A 1 676 ? 12.820 50.043 -10.348 1.00 32.59 676 ALA A C 1
ATOM 5235 O O . ALA A 1 676 ? 12.910 51.256 -10.121 1.00 38.26 676 ALA A O 1
ATOM 5237 N N . GLU A 1 677 ? 11.642 49.444 -10.506 1.00 33.30 677 GLU A N 1
ATOM 5238 C CA . GLU A 1 677 ? 10.407 50.199 -10.307 1.00 39.43 677 GLU A CA 1
ATOM 5239 C C . GLU A 1 677 ? 10.219 50.546 -8.838 1.00 28.65 677 GLU A C 1
ATOM 5240 O O . GLU A 1 677 ? 9.853 51.673 -8.499 1.00 34.65 677 GLU A O 1
ATOM 5246 N N . LEU A 1 678 ? 10.514 49.597 -7.952 1.00 24.40 678 LEU A N 1
ATOM 5247 C CA . LEU A 1 678 ? 10.450 49.847 -6.519 1.00 27.41 678 LEU A CA 1
ATOM 5248 C C . LEU A 1 678 ? 11.259 51.073 -6.109 1.00 32.34 678 LEU A C 1
ATOM 5249 O O . LEU A 1 678 ? 10.807 51.887 -5.296 1.00 29.65 678 LEU A O 1
ATOM 5254 N N . LYS A 1 679 ? 12.471 51.210 -6.652 1.00 27.68 679 LYS A N 1
ATOM 5255 C CA . LYS A 1 679 ? 13.336 52.323 -6.292 1.00 24.44 679 LYS A CA 1
ATOM 5256 C C . LYS A 1 679 ? 12.755 53.679 -6.672 1.00 22.97 679 LYS A C 1
ATOM 5257 O O . LYS A 1 679 ? 13.166 54.691 -6.098 1.00 29.55 679 LYS A O 1
ATOM 5263 N N . LYS A 1 680 ? 11.855 53.730 -7.649 1.00 26.73 680 LYS A N 1
ATOM 5264 C CA . LYS A 1 680 ? 11.328 54.995 -8.131 1.00 28.87 680 LYS A CA 1
ATOM 5265 C C . LYS A 1 680 ? 10.147 55.511 -7.311 1.00 28.74 680 LYS A C 1
ATOM 5266 O O . LYS A 1 680 ? 9.708 56.643 -7.539 1.00 35.95 680 LYS A O 1
ATOM 5272 N N . ILE A 1 681 ? 9.635 54.718 -6.367 1.00 29.91 681 ILE A N 1
ATOM 5273 C CA . ILE A 1 681 ? 8.406 55.075 -5.658 1.00 26.74 681 ILE A CA 1
ATOM 5274 C C . ILE A 1 681 ? 8.618 56.346 -4.836 1.00 26.81 681 ILE A C 1
ATOM 5275 O O . ILE A 1 681 ? 9.662 56.541 -4.201 1.00 33.35 681 ILE A O 1
ATOM 5280 N N . SER A 1 682 ? 7.641 57.249 -4.892 1.00 27.00 682 SER A N 1
ATOM 5281 C CA . SER A 1 682 ? 7.691 58.513 -4.169 1.00 24.74 682 SER A CA 1
ATOM 5282 C C . SER A 1 682 ? 6.556 58.580 -3.154 1.00 29.27 682 SER A C 1
ATOM 5283 O O . SER A 1 682 ? 5.515 57.929 -3.309 1.00 25.65 682 SER A O 1
ATOM 5286 N N . ALA A 1 683 ? 6.758 59.405 -2.120 1.00 21.26 683 ALA A N 1
ATOM 5287 C CA . ALA A 1 683 ? 5.713 59.633 -1.125 1.00 19.84 683 ALA A CA 1
ATOM 5288 C C . ALA A 1 683 ? 4.405 60.150 -1.729 1.00 18.52 683 ALA A C 1
ATOM 5289 O O . ALA A 1 683 ? 3.342 59.630 -1.354 1.00 21.54 683 ALA A O 1
ATOM 5291 N N . PRO A 1 684 ? 4.389 61.138 -2.639 1.00 19.15 684 PRO A N 1
ATOM 5292 C CA . PRO A 1 684 ? 3.086 61.570 -3.210 1.00 17.85 684 PRO A CA 1
ATOM 5293 C C . PRO A 1 684 ? 2.336 60.475 -3.953 1.00 19.59 684 PRO A C 1
ATOM 5294 O O . PRO A 1 684 ? 1.092 60.441 -3.919 1.00 19.87 684 PRO A O 1
ATOM 5298 N N . ALA A 1 685 ? 3.055 59.603 -4.664 1.00 21.50 685 ALA A N 1
ATOM 5299 C CA . ALA A 1 685 ? 2.404 58.492 -5.351 1.00 19.83 685 ALA A CA 1
ATOM 5300 C C . ALA A 1 685 ? 1.766 57.542 -4.353 1.00 19.59 685 ALA A C 1
ATOM 5301 O O . ALA A 1 685 ? 0.639 57.081 -4.565 1.00 24.70 685 ALA A O 1
ATOM 5303 N N . LEU A 1 686 ? 2.473 57.242 -3.253 1.00 23.45 686 LEU A N 1
ATOM 5304 C CA . LEU A 1 686 ? 1.919 56.364 -2.223 1.00 17.04 686 LEU A CA 1
ATOM 5305 C C . LEU A 1 686 ? 0.747 57.024 -1.507 1.00 21.10 686 LEU A C 1
ATOM 5306 O O . LEU A 1 686 ? -0.250 56.363 -1.216 1.00 18.05 686 LEU A O 1
ATOM 5311 N N . LEU A 1 687 ? 0.832 58.329 -1.227 1.00 22.72 687 LEU A N 1
ATOM 5312 C CA . LEU A 1 687 ? -0.287 58.994 -0.547 1.00 20.12 687 LEU A CA 1
ATOM 5313 C C . LEU A 1 687 ? -1.513 59.094 -1.442 1.00 20.58 687 LEU A C 1
ATOM 5314 O O . LEU A 1 687 ? -2.633 59.102 -0.937 1.00 17.97 687 LEU A O 1
ATOM 5319 N N . SER A 1 688 ? -1.315 59.231 -2.755 1.00 18.95 688 SER A N 1
ATOM 5320 C CA . SER A 1 688 ? -2.427 59.128 -3.689 1.00 16.94 688 SER A CA 1
ATOM 5321 C C . SER A 1 688 ? -3.162 57.807 -3.517 1.00 24.87 688 SER A C 1
ATOM 5322 O O . SER A 1 688 ? -4.403 57.768 -3.510 1.00 20.38 688 SER A O 1
ATOM 5325 N N . GLN A 1 689 ? -2.406 56.706 -3.404 1.00 18.08 689 GLN A N 1
ATOM 5326 C CA . GLN A 1 689 ? -3.040 55.400 -3.222 1.00 19.65 689 GLN A CA 1
ATOM 5327 C C . GLN A 1 689 ? -3.798 55.355 -1.912 1.00 19.64 689 GLN A C 1
ATOM 5328 O O . GLN A 1 689 ? -4.928 54.863 -1.854 1.00 16.96 689 GLN A O 1
ATOM 5334 N N . TRP A 1 690 ? -3.182 55.840 -0.836 1.00 16.93 690 TRP A N 1
ATOM 5335 C CA . TRP A 1 690 ? -3.877 55.853 0.446 1.00 21.34 690 TRP A CA 1
ATOM 5336 C C . TRP A 1 690 ? -5.176 56.657 0.377 1.00 21.95 690 TRP A C 1
ATOM 5337 O O . TRP A 1 690 ? -6.198 56.247 0.934 1.00 16.85 690 TRP A O 1
ATOM 5348 N N . HIS A 1 691 ? -5.154 57.822 -0.278 1.00 21.21 691 HIS A N 1
ATOM 5349 C CA . HIS A 1 691 ? -6.382 58.613 -0.322 1.00 24.10 691 HIS A CA 1
ATOM 5350 C C . HIS A 1 691 ? -7.468 57.898 -1.117 1.00 18.97 691 HIS A C 1
ATOM 5351 O O . HIS A 1 691 ? -8.656 58.093 -0.843 1.00 18.94 691 HIS A O 1
ATOM 5358 N N . LYS A 1 692 ? -7.089 57.056 -2.076 1.00 20.41 692 LYS A N 1
ATOM 5359 C CA . LYS A 1 692 ? -8.099 56.236 -2.727 1.00 19.04 692 LYS A CA 1
ATOM 5360 C C . LYS A 1 692 ? -8.750 55.282 -1.731 1.00 23.26 692 LYS A C 1
ATOM 5361 O O . LYS A 1 692 ? -9.979 55.117 -1.732 1.00 20.08 692 LYS A O 1
ATOM 5367 N N . ALA A 1 693 ? -7.958 54.663 -0.850 1.00 20.05 693 ALA A N 1
ATOM 5368 C CA . ALA A 1 693 ? -8.550 53.773 0.149 1.00 23.49 693 ALA A CA 1
ATOM 5369 C C . ALA A 1 693 ? -9.361 54.549 1.179 1.00 20.87 693 ALA A C 1
ATOM 5370 O O . ALA A 1 693 ? -10.460 54.113 1.570 1.00 19.60 693 ALA A O 1
ATOM 5372 N N . ALA A 1 694 ? -8.851 55.706 1.622 1.00 17.00 694 ALA A N 1
ATOM 5373 C CA . ALA A 1 694 ? -9.542 56.477 2.655 1.00 16.91 694 ALA A CA 1
ATOM 5374 C C . ALA A 1 694 ? -10.834 57.114 2.164 1.00 16.91 694 ALA A C 1
ATOM 5375 O O . ALA A 1 694 ? -11.617 57.577 2.993 1.00 20.64 694 ALA A O 1
ATOM 5377 N N . SER A 1 695 ? -11.078 57.167 0.860 1.00 16.91 695 SER A N 1
ATOM 5378 C CA . SER A 1 695 ? -12.331 57.747 0.378 1.00 19.88 695 SER A CA 1
ATOM 5379 C C . SER A 1 695 ? -13.510 56.774 0.470 1.00 22.08 695 SER A C 1
ATOM 5380 O O . SER A 1 695 ? -14.653 57.210 0.366 1.00 19.40 695 SER A O 1
ATOM 5383 N N . ALA A 1 696 ? -13.271 55.476 0.672 1.00 21.24 696 ALA A N 1
ATOM 5384 C CA . ALA A 1 696 ? -14.368 54.513 0.706 1.00 18.39 696 ALA A CA 1
ATOM 5385 C C . ALA A 1 696 ? -15.195 54.713 1.973 1.00 23.68 696 ALA A C 1
ATOM 5386 O O . ALA A 1 696 ? -14.631 54.917 3.055 1.00 21.84 696 ALA A O 1
ATOM 5388 N N . PRO A 1 697 ? -16.530 54.683 1.874 1.00 19.67 697 PRO A N 1
ATOM 5389 C CA . PRO A 1 697 ? -17.356 54.867 3.073 1.00 17.46 697 PRO A CA 1
ATOM 5390 C C . PRO A 1 697 ? -17.144 53.760 4.101 1.00 17.59 697 PRO A C 1
ATOM 5391 O O . PRO A 1 697 ? -16.998 52.581 3.773 1.00 18.16 697 PRO A O 1
ATOM 5395 N N . VAL A 1 698 ? -17.227 54.156 5.368 1.00 17.98 698 VAL A N 1
ATOM 5396 C CA . VAL A 1 698 ? -16.814 53.347 6.508 1.00 19.42 698 VAL A CA 1
ATOM 5397 C C . VAL A 1 698 ? -18.029 53.000 7.359 1.00 17.92 698 VAL A C 1
ATOM 5398 O O . VAL A 1 698 ? -18.944 53.818 7.519 1.00 21.94 698 VAL A O 1
ATOM 5402 N N . THR A 1 699 ? -18.025 51.785 7.906 1.00 18.09 699 THR A N 1
ATOM 5403 C CA . THR A 1 699 ? -18.833 51.425 9.056 1.00 18.30 699 THR A CA 1
ATOM 5404 C C . THR A 1 699 ? -17.923 51.346 10.270 1.00 26.57 699 THR A C 1
ATOM 5405 O O . THR A 1 699 ? -16.938 50.588 10.270 1.00 19.75 699 THR A O 1
ATOM 5409 N N . TYR A 1 700 ? -18.230 52.169 11.273 1.00 18.33 700 TYR A N 1
ATOM 5410 C CA . TYR A 1 700 ? -17.525 52.181 12.547 1.00 18.38 700 TYR A CA 1
ATOM 5411 C C . TYR A 1 700 ? -18.233 51.231 13.490 1.00 18.66 700 TYR A C 1
ATOM 5412 O O . TYR A 1 700 ? -19.330 51.541 13.967 1.00 19.97 700 TYR A O 1
ATOM 5421 N N . TYR A 1 701 ? -17.619 50.086 13.768 1.00 18.76 701 TYR A N 1
ATOM 5422 C CA . TYR A 1 701 ? -18.132 49.183 14.794 1.00 19.05 701 TYR A CA 1
ATOM 5423 C C . TYR A 1 701 ? -17.563 49.661 16.120 1.00 21.85 701 TYR A C 1
ATOM 5424 O O . TYR A 1 701 ? -16.361 49.527 16.368 1.00 24.32 701 TYR A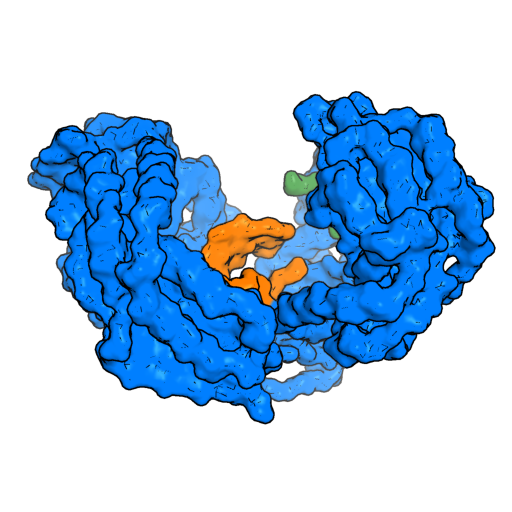 O 1
ATOM 5433 N N . LEU A 1 702 ? -18.417 50.247 16.955 1.00 22.65 702 LEU A N 1
ATOM 5434 C CA . LEU A 1 702 ? -17.995 50.857 18.211 1.00 24.58 702 LEU A CA 1
ATOM 5435 C C . LEU A 1 702 ? -18.606 50.089 19.371 1.00 24.87 702 LEU A C 1
ATOM 5436 O O . LEU A 1 702 ? -19.840 49.995 19.484 1.00 22.29 702 LEU A O 1
ATOM 5441 N N . ILE A 1 703 ? -17.753 49.553 20.237 1.00 24.03 703 ILE A N 1
ATOM 5442 C CA . ILE A 1 703 ? -18.199 48.922 21.474 1.00 26.14 703 ILE A CA 1
ATOM 5443 C C . ILE A 1 703 ? -17.767 49.813 22.628 1.00 27.26 703 ILE A C 1
ATOM 5444 O O . ILE A 1 703 ? -16.569 49.993 22.876 1.00 27.01 703 ILE A O 1
ATOM 5449 N N . ALA A 1 704 ? -18.743 50.386 23.319 1.00 24.55 704 ALA A N 1
ATOM 5450 C CA . ALA A 1 704 ? -18.481 51.352 24.381 1.00 25.89 704 ALA A CA 1
ATOM 5451 C C . ALA A 1 704 ? -19.686 51.378 25.292 1.00 24.92 704 ALA A C 1
ATOM 5452 O O . ALA A 1 704 ? -20.808 51.581 24.822 1.00 22.85 704 ALA A O 1
ATOM 5454 N N . ASP A 1 705 ? -19.455 51.205 26.583 1.00 24.87 705 ASP A N 1
ATOM 5455 C CA . ASP A 1 705 ? -20.535 51.306 27.562 1.00 26.20 705 ASP A CA 1
ATOM 5456 C C . ASP A 1 705 ? -20.584 52.753 28.049 1.00 33.23 705 ASP A C 1
ATOM 5457 O O . ASP A 1 705 ? -19.954 53.130 29.035 1.00 27.68 705 ASP A O 1
ATOM 5462 N N . MET A 1 706 ? -21.328 53.579 27.326 1.00 33.34 706 MET A N 1
ATOM 5463 C CA . MET A 1 706 ? -21.502 54.988 27.643 1.00 23.16 706 MET A CA 1
ATOM 5464 C C . MET A 1 706 ? -22.829 55.427 27.049 1.00 27.60 706 MET A C 1
ATOM 5465 O O . MET A 1 706 ? -23.395 54.715 26.211 1.00 29.22 706 MET A O 1
ATOM 5470 N N . PRO A 1 707 ? -23.374 56.567 27.480 1.00 30.99 707 PRO A N 1
ATOM 5471 C CA . PRO A 1 707 ? -24.613 57.049 26.866 1.00 30.24 707 PRO A CA 1
ATOM 5472 C C . PRO A 1 707 ? -24.350 57.661 25.505 1.00 22.47 707 PRO A C 1
ATOM 5473 O O . PRO A 1 707 ? -23.269 58.191 25.225 1.00 25.55 707 PRO A O 1
ATOM 5477 N N . ALA A 1 708 ? -25.376 57.588 24.654 1.00 20.77 708 ALA A N 1
ATOM 5478 C CA . ALA A 1 708 ? -25.294 58.211 23.339 1.00 21.31 708 ALA A CA 1
ATOM 5479 C C . ALA A 1 708 ? -24.942 59.694 23.430 1.00 24.25 708 ALA A C 1
ATOM 5480 O O . ALA A 1 708 ? -24.250 60.221 22.543 1.00 24.24 708 ALA A O 1
ATOM 5482 N N . THR A 1 709 ? -25.394 60.381 24.494 1.00 24.47 709 THR A N 1
ATOM 5483 C CA . THR A 1 709 ? -25.101 61.812 24.638 1.00 25.12 709 THR A CA 1
ATOM 5484 C C . THR A 1 709 ? -23.604 62.064 24.783 1.00 27.13 709 THR A C 1
ATOM 5485 O O . THR A 1 709 ? -23.106 63.136 24.403 1.00 25.93 709 THR A O 1
ATOM 5489 N N . GLN A 1 710 ? -22.862 61.086 25.300 1.00 25.31 710 GLN A N 1
ATOM 5490 C CA . GLN A 1 710 ? -21.412 61.231 25.372 1.00 20.16 710 GLN A CA 1
ATOM 5491 C C . GLN A 1 710 ? -20.770 60.887 24.031 1.00 21.34 710 GLN A C 1
ATOM 5492 O O . GLN A 1 710 ? -19.903 61.625 23.545 1.00 30.15 710 GLN A O 1
ATOM 5498 N N . LEU A 1 711 ? -21.260 59.830 23.374 1.00 25.66 711 LEU A N 1
ATOM 5499 C CA . LEU A 1 711 ? -20.632 59.334 22.154 1.00 19.51 711 LEU A CA 1
ATOM 5500 C C . LEU A 1 711 ? -20.936 60.219 20.942 1.00 19.28 711 LEU A C 1
ATOM 5501 O O . LEU A 1 711 ? -20.040 60.538 20.147 1.00 19.03 711 LEU A O 1
ATOM 5506 N N . LEU A 1 712 ? -22.197 60.591 20.756 1.00 22.37 712 LEU A N 1
ATOM 5507 C CA . LEU A 1 712 ? -22.597 61.249 19.514 1.00 19.17 712 LEU A CA 1
ATOM 5508 C C . LEU A 1 712 ? -21.849 62.548 19.195 1.00 24.61 712 LEU A C 1
ATOM 5509 O O . LEU A 1 712 ? -21.521 62.752 18.013 1.00 22.26 712 LEU A O 1
ATOM 5514 N N . PRO A 1 713 ? -21.572 63.456 20.144 1.00 23.63 713 PRO A N 1
ATOM 5515 C CA . PRO A 1 713 ? -20.823 64.672 19.777 1.00 32.72 713 PRO A CA 1
ATOM 5516 C C . PRO A 1 713 ? -19.450 64.365 19.231 1.00 27.17 713 PRO A C 1
ATOM 5517 O O . PRO A 1 713 ? -19.018 65.041 18.300 1.00 22.42 713 PRO A O 1
ATOM 5521 N N . GLN A 1 714 ? -18.754 63.361 19.789 1.00 23.09 714 GLN A N 1
ATOM 5522 C CA . GLN A 1 714 ? -17.445 62.992 19.270 1.00 21.32 714 GLN A CA 1
ATOM 5523 C C . GLN A 1 714 ? -17.565 62.331 17.902 1.00 22.05 714 GLN A C 1
ATOM 5524 O O . GLN A 1 714 ? -16.722 62.566 17.031 1.00 24.13 714 GLN A O 1
ATOM 5530 N N . VAL A 1 715 ? -18.617 61.525 17.686 1.00 20.44 715 VAL A N 1
ATOM 5531 C CA . VAL A 1 715 ? -18.844 60.961 16.356 1.00 20.24 715 VAL A CA 1
ATOM 5532 C C . VAL A 1 715 ? -19.060 62.084 15.345 1.00 25.90 715 VAL A C 1
ATOM 5533 O O . VAL A 1 715 ? -18.416 62.126 14.292 1.00 17.96 715 VAL A O 1
ATOM 5537 N N . GLU A 1 716 ? -19.955 63.028 15.665 1.00 18.23 716 GLU A N 1
ATOM 5538 C CA . GLU A 1 716 ? -20.282 64.087 14.708 1.00 21.63 716 GLU A CA 1
ATOM 5539 C C . GLU A 1 716 ? -19.084 64.993 14.435 1.00 21.87 716 GLU A C 1
ATOM 5540 O O . GLU A 1 716 ? -18.938 65.525 13.326 1.00 24.71 716 GLU A O 1
ATOM 5546 N N . ARG A 1 717 ? -18.205 65.162 15.416 1.00 19.86 717 ARG A N 1
ATOM 5547 C CA . ARG A 1 717 ? -17.075 66.065 15.216 1.00 26.77 717 ARG A CA 1
ATOM 5548 C C . ARG A 1 717 ? -15.961 65.408 14.406 1.00 24.20 717 ARG A C 1
ATOM 5549 O O . ARG A 1 717 ? -15.446 66.014 13.457 1.00 19.73 717 ARG A O 1
ATOM 5557 N N . TYR A 1 718 ? -15.603 64.157 14.710 1.00 20.66 718 TYR A N 1
ATOM 5558 C CA . TYR A 1 718 ? -14.406 63.590 14.088 1.00 24.47 718 TYR A CA 1
ATOM 5559 C C . TYR A 1 718 ? -14.696 62.635 12.953 1.00 28.15 718 TYR A C 1
ATOM 5560 O O . TYR A 1 718 ? -13.846 62.474 12.069 1.00 22.14 718 TYR A O 1
ATOM 5569 N N . LEU A 1 719 ? -15.843 61.961 12.977 1.00 18.42 719 LEU A N 1
ATOM 5570 C CA . LEU A 1 719 ? -16.069 60.881 12.036 1.00 17.57 719 LEU A CA 1
ATOM 5571 C C . LEU A 1 719 ? -17.018 61.250 10.919 1.00 25.91 719 LEU A C 1
ATOM 5572 O O . LEU A 1 719 ? -16.859 60.753 9.808 1.00 34.56 719 LEU A O 1
ATOM 5577 N N . ALA A 1 720 ? -17.997 62.104 11.193 1.00 20.21 720 ALA A N 1
ATOM 5578 C CA . ALA A 1 720 ? -18.923 62.561 10.170 1.00 22.28 720 ALA A CA 1
ATOM 5579 C C . ALA A 1 720 ? -18.302 63.575 9.208 1.00 21.41 720 ALA A C 1
ATOM 5580 O O . ALA A 1 720 ? -18.941 63.917 8.212 1.00 30.09 720 ALA A O 1
ATOM 5582 N N . THR A 1 721 ? -17.085 64.042 9.466 1.00 27.47 721 THR A N 1
ATOM 5583 C CA . THR A 1 721 ? -16.497 65.158 8.729 1.00 31.22 721 THR A CA 1
ATOM 5584 C C . THR A 1 721 ? -15.427 64.717 7.745 1.00 34.75 721 THR A C 1
ATOM 5585 O O . THR A 1 721 ? -14.618 65.541 7.304 1.00 29.14 721 THR A O 1
ATOM 5589 N N . ILE A 1 722 ? -15.352 63.433 7.440 1.00 17.11 722 ILE A N 1
ATOM 5590 C CA . ILE A 1 722 ? -14.290 62.896 6.599 1.00 16.99 722 ILE A CA 1
ATOM 5591 C C . ILE A 1 722 ? -14.858 62.745 5.194 1.00 18.84 722 ILE A C 1
ATOM 5592 O O . ILE A 1 722 ? -15.913 62.121 5.036 1.00 21.80 722 ILE A O 1
ATOM 5597 N N . PRO A 1 723 ? -14.200 63.286 4.167 1.00 21.08 723 PRO A N 1
ATOM 5598 C CA . PRO A 1 723 ? -14.738 63.175 2.802 1.00 26.95 723 PRO A CA 1
ATOM 5599 C C . PRO A 1 723 ? -14.738 61.737 2.303 1.00 24.38 723 PRO A C 1
ATOM 5600 O O . PRO A 1 723 ? -13.726 61.033 2.382 1.00 20.50 723 PRO A O 1
ATOM 5604 N N . ARG A 1 724 ? -15.870 61.318 1.734 1.00 17.41 724 ARG A N 1
ATOM 5605 C CA . ARG A 1 724 ? -16.007 59.975 1.186 1.00 16.93 724 ARG A CA 1
ATOM 5606 C C . ARG A 1 724 ? -16.646 60.047 -0.191 1.00 23.09 724 ARG A C 1
ATOM 5607 O O . ARG A 1 724 ? -17.254 61.047 -0.564 1.00 24.58 724 ARG A O 1
ATOM 5615 N N . GLN A 1 725 ? -16.527 58.952 -0.930 1.00 22.16 725 GLN A N 1
ATOM 5616 C CA . GLN A 1 725 ? -17.183 58.776 -2.211 1.00 20.54 725 GLN A CA 1
ATOM 5617 C C . GLN A 1 725 ? -17.586 57.309 -2.308 1.00 22.86 725 GLN A C 1
ATOM 5618 O O . GLN A 1 725 ? -16.823 56.429 -1.873 1.00 23.33 725 GLN A O 1
ATOM 5624 N N . PRO A 1 726 ? -18.778 57.013 -2.839 1.00 29.43 726 PRO A N 1
ATOM 5625 C CA . PRO A 1 726 ? -19.203 55.613 -2.970 1.00 33.52 726 PRO A CA 1
ATOM 5626 C C . PRO A 1 726 ? -18.115 54.750 -3.584 1.00 27.62 726 PRO A C 1
ATOM 5627 O O . PRO A 1 726 ? -17.383 55.178 -4.477 1.00 29.69 726 PRO A O 1
ATOM 5631 N N . ALA A 1 727 ? -17.976 53.544 -3.054 1.00 24.61 727 ALA A N 1
ATOM 5632 C CA . ALA A 1 727 ? -17.037 52.549 -3.562 1.00 30.14 727 ALA A CA 1
ATOM 5633 C C . ALA A 1 727 ? -17.786 51.270 -3.907 1.00 30.67 727 ALA A C 1
ATOM 5634 O O . ALA A 1 727 ? -18.816 50.960 -3.295 1.00 34.82 727 ALA A O 1
ATOM 5636 N N . SER A 1 728 ? -17.264 50.528 -4.881 1.00 29.05 728 SER A N 1
ATOM 5637 C CA . SER A 1 728 ? -17.806 49.218 -5.226 1.00 38.74 728 SER A CA 1
ATOM 5638 C C . SER A 1 728 ? -17.187 48.127 -4.354 1.00 41.68 728 SER A C 1
ATOM 5639 O O . SER A 1 728 ? -16.085 48.272 -3.815 1.00 30.75 728 SER A O 1
ATOM 5642 N N . GLU A 1 729 ? -17.909 47.015 -4.237 1.00 33.12 729 GLU A N 1
ATOM 5643 C CA . GLU A 1 729 ? -17.388 45.866 -3.517 1.00 35.45 729 GLU A CA 1
ATOM 5644 C C . GLU A 1 729 ? -16.273 45.216 -4.323 1.00 33.45 729 GLU A C 1
ATOM 5645 O O . GLU A 1 729 ? -16.341 45.128 -5.551 1.00 31.55 729 GLU A O 1
ATOM 5651 N N . VAL A 1 730 ? -15.238 44.768 -3.634 1.00 24.49 730 VAL A N 1
ATOM 5652 C CA . VAL A 1 730 ? -14.119 44.116 -4.295 1.00 29.66 730 VAL A CA 1
ATOM 5653 C C . VAL A 1 730 ? -14.442 42.632 -4.429 1.00 31.18 730 VAL A C 1
ATOM 5654 O O . VAL A 1 730 ? -14.828 41.979 -3.451 1.00 39.85 730 VAL A O 1
ATOM 5658 N N . LYS A 1 731 ? -14.331 42.119 -5.650 1.00 35.36 731 LYS A N 1
ATOM 5659 C CA . LYS A 1 731 ? -14.604 40.711 -5.917 1.00 44.51 731 LYS A CA 1
ATOM 5660 C C . LYS A 1 731 ? -13.646 39.824 -5.128 1.00 47.06 731 LYS A C 1
ATOM 5661 O O . LYS A 1 731 ? -12.448 40.116 -5.024 1.00 40.70 731 LYS A O 1
ATOM 5667 N N . GLN A 1 732 ? -14.179 38.741 -4.555 1.00 43.47 732 GLN A N 1
ATOM 5668 C CA . GLN A 1 732 ? -13.340 37.826 -3.793 1.00 44.02 732 GLN A CA 1
ATOM 5669 C C . GLN A 1 732 ? -12.329 37.125 -4.709 1.00 36.83 732 GLN A C 1
ATOM 5670 O O . GLN A 1 732 ? -12.490 37.051 -5.931 1.00 42.85 732 GLN A O 1
ATOM 5676 N N . HIS A 1 733 ? -11.260 36.629 -4.094 1.00 39.78 733 HIS A N 1
ATOM 5677 C CA . HIS A 1 733 ? -10.245 35.820 -4.769 1.00 38.00 733 HIS A CA 1
ATOM 5678 C C . HIS A 1 733 ? -10.644 34.354 -4.593 1.00 40.21 733 HIS A C 1
ATOM 5679 O O . HIS A 1 733 ? -10.545 33.817 -3.483 1.00 38.17 733 HIS A O 1
ATOM 5686 N N . LEU A 1 734 ? -11.115 33.706 -5.667 1.00 32.95 734 LEU A N 1
ATOM 5687 C CA . LEU A 1 734 ? -11.740 32.386 -5.556 1.00 31.35 734 LEU A CA 1
ATOM 5688 C C . LEU A 1 734 ? -10.936 31.317 -6.285 1.00 32.48 734 LEU A C 1
ATOM 5689 O O . LEU A 1 734 ? -10.728 31.404 -7.502 1.00 22.65 734 LEU A O 1
ATOM 5694 N N . ALA A 1 735 ? -10.532 30.283 -5.551 1.00 30.55 735 ALA A N 1
ATOM 5695 C CA . ALA A 1 735 ? -9.839 29.164 -6.173 1.00 23.71 735 ALA A CA 1
ATOM 5696 C C . ALA A 1 735 ? -10.725 28.522 -7.232 1.00 22.77 735 ALA A C 1
ATOM 5697 O O . ALA A 1 735 ? -11.938 28.385 -7.050 1.00 24.25 735 ALA A O 1
ATOM 5699 N N . LEU A 1 736 ? -10.108 28.125 -8.339 1.00 27.14 736 LEU A N 1
ATOM 5700 C CA . LEU A 1 736 ? -10.832 27.514 -9.447 1.00 22.77 736 LEU A CA 1
ATOM 5701 C C . LEU A 1 736 ? -11.257 26.088 -9.108 1.00 26.93 736 LEU A C 1
ATOM 5702 O O . LEU A 1 736 ? -10.569 25.369 -8.382 1.00 28.16 736 LEU A O 1
ATOM 5707 N N A SER A 1 737 ? -12.405 25.686 -9.659 0.60 29.48 737 SER A N 1
ATOM 5708 N N B SER A 1 737 ? -12.397 25.679 -9.657 0.40 28.67 737 SER A N 1
ATOM 5709 C CA A SER A 1 737 ? -12.911 24.324 -9.556 0.60 25.66 737 SER A CA 1
ATOM 5710 C CA B SER A 1 737 ? -12.884 24.319 -9.492 0.40 26.92 737 SER A CA 1
ATOM 5711 C C A SER A 1 737 ? -11.990 23.344 -10.283 0.60 24.38 737 SER A C 1
ATOM 5712 C C B SER A 1 737 ? -12.043 23.342 -10.316 0.40 24.39 737 SER A C 1
ATOM 5713 O O A SER A 1 737 ? -11.117 23.726 -11.064 0.60 28.22 737 SER A O 1
ATOM 5714 O O B SER A 1 737 ? -11.274 23.729 -11.199 0.40 27.34 737 SER A O 1
ATOM 5719 N N . GLY A 1 738 ? -12.205 22.058 -10.024 1.00 27.85 738 GLY A N 1
ATOM 5720 C CA . GLY A 1 738 ? -11.578 21.005 -10.800 1.00 31.99 738 GLY A CA 1
ATOM 5721 C C . GLY A 1 738 ? -10.428 20.337 -10.065 1.00 35.77 738 GLY A C 1
ATOM 5722 O O . GLY A 1 738 ? -10.074 20.678 -8.932 1.00 34.00 738 GLY A O 1
ATOM 5723 N N . LYS A 1 739 ? -9.846 19.360 -10.761 1.00 32.88 739 LYS A N 1
ATOM 5724 C CA . LYS A 1 739 ? -8.786 18.509 -10.240 1.00 26.95 739 LYS A CA 1
ATOM 5725 C C . LYS A 1 739 ? -7.493 18.829 -10.981 1.00 32.77 739 LYS A C 1
ATOM 5726 O O . LYS A 1 739 ? -7.426 18.696 -12.206 1.00 32.87 739 LYS A O 1
ATOM 5732 N N . ARG A 1 740 ? -6.478 19.258 -10.240 1.00 31.81 740 ARG A N 1
ATOM 5733 C CA . ARG A 1 740 ? -5.177 19.566 -10.805 1.00 29.75 740 ARG A CA 1
ATOM 5734 C C . ARG A 1 740 ? -4.130 19.140 -9.792 1.00 33.91 740 ARG A C 1
ATOM 5735 O O . ARG A 1 740 ? -4.392 19.103 -8.589 1.00 31.31 740 ARG A O 1
ATOM 5743 N N . GLU A 1 741 ? -2.949 18.785 -10.288 1.00 29.29 741 GLU A N 1
ATOM 5744 C CA . GLU A 1 741 ? -1.876 18.349 -9.411 1.00 30.05 741 GLU A CA 1
ATOM 5745 C C . GLU A 1 741 ? -0.537 18.731 -10.026 1.00 35.44 741 GLU A C 1
ATOM 5746 O O . GLU A 1 741 ? -0.421 18.896 -11.243 1.00 33.43 741 GLU A O 1
ATOM 5752 N N . ALA A 1 742 ? 0.477 18.866 -9.172 1.00 38.33 742 ALA A N 1
ATOM 5753 C CA . ALA A 1 742 ? 1.844 19.008 -9.650 1.00 31.03 742 ALA A CA 1
ATOM 5754 C C . ALA A 1 742 ? 2.799 18.461 -8.598 1.00 36.84 742 ALA A C 1
ATOM 5755 O O . ALA A 1 742 ? 2.486 18.440 -7.404 1.00 32.37 742 ALA A O 1
ATOM 5757 N N . THR A 1 743 ? 3.962 17.994 -9.061 1.00 33.48 743 THR A N 1
ATOM 5758 C CA . THR A 1 743 ? 5.028 17.508 -8.199 1.00 40.12 743 THR A CA 1
ATOM 5759 C C . THR A 1 743 ? 6.313 18.215 -8.588 1.00 43.42 743 THR A C 1
ATOM 5760 O O . THR A 1 743 ? 6.678 18.236 -9.767 1.00 50.26 743 THR A O 1
ATOM 5764 N N . SER A 1 744 ? 6.987 18.804 -7.605 1.00 43.48 744 SER A N 1
ATOM 5765 C CA . SER A 1 744 ? 8.188 19.594 -7.847 1.00 43.27 744 SER A CA 1
ATOM 5766 C C . SER A 1 744 ? 9.305 19.106 -6.938 1.00 40.87 744 SER A C 1
ATOM 5767 O O . SER A 1 744 ? 9.185 19.165 -5.710 1.00 37.02 744 SER A O 1
ATOM 5770 N N . ALA A 1 745 ? 10.383 18.613 -7.545 1.00 39.27 745 ALA A N 1
ATOM 5771 C CA . ALA A 1 745 ? 11.554 18.154 -6.804 1.00 40.62 745 ALA A CA 1
ATOM 5772 C C . ALA A 1 745 ? 12.508 19.337 -6.670 1.00 44.77 745 ALA A C 1
ATOM 5773 O O . ALA A 1 745 ? 13.444 19.518 -7.448 1.00 47.07 745 ALA A O 1
ATOM 5775 N N . ILE A 1 746 ? 12.248 20.170 -5.662 1.00 47.43 746 ILE A N 1
ATOM 5776 C CA . ILE A 1 746 ? 12.937 21.451 -5.536 1.00 39.55 746 ILE A CA 1
ATOM 5777 C C . ILE A 1 746 ? 13.356 21.709 -4.095 1.00 45.46 746 ILE A C 1
ATOM 5778 O O . ILE A 1 746 ? 14.076 22.675 -3.819 1.00 52.67 746 ILE A O 1
ATOM 5783 N N . ASN A 1 747 ? 12.915 20.868 -3.160 1.00 34.04 747 ASN A N 1
ATOM 5784 C CA . ASN A 1 747 ? 13.195 21.146 -1.760 1.00 33.04 747 ASN A CA 1
ATOM 5785 C C . ASN A 1 747 ? 14.694 21.049 -1.499 1.00 47.98 747 ASN A C 1
ATOM 5786 O O . ASN A 1 747 ? 15.386 20.206 -2.074 1.00 47.54 747 ASN A O 1
ATOM 5791 N N . VAL A 1 748 ? 15.206 21.946 -0.659 1.00 41.88 748 VAL A N 1
ATOM 5792 C CA . VAL A 1 748 ? 16.611 21.885 -0.280 1.00 42.59 748 VAL A CA 1
ATOM 5793 C C . VAL A 1 748 ? 16.805 21.161 1.044 1.00 42.79 748 VAL A C 1
ATOM 5794 O O . VAL A 1 748 ? 17.933 20.751 1.351 1.00 45.88 748 VAL A O 1
ATOM 5798 N N . GLU A 1 749 ? 15.764 20.995 1.826 1.00 45.23 749 GLU A N 1
ATOM 5799 C CA . GLU A 1 749 ? 15.873 20.087 2.952 1.00 49.42 749 GLU A CA 1
ATOM 5800 C C . GLU A 1 749 ? 15.455 18.690 2.525 1.00 47.60 749 GLU A C 1
ATOM 5801 O O . GLU A 1 749 ? 14.756 18.518 1.517 1.00 43.95 749 GLU A O 1
ATOM 5807 N N . PRO A 1 750 ? 15.882 17.663 3.265 1.00 49.68 750 PRO A N 1
ATOM 5808 C CA . PRO A 1 750 ? 15.449 16.281 2.974 1.00 46.42 750 PRO A CA 1
ATOM 5809 C C . PRO A 1 750 ? 14.062 16.004 3.548 1.00 44.97 750 PRO A C 1
ATOM 5810 O O . PRO A 1 750 ? 13.871 15.338 4.572 1.00 46.84 750 PRO A O 1
ATOM 5814 N N . ARG A 1 751 ? 13.050 16.556 2.883 1.00 43.76 751 ARG A N 1
ATOM 5815 C CA . ARG A 1 751 ? 11.674 16.344 3.296 1.00 36.16 751 ARG A CA 1
ATOM 5816 C C . ARG A 1 751 ? 10.763 16.499 2.090 1.00 40.80 751 ARG A C 1
ATOM 5817 O O . ARG A 1 751 ? 11.136 17.090 1.074 1.00 46.02 751 ARG A O 1
ATOM 5825 N N . ALA A 1 752 ? 9.568 15.927 2.212 1.00 42.55 752 ALA A N 1
ATOM 5826 C CA . ALA A 1 752 ? 8.478 16.140 1.278 1.00 38.19 752 ALA A CA 1
ATOM 5827 C C . ALA A 1 752 ? 7.402 16.967 1.960 1.00 39.68 752 ALA A C 1
ATOM 5828 O O . ALA A 1 752 ? 7.127 16.787 3.154 1.00 39.23 752 ALA A O 1
ATOM 5830 N N . ASP A 1 753 ? 6.814 17.889 1.199 1.00 43.79 753 ASP A N 1
ATOM 5831 C CA . ASP A 1 753 ? 5.672 18.681 1.639 1.00 41.50 753 ASP A CA 1
ATOM 5832 C C . ASP A 1 753 ? 4.500 18.333 0.728 1.00 35.76 753 ASP A C 1
ATOM 5833 O O . ASP A 1 753 ? 4.614 18.444 -0.498 1.00 39.56 753 ASP A O 1
ATOM 5838 N N . ILE A 1 754 ? 3.403 17.864 1.321 1.00 33.06 754 ILE A N 1
ATOM 5839 C CA . ILE A 1 754 ? 2.206 17.459 0.588 1.00 36.78 754 ILE A CA 1
ATOM 5840 C C . ILE A 1 754 ? 1.086 18.407 0.977 1.00 38.13 754 ILE A C 1
ATOM 5841 O O . ILE A 1 754 ? 0.735 18.497 2.159 1.00 43.85 754 ILE A O 1
ATOM 5846 N N . LEU A 1 755 ? 0.499 19.078 -0.011 1.00 31.04 755 LEU A N 1
ATOM 5847 C CA . LEU A 1 755 ? -0.602 20.001 0.228 1.00 34.06 755 LEU A CA 1
ATOM 5848 C C . LEU A 1 755 ? -1.783 19.633 -0.656 1.00 31.70 755 LEU A C 1
ATOM 5849 O O . LEU A 1 755 ? -1.614 19.414 -1.859 1.00 30.09 755 LEU A O 1
ATOM 5854 N N . THR A 1 756 ? -2.978 19.580 -0.069 1.00 27.27 756 THR A N 1
ATOM 5855 C CA . THR A 1 756 ? -4.201 19.343 -0.832 1.00 28.90 756 THR A CA 1
ATOM 5856 C C . THR A 1 756 ? -5.251 20.372 -0.445 1.00 36.73 756 THR A C 1
ATOM 5857 O O . THR A 1 756 ? -5.442 20.654 0.741 1.00 38.47 756 THR A O 1
ATOM 5861 N N . TRP A 1 757 ? -5.929 20.932 -1.442 1.00 36.42 757 TRP A N 1
ATOM 5862 C CA . TRP A 1 757 ? -7.016 21.866 -1.210 1.00 32.14 757 TRP A CA 1
ATOM 5863 C C . TRP A 1 757 ? -8.271 21.321 -1.868 1.00 33.25 757 TRP A C 1
ATOM 5864 O O . TRP A 1 757 ? -8.224 20.807 -2.991 1.00 33.05 757 TRP A O 1
ATOM 5875 N N . SER A 1 758 ? -9.389 21.438 -1.164 1.00 28.23 758 SER A N 1
ATOM 5876 C CA . SER A 1 758 ? -10.686 21.046 -1.689 1.00 27.17 758 SER A CA 1
ATOM 5877 C C . SER A 1 758 ? -11.726 22.043 -1.207 1.00 33.18 758 SER A C 1
ATOM 5878 O O . SER A 1 758 ? -11.626 22.575 -0.101 1.00 30.10 758 SER A O 1
ATOM 5881 N N . PHE A 1 759 ? -12.739 22.289 -2.035 1.00 26.78 759 PHE A N 1
ATOM 5882 C CA . PHE A 1 759 ? -13.787 23.186 -1.598 1.00 27.49 759 PHE A CA 1
ATOM 5883 C C . PHE A 1 759 ? -15.125 22.726 -2.162 1.00 29.77 759 PHE A C 1
ATOM 5884 O O . PHE A 1 759 ? -15.202 22.105 -3.228 1.00 31.00 759 PHE A O 1
ATOM 5892 N N . THR A 1 760 ? -16.180 23.010 -1.408 1.00 30.28 760 THR A N 1
ATOM 5893 C CA . THR A 1 760 ? -17.550 22.796 -1.856 1.00 28.51 760 THR A CA 1
ATOM 5894 C C . THR A 1 760 ? -18.317 24.088 -1.616 1.00 31.68 760 THR A C 1
ATOM 5895 O O . THR A 1 760 ? -18.395 24.546 -0.462 1.00 33.01 760 THR A O 1
ATOM 5899 N N . PRO A 1 761 ? -18.901 24.702 -2.645 1.00 33.32 761 PRO A N 1
ATOM 5900 C CA . PRO A 1 761 ? -19.782 25.852 -2.402 1.00 39.28 761 PRO A CA 1
ATOM 5901 C C . PRO A 1 761 ? -20.907 25.463 -1.449 1.00 35.86 761 PRO A C 1
ATOM 5902 O O . PRO A 1 761 ? -21.481 24.372 -1.539 1.00 32.57 761 PRO A O 1
ATOM 5906 N N . HIS A 1 762 ? -21.185 26.347 -0.497 1.00 34.63 762 HIS A N 1
ATOM 5907 C CA . HIS A 1 762 ? -22.177 26.051 0.532 1.00 39.24 762 HIS A CA 1
ATOM 5908 C C . HIS A 1 762 ? -22.560 27.348 1.224 1.00 33.61 762 HIS A C 1
ATOM 5909 O O . HIS A 1 762 ? -21.687 28.049 1.729 1.00 31.04 762 HIS A O 1
ATOM 5916 N N . ALA A 1 763 ? -23.859 27.656 1.242 1.00 33.05 763 ALA A N 1
ATOM 5917 C CA . ALA A 1 763 ? -24.355 28.855 1.907 1.00 37.50 763 ALA A CA 1
ATOM 5918 C C . ALA A 1 763 ? -23.936 28.885 3.373 1.00 35.60 763 ALA A C 1
ATOM 5919 O O . ALA A 1 763 ? -23.951 27.864 4.069 1.00 30.34 763 ALA A O 1
ATOM 5921 N N . TRP A 1 764 ? -23.565 30.064 3.846 1.00 26.14 764 TRP A N 1
ATOM 5922 C CA . TRP A 1 764 ? -23.137 30.224 5.227 1.00 30.88 764 TRP A CA 1
ATOM 5923 C C . TRP A 1 764 ? -24.346 30.481 6.108 1.00 37.51 764 TRP A C 1
ATOM 5924 O O . TRP A 1 764 ? -25.186 31.329 5.789 1.00 34.02 764 TRP A O 1
ATOM 5935 N N . THR A 1 765 ? -24.444 29.719 7.189 1.00 31.98 765 THR A N 1
ATOM 5936 C CA . THR A 1 765 ? -25.322 29.972 8.320 1.00 32.57 765 THR A CA 1
ATOM 5937 C C . THR A 1 765 ? -24.506 29.685 9.569 1.00 42.92 765 THR A C 1
ATOM 5938 O O . THR A 1 765 ? -23.475 29.004 9.495 1.00 35.30 765 THR A O 1
ATOM 5942 N N . PRO A 1 766 ? -24.914 30.218 10.729 1.00 44.72 766 PRO A N 1
ATOM 5943 C CA . PRO A 1 766 ? -24.178 29.874 11.962 1.00 43.78 766 PRO A CA 1
ATOM 5944 C C . PRO A 1 766 ? -24.212 28.384 12.268 1.00 37.95 766 PRO A C 1
ATOM 5945 O O . PRO A 1 766 ? -23.212 27.824 12.737 1.00 43.02 766 PRO A O 1
ATOM 5949 N N . GLN A 1 767 ? -25.331 27.720 11.981 1.00 41.79 767 GLN A N 1
ATOM 5950 C CA . GLN A 1 767 ? -25.440 26.289 12.245 1.00 36.41 767 GLN A CA 1
ATOM 5951 C C . GLN A 1 767 ? -24.495 25.496 11.354 1.00 38.63 767 GLN A C 1
ATOM 5952 O O . GLN A 1 767 ? -23.786 24.596 11.826 1.00 40.44 767 GLN A O 1
ATOM 5958 N N . ALA A 1 768 ? -24.477 25.813 10.056 1.00 35.86 768 ALA A N 1
ATOM 5959 C CA . ALA A 1 768 ? -23.615 25.086 9.132 1.00 36.09 768 ALA A CA 1
ATOM 5960 C C . ALA A 1 768 ? -22.146 25.267 9.488 1.00 41.31 768 ALA A C 1
ATOM 5961 O O . ALA A 1 768 ? -21.356 24.316 9.390 1.00 40.55 768 ALA A O 1
ATOM 5963 N N . ALA A 1 769 ? -21.762 26.476 9.915 1.00 34.93 769 ALA A N 1
ATOM 5964 C CA . ALA A 1 769 ? -20.371 26.716 10.281 1.00 28.90 769 ALA A CA 1
ATOM 5965 C C . ALA A 1 769 ? -19.962 25.882 11.489 1.00 32.61 769 ALA A C 1
ATOM 5966 O O . ALA A 1 769 ? -18.832 25.388 11.559 1.00 35.66 769 ALA A O 1
ATOM 5968 N N . VAL A 1 770 ? -20.859 25.746 12.463 1.00 32.35 770 VAL A N 1
ATOM 5969 C CA . VAL A 1 770 ? -20.586 24.918 13.630 1.00 32.94 770 VAL A CA 1
ATOM 5970 C C . VAL A 1 770 ? -20.490 23.449 13.223 1.00 28.96 770 VAL A C 1
ATOM 5971 O O . VAL A 1 770 ? -19.607 22.713 13.684 1.00 34.98 770 VAL A O 1
ATOM 5975 N N . GLN A 1 771 ? -21.378 23.010 12.330 1.00 35.88 771 GLN A N 1
ATOM 5976 C CA . GLN A 1 771 ? -21.365 21.622 11.889 1.00 38.12 771 GLN A CA 1
ATOM 5977 C C . GLN A 1 771 ? -20.096 21.297 11.116 1.00 42.10 771 GLN A C 1
ATOM 5978 O O . GLN A 1 771 ? -19.521 20.215 11.288 1.00 41.40 771 GLN A O 1
ATOM 5984 N N . VAL A 1 772 ? -19.651 22.216 10.256 1.00 36.67 772 VAL A N 1
ATOM 5985 C CA . VAL A 1 772 ? -18.367 22.044 9.586 1.00 34.39 772 VAL A CA 1
ATOM 5986 C C . VAL A 1 772 ? -17.261 21.908 10.620 1.00 36.79 772 VAL A C 1
ATOM 5987 O O . VAL A 1 772 ? -16.414 21.014 10.537 1.00 34.18 772 VAL A O 1
ATOM 5991 N N . SER A 1 773 ? -17.285 22.775 11.636 1.00 28.00 773 SER A N 1
ATOM 5992 C CA . SER A 1 773 ? -16.259 22.757 12.671 1.00 32.10 773 SER A CA 1
ATOM 5993 C C . SER A 1 773 ? -16.273 21.446 13.461 1.00 35.28 773 SER A C 1
ATOM 5994 O O . SER A 1 773 ? -15.214 20.910 13.802 1.00 38.40 773 SER A O 1
ATOM 5997 N N . ILE A 1 774 ? -17.459 20.910 13.752 1.00 35.27 774 ILE A N 1
ATOM 5998 C CA . ILE A 1 774 ? -17.545 19.666 14.518 1.00 43.19 774 ILE A CA 1
ATOM 5999 C C . ILE A 1 774 ? -17.027 18.498 13.685 1.00 45.75 774 ILE A C 1
ATOM 6000 O O . ILE A 1 774 ? -16.208 17.694 14.147 1.00 38.10 774 ILE A O 1
ATOM 6005 N N . ALA A 1 775 ? -17.484 18.406 12.433 1.00 44.93 775 ALA A N 1
ATOM 6006 C CA . ALA A 1 775 ? -17.015 17.359 11.536 1.00 41.80 775 ALA A CA 1
ATOM 6007 C C . ALA A 1 775 ? -15.518 17.459 11.290 1.00 42.44 775 ALA A C 1
ATOM 6008 O O . ALA A 1 775 ? -14.844 16.433 11.133 1.00 39.17 775 ALA A O 1
ATOM 6010 N N . ARG A 1 776 ? -14.980 18.678 11.256 1.00 42.30 776 ARG A N 1
ATOM 6011 C CA . ARG A 1 776 ? -13.540 18.849 11.100 1.00 39.93 776 ARG A CA 1
ATOM 6012 C C . ARG A 1 776 ? -12.788 18.198 12.253 1.00 41.41 776 ARG A C 1
ATOM 6013 O O . ARG A 1 776 ? -11.823 17.460 12.037 1.00 44.00 776 ARG A O 1
ATOM 6021 N N . ASN A 1 777 ? -13.212 18.471 13.490 1.00 40.27 777 ASN A N 1
ATOM 6022 C CA . ASN A 1 777 ? -12.525 17.901 14.645 1.00 44.19 777 ASN A CA 1
ATOM 6023 C C . ASN A 1 777 ? -12.528 16.375 14.579 1.00 45.90 777 ASN A C 1
ATOM 6024 O O . ASN A 1 777 ? -11.500 15.729 14.806 1.00 45.56 777 ASN A O 1
ATOM 6029 N N . ILE A 1 778 ? -13.683 15.788 14.258 1.00 40.74 778 ILE A N 1
ATOM 6030 C CA . ILE A 1 778 ? -13.799 14.338 14.142 1.00 48.34 778 ILE A CA 1
ATOM 6031 C C . ILE A 1 778 ? -12.951 13.826 12.983 1.00 54.05 778 ILE A C 1
ATOM 6032 O O . ILE A 1 778 ? -12.300 12.777 13.084 1.00 53.37 778 ILE A O 1
ATOM 6037 N N . ALA A 1 779 ? -12.942 14.560 11.863 1.00 43.56 779 ALA A N 1
ATOM 6038 C CA . ALA A 1 779 ? -12.177 14.129 10.697 1.00 33.02 779 ALA A CA 1
ATOM 6039 C C . ALA A 1 779 ? -10.687 14.137 10.989 1.00 39.44 779 ALA A C 1
ATOM 6040 O O . ALA A 1 779 ? -9.967 13.206 10.606 1.00 46.85 779 ALA A O 1
ATOM 6042 N N . SER A 1 780 ? -10.211 15.192 11.649 1.00 36.28 780 SER A N 1
ATOM 6043 C CA . SER A 1 780 ? -8.802 15.289 12.008 1.00 39.48 780 SER A CA 1
ATOM 6044 C C . SER A 1 780 ? -8.352 14.071 12.807 1.00 45.38 780 SER A C 1
ATOM 6045 O O . SER A 1 780 ? -7.332 13.449 12.487 1.00 51.46 780 SER A O 1
ATOM 6048 N N . LYS A 1 781 ? -9.106 13.710 13.850 1.00 45.34 781 LYS A N 1
ATOM 6049 C CA . LYS A 1 781 ? -8.720 12.563 14.673 1.00 53.45 781 LYS A CA 1
ATOM 6050 C C . LYS A 1 781 ? -8.776 11.263 13.868 1.00 53.54 781 LYS A C 1
ATOM 6051 O O . LYS A 1 781 ? -7.872 10.425 13.970 1.00 60.08 781 LYS A O 1
ATOM 6057 N N . TYR A 1 782 ? -9.814 11.084 13.045 1.00 46.18 782 TYR A N 1
ATOM 6058 C CA . TYR A 1 782 ? -9.900 9.863 12.248 1.00 53.63 782 TYR A CA 1
ATOM 6059 C C . TYR A 1 782 ? -8.789 9.804 11.204 1.00 55.29 782 TYR A C 1
ATOM 6060 O O . TYR A 1 782 ? -8.187 8.745 10.992 1.00 45.21 782 TYR A O 1
ATOM 6069 N N . LEU A 1 783 ? -8.505 10.926 10.535 1.00 51.66 783 LEU A N 1
ATOM 6070 C CA . LEU A 1 783 ? -7.442 10.922 9.535 1.00 55.63 783 LEU A CA 1
ATOM 6071 C C . LEU A 1 783 ? -6.080 10.721 10.176 1.00 54.72 783 LEU A C 1
ATOM 6072 O O . LEU A 1 783 ? -5.196 10.113 9.562 1.00 54.51 783 LEU A O 1
ATOM 6077 N N . LYS A 1 784 ? -5.896 11.219 11.403 1.00 50.72 784 LYS A N 1
ATOM 6078 C CA . LYS A 1 784 ? -4.634 11.012 12.104 1.00 50.83 784 LYS A CA 1
ATOM 6079 C C . LYS A 1 784 ? -4.511 9.572 12.594 1.00 54.60 784 LYS A C 1
ATOM 6080 O O . LYS A 1 784 ? -3.428 8.977 12.518 1.00 54.02 784 LYS A O 1
ATOM 6086 N N . THR A 1 785 ? -5.607 8.995 13.099 1.00 54.58 785 THR A N 1
ATOM 6087 C CA . THR A 1 785 ? -5.591 7.583 13.473 1.00 55.17 785 THR A CA 1
ATOM 6088 C C . THR A 1 785 ? -5.370 6.704 12.250 1.00 58.66 785 THR A C 1
ATOM 6089 O O . THR A 1 785 ? -4.581 5.751 12.287 1.00 60.42 785 THR A O 1
ATOM 6093 N N . SER A 1 786 ? -6.043 7.029 11.145 1.00 55.14 786 SER A N 1
ATOM 6094 C CA . SER A 1 786 ? -5.926 6.258 9.915 1.00 56.78 786 SER A CA 1
ATOM 6095 C C . SER A 1 786 ? -4.532 6.348 9.300 1.00 54.40 786 SER A C 1
ATOM 6096 O O . SER A 1 786 ? -4.196 5.525 8.442 1.00 46.81 786 SER A O 1
ATOM 6099 N N . LEU A 1 787 ? -3.712 7.320 9.712 1.00 47.73 787 LEU A N 1
ATOM 6100 C CA . LEU A 1 787 ? -2.349 7.451 9.206 1.00 49.73 787 LEU A CA 1
ATOM 6101 C C . LEU A 1 787 ? -1.318 7.348 10.331 1.00 58.29 787 LEU A C 1
ATOM 6102 O O . LEU A 1 787 ? -0.256 7.970 10.272 1.00 60.17 787 LEU A O 1
ATOM 6107 N N . ARG A 1 788 ? -1.617 6.528 11.348 1.00 72.10 788 ARG A N 1
ATOM 6108 C CA . ARG A 1 788 ? -0.772 6.397 12.533 1.00 76.89 788 ARG A CA 1
ATOM 6109 C C . ARG A 1 788 ? 0.557 5.698 12.255 1.00 80.28 788 ARG A C 1
ATOM 6110 O O . ARG A 1 788 ? 1.513 5.900 13.013 1.00 84.00 788 ARG A O 1
ATOM 6118 N N . ASP A 1 789 ? 0.634 4.883 11.201 1.00 74.68 789 ASP A N 1
ATOM 6119 C CA . ASP A 1 789 ? 1.804 4.049 10.926 1.00 70.74 789 ASP A CA 1
ATOM 6120 C C . ASP A 1 789 ? 3.098 4.858 10.904 1.00 64.98 789 ASP A C 1
ATOM 6121 O O . ASP A 1 789 ? 3.261 5.766 10.081 1.00 54.72 789 ASP A O 1
ATOM 6126 N N . ASP A 1 790 ? 4.030 4.506 11.801 1.00 69.01 790 ASP A N 1
ATOM 6127 C CA . ASP A 1 790 ? 5.342 5.154 11.826 1.00 72.20 790 ASP A CA 1
ATOM 6128 C C . ASP A 1 790 ? 6.143 4.887 10.560 1.00 61.62 790 ASP A C 1
ATOM 6129 O O . ASP A 1 790 ? 7.060 5.655 10.247 1.00 62.42 790 ASP A O 1
ATOM 6134 N N . ALA A 1 791 ? 5.826 3.810 9.837 1.00 53.65 791 ALA A N 1
ATOM 6135 C CA . ALA A 1 791 ? 6.512 3.491 8.591 1.00 56.81 791 ALA A CA 1
ATOM 6136 C C . ALA A 1 791 ? 6.276 4.529 7.501 1.00 60.90 791 ALA A C 1
ATOM 6137 O O . ALA A 1 791 ? 7.082 4.620 6.569 1.00 61.28 791 ALA A O 1
ATOM 6139 N N . LEU A 1 792 ? 5.187 5.300 7.583 1.00 61.85 792 LEU A N 1
ATOM 6140 C CA . LEU A 1 792 ? 4.916 6.309 6.563 1.00 58.93 792 LEU A CA 1
ATOM 6141 C C . LEU A 1 792 ? 5.880 7.487 6.643 1.00 54.06 792 LEU A C 1
ATOM 6142 O O . LEU A 1 792 ? 6.076 8.176 5.635 1.00 54.26 792 LEU A O 1
ATOM 6147 N N . GLY A 1 793 ? 6.482 7.732 7.807 1.00 52.17 793 GLY A N 1
ATOM 6148 C CA . GLY A 1 793 ? 7.467 8.791 7.936 1.00 49.17 793 GLY A CA 1
ATOM 6149 C C . GLY A 1 793 ? 6.900 10.185 8.088 1.00 44.65 793 GLY A C 1
ATOM 6150 O O . GLY A 1 793 ? 7.562 11.162 7.719 1.00 49.02 793 GLY A O 1
ATOM 6151 N N . ILE A 1 794 ? 5.700 10.307 8.643 1.00 48.19 794 ILE A N 1
ATOM 6152 C CA . ILE A 1 794 ? 5.026 11.594 8.765 1.00 46.27 794 ILE A CA 1
ATOM 6153 C C . ILE A 1 794 ? 5.648 12.383 9.909 1.00 49.68 794 ILE A C 1
ATOM 6154 O O . ILE A 1 794 ? 5.568 11.975 11.073 1.00 45.37 794 ILE A O 1
ATOM 6159 N N . TYR A 1 795 ? 6.253 13.528 9.581 1.00 49.54 795 TYR A N 1
ATOM 6160 C CA . TYR A 1 795 ? 6.755 14.418 10.621 1.00 48.14 795 TYR A CA 1
ATOM 6161 C C . TYR A 1 795 ? 5.629 15.272 11.200 1.00 55.05 795 TYR A C 1
ATOM 6162 O O . TYR A 1 795 ? 5.440 15.318 12.421 1.00 59.51 795 TYR A O 1
ATOM 6171 N N . ARG A 1 796 ? 4.857 15.935 10.340 1.00 52.83 796 ARG A N 1
ATOM 6172 C CA . ARG A 1 796 ? 3.769 16.800 10.772 1.00 47.53 796 ARG A CA 1
ATOM 6173 C C . ARG A 1 796 ? 2.575 16.606 9.846 1.00 50.06 796 ARG A C 1
ATOM 6174 O O . ARG A 1 796 ? 2.732 16.293 8.663 1.00 45.96 796 ARG A O 1
ATOM 6182 N N . MET A 1 797 ? 1.379 16.807 10.398 1.00 47.47 797 MET A N 1
ATOM 6183 C CA . MET A 1 797 ? 0.130 16.542 9.700 1.00 52.13 797 MET A CA 1
ATOM 6184 C C . MET A 1 797 ? -0.953 17.496 10.191 1.00 56.09 797 MET A C 1
ATOM 6185 O O . MET A 1 797 ? -1.137 17.668 11.400 1.00 52.00 797 MET A O 1
ATOM 6190 N N . ARG A 1 798 ? -1.676 18.099 9.244 1.00 55.53 798 ARG A N 1
ATOM 6191 C CA . ARG A 1 798 ? -2.670 19.125 9.542 1.00 52.16 798 ARG A CA 1
ATOM 6192 C C . ARG A 1 798 ? -3.897 18.929 8.661 1.00 46.62 798 ARG A C 1
ATOM 6193 O O . ARG A 1 798 ? -3.771 18.796 7.440 1.00 45.17 798 ARG A O 1
ATOM 6201 N N . VAL A 1 799 ? -5.077 18.897 9.282 1.00 41.14 799 VAL A N 1
ATOM 6202 C CA . VAL A 1 799 ? -6.363 18.851 8.580 1.00 37.78 799 VAL A CA 1
ATOM 6203 C C . VAL A 1 799 ? -7.140 20.104 8.979 1.00 44.49 799 VAL A C 1
ATOM 6204 O O . VAL A 1 799 ? -7.546 20.246 10.140 1.00 48.95 799 VAL A O 1
ATOM 6208 N N . ASP A 1 800 ? -7.351 21.014 8.027 1.00 36.18 800 ASP A N 1
ATOM 6209 C CA . ASP A 1 800 ? -8.101 22.241 8.275 1.00 38.57 800 ASP A CA 1
ATOM 6210 C C . ASP A 1 800 ? -9.360 22.267 7.417 1.00 34.78 800 ASP A C 1
ATOM 6211 O O . ASP A 1 800 ? -9.338 21.872 6.249 1.00 40.67 800 ASP A O 1
ATOM 6216 N N . SER A 1 801 ? -10.461 22.729 7.996 1.00 33.42 801 SER A N 1
ATOM 6217 C CA . SER A 1 801 ? -11.677 22.931 7.221 1.00 31.74 801 SER A CA 1
ATOM 6218 C C . SER A 1 801 ? -12.531 23.982 7.910 1.00 38.93 801 SER A C 1
ATOM 6219 O O . SER A 1 801 ? -12.627 24.005 9.140 1.00 39.27 801 SER A O 1
ATOM 6222 N N . GLU A 1 802 ? -13.134 24.863 7.116 1.00 37.30 802 GLU A N 1
ATOM 6223 C CA . GLU A 1 802 ? -14.066 25.838 7.664 1.00 38.76 802 GLU A CA 1
ATOM 6224 C C . GLU A 1 802 ? -15.043 26.261 6.579 1.00 35.25 802 GLU A C 1
ATOM 6225 O O . GLU A 1 802 ? -14.726 26.229 5.388 1.00 36.54 802 GLU A O 1
ATOM 6231 N N . LEU A 1 803 ? -16.240 26.643 7.003 1.00 31.75 803 LEU A N 1
ATOM 6232 C CA . LEU A 1 803 ? -17.206 27.245 6.088 1.00 28.34 803 LEU A CA 1
ATOM 6233 C C . LEU A 1 803 ? -16.856 28.727 5.996 1.00 32.16 803 LEU A C 1
ATOM 6234 O O . LEU A 1 803 ? -17.321 29.548 6.789 1.00 35.04 803 LEU A O 1
ATOM 6239 N N . GLU A 1 804 ? -15.976 29.067 5.047 1.00 42.09 804 GLU A N 1
ATOM 6240 C CA . GLU A 1 804 ? -15.532 30.452 4.874 1.00 46.52 804 GLU A CA 1
ATOM 6241 C C . GLU A 1 804 ? -16.718 31.340 4.499 1.00 44.87 804 GLU A C 1
ATOM 6242 O O . GLU A 1 804 ? -17.333 31.149 3.447 1.00 38.81 804 GLU A O 1
ATOM 6248 N N . ASP A 1 805 ? -17.019 32.324 5.359 1.00 44.85 805 ASP A N 1
ATOM 6249 C CA . ASP A 1 805 ? -18.280 33.066 5.294 1.00 38.88 805 ASP A CA 1
ATOM 6250 C C . ASP A 1 805 ? -18.335 34.103 4.166 1.00 29.74 805 ASP A C 1
ATOM 6251 O O . ASP A 1 805 ? -19.422 34.388 3.650 1.00 31.22 805 ASP A O 1
ATOM 6256 N N . LYS A 1 806 ? -17.206 34.690 3.773 1.00 29.61 806 LYS A N 1
ATOM 6257 C CA . LYS A 1 806 ? -17.232 35.643 2.662 1.00 32.21 806 LYS A CA 1
ATOM 6258 C C . LYS A 1 806 ? -17.395 34.932 1.328 1.00 38.69 806 LYS A C 1
ATOM 6259 O O . LYS A 1 806 ? -18.169 35.374 0.472 1.00 32.79 806 LYS A O 1
ATOM 6265 N N . LYS A 1 807 ? -16.652 33.840 1.126 1.00 32.22 807 LYS A N 1
ATOM 6266 C CA . LYS A 1 807 ? -16.739 33.075 -0.107 1.00 32.48 807 LYS A CA 1
ATOM 6267 C C . LYS A 1 807 ? -17.901 32.095 -0.114 1.00 32.29 807 LYS A C 1
ATOM 6268 O O . LYS A 1 807 ? -18.269 31.608 -1.187 1.00 37.29 807 LYS A O 1
ATOM 6274 N N . GLN A 1 808 ? -18.466 31.775 1.048 1.00 26.08 808 GLN A N 1
ATOM 6275 C CA . GLN A 1 808 ? -19.525 30.771 1.159 1.00 34.90 808 GLN A CA 1
ATOM 6276 C C . GLN A 1 808 ? -19.137 29.489 0.414 1.00 34.75 808 GLN A C 1
ATOM 6277 O O . GLN A 1 808 ? -19.761 29.060 -0.559 1.00 29.09 808 GLN A O 1
ATOM 6283 N N . ARG A 1 809 ? -18.039 28.902 0.873 1.00 29.90 809 ARG A N 1
ATOM 6284 C CA . ARG A 1 809 ? -17.658 27.568 0.444 1.00 36.04 809 ARG A CA 1
ATOM 6285 C C . ARG A 1 809 ? -16.985 26.889 1.621 1.00 34.19 809 ARG A C 1
ATOM 6286 O O . ARG A 1 809 ? -16.279 27.537 2.396 1.00 31.76 809 ARG A O 1
ATOM 6294 N N . ILE A 1 810 ? -17.223 25.588 1.758 1.00 29.50 810 ILE A N 1
ATOM 6295 C CA . ILE A 1 810 ? -16.419 24.795 2.676 1.00 23.84 810 ILE A CA 1
ATOM 6296 C C . ILE A 1 810 ? -15.026 24.667 2.076 1.00 28.75 810 ILE A C 1
ATOM 6297 O O . ILE A 1 810 ? -14.864 24.110 0.987 1.00 32.71 810 ILE A O 1
ATOM 6302 N N . GLU A 1 811 ? -14.016 25.183 2.768 1.00 25.14 811 GLU A N 1
ATOM 6303 C CA . GLU A 1 811 ? -12.641 25.110 2.283 1.00 28.51 811 GLU A CA 1
ATOM 6304 C C . GLU A 1 811 ? -11.862 24.158 3.175 1.00 33.83 811 GLU A C 1
ATOM 6305 O O . GLU A 1 811 ? -11.765 24.376 4.385 1.00 34.36 811 GLU A O 1
ATOM 6311 N N . THR A 1 812 ? -11.338 23.092 2.578 1.00 32.65 812 THR A N 1
ATOM 6312 C CA . THR A 1 812 ? -10.612 22.055 3.300 1.00 32.31 812 THR A CA 1
ATOM 6313 C C . THR A 1 812 ? -9.174 22.023 2.807 1.00 35.81 812 THR A C 1
ATOM 6314 O O . THR A 1 812 ? -8.909 22.169 1.608 1.00 34.77 812 THR A O 1
ATOM 6318 N N . GLU A 1 813 ? -8.253 21.860 3.748 1.00 36.43 813 GLU A N 1
ATOM 6319 C CA . GLU A 1 813 ? -6.822 21.891 3.472 1.00 31.42 813 GLU A CA 1
ATOM 6320 C C . GLU A 1 813 ? -6.168 20.807 4.316 1.00 41.07 813 GLU A C 1
ATOM 6321 O O . GLU A 1 813 ? -6.300 20.816 5.545 1.00 40.53 813 GLU A O 1
ATOM 6327 N N . VAL A 1 814 ? -5.514 19.849 3.658 1.00 39.70 814 VAL A N 1
ATOM 6328 C CA . VAL A 1 814 ? -4.785 18.773 4.327 1.00 38.70 814 VAL A CA 1
ATOM 6329 C C . VAL A 1 814 ? -3.321 18.907 3.952 1.00 44.20 814 VAL A C 1
ATOM 6330 O O . VAL A 1 814 ? -2.987 18.991 2.765 1.00 43.42 814 VAL A O 1
ATOM 6334 N N . SER A 1 815 ? -2.454 18.935 4.963 1.00 39.96 815 SER A N 1
ATOM 6335 C CA . SER A 1 815 ? -1.041 19.227 4.790 1.00 42.40 815 SER A CA 1
ATOM 6336 C C . SER A 1 815 ? -0.206 18.113 5.415 1.00 46.08 815 SER A C 1
ATOM 6337 O O . SER A 1 815 ? -0.541 17.599 6.488 1.00 42.57 815 SER A O 1
ATOM 6340 N N . PHE A 1 816 ? 0.867 17.722 4.722 1.00 37.24 816 PHE A N 1
ATOM 6341 C CA . PHE A 1 816 ? 1.825 16.734 5.208 1.00 43.22 816 PHE A CA 1
ATOM 6342 C C . PHE A 1 816 ? 3.221 17.313 5.127 1.00 39.36 816 PHE A C 1
ATOM 6343 O O . PHE A 1 816 ? 3.574 17.961 4.138 1.00 36.30 816 PHE A O 1
ATOM 6351 N N . THR A 1 817 ? 4.022 17.033 6.143 1.00 33.41 817 THR A N 1
ATOM 6352 C CA . THR A 1 817 ? 5.468 17.024 6.000 1.00 33.16 817 THR A CA 1
ATOM 6353 C C . THR A 1 817 ? 5.953 15.626 6.372 1.00 37.81 817 THR A C 1
ATOM 6354 O O . THR A 1 817 ? 5.482 15.039 7.354 1.00 35.24 817 THR A O 1
ATOM 6358 N N . SER A 1 818 ? 6.874 15.080 5.586 1.00 40.77 818 SER A N 1
ATOM 6359 C CA . SER A 1 818 ? 7.202 13.673 5.765 1.00 42.15 818 SER A CA 1
ATOM 6360 C C . SER A 1 818 ? 8.499 13.345 5.043 1.00 42.73 818 SER A C 1
ATOM 6361 O O . SER A 1 818 ? 8.959 14.092 4.174 1.00 40.08 818 SER A O 1
ATOM 6364 N N . ALA A 1 819 ? 9.076 12.202 5.411 1.00 51.04 819 ALA A N 1
ATOM 6365 C CA . ALA A 1 819 ? 10.200 11.661 4.666 1.00 39.96 819 ALA A CA 1
ATOM 6366 C C . ALA A 1 819 ? 9.794 11.468 3.207 1.00 39.52 819 ALA A C 1
ATOM 6367 O O . ALA A 1 819 ? 8.627 11.195 2.911 1.00 43.00 819 ALA A O 1
ATOM 6369 N N . PRO A 1 820 ? 10.734 11.609 2.271 1.00 41.17 820 PRO A N 1
ATOM 6370 C CA . PRO A 1 820 ? 10.360 11.591 0.846 1.00 41.13 820 PRO A CA 1
ATOM 6371 C C . PRO A 1 820 ? 9.923 10.233 0.330 1.00 48.00 820 PRO A C 1
ATOM 6372 O O . PRO A 1 820 ? 9.239 10.181 -0.699 1.00 50.84 820 PRO A O 1
ATOM 6376 N N . GLU A 1 821 ? 10.290 9.141 1.006 1.00 53.42 821 GLU A N 1
ATOM 6377 C CA . GLU A 1 821 ? 10.221 7.823 0.378 1.00 59.05 821 GLU A CA 1
ATOM 6378 C C . GLU A 1 821 ? 8.790 7.427 0.047 1.00 55.42 821 GLU A C 1
ATOM 6379 O O . GLU A 1 821 ? 8.526 6.876 -1.027 1.00 55.32 821 GLU A O 1
ATOM 6385 N N . ARG A 1 822 ? 7.852 7.710 0.945 1.00 54.71 822 ARG A N 1
ATOM 6386 C CA . ARG A 1 822 ? 6.463 7.314 0.757 1.00 60.61 822 ARG A CA 1
ATOM 6387 C C . ARG A 1 822 ? 5.528 8.521 0.757 1.00 57.32 822 ARG A C 1
ATOM 6388 O O . ARG A 1 822 ? 4.372 8.430 1.183 1.00 41.06 822 ARG A O 1
ATOM 6396 N N . ALA A 1 823 ? 6.014 9.659 0.259 1.00 58.24 823 ALA A N 1
ATOM 6397 C CA . ALA A 1 823 ? 5.173 10.848 0.195 1.00 58.55 823 ALA A CA 1
ATOM 6398 C C . ALA A 1 823 ? 4.029 10.683 -0.796 1.00 54.04 823 ALA A C 1
ATOM 6399 O O . ALA A 1 823 ? 2.938 11.208 -0.564 1.00 43.11 823 ALA A O 1
ATOM 6401 N N . GLN A 1 824 ? 4.255 9.963 -1.899 1.00 54.36 824 GLN A N 1
ATOM 6402 C CA . GLN A 1 824 ? 3.217 9.776 -2.907 1.00 55.50 824 GLN A CA 1
ATOM 6403 C C . GLN A 1 824 ? 2.013 9.001 -2.382 1.00 53.12 824 GLN A C 1
ATOM 6404 O O . GLN A 1 824 ? 0.934 9.078 -2.981 1.00 51.07 824 GLN A O 1
ATOM 6410 N N . GLU A 1 825 ? 2.171 8.253 -1.288 1.00 52.05 825 GLU A N 1
ATOM 6411 C CA . GLU A 1 825 ? 1.086 7.444 -0.751 1.00 55.71 825 GLU A CA 1
ATOM 6412 C C . GLU A 1 825 ? 0.203 8.195 0.236 1.00 51.79 825 GLU A C 1
ATOM 6413 O O . GLU A 1 825 ? -0.939 7.777 0.465 1.00 49.54 825 GLU A O 1
ATOM 6419 N N . LEU A 1 826 ? 0.699 9.289 0.815 1.00 46.23 826 LEU A N 1
ATOM 6420 C CA . LEU A 1 826 ? 0.016 9.925 1.940 1.00 44.98 826 LEU A CA 1
ATOM 6421 C C . LEU A 1 826 ? -1.350 10.480 1.544 1.00 39.01 826 LEU A C 1
ATOM 6422 O O . LEU A 1 826 ? -2.360 10.173 2.190 1.00 47.58 826 LEU A O 1
ATOM 6427 N N . TRP A 1 827 ? -1.414 11.301 0.491 1.00 38.74 827 TRP A N 1
ATOM 6428 C CA . TRP A 1 827 ? -2.711 11.863 0.124 1.00 46.37 827 TRP A CA 1
ATOM 6429 C C . TRP A 1 827 ? -3.688 10.761 -0.272 1.00 43.40 827 TRP A C 1
ATOM 6430 O O . TRP A 1 827 ? -4.887 10.842 0.029 1.00 42.88 827 TRP A O 1
ATOM 6441 N N . THR A 1 828 ? -3.192 9.710 -0.930 1.00 39.09 828 THR A N 1
ATOM 6442 C CA . THR A 1 828 ? -4.049 8.571 -1.262 1.00 45.08 828 THR A CA 1
ATOM 6443 C C . THR A 1 828 ? -4.665 7.956 -0.004 1.00 42.30 828 THR A C 1
ATOM 6444 O O . THR A 1 828 ? -5.867 7.659 0.032 1.00 50.25 828 THR A O 1
ATOM 6448 N N . LEU A 1 829 ? -3.858 7.762 1.045 1.00 39.37 829 LEU A N 1
ATOM 6449 C CA . LEU A 1 829 ? -4.394 7.227 2.295 1.00 44.23 829 LEU A CA 1
ATOM 6450 C C . LEU A 1 829 ? -5.382 8.199 2.931 1.00 43.59 829 LEU A C 1
ATOM 6451 O O . LEU A 1 829 ? -6.419 7.787 3.465 1.00 42.72 829 LEU A O 1
ATOM 6456 N N . ALA A 1 830 ? -5.091 9.498 2.865 1.00 38.07 830 ALA A N 1
ATOM 6457 C CA . ALA A 1 830 ? -6.004 10.475 3.452 1.00 33.06 830 ALA A CA 1
ATOM 6458 C C . ALA A 1 830 ? -7.265 10.618 2.624 1.00 44.47 830 ALA A C 1
ATOM 6459 O O . ALA A 1 830 ? -8.339 10.892 3.175 1.00 48.04 830 ALA A O 1
ATOM 6461 N N . GLU A 1 831 ? -7.154 10.442 1.304 1.00 47.98 831 GLU A N 1
ATOM 6462 C CA . GLU A 1 831 ? -8.343 10.424 0.461 1.00 52.63 831 GLU A CA 1
ATOM 6463 C C . GLU A 1 831 ? -9.259 9.269 0.839 1.00 48.77 831 GLU A C 1
ATOM 6464 O O . GLU A 1 831 ? -10.484 9.430 0.899 1.00 44.62 831 GLU A O 1
ATOM 6470 N N . GLN A 1 832 ? -8.681 8.091 1.093 1.00 48.01 832 GLN A N 1
ATOM 6471 C CA . GLN A 1 832 ? -9.497 6.956 1.502 1.00 46.39 832 GLN A CA 1
ATOM 6472 C C . GLN A 1 832 ? -10.131 7.214 2.860 1.00 39.47 832 GLN A C 1
ATOM 6473 O O . GLN A 1 832 ? -11.310 6.904 3.071 1.00 43.53 832 GLN A O 1
ATOM 6479 N N . ALA A 1 833 ? -9.366 7.793 3.786 1.00 40.98 833 ALA A N 1
ATOM 6480 C CA . ALA A 1 833 ? -9.917 8.137 5.093 1.00 46.72 833 ALA A CA 1
ATOM 6481 C C . ALA A 1 833 ? -11.148 9.034 4.963 1.00 53.26 833 ALA A C 1
ATOM 6482 O O . ALA A 1 833 ? -12.153 8.825 5.657 1.00 51.55 833 ALA A O 1
ATOM 6484 N N . PHE A 1 834 ? -11.103 10.025 4.066 1.00 45.53 834 PHE A N 1
ATOM 6485 C CA . PHE A 1 834 ? -12.252 10.914 3.907 1.00 46.07 834 PHE A CA 1
ATOM 6486 C C . PHE A 1 834 ? -13.481 10.151 3.428 1.00 48.04 834 PHE A C 1
ATOM 6487 O O . PHE A 1 834 ? -14.600 10.414 3.887 1.00 48.62 834 PHE A O 1
ATOM 6495 N N . SER A 1 835 ? -13.302 9.206 2.499 1.00 46.44 835 SER A N 1
ATOM 6496 C CA . SER A 1 835 ? -14.465 8.494 1.983 1.00 54.10 835 SER A CA 1
ATOM 6497 C C . SER A 1 835 ? -15.074 7.587 3.043 1.00 52.42 835 SER A C 1
ATOM 6498 O O . SER A 1 835 ? -16.275 7.304 2.997 1.00 50.71 835 SER A O 1
ATOM 6501 N N . GLU A 1 836 ? -14.269 7.124 4.000 1.00 57.34 836 GLU A N 1
ATOM 6502 C CA . GLU A 1 836 ? -14.803 6.291 5.072 1.00 60.17 836 GLU A CA 1
ATOM 6503 C C . GLU A 1 836 ? -15.503 7.132 6.131 1.00 57.31 836 GLU A C 1
ATOM 6504 O O . GLU A 1 836 ? -16.512 6.700 6.698 1.00 59.24 836 GLU A O 1
ATOM 6510 N N . LEU A 1 837 ? -14.988 8.339 6.382 1.00 51.63 837 LEU A N 1
ATOM 6511 C CA . LEU A 1 837 ? -15.395 9.176 7.516 1.00 50.28 837 LEU A CA 1
ATOM 6512 C C . LEU A 1 837 ? -16.897 9.233 7.786 1.00 50.79 837 LEU A C 1
ATOM 6513 O O . LEU A 1 837 ? -17.288 9.012 8.939 1.00 47.71 837 LEU A O 1
ATOM 6518 N N . PRO A 1 838 ? -17.780 9.505 6.814 1.00 55.70 838 PRO A N 1
ATOM 6519 C CA . PRO A 1 838 ? -19.201 9.705 7.154 1.00 55.43 838 PRO A CA 1
ATOM 6520 C C . PRO A 1 838 ? -19.910 8.470 7.690 1.00 61.54 838 PRO A C 1
ATOM 6521 O O . PRO A 1 838 ? -21.031 8.603 8.193 1.00 68.76 838 PRO A O 1
ATOM 6525 N N . THR A 1 839 ? -19.332 7.279 7.583 1.00 56.86 839 THR A N 1
ATOM 6526 C CA . THR A 1 839 ? -19.938 6.098 8.178 1.00 58.35 839 THR A CA 1
ATOM 6527 C C . THR A 1 839 ? -19.159 5.592 9.382 1.00 58.56 839 THR A C 1
ATOM 6528 O O . THR A 1 839 ? -19.615 4.663 10.054 1.00 68.17 839 THR A O 1
ATOM 6532 N N . LYS A 1 840 ? -18.011 6.197 9.685 1.00 51.92 840 LYS A N 1
ATOM 6533 C CA . LYS A 1 840 ? -17.238 5.876 10.875 1.00 56.26 840 LYS A CA 1
ATOM 6534 C C . LYS A 1 840 ? -17.539 6.793 12.052 1.00 59.32 840 LYS A C 1
ATOM 6535 O O . LYS A 1 840 ? -17.099 6.501 13.170 1.00 54.83 840 LYS A O 1
ATOM 6541 N N . ILE A 1 841 ? -18.260 7.896 11.834 1.00 57.38 841 ILE A N 1
ATOM 6542 C CA . ILE A 1 841 ? -18.582 8.802 12.929 1.00 56.44 841 ILE A CA 1
ATOM 6543 C C . ILE A 1 841 ? -19.645 8.167 13.814 1.00 44.92 841 ILE A C 1
ATOM 6544 O O . ILE A 1 841 ? -20.699 7.728 13.332 1.00 52.25 841 ILE A O 1
ATOM 6549 N N . THR A 1 842 ? -19.379 8.126 15.118 1.00 45.65 842 THR A N 1
ATOM 6550 C CA . THR A 1 842 ? -20.250 7.445 16.065 1.00 57.03 842 THR A CA 1
ATOM 6551 C C . THR A 1 842 ? -21.014 8.451 16.915 1.00 60.58 842 THR A C 1
ATOM 6552 O O . THR A 1 842 ? -20.587 9.597 17.096 1.00 65.60 842 THR A O 1
ATOM 6556 N N . GLN A 1 843 ? -22.157 7.994 17.442 1.00 52.10 843 GLN A N 1
ATOM 6557 C CA . GLN A 1 843 ? -22.968 8.828 18.326 1.00 54.88 843 GLN A CA 1
ATOM 6558 C C . GLN A 1 843 ? -22.149 9.368 19.493 1.00 60.06 843 GLN A C 1
ATOM 6559 O O . GLN A 1 843 ? -22.314 10.527 19.893 1.00 55.89 843 GLN A O 1
ATOM 6565 N N . GLN A 1 844 ? -21.242 8.551 20.037 1.00 57.24 844 GLN A N 1
ATOM 6566 C CA . GLN A 1 844 ? -20.397 9.024 21.126 1.00 56.86 844 GLN A CA 1
ATOM 6567 C C . GLN A 1 844 ? -19.474 10.147 20.668 1.00 58.90 844 GLN A C 1
ATOM 6568 O O . GLN A 1 844 ? -19.223 11.093 21.423 1.00 56.13 844 GLN A O 1
ATOM 6574 N N . ASP A 1 845 ? -18.942 10.055 19.445 1.00 60.04 845 ASP A N 1
ATOM 6575 C CA . ASP A 1 845 ? -18.073 11.120 18.943 1.00 62.42 845 ASP A CA 1
ATOM 6576 C C . ASP A 1 845 ? -18.788 12.464 18.964 1.00 47.56 845 ASP A C 1
ATOM 6577 O O . ASP A 1 845 ? -18.236 13.472 19.428 1.00 42.28 845 ASP A O 1
ATOM 6582 N N . VAL A 1 846 ? -20.026 12.489 18.468 1.00 48.34 846 VAL A N 1
ATOM 6583 C CA . VAL A 1 846 ? -20.803 13.722 18.411 1.00 50.90 846 VAL A CA 1
ATOM 6584 C C . VAL A 1 846 ? -21.170 14.194 19.813 1.00 51.37 846 VAL A C 1
ATOM 6585 O O . VAL A 1 846 ? -21.061 15.387 20.125 1.00 49.62 846 VAL A O 1
ATOM 6589 N N . ASP A 1 847 ? -21.603 13.269 20.683 1.00 50.83 847 ASP A N 1
ATOM 6590 C CA . ASP A 1 847 ? -21.945 13.640 22.054 1.00 47.02 847 ASP A CA 1
ATOM 6591 C C . ASP A 1 847 ? -20.763 14.294 22.755 1.00 45.21 847 ASP A C 1
ATOM 6592 O O . ASP A 1 847 ? -20.923 15.299 23.461 1.00 51.32 847 ASP A O 1
ATOM 6597 N N . GLU A 1 848 ? -19.564 13.744 22.570 1.00 43.65 848 GLU A N 1
ATOM 6598 C CA . GLU A 1 848 ? -18.380 14.377 23.134 1.00 37.75 848 GLU A CA 1
ATOM 6599 C C . GLU A 1 848 ? -18.205 15.778 22.568 1.00 52.31 848 GLU A C 1
ATOM 6600 O O . GLU A 1 848 ? -17.967 16.739 23.309 1.00 50.43 848 GLU A O 1
ATOM 6606 N N . GLN A 1 849 ? -18.335 15.909 21.248 1.00 55.59 849 GLN A N 1
ATOM 6607 C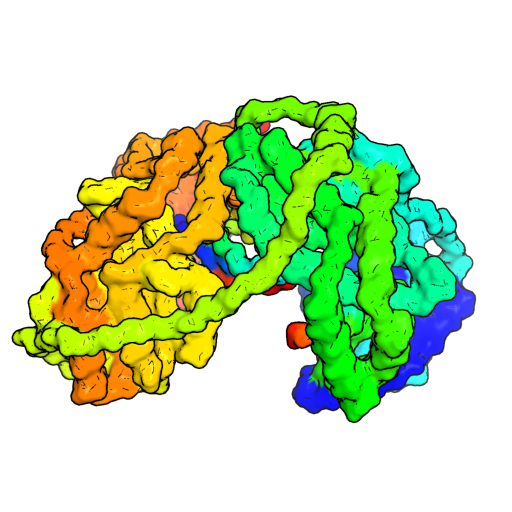 CA . GLN A 1 849 ? -18.077 17.190 20.600 1.00 49.60 849 GLN A CA 1
ATOM 6608 C C . GLN A 1 849 ? -19.105 18.235 21.010 1.00 44.96 849 GLN A C 1
ATOM 6609 O O . GLN A 1 849 ? -18.749 19.393 21.263 1.00 47.69 849 GLN A O 1
ATOM 6615 N N . LYS A 1 850 ? -20.380 17.837 21.090 1.00 38.18 850 LYS A N 1
ATOM 6616 C CA . LYS A 1 850 ? -21.439 18.748 21.512 1.00 43.74 850 LYS A CA 1
ATOM 6617 C C . LYS A 1 850 ? -21.185 19.267 22.918 1.00 51.15 850 LYS A C 1
ATOM 6618 O O . LYS A 1 850 ? -21.217 20.479 23.159 1.00 48.55 850 LYS A O 1
ATOM 6624 N N . ALA A 1 851 ? -20.919 18.362 23.861 1.00 54.62 851 ALA A N 1
ATOM 6625 C CA . ALA A 1 851 ? -20.613 18.792 25.221 1.00 50.93 851 ALA A CA 1
ATOM 6626 C C . ALA A 1 851 ? -19.390 19.693 25.244 1.00 45.87 851 ALA A C 1
ATOM 6627 O O . ALA A 1 851 ? -19.346 20.675 25.996 1.00 51.78 851 ALA A O 1
ATOM 6629 N N . GLN A 1 852 ? -18.388 19.383 24.419 1.00 40.57 852 GLN A N 1
ATOM 6630 C CA . GLN A 1 852 ? -17.197 20.219 24.367 1.00 43.32 852 GLN A CA 1
ATOM 6631 C C . GLN A 1 852 ? -17.507 21.580 23.742 1.00 47.97 852 GLN A C 1
ATOM 6632 O O . GLN A 1 852 ? -16.952 22.606 24.163 1.00 46.51 852 GLN A O 1
ATOM 6638 N N . PHE A 1 853 ? -18.385 21.605 22.733 1.00 44.07 853 PHE A N 1
ATOM 6639 C CA . PHE A 1 853 ? -18.801 22.872 22.135 1.00 46.27 853 PHE A CA 1
ATOM 6640 C C . PHE A 1 853 ? -19.589 23.704 23.137 1.00 46.46 853 PHE A C 1
ATOM 6641 O O . PHE A 1 853 ? -19.330 24.902 23.303 1.00 43.52 853 PHE A O 1
ATOM 6649 N N . ILE A 1 854 ? -20.558 23.076 23.816 1.00 43.30 854 ILE A N 1
ATOM 6650 C CA . ILE A 1 854 ? -21.351 23.765 24.831 1.00 44.39 854 ILE A CA 1
ATOM 6651 C C . ILE A 1 854 ? -20.451 24.429 25.865 1.00 53.02 854 ILE A C 1
ATOM 6652 O O . ILE A 1 854 ? -20.668 25.586 26.245 1.00 57.42 854 ILE A O 1
ATOM 6657 N N . ARG A 1 855 ? -19.411 23.722 26.316 1.00 49.33 855 ARG A N 1
ATOM 6658 C CA . ARG A 1 855 ? -18.514 24.298 27.315 1.00 52.71 855 ARG A CA 1
ATOM 6659 C C . ARG A 1 855 ? -17.741 25.480 26.748 1.00 46.66 855 ARG A C 1
ATOM 6660 O O . ARG A 1 855 ? -17.535 26.482 27.441 1.00 49.89 855 ARG A O 1
ATOM 6668 N N . ALA A 1 856 ? -17.300 25.381 25.492 1.00 47.54 856 ALA A N 1
ATOM 6669 C CA . ALA A 1 856 ? -16.616 26.500 24.852 1.00 40.71 856 ALA A CA 1
ATOM 6670 C C . ALA A 1 856 ? -17.559 27.680 24.627 1.00 42.28 856 ALA A C 1
ATOM 6671 O O . ALA A 1 856 ? -17.195 28.832 24.885 1.00 43.20 856 ALA A O 1
ATOM 6673 N N . GLU A 1 857 ? -18.771 27.411 24.136 1.00 43.58 857 GLU A N 1
ATOM 6674 C CA . GLU A 1 857 ? -19.718 28.487 23.856 1.00 50.25 857 GLU A CA 1
ATOM 6675 C C . GLU A 1 857 ? -20.039 29.293 25.106 1.00 60.00 857 GLU A C 1
ATOM 6676 O O . GLU A 1 857 ? -20.286 30.500 25.019 1.00 52.62 857 GLU A O 1
ATOM 6682 N N . LYS A 1 858 ? -20.041 28.654 26.277 1.00 62.64 858 LYS A N 1
ATOM 6683 C CA . LYS A 1 858 ? -20.339 29.398 27.493 1.00 59.64 858 LYS A CA 1
ATOM 6684 C C . LYS A 1 858 ? -19.123 30.164 27.998 1.00 55.13 858 LYS A C 1
ATOM 6685 O O . LYS A 1 858 ? -19.278 31.239 28.588 1.00 57.22 858 LYS A O 1
ATOM 6691 N N . GLY A 1 859 ? -17.916 29.660 27.748 1.00 47.42 859 GLY A N 1
ATOM 6692 C CA . GLY A 1 859 ? -16.739 30.468 27.987 1.00 45.50 859 GLY A CA 1
ATOM 6693 C C . GLY A 1 859 ? -16.614 31.668 27.063 1.00 52.38 859 GLY A C 1
ATOM 6694 O O . GLY A 1 859 ? -15.806 32.562 27.336 1.00 44.75 859 GLY A O 1
ATOM 6695 N N . ARG A 1 860 ? -17.385 31.699 25.977 1.00 51.86 860 ARG A N 1
ATOM 6696 C CA . ARG A 1 860 ? -17.397 32.824 25.053 1.00 53.89 860 ARG A CA 1
ATOM 6697 C C . ARG A 1 860 ? -18.458 33.859 25.402 1.00 47.51 860 ARG A C 1
ATOM 6698 O O . ARG A 1 860 ? -18.448 34.955 24.825 1.00 42.36 860 ARG A O 1
ATOM 6706 N N . GLN A 1 861 ? -19.378 33.524 26.304 1.00 42.01 861 GLN A N 1
ATOM 6707 C CA . GLN A 1 861 ? -20.255 34.528 26.881 1.00 49.33 861 GLN A CA 1
ATOM 6708 C C . GLN A 1 861 ? -19.420 35.622 27.531 1.00 57.43 861 GLN A C 1
ATOM 6709 O O . GLN A 1 861 ? -18.444 35.343 28.235 1.00 58.68 861 GLN A O 1
ATOM 6715 N N . GLY A 1 862 ? -19.796 36.874 27.277 1.00 49.39 862 GLY A N 1
ATOM 6716 C CA . GLY A 1 862 ? -19.081 37.986 27.873 1.00 36.58 862 GLY A CA 1
ATOM 6717 C C . GLY A 1 862 ? -17.674 38.181 27.370 1.00 44.93 862 GLY A C 1
ATOM 6718 O O . GLY A 1 862 ? -16.959 39.044 27.891 1.00 52.00 862 GLY A O 1
ATOM 6719 N N . ASP A 1 863 ? -17.250 37.411 26.372 1.00 40.05 863 ASP A N 1
ATOM 6720 C CA . ASP A 1 863 ? -15.924 37.558 25.792 1.00 39.23 863 ASP A CA 1
ATOM 6721 C C . ASP A 1 863 ? -15.967 38.628 24.707 1.00 40.95 863 ASP A C 1
ATOM 6722 O O . ASP A 1 863 ? -16.637 38.459 23.683 1.00 41.27 863 ASP A O 1
ATOM 6727 N N . LEU A 1 864 ? -15.222 39.711 24.923 1.00 37.67 864 LEU A N 1
ATOM 6728 C CA . LEU A 1 864 ? -15.310 40.873 24.048 1.00 37.58 864 LEU A CA 1
ATOM 6729 C C . LEU A 1 864 ? -14.789 40.583 22.647 1.00 40.44 864 LEU A C 1
ATOM 6730 O O . LEU A 1 864 ? -15.360 41.061 21.661 1.00 35.61 864 LEU A O 1
ATOM 6735 N N . THR A 1 865 ? -13.683 39.841 22.534 1.00 30.60 865 THR A N 1
ATOM 6736 C CA . THR A 1 865 ? -13.194 39.434 21.218 1.00 34.45 865 THR A CA 1
ATOM 6737 C C . THR A 1 865 ? -14.259 38.663 20.435 1.00 33.15 865 THR A C 1
ATOM 6738 O O . THR A 1 865 ? -14.458 38.920 19.242 1.00 35.87 865 THR A O 1
ATOM 6742 N N . THR A 1 866 ? -14.961 37.723 21.084 1.00 30.72 866 THR A N 1
ATOM 6743 C CA . THR A 1 866 ? -16.028 36.993 20.397 1.00 29.53 866 THR A CA 1
ATOM 6744 C C . THR A 1 866 ? -17.172 37.925 20.021 1.00 34.19 866 THR A C 1
ATOM 6745 O O . THR A 1 866 ? -17.708 37.845 18.911 1.00 27.43 866 THR A O 1
ATOM 6749 N N . ILE A 1 867 ? -17.558 38.807 20.945 1.00 32.47 867 ILE A N 1
ATOM 6750 C CA . ILE A 1 867 ? -18.691 39.700 20.728 1.00 31.83 867 ILE A CA 1
ATOM 6751 C C . ILE A 1 867 ? -18.426 40.616 19.544 1.00 28.87 867 ILE A C 1
ATOM 6752 O O . ILE A 1 867 ? -19.289 40.812 18.683 1.00 27.20 867 ILE A O 1
ATOM 6757 N N . GLN A 1 868 ? -17.215 41.172 19.472 1.00 23.76 868 GLN A N 1
ATOM 6758 C CA . GLN A 1 868 ? -16.844 42.041 18.369 1.00 28.64 868 GLN A CA 1
ATOM 6759 C C . GLN A 1 868 ? -16.827 41.287 17.044 1.00 32.35 868 GLN A C 1
ATOM 6760 O O . GLN A 1 868 ? -17.314 41.797 16.027 1.00 26.74 868 GLN A O 1
ATOM 6766 N N . ARG A 1 869 ? -16.291 40.060 17.036 1.00 27.74 869 ARG A N 1
ATOM 6767 C CA . ARG A 1 869 ? -16.263 39.269 15.807 1.00 29.28 869 ARG A CA 1
ATOM 6768 C C . ARG A 1 869 ? -17.666 38.918 15.321 1.00 27.34 869 ARG A C 1
ATOM 6769 O O . ARG A 1 869 ? -17.948 38.999 14.119 1.00 26.74 869 ARG A O 1
ATOM 6777 N N . ARG A 1 870 ? -18.564 38.522 16.231 1.00 21.15 870 ARG A N 1
ATOM 6778 C CA . ARG A 1 870 ? -19.907 38.148 15.804 1.00 22.50 870 ARG A CA 1
ATOM 6779 C C . ARG A 1 870 ? -20.737 39.353 15.352 1.00 27.00 870 ARG A C 1
ATOM 6780 O O . ARG A 1 870 ? -21.587 39.216 14.463 1.00 24.87 870 ARG A O 1
ATOM 6788 N N . LEU A 1 871 ? -20.542 40.517 15.974 1.00 21.05 871 LEU A N 1
ATOM 6789 C CA . LEU A 1 871 ? -21.223 41.725 15.517 1.00 24.20 871 LEU A CA 1
ATOM 6790 C C . LEU A 1 871 ? -20.854 42.028 14.073 1.00 30.70 871 LEU A C 1
ATOM 6791 O O . LEU A 1 871 ? -21.724 42.273 13.224 1.00 20.59 871 LEU A O 1
ATOM 6796 N N . ILE A 1 872 ? -19.557 41.960 13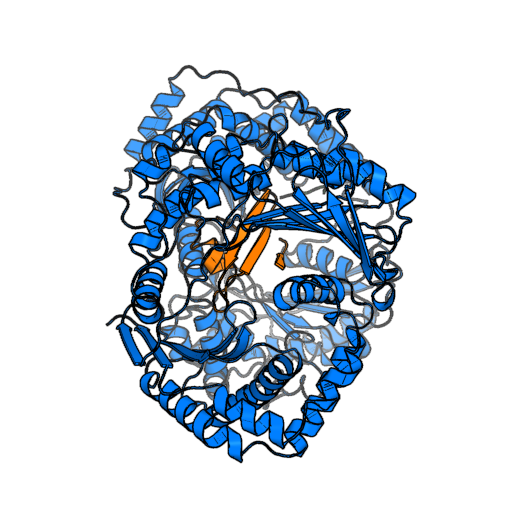.768 1.00 20.34 872 ILE A N 1
ATOM 6797 C CA . ILE A 1 872 ? -19.078 42.288 12.437 1.00 23.23 872 ILE A CA 1
ATOM 6798 C C . ILE A 1 872 ? -19.511 41.232 11.432 1.00 20.68 872 ILE A C 1
ATOM 6799 O O . ILE A 1 872 ? -19.957 41.558 10.326 1.00 23.51 872 ILE A O 1
ATOM 6804 N N . LEU A 1 873 ? -19.415 39.956 11.809 1.00 20.56 873 LEU A N 1
ATOM 6805 C CA . LEU A 1 873 ? -19.935 38.886 10.964 1.00 22.34 873 LEU A CA 1
ATOM 6806 C C . LEU A 1 873 ? -21.434 39.051 10.717 1.00 21.02 873 LEU A C 1
ATOM 6807 O O . LEU A 1 873 ? -21.924 38.833 9.600 1.00 21.92 873 LEU A O 1
ATOM 6812 N N . SER A 1 874 ? -22.187 39.394 11.762 1.00 25.92 874 SER A N 1
ATOM 6813 C CA . SER A 1 874 ? -23.628 39.596 11.607 1.00 23.99 874 SER A CA 1
ATOM 6814 C C . SER A 1 874 ? -23.926 40.661 10.557 1.00 21.33 874 SER A C 1
ATOM 6815 O O . SER A 1 874 ? -24.812 40.486 9.707 1.00 21.23 874 SER A O 1
ATOM 6818 N N . TYR A 1 875 ? -23.217 41.792 10.613 1.00 20.72 875 TYR A N 1
ATOM 6819 C CA . TYR A 1 875 ? -23.518 42.834 9.641 1.00 20.46 875 TYR A CA 1
ATOM 6820 C C . TYR A 1 875 ? -23.107 42.411 8.232 1.00 27.07 875 TYR A C 1
ATOM 6821 O O . TYR A 1 875 ? -23.777 42.764 7.258 1.00 23.43 875 TYR A O 1
ATOM 6830 N N . ARG A 1 876 ? -22.049 41.617 8.113 1.00 21.60 876 ARG A N 1
ATOM 6831 C CA . ARG A 1 876 ? -21.622 41.152 6.799 1.00 27.51 876 ARG A CA 1
ATOM 6832 C C . ARG A 1 876 ? -22.700 40.310 6.129 1.00 25.85 876 ARG A C 1
ATOM 6833 O O . ARG A 1 876 ? -22.973 40.480 4.934 1.00 24.21 876 ARG A O 1
ATOM 6841 N N . HIS A 1 877 ? -23.351 39.417 6.882 1.00 22.64 877 HIS A N 1
ATOM 6842 C CA . HIS A 1 877 ? -24.297 38.488 6.276 1.00 24.91 877 HIS A CA 1
ATOM 6843 C C . HIS A 1 877 ? -25.737 38.944 6.323 1.00 31.79 877 HIS A C 1
ATOM 6844 O O . HIS A 1 877 ? -26.478 38.652 5.388 1.00 29.41 877 HIS A O 1
ATOM 6851 N N . TYR A 1 878 ? -26.145 39.648 7.378 1.00 25.90 878 TYR A N 1
ATOM 6852 C CA . TYR A 1 878 ? -27.531 40.013 7.588 1.00 21.71 878 TYR A CA 1
ATOM 6853 C C . TYR A 1 878 ? -27.774 41.506 7.495 1.00 23.24 878 TYR A C 1
ATOM 6854 O O . TYR A 1 878 ? -28.942 41.923 7.421 1.00 22.81 878 TYR A O 1
ATOM 6863 N N . ASN A 1 879 ? -26.710 42.308 7.520 1.00 23.63 879 ASN A N 1
ATOM 6864 C CA . ASN A 1 879 ? -26.776 43.768 7.643 1.00 21.70 879 ASN A CA 1
ATOM 6865 C C . ASN A 1 879 ? -27.570 44.184 8.884 1.00 24.41 879 ASN A C 1
ATOM 6866 O O . ASN A 1 879 ? -28.275 45.198 8.892 1.00 23.88 879 ASN A O 1
ATOM 6871 N N . ASP A 1 880 ? -27.436 43.399 9.951 1.00 21.07 880 ASP A N 1
ATOM 6872 C CA . ASP A 1 880 ? -28.035 43.708 11.246 1.00 22.46 880 ASP A CA 1
ATOM 6873 C C . ASP A 1 880 ? -27.309 42.869 12.297 1.00 24.17 880 ASP A C 1
ATOM 6874 O O . ASP A 1 880 ? -26.498 42.005 11.946 1.00 24.08 880 ASP A O 1
ATOM 6879 N N . PRO A 1 881 ? -27.540 43.129 13.614 1.00 22.47 881 PRO A N 1
ATOM 6880 C CA . PRO A 1 881 ? -26.727 42.434 14.631 1.00 21.66 881 PRO A CA 1
ATOM 6881 C C . PRO A 1 881 ? -27.352 41.182 15.243 1.00 22.15 881 PRO A C 1
ATOM 6882 O O . PRO A 1 881 ? -26.973 40.827 16.364 1.00 22.30 881 PRO A O 1
ATOM 6886 N N . ARG A 1 882 ? -28.266 40.498 14.539 1.00 22.42 882 ARG A N 1
ATOM 6887 C CA . ARG A 1 882 ? -29.006 39.378 15.129 1.00 22.94 882 ARG A CA 1
ATOM 6888 C C . ARG A 1 882 ? -28.107 38.285 15.703 1.00 23.09 882 ARG A C 1
ATOM 6889 O O . ARG A 1 882 ? -28.519 37.556 16.610 1.00 23.69 882 ARG A O 1
ATOM 6897 N N . TYR A 1 883 ? -26.886 38.149 15.193 1.00 22.79 883 TYR A N 1
ATOM 6898 C CA . TYR A 1 883 ? -26.018 37.059 15.602 1.00 28.12 883 TYR A CA 1
ATOM 6899 C C . TYR A 1 883 ? -25.516 37.222 17.032 1.00 29.88 883 TYR A C 1
ATOM 6900 O O . TYR A 1 883 ? -25.003 36.258 17.604 1.00 26.36 883 TYR A O 1
ATOM 6909 N N . LEU A 1 884 ? -25.672 38.405 17.630 1.00 26.52 884 LEU A N 1
ATOM 6910 C CA . LEU A 1 884 ? -25.369 38.577 19.049 1.00 30.65 884 LEU A CA 1
ATOM 6911 C C . LEU A 1 884 ? -26.390 37.911 19.953 1.00 31.25 884 LEU A C 1
ATOM 6912 O O . LEU A 1 884 ? -26.152 37.847 21.161 1.00 39.84 884 LEU A O 1
ATOM 6917 N N . SER A 1 885 ? -27.520 37.456 19.409 1.00 23.70 885 SER A N 1
ATOM 6918 C CA . SER A 1 885 ? -28.587 36.798 20.154 1.00 33.23 885 SER A CA 1
ATOM 6919 C C . SER A 1 885 ? -28.735 35.330 19.755 1.00 36.46 885 SER A C 1
ATOM 6920 O O . SER A 1 885 ? -28.319 34.901 18.670 1.00 34.84 885 SER A O 1
ATOM 6923 N N . ASN A 1 886 ? -29.339 34.564 20.664 1.00 34.86 886 ASN A N 1
ATOM 6924 C CA . ASN A 1 886 ? -29.735 33.171 20.455 1.00 37.57 886 ASN A CA 1
ATOM 6925 C C . ASN A 1 886 ? -28.555 32.217 20.274 1.00 38.60 886 ASN A C 1
ATOM 6926 O O . ASN A 1 886 ? -28.733 31.110 19.749 1.00 41.36 886 ASN A O 1
ATOM 6931 N N . ALA A 1 887 ? -27.351 32.593 20.717 1.00 41.18 887 ALA A N 1
ATOM 6932 C CA . ALA A 1 887 ? -26.201 31.705 20.556 1.00 41.92 887 ALA A CA 1
ATOM 6933 C C . ALA A 1 887 ? -26.384 30.378 21.288 1.00 47.96 887 ALA A C 1
ATOM 6934 O O . ALA A 1 887 ? -25.767 29.382 20.900 1.00 46.55 887 ALA A O 1
ATOM 6936 N N . SER A 1 888 ? -27.226 30.345 22.327 1.00 44.55 888 SER A N 1
ATOM 6937 C CA . SER A 1 888 ? -27.495 29.132 23.088 1.00 50.33 888 SER A CA 1
ATOM 6938 C C . SER A 1 888 ? -28.208 28.065 22.273 1.00 55.22 888 SER A C 1
ATOM 6939 O O . SER A 1 888 ? -28.279 26.916 22.719 1.00 59.95 888 SER A O 1
ATOM 6942 N N . LYS A 1 889 ? -28.751 28.415 21.111 1.00 53.04 889 LYS A N 1
ATOM 6943 C CA . LYS A 1 889 ? -29.398 27.450 20.237 1.00 57.15 889 LYS A CA 1
ATOM 6944 C C . LYS A 1 889 ? -28.440 26.841 19.221 1.00 56.10 889 LYS A C 1
ATOM 6945 O O . LYS A 1 889 ? -28.819 25.896 18.521 1.00 62.85 889 LYS A O 1
ATOM 6951 N N . LEU A 1 890 ? -27.207 27.341 19.142 1.00 44.89 890 LEU A N 1
ATOM 6952 C CA . LEU A 1 890 ? -26.245 26.818 18.177 1.00 39.95 890 LEU A CA 1
ATOM 6953 C C . LEU A 1 890 ? -25.935 25.351 18.439 1.00 44.06 890 LEU A C 1
ATOM 6954 O O . LEU A 1 890 ? -25.889 24.540 17.507 1.00 51.57 890 LEU A O 1
ATOM 6959 N N . ALA A 1 891 ? -25.710 24.989 19.704 1.00 47.50 891 ALA A N 1
ATOM 6960 C CA . ALA A 1 891 ? -25.357 23.608 20.018 1.00 47.31 891 ALA A CA 1
ATOM 6961 C C . ALA A 1 891 ? -26.451 22.636 19.601 1.00 46.81 891 ALA A C 1
ATOM 6962 O O . ALA A 1 891 ? -26.169 21.460 19.341 1.00 50.41 891 ALA A O 1
ATOM 6964 N N . ASP A 1 892 ? -27.696 23.106 19.516 1.00 51.16 892 ASP A N 1
ATOM 6965 C CA . ASP A 1 892 ? -28.797 22.227 19.143 1.00 58.04 892 ASP A CA 1
ATOM 6966 C C . ASP A 1 892 ? -28.708 21.756 17.698 1.00 56.05 892 ASP A C 1
ATOM 6967 O O . ASP A 1 892 ? -29.352 20.765 17.344 1.00 56.70 892 ASP A O 1
ATOM 6972 N N . SER A 1 893 ? -27.945 22.443 16.850 1.00 56.57 893 SER A N 1
ATOM 6973 C CA . SER A 1 893 ? -27.772 21.982 15.478 1.00 56.11 893 SER A CA 1
ATOM 6974 C C . SER A 1 893 ? -26.721 20.891 15.360 1.00 56.36 893 SER A C 1
ATOM 6975 O O . SER A 1 893 ? -26.475 20.408 14.248 1.00 51.07 893 SER A O 1
ATOM 6978 N N . ILE A 1 894 ? -26.084 20.516 16.467 1.00 52.70 894 ILE A N 1
ATOM 6979 C CA . ILE A 1 894 ? -25.117 19.426 16.486 1.00 48.45 894 ILE A CA 1
ATOM 6980 C C . ILE A 1 894 ? -25.891 18.151 16.793 1.00 51.90 894 ILE A C 1
ATOM 6981 O O . ILE A 1 894 ? -26.271 17.902 17.940 1.00 55.25 894 ILE A O 1
ATOM 6986 N N . THR A 1 895 ? -26.153 17.360 15.757 1.00 50.44 895 THR A N 1
ATOM 6987 C CA . THR A 1 895 ? -26.702 16.023 15.914 1.00 52.67 895 THR A CA 1
ATOM 6988 C C . THR A 1 895 ? -25.842 15.044 15.134 1.00 52.45 895 THR A C 1
ATOM 6989 O O . THR A 1 895 ? -25.056 15.426 14.264 1.00 43.43 895 THR A O 1
ATOM 6993 N N . LEU A 1 896 ? -26.004 13.765 15.464 1.00 56.48 896 LEU A N 1
ATOM 6994 C CA . LEU A 1 896 ? -25.303 12.722 14.730 1.00 51.13 896 LEU A CA 1
ATOM 6995 C C . LEU A 1 896 ? -25.597 12.819 13.237 1.00 47.23 896 LEU A C 1
ATOM 6996 O O . LEU A 1 896 ? -24.682 12.742 12.409 1.00 45.40 896 LEU A O 1
ATOM 7001 N N . GLU A 1 897 ? -26.867 13.029 12.877 1.00 44.25 897 GLU A N 1
ATOM 7002 C CA . GLU A 1 897 ? -27.234 13.131 11.467 1.00 54.33 897 GLU A CA 1
ATOM 7003 C C . GLU A 1 897 ? -26.571 14.329 10.795 1.00 55.99 897 GLU A C 1
ATOM 7004 O O . GLU A 1 897 ? -26.043 14.209 9.683 1.00 60.66 897 GLU A O 1
ATOM 7010 N N . SER A 1 898 ? -26.585 15.495 11.450 1.00 51.67 898 SER A N 1
ATOM 7011 C CA . SER A 1 898 ? -26.086 16.696 10.790 1.00 47.44 898 SER A CA 1
ATOM 7012 C C . SER A 1 898 ? -24.566 16.676 10.678 1.00 44.75 898 SER A C 1
ATOM 7013 O O . SER A 1 898 ? -24.006 17.136 9.674 1.00 40.90 898 SER A O 1
ATOM 7016 N N . VAL A 1 899 ? -23.876 16.144 11.690 1.00 40.06 899 VAL A N 1
ATOM 7017 C CA . VAL A 1 899 ? -22.422 16.069 11.610 1.00 38.70 899 VAL A CA 1
ATOM 7018 C C . VAL A 1 899 ? -21.995 15.092 10.516 1.00 43.65 899 VAL A C 1
ATOM 7019 O O . VAL A 1 899 ? -21.078 15.377 9.736 1.00 50.43 899 VAL A O 1
ATOM 7023 N N . ARG A 1 900 ? -22.655 13.938 10.420 1.00 46.27 900 ARG A N 1
ATOM 7024 C CA . ARG A 1 900 ? -22.263 12.989 9.384 1.00 53.51 900 ARG A CA 1
ATOM 7025 C C . ARG A 1 900 ? -22.554 13.540 7.995 1.00 52.70 900 ARG A C 1
ATOM 7026 O O . ARG A 1 900 ? -21.703 13.457 7.101 1.00 48.55 900 ARG A O 1
ATOM 7034 N N . ALA A 1 901 ? -23.728 14.145 7.806 1.00 42.11 901 ALA A N 1
ATOM 7035 C CA . ALA A 1 901 ? -24.040 14.737 6.512 1.00 38.02 901 ALA A CA 1
ATOM 7036 C C . ALA A 1 901 ? -23.061 15.853 6.146 1.00 48.17 901 ALA A C 1
ATOM 7037 O O . ALA A 1 901 ? -22.823 16.101 4.960 1.00 56.94 901 ALA A O 1
ATOM 7039 N N . MET A 1 902 ? -22.480 16.531 7.136 1.00 46.49 902 MET A N 1
ATOM 7040 C CA . MET A 1 902 ? -21.489 17.562 6.850 1.00 40.99 902 MET A CA 1
ATOM 7041 C C . MET A 1 902 ? -20.088 16.996 6.688 1.00 46.31 902 MET A C 1
ATOM 7042 O O . MET A 1 902 ? -19.297 17.542 5.908 1.00 34.79 902 MET A O 1
ATOM 7047 N N . SER A 1 903 ? -19.753 15.919 7.412 1.00 42.76 903 SER A N 1
ATOM 7048 C CA . SER A 1 903 ? -18.443 15.305 7.231 1.00 41.87 903 SER A CA 1
ATOM 7049 C C . SER A 1 903 ? -18.261 14.815 5.802 1.00 39.84 903 SER A C 1
ATOM 7050 O O . SER A 1 903 ? -17.133 14.759 5.302 1.00 43.27 903 SER A O 1
ATOM 7053 N N . ALA A 1 904 ? -19.364 14.486 5.130 1.00 37.50 904 ALA A N 1
ATOM 7054 C CA . ALA A 1 904 ? -19.363 14.078 3.734 1.00 40.99 904 ALA A CA 1
ATOM 7055 C C . ALA A 1 904 ? -19.108 15.229 2.771 1.00 43.32 904 ALA A C 1
ATOM 7056 O O . ALA A 1 904 ? -18.932 14.979 1.575 1.00 51.75 904 ALA A O 1
ATOM 7058 N N . LYS A 1 905 ? -19.114 16.475 3.240 1.00 32.39 905 LYS A N 1
ATOM 7059 C CA . LYS A 1 905 ? -18.845 17.615 2.376 1.00 36.16 905 LYS A CA 1
ATOM 7060 C C . LYS A 1 905 ? -17.464 18.207 2.593 1.00 36.59 905 LYS A C 1
ATOM 7061 O O . LYS A 1 905 ? -17.075 19.129 1.862 1.00 38.39 905 LYS A O 1
ATOM 7067 N N . LEU A 1 906 ? -16.725 17.721 3.591 1.00 32.92 906 LEU A N 1
ATOM 7068 C CA . LEU A 1 906 ? -15.434 18.322 3.903 1.00 34.95 906 LEU A CA 1
ATOM 7069 C C . LEU A 1 906 ? -14.473 18.184 2.737 1.00 32.27 906 LEU A C 1
ATOM 7070 O O . LEU A 1 906 ? -13.727 19.118 2.425 1.00 34.75 906 LEU A O 1
ATOM 7075 N N . TYR A 1 907 ? -14.469 17.026 2.086 1.00 38.89 907 TYR A N 1
ATOM 7076 C CA . TYR A 1 907 ? -13.594 16.763 0.954 1.00 36.61 907 TYR A CA 1
ATOM 7077 C C . TYR A 1 907 ? -14.449 16.513 -0.274 1.00 38.37 907 TYR A C 1
ATOM 7078 O O . TYR A 1 907 ? -15.311 15.624 -0.272 1.00 38.51 907 TYR A O 1
ATOM 7087 N N . ASN A 1 908 ? -14.206 17.286 -1.322 1.00 32.04 908 ASN A N 1
ATOM 7088 C CA . ASN A 1 908 ? -14.985 17.127 -2.540 1.00 30.71 908 ASN A CA 1
ATOM 7089 C C . ASN A 1 908 ? -14.046 16.650 -3.639 1.00 32.34 908 ASN A C 1
ATOM 7090 O O . ASN A 1 908 ? -13.143 17.400 -4.049 1.00 32.13 908 ASN A O 1
ATOM 7095 N N . PRO A 1 909 ? -14.178 15.404 -4.108 1.00 48.64 909 PRO A N 1
ATOM 7096 C CA . PRO A 1 909 ? -13.192 14.889 -5.073 1.00 44.22 909 PRO A CA 1
ATOM 7097 C C . PRO A 1 909 ? -13.215 15.616 -6.414 1.00 36.70 909 PRO A C 1
ATOM 7098 O O . PRO A 1 909 ? -12.216 15.587 -7.139 1.00 37.70 909 PRO A O 1
ATOM 7102 N N . ASP A 1 910 ? -14.305 16.292 -6.758 1.00 37.25 910 ASP A N 1
ATOM 7103 C CA . ASP A 1 910 ? -14.346 17.024 -8.017 1.00 34.28 910 ASP A CA 1
ATOM 7104 C C . ASP A 1 910 ? -13.572 18.332 -7.964 1.00 38.06 910 ASP A C 1
ATOM 7105 O O . ASP A 1 910 ? -13.179 18.835 -9.021 1.00 36.92 910 ASP A O 1
ATOM 7110 N N . ASN A 1 911 ? -13.340 18.884 -6.770 1.00 30.47 911 ASN A N 1
ATOM 7111 C CA . ASN A 1 911 ? -12.535 20.091 -6.573 1.00 28.09 911 ASN A CA 1
ATOM 7112 C C . ASN A 1 911 ? -11.347 19.718 -5.684 1.00 31.55 911 ASN A C 1
ATOM 7113 O O . ASN A 1 911 ? -11.420 19.829 -4.458 1.00 33.25 911 ASN A O 1
ATOM 7118 N N . ARG A 1 912 ? -10.248 19.294 -6.301 1.00 31.49 912 ARG A N 1
ATOM 7119 C CA . ARG A 1 912 ? -9.094 18.793 -5.564 1.00 35.84 912 ARG A CA 1
ATOM 7120 C C . ARG A 1 912 ? -7.824 19.271 -6.249 1.00 28.25 912 ARG A C 1
ATOM 7121 O O . ARG A 1 912 ? -7.590 18.957 -7.420 1.00 30.06 912 ARG A O 1
ATOM 7129 N N . VAL A 1 913 ? -6.985 19.993 -5.519 1.00 30.12 913 VAL A N 1
ATOM 7130 C CA . VAL A 1 913 ? -5.702 20.440 -6.037 1.00 27.29 913 VAL A CA 1
ATOM 7131 C C . VAL A 1 913 ? -4.608 19.856 -5.155 1.00 29.02 913 VAL A C 1
ATOM 7132 O O . VAL A 1 913 ? -4.654 19.995 -3.929 1.00 30.82 913 VAL A O 1
ATOM 7136 N N . LEU A 1 914 ? -3.652 19.168 -5.775 1.00 31.50 914 LEU A N 1
ATOM 7137 C CA . LEU A 1 914 ? -2.593 18.458 -5.063 1.00 32.64 914 LEU A CA 1
ATOM 7138 C C . LEU A 1 914 ? -1.242 19.042 -5.459 1.00 28.19 914 LEU A C 1
ATOM 7139 O O . LEU A 1 914 ? -0.910 19.108 -6.646 1.00 34.49 914 LEU A O 1
ATOM 7144 N N . TYR A 1 915 ? -0.457 19.456 -4.474 1.00 28.31 915 TYR A N 1
ATOM 7145 C CA . TYR A 1 915 ? 0.874 19.979 -4.736 1.00 32.64 915 TYR A CA 1
ATOM 7146 C C . TYR A 1 915 ? 1.863 19.220 -3.866 1.00 30.42 915 TYR A C 1
ATOM 7147 O O . TYR A 1 915 ? 1.775 19.266 -2.634 1.00 31.66 915 TYR A O 1
ATOM 7156 N N . ILE A 1 916 ? 2.786 18.514 -4.507 1.00 35.37 916 ILE A N 1
ATOM 7157 C CA . ILE A 1 916 ? 3.807 17.729 -3.820 1.00 36.64 916 ILE A CA 1
ATOM 7158 C C . ILE A 1 916 ? 5.159 18.369 -4.091 1.00 28.95 916 ILE A C 1
ATOM 7159 O O . ILE A 1 916 ? 5.528 18.584 -5.251 1.00 35.91 916 ILE A O 1
ATOM 7164 N N . THR A 1 917 ? 5.882 18.694 -3.030 1.00 32.80 917 THR A N 1
ATOM 7165 C CA . THR A 1 917 ? 7.244 19.195 -3.139 1.00 34.46 917 THR A CA 1
ATOM 7166 C C . THR A 1 917 ? 8.177 18.129 -2.587 1.00 34.18 917 THR A C 1
ATOM 7167 O O . THR A 1 917 ? 8.057 17.745 -1.415 1.00 36.95 917 THR A O 1
ATOM 7171 N N . LEU A 1 918 ? 9.094 17.657 -3.425 1.00 35.29 918 LEU A N 1
ATOM 7172 C CA . LEU A 1 918 ? 10.080 16.650 -3.056 1.00 38.67 918 LEU A CA 1
ATOM 7173 C C . LEU A 1 918 ? 11.486 17.249 -3.018 1.00 43.20 918 LEU A C 1
ATOM 7174 O O . LEU A 1 918 ? 11.728 18.324 -3.577 1.00 43.47 918 LEU A O 1
ATOM 7179 N N . PRO A 1 919 ? 12.438 16.593 -2.346 1.00 49.82 919 PRO A N 1
ATOM 7180 C CA . PRO A 1 919 ? 13.829 17.055 -2.420 1.00 45.53 919 PRO A CA 1
ATOM 7181 C C . PRO A 1 919 ? 14.303 17.104 -3.862 1.00 41.84 919 PRO A C 1
ATOM 7182 O O . PRO A 1 919 ? 13.816 16.371 -4.725 1.00 48.71 919 PRO A O 1
ATOM 7186 N N . GLN A 1 920 ? 15.249 17.994 -4.135 1.00 40.81 920 GLN A N 1
ATOM 7187 C CA . GLN A 1 920 ? 15.733 18.112 -5.503 1.00 53.71 920 GLN A CA 1
ATOM 7188 C C . GLN A 1 920 ? 16.653 16.943 -5.841 1.00 60.30 920 GLN A C 1
ATOM 7189 O O . GLN A 1 920 ? 17.389 16.438 -4.987 1.00 59.69 920 GLN A O 1
ATOM 7195 N N . GLU A 1 921 ? 16.594 16.509 -7.098 1.00 68.24 921 GLU A N 1
ATOM 7196 C CA . GLU A 1 921 ? 17.293 15.301 -7.536 1.00 80.23 921 GLU A CA 1
ATOM 7197 C C . GLU A 1 921 ? 18.810 15.454 -7.464 1.00 77.02 921 GLU A C 1
ATOM 7198 O O . GLU A 1 921 ? 19.327 16.569 -7.403 1.00 77.12 921 GLU A O 1
ATOM 7204 N N . ALA B 2 1 ? -3.272 30.416 4.766 1.00 102.00 2 ALA B N 1
ATOM 7205 C CA . ALA B 2 1 ? -3.280 30.927 6.132 1.00 106.06 2 ALA B CA 1
ATOM 7206 C C . ALA B 2 1 ? -2.094 31.863 6.376 1.00 112.86 2 ALA B C 1
ATOM 7207 O O . ALA B 2 1 ? -0.955 31.416 6.496 1.00 112.80 2 ALA B O 1
ATOM 7209 N N . THR B 2 2 ? -2.371 33.162 6.450 1.00 119.87 3 THR B N 1
ATOM 7210 C CA . THR B 2 2 ? -1.352 34.186 6.639 1.00 126.67 3 THR B CA 1
ATOM 7211 C C . THR B 2 2 ? -1.443 34.756 8.050 1.00 130.79 3 THR B C 1
ATOM 7212 O O . THR B 2 2 ? -2.538 35.036 8.548 1.00 135.04 3 THR B O 1
ATOM 7216 N N . TYR B 2 3 ? -0.288 34.913 8.694 1.00 128.27 4 TYR B N 1
ATOM 7217 C CA . TYR B 2 3 ? -0.197 35.463 10.039 1.00 123.17 4 TYR B CA 1
ATOM 7218 C C . TYR B 2 3 ? 0.881 36.536 10.067 1.00 116.53 4 TYR B C 1
ATOM 7219 O O . TYR B 2 3 ? 1.650 36.706 9.117 1.00 123.62 4 TYR B O 1
ATOM 7228 N N . LYS B 2 4 ? 0.922 37.273 11.174 1.00 102.56 5 LYS B N 1
ATOM 7229 C CA . LYS B 2 4 ? 1.899 38.334 11.369 1.00 87.86 5 LYS B CA 1
ATOM 7230 C C . LYS B 2 4 ? 2.508 38.191 12.755 1.00 81.18 5 LYS B C 1
ATOM 7231 O O . LYS B 2 4 ? 1.783 38.072 13.749 1.00 76.72 5 LYS B O 1
ATOM 7237 N N . VAL B 2 5 ? 3.838 38.180 12.809 1.00 82.03 6 VAL B N 1
ATOM 7238 C CA . VAL B 2 5 ? 4.581 38.064 14.057 1.00 83.08 6 VAL B CA 1
ATOM 7239 C C . VAL B 2 5 ? 5.325 39.372 14.297 1.00 79.82 6 VAL B C 1
ATOM 7240 O O . VAL B 2 5 ? 5.669 40.099 13.358 1.00 73.21 6 VAL B O 1
ATOM 7244 N N . LYS B 2 6 ? 5.556 39.681 15.571 1.00 86.47 7 LYS B N 1
ATOM 7245 C CA . LYS B 2 6 ? 6.302 40.864 15.965 1.00 95.62 7 LYS B CA 1
ATOM 7246 C C . LYS B 2 6 ? 7.363 40.468 16.982 1.00 104.85 7 LYS B C 1
ATOM 7247 O O . LYS B 2 6 ? 7.167 39.549 17.783 1.00 99.52 7 LYS B O 1
ATOM 7253 N N . PHE B 2 7 ? 8.498 41.161 16.928 1.00 119.34 8 PHE B N 1
ATOM 7254 C CA . PHE B 2 7 ? 9.619 40.924 17.827 1.00 130.89 8 PHE B CA 1
ATOM 7255 C C . PHE B 2 7 ? 10.075 42.257 18.404 1.00 130.71 8 PHE B C 1
ATOM 7256 O O . PHE B 2 7 ? 10.310 43.215 17.659 1.00 124.95 8 PHE B O 1
ATOM 7264 N N . ILE B 2 8 ? 10.185 42.313 19.728 1.00 135.35 9 ILE B N 1
ATOM 7265 C CA . ILE B 2 8 ? 10.748 43.466 20.420 1.00 137.20 9 ILE B CA 1
ATOM 7266 C C . ILE B 2 8 ? 12.234 43.206 20.637 1.00 140.22 9 ILE B C 1
ATOM 7267 O O . ILE B 2 8 ? 12.615 42.248 21.321 1.00 140.33 9 ILE B O 1
ATOM 7272 N N . THR B 2 9 ? 13.072 44.050 20.048 1.00 140.65 10 THR B N 1
ATOM 7273 C CA . THR B 2 9 ? 14.518 43.966 20.154 1.00 137.79 10 THR B CA 1
ATOM 7274 C C . THR B 2 9 ? 15.073 45.291 20.661 1.00 134.00 10 THR B C 1
ATOM 7275 O O . THR B 2 9 ? 14.391 46.322 20.600 1.00 130.20 10 THR B O 1
ATOM 7279 N N . PRO B 2 10 ? 16.311 45.305 21.167 1.00 134.96 11 PRO B N 1
ATOM 7280 C CA . PRO B 2 10 ? 16.969 46.591 21.465 1.00 134.32 11 PRO B CA 1
ATOM 7281 C C . PRO B 2 10 ? 17.115 47.499 20.248 1.00 132.65 11 PRO B C 1
ATOM 7282 O O . PRO B 2 10 ? 17.538 48.652 20.406 1.00 127.74 11 PRO B O 1
ATOM 7286 N N . GLU B 2 11 ? 16.780 47.014 19.051 1.00 136.82 12 GLU B N 1
ATOM 7287 C CA . GLU B 2 11 ? 16.812 47.784 17.814 1.00 137.91 12 GLU B CA 1
ATOM 7288 C C . GLU B 2 11 ? 15.467 48.435 17.510 1.00 135.95 12 GLU B C 1
ATOM 7289 O O . GLU B 2 11 ? 15.423 49.563 17.005 1.00 136.64 12 GLU B O 1
ATOM 7295 N N . GLY B 2 12 ? 14.375 47.748 17.811 1.00 131.62 13 GLY B N 1
ATOM 7296 C CA . GLY B 2 12 ? 13.046 48.265 17.564 1.00 127.21 13 GLY B CA 1
ATOM 7297 C C . GLY B 2 12 ? 12.066 47.125 17.362 1.00 123.33 13 GLY B C 1
ATOM 7298 O O . GLY B 2 12 ? 12.377 45.962 17.601 1.00 119.00 13 GLY B O 1
ATOM 7299 N N . GLU B 2 13 ? 10.862 47.490 16.921 1.00 125.07 14 GLU B N 1
ATOM 7300 C CA . GLU B 2 13 ? 9.829 46.509 16.610 1.00 122.57 14 GLU B CA 1
ATOM 7301 C C . GLU B 2 13 ? 10.037 45.988 15.192 1.00 111.47 14 GLU B C 1
ATOM 7302 O O . GLU B 2 13 ? 10.090 46.772 14.238 1.00 116.11 14 GLU B O 1
ATOM 7308 N N . LEU B 2 14 ? 10.161 44.670 15.054 1.00 93.54 15 LEU B N 1
ATOM 7309 C CA . LEU B 2 14 ? 10.319 44.019 13.760 1.00 83.78 15 LEU B CA 1
ATOM 7310 C C . LEU B 2 14 ? 9.096 43.148 13.504 1.00 82.03 15 LEU B C 1
ATOM 7311 O O . LEU B 2 14 ? 8.728 42.328 14.349 1.00 69.35 15 LEU B O 1
ATOM 7316 N N . GLU B 2 15 ? 8.464 43.323 12.346 1.00 97.67 16 GLU B N 1
ATOM 7317 C CA . GLU B 2 15 ? 7.226 42.624 12.023 1.00 106.67 16 GLU B CA 1
ATOM 7318 C C . GLU B 2 15 ? 7.407 41.783 10.771 1.00 99.90 16 GLU B C 1
ATOM 7319 O O . GLU B 2 15 ? 7.974 42.247 9.779 1.00 101.26 16 GLU B O 1
ATOM 7325 N N . VAL B 2 16 ? 6.907 40.555 10.827 1.00 93.24 17 VAL B N 1
ATOM 7326 C CA . VAL B 2 16 ? 7.196 39.513 9.849 1.00 89.05 17 VAL B CA 1
ATOM 7327 C C . VAL B 2 16 ? 5.905 38.759 9.548 1.00 95.07 17 VAL B C 1
ATOM 7328 O O . VAL B 2 16 ? 5.080 38.538 10.439 1.00 86.74 17 VAL B O 1
ATOM 7332 N N . GLU B 2 17 ? 5.707 38.396 8.286 1.00 112.02 18 GLU B N 1
ATOM 7333 C CA . GLU B 2 17 ? 4.628 37.498 7.900 1.00 123.80 18 GLU B CA 1
ATOM 7334 C C . GLU B 2 17 ? 5.130 36.059 7.928 1.00 126.63 18 GLU B C 1
ATOM 7335 O O . GLU B 2 17 ? 6.295 35.781 7.634 1.00 138.22 18 GLU B O 1
ATOM 7341 N N . CYS B 2 18 ? 4.236 35.141 8.284 1.00 115.36 19 CYS B N 1
ATOM 7342 C CA . CYS B 2 18 ? 4.635 33.770 8.582 1.00 101.69 19 CYS B CA 1
ATOM 7343 C C . CYS B 2 18 ? 3.460 32.846 8.301 1.00 100.70 19 CYS B C 1
ATOM 7344 O O . CYS B 2 18 ? 2.372 33.046 8.848 1.00 94.95 19 CYS B O 1
ATOM 7347 N N . ASP B 2 19 ? 3.670 31.852 7.440 1.00 108.73 20 ASP B N 1
ATOM 7348 C CA . ASP B 2 19 ? 2.638 30.863 7.163 1.00 114.74 20 ASP B CA 1
ATOM 7349 C C . ASP B 2 19 ? 2.526 29.879 8.326 1.00 116.22 20 ASP B C 1
ATOM 7350 O O . ASP B 2 19 ? 3.290 29.925 9.295 1.00 120.73 20 ASP B O 1
ATOM 7355 N N . ASP B 2 20 ? 1.550 28.975 8.228 1.00 113.61 21 ASP B N 1
ATOM 7356 C CA . ASP B 2 20 ? 1.320 28.002 9.293 1.00 114.81 21 ASP B CA 1
ATOM 7357 C C . ASP B 2 20 ? 2.557 27.147 9.540 1.00 109.60 21 ASP B C 1
ATOM 7358 O O . ASP B 2 20 ? 2.992 26.971 10.686 1.00 102.41 21 ASP B O 1
ATOM 7363 N N . ASP B 2 21 ? 3.149 26.631 8.467 1.00 112.00 22 ASP B N 1
ATOM 7364 C CA . ASP B 2 21 ? 4.157 25.574 8.525 1.00 113.31 22 ASP B CA 1
ATOM 7365 C C . ASP B 2 21 ? 5.583 26.114 8.445 1.00 102.91 22 ASP B C 1
ATOM 7366 O O . ASP B 2 21 ? 6.461 25.479 7.853 1.00 103.71 22 ASP B O 1
ATOM 7371 N N . VAL B 2 22 ? 5.845 27.278 9.038 1.00 90.77 23 VAL B N 1
ATOM 7372 C CA . VAL B 2 22 ? 7.156 27.917 8.991 1.00 76.97 23 VAL B CA 1
ATOM 7373 C C . VAL B 2 22 ? 7.566 28.293 10.411 1.00 72.29 23 VAL B C 1
ATOM 7374 O O . VAL B 2 22 ? 6.756 28.834 11.173 1.00 72.67 23 VAL B O 1
ATOM 7378 N N . TYR B 2 23 ? 8.815 27.992 10.770 1.00 61.67 24 TYR B N 1
ATOM 7379 C CA . TYR B 2 23 ? 9.347 28.421 12.055 1.00 59.89 24 TYR B CA 1
ATOM 7380 C C . TYR B 2 23 ? 9.568 29.934 12.051 1.00 60.62 24 TYR B C 1
ATOM 7381 O O . TYR B 2 23 ? 9.877 30.536 11.017 1.00 53.18 24 TYR B O 1
ATOM 7390 N N . VAL B 2 24 ? 9.402 30.543 13.230 1.00 64.38 25 VAL B N 1
ATOM 7391 C CA . VAL B 2 24 ? 9.472 32.000 13.370 1.00 63.17 25 VAL B CA 1
ATOM 7392 C C . VAL B 2 24 ? 10.764 32.540 12.774 1.00 64.40 25 VAL B C 1
ATOM 7393 O O . VAL B 2 24 ? 10.759 33.504 11.996 1.00 59.90 25 VAL B O 1
ATOM 7397 N N . LEU B 2 25 ? 11.888 31.923 13.128 1.00 53.50 26 LEU B N 1
ATOM 7398 C CA . LEU B 2 25 ? 13.171 32.469 12.717 1.00 47.00 26 LEU B CA 1
ATOM 7399 C C . LEU B 2 25 ? 13.478 32.186 11.254 1.00 38.20 26 LEU B C 1
ATOM 7400 O O . LEU B 2 25 ? 14.210 32.956 10.625 1.00 35.21 26 LEU B O 1
ATOM 7405 N N . ASP B 2 26 ? 12.945 31.097 10.696 1.00 38.01 27 ASP B N 1
ATOM 7406 C CA . ASP B 2 26 ? 13.106 30.879 9.264 1.00 36.81 27 ASP B CA 1
ATOM 7407 C C . ASP B 2 26 ? 12.408 31.982 8.476 1.00 40.50 27 ASP B C 1
ATOM 7408 O O . ASP B 2 26 ? 12.935 32.463 7.466 1.00 33.80 27 ASP B O 1
ATOM 7413 N N . ALA B 2 27 ? 11.236 32.423 8.943 1.00 38.10 28 ALA B N 1
ATOM 7414 C CA . ALA B 2 27 ? 10.526 33.497 8.252 1.00 39.09 28 ALA B CA 1
ATOM 7415 C C . ALA B 2 27 ? 11.292 34.811 8.342 1.00 32.41 28 ALA B C 1
ATOM 7416 O O . ALA B 2 27 ? 11.371 35.563 7.359 1.00 36.11 28 ALA B O 1
ATOM 7418 N N . ALA B 2 28 ? 11.852 35.111 9.516 1.00 34.09 29 ALA B N 1
ATOM 7419 C CA . ALA B 2 28 ? 12.639 36.330 9.666 1.00 36.68 29 ALA B CA 1
ATOM 7420 C C . ALA B 2 28 ? 13.843 36.318 8.731 1.00 34.36 29 ALA B C 1
ATOM 7421 O O . ALA B 2 28 ? 14.098 37.296 8.016 1.00 30.91 29 ALA B O 1
ATOM 7423 N N . GLU B 2 29 ? 14.577 35.198 8.699 1.00 32.54 30 GLU B N 1
ATOM 7424 C CA . GLU B 2 29 ? 15.742 35.098 7.822 1.00 31.61 30 GLU B CA 1
ATOM 7425 C C . GLU B 2 29 ? 15.345 35.214 6.352 1.00 33.02 30 GLU B C 1
ATOM 7426 O O . GLU B 2 29 ? 16.019 35.900 5.573 1.00 26.36 30 GLU B O 1
ATOM 7432 N N A GLU B 2 30 ? 14.255 34.546 5.952 0.61 29.79 31 GLU B N 1
ATOM 7433 N N B GLU B 2 30 ? 14.258 34.541 5.957 0.39 30.41 31 GLU B N 1
ATOM 7434 C CA A GLU B 2 30 ? 13.767 34.694 4.584 0.61 32.86 31 GLU B CA 1
ATOM 7435 C CA B GLU B 2 30 ? 13.747 34.690 4.598 0.39 32.43 31 GLU B CA 1
ATOM 7436 C C A GLU B 2 30 ? 13.461 36.151 4.262 0.61 23.86 31 GLU B C 1
ATOM 7437 C C B GLU B 2 30 ? 13.470 36.150 4.273 0.39 25.62 31 GLU B C 1
ATOM 7438 O O A GLU B 2 30 ? 13.746 36.623 3.156 0.61 28.93 31 GLU B O 1
ATOM 7439 O O B GLU B 2 30 ? 13.783 36.622 3.174 0.39 27.70 31 GLU B O 1
ATOM 7450 N N . ALA B 2 31 ? 12.884 36.881 5.222 1.00 26.43 32 ALA B N 1
ATOM 7451 C CA . ALA B 2 31 ? 12.580 38.293 5.031 1.00 38.51 32 ALA B CA 1
ATOM 7452 C C . ALA B 2 31 ? 13.824 39.175 5.057 1.00 28.32 32 ALA B C 1
ATOM 7453 O O . ALA B 2 31 ? 13.730 40.362 4.732 1.00 28.31 32 ALA B O 1
ATOM 7455 N N . GLY B 2 32 ? 14.968 38.639 5.468 1.00 31.26 33 GLY B N 1
ATOM 7456 C CA . GLY B 2 32 ? 16.169 39.447 5.556 1.00 31.37 33 GLY B CA 1
ATOM 7457 C C . GLY B 2 32 ? 16.290 40.274 6.813 1.00 30.12 33 GLY B C 1
ATOM 7458 O O . GLY B 2 32 ? 16.946 41.321 6.792 1.00 25.22 33 GLY B O 1
ATOM 7459 N N . ILE B 2 33 ? 15.663 39.847 7.908 1.00 33.04 34 ILE B N 1
ATOM 7460 C CA . ILE B 2 33 ? 15.819 40.494 9.208 1.00 43.24 34 ILE B CA 1
ATOM 7461 C C . ILE B 2 33 ? 16.892 39.744 9.990 1.00 46.71 34 ILE B C 1
ATOM 7462 O O . ILE B 2 33 ? 16.857 38.509 10.080 1.00 42.60 34 ILE B O 1
ATOM 7467 N N . ASP B 2 34 ? 17.844 40.487 10.563 1.00 48.99 35 ASP B N 1
ATOM 7468 C CA . ASP B 2 34 ? 18.962 39.909 11.311 1.00 51.66 35 ASP B CA 1
ATOM 7469 C C . ASP B 2 34 ? 18.624 39.950 12.799 1.00 55.98 35 ASP B C 1
ATOM 7470 O O . ASP B 2 34 ? 18.544 41.030 13.392 1.00 62.31 35 ASP B O 1
ATOM 7475 N N . LEU B 2 35 ? 18.433 38.774 13.409 1.00 60.77 36 LEU B N 1
ATOM 7476 C CA . LEU B 2 35 ? 17.981 38.758 14.798 1.00 68.43 36 LEU B CA 1
ATOM 7477 C C . LEU B 2 35 ? 19.098 38.389 15.776 1.00 85.08 36 LEU B C 1
ATOM 7478 O O . LEU B 2 35 ? 19.744 39.298 16.317 1.00 86.35 36 LEU B O 1
ATOM 7483 N N . PRO B 2 36 ? 19.407 37.085 15.982 1.00 97.11 37 PRO B N 1
ATOM 7484 C CA . PRO B 2 36 ? 19.985 36.548 17.230 1.00 102.54 37 PRO B CA 1
ATOM 7485 C C . PRO B 2 36 ? 20.763 37.536 18.109 1.00 93.86 37 PRO B C 1
ATOM 7486 O O . PRO B 2 36 ? 20.148 38.206 18.942 1.00 84.74 37 PRO B O 1
ATOM 7490 N N . VAL B 2 85 ? 1.075 37.213 17.308 1.00 76.96 86 VAL B N 1
ATOM 7491 C CA . VAL B 2 85 ? 1.984 36.861 18.395 1.00 90.19 86 VAL B CA 1
ATOM 7492 C C . VAL B 2 85 ? 3.174 37.828 18.426 1.00 97.11 86 VAL B C 1
ATOM 7493 O O . VAL B 2 85 ? 3.671 38.251 17.381 1.00 92.00 86 VAL B O 1
ATOM 7497 N N . THR B 2 86 ? 3.610 38.195 19.633 1.00 108.29 87 THR B N 1
ATOM 7498 C CA . THR B 2 86 ? 4.746 39.097 19.823 1.00 117.13 87 THR B CA 1
ATOM 7499 C C . THR B 2 86 ? 5.624 38.525 20.929 1.00 127.19 87 THR B C 1
ATOM 7500 O O . THR B 2 86 ? 5.216 38.505 22.095 1.00 132.97 87 THR B O 1
ATOM 7504 N N . ILE B 2 87 ? 6.827 38.068 20.571 1.00 127.32 88 ILE B N 1
ATOM 7505 C CA . ILE B 2 87 ? 7.725 37.436 21.535 1.00 123.95 88 ILE B CA 1
ATOM 7506 C C . ILE B 2 87 ? 8.806 38.416 21.980 1.00 127.45 88 ILE B C 1
ATOM 7507 O O . ILE B 2 87 ? 8.773 39.600 21.624 1.00 127.99 88 ILE B O 1
ATOM 7512 N N . GLU B 2 88 ? 9.773 37.927 22.759 1.00 126.79 89 GLU B N 1
ATOM 7513 C CA . GLU B 2 88 ? 10.749 38.781 23.422 1.00 124.71 89 GLU B CA 1
ATOM 7514 C C . GLU B 2 88 ? 12.117 38.115 23.442 1.00 125.16 89 GLU B C 1
ATOM 7515 O O . GLU B 2 88 ? 12.226 36.885 23.461 1.00 125.80 89 GLU B O 1
ATOM 7521 N N . THR B 2 89 ? 13.158 38.949 23.440 1.00 125.20 90 THR B N 1
ATOM 7522 C CA . THR B 2 89 ? 14.539 38.532 23.717 1.00 123.96 90 THR B CA 1
ATOM 7523 C C . THR B 2 89 ? 15.432 39.759 23.892 1.00 120.23 90 THR B C 1
ATOM 7524 O O . THR B 2 89 ? 15.404 40.683 23.076 1.00 118.30 90 THR B O 1
ATOM 7528 N N . ASP C 2 84 ? 28.118 43.024 28.459 1.00 99.69 85 ASP C N 1
ATOM 7529 C CA . ASP C 2 84 ? 26.976 43.788 27.969 1.00 97.69 85 ASP C CA 1
ATOM 7530 C C . ASP C 2 84 ? 26.660 44.961 28.901 1.00 94.48 85 ASP C C 1
ATOM 7531 O O . ASP C 2 84 ? 27.330 45.999 28.865 1.00 88.82 85 ASP C O 1
ATOM 7533 N N . VAL C 2 85 ? 25.636 44.782 29.735 1.00 87.83 86 VAL C N 1
ATOM 7534 C CA . VAL C 2 85 ? 25.204 45.784 30.704 1.00 76.56 86 VAL C CA 1
ATOM 7535 C C . VAL C 2 85 ? 25.633 45.318 32.091 1.00 73.19 86 VAL C C 1
ATOM 7536 O O . VAL C 2 85 ? 25.283 44.212 32.521 1.00 74.22 86 VAL C O 1
ATOM 7540 N N . THR C 2 86 ? 26.392 46.163 32.787 1.00 67.61 87 THR C N 1
ATOM 7541 C CA . THR C 2 86 ? 26.811 45.877 34.154 1.00 70.27 87 THR C CA 1
ATOM 7542 C C . THR C 2 86 ? 25.854 46.462 35.195 1.00 68.15 87 THR C C 1
ATOM 7543 O O . THR C 2 86 ? 25.647 45.850 36.252 1.00 59.36 87 THR C O 1
ATOM 7547 N N . ILE C 2 87 ? 25.250 47.616 34.905 1.00 59.80 88 ILE C N 1
ATOM 7548 C CA . ILE C 2 87 ? 24.239 48.247 35.749 1.00 51.11 88 ILE C CA 1
ATOM 7549 C C . ILE C 2 87 ? 23.020 48.504 34.872 1.00 57.52 88 ILE C C 1
ATOM 7550 O O . ILE C 2 87 ? 23.061 49.375 33.994 1.00 56.26 88 ILE C O 1
ATOM 7555 N N . GLU C 2 88 ? 21.934 47.768 35.111 1.00 66.50 89 GLU C N 1
ATOM 7556 C CA . GLU C 2 88 ? 20.743 47.886 34.270 1.00 74.52 89 GLU C CA 1
ATOM 7557 C C . GLU C 2 88 ? 20.105 49.261 34.436 1.00 76.72 89 GLU C C 1
ATOM 7558 O O . GLU C 2 88 ? 19.766 49.662 35.553 1.00 76.60 89 GLU C O 1
ATOM 7564 N N . THR C 2 89 ? 19.939 49.982 33.325 1.00 85.10 90 THR C N 1
ATOM 7565 C CA . THR C 2 89 ? 19.340 51.315 33.328 1.00 93.73 90 THR C CA 1
ATOM 7566 C C . THR C 2 89 ? 17.870 51.310 32.917 1.00 99.85 90 THR C C 1
ATOM 7567 O O . THR C 2 89 ? 17.090 52.119 33.435 1.00 103.22 90 THR C O 1
ATOM 7571 N N . HIS C 2 90 ? 17.465 50.400 32.032 1.00 99.99 91 HIS C N 1
ATOM 7572 C CA . HIS C 2 90 ? 16.061 50.268 31.645 1.00 94.83 91 HIS C CA 1
ATOM 7573 C C . HIS C 2 90 ? 15.336 49.233 32.506 1.00 90.09 91 HIS C C 1
ATOM 7574 O O . HIS C 2 90 ? 14.723 49.568 33.523 1.00 86.17 91 HIS C O 1
#

Nearest PDB structures (foldseek):
  6b05-assembly1_A  TM=1.001E+00  e=0.000E+00  Pectobacterium atrosepticum SCRI1043
  6brs-assembly1_A  TM=1.000E+00  e=0.000E+00  Pectobacterium atrosepticum SCRI1043
  6oft-assembly2_B  TM=8.658E-01  e=1.187E-33  Escherichia coli K-12
  5hxk-assembly2_C  TM=7.552E-01  e=9.337E-18  Thermus thermophilus HB8
  7v4y-assembly1_B  TM=7.646E-01  e=1.621E-17  Thermus thermophilus HB8

Solvent-accessible surface area: 43208 Å² total; per-residue (Å²): 39,170,152,108,4,51,89,11,97,77,90,106,17,88,14,112,8,20,0,93,12,18,1,0,65,4,150,14,38,178,62,103,2,13,0,37,0,0,0,39,0,0,0,0,5,1,104,131,89,2,26,0,0,0,21,2,0,3,19,0,0,1,49,2,0,80,51,28,91,144,3,0,19,64,51,7,102,145,95,56,11,26,107,40,162,14,3,61,25,62,16,50,47,60,31,0,8,0,31,3,44,6,69,119,8,48,148,19,16,16,52,0,0,63,3,0,4,19,0,1,28,63,14,93,2,74,76,78,21,2,75,84,11,36,148,71,0,34,103,63,29,71,52,112,54,6,11,22,54,73,1,58,50,42,43,15,80,6,26,42,16,73,27,76,2,23,76,27,48,41,32,7,70,81,125,12,3,58,95,12,60,3,61,25,0,53,80,0,17,116,60,8,12,24,3,57,7,4,10,0,4,0,0,1,42,11,73,29,47,70,2,30,137,44,0,78,158,45,0,51,97,14,96,99,68,89,30,64,139,52,148,61,20,57,5,130,57,101,108,37,30,88,15,15,60,6,89,25,63,22,4,0,8,1,13,0,0,1,0,7,3,22,76,14,82,66,8,96,91,91,59,104,34,21,16,113,0,7,9,8,0,0,33,41,2,0,65,57,3,6,116,26,0,95,61,45,16,56,141,26,0,4,42,6,31,11,71,47,54,89,3,11,106,44,2,0,1,0,2,0,20,2,37,3,9,10,49,8,18,91,45,0,2,18,9,0,8,58,2,5,21,2,0,95,86,63,90,4,39,99,104,6,6,76,69,11,27,62,62,2,97,112,40,0,87,172,30,11,100,64,95,14,62,44,80,4,58,41,0,13,110,50,4,5,90,28,17,56,90,68,134,101,34,59,11,14,59,84,52,0,105,42,0,31,121,7,12,102,67,19,108,11,109,6,0,28,107,2,0,55,84,11,5,74,10,87,3,13,0,0,7,0,4,12,3,17,86,24,118,38,121,70,20,151,61,114,49,3,22,151,38,60,132,90,34,53,159,29,138,7,57,88,18,100,136,93,148,202,126,68,158,17,148,35,63,98,15,114,101,66,11,140,72,87,56,67,115,82,38,78,93,29,107,1,46,24,0,68,3,63,31,40,0,51,0,0,10,5,99,2,78,74,3,41,176,85,0,44,2,10,3,23,10,68,2,0,20,55,20,144,80,21,49,35,15,27,2,30,3,0,5,101,0,0,36,78,2,0,1,60,106,21,22,14,97,3,6,49,79,24,38,148,134,42,89,13,57,4,55,13,58,17,69,34,24,34,9,21,5,50,7,32,0,20,31,135,33,6,37,17,0,0,4,0,3,25,17,5,8,48,27,8,4,28,18,107,56,21,24,52,79,21,27,1,30,31,0,14,50,36,9,0,68,91,68,3,27,31,17,104,46,57,55,49,47,34,110,18,46,45,29,123,61,47,74,132,72,9,104,39,69,73,1,96,152,18,49,34,100,39,0,43,50,16,2,83,80,1,6,40,3,45,9,14,0,11,0,1,0,54,5,55,30,114,87,0,34,57,43,0,37,79,28,0,4,26,2,100,29,120,115,46,93,140,15,184,54,84,77,11,90,74,23,132,77,108,29,74,12,37,40,3,63,20,60,80,0,18,0,19,3,20,4,15,29,87,48,70,20,54,14,77,8,28,16,24,0,53,5,0,62,42,5,0,10,91,35,0,103,61,52,7,177,73,125,64,8,19,44,91,106,28,42,3,53,16,99,9,32,21,63,58,80,25,0,36,5,43,2,5,2,10,0,17,37,141,82,0,102,71,0,14,84,67,0,64,98,0,9,79,46,1,30,99,100,4,63,95,113,30,2,76,98,30,60,49,92,26,66,159,45,15,128,63,72,125,43,54,28,86,7,26,50,137,32,0,27,25,0,8,98,51,64,81,23,0,124,28,46,34,102,24,96,128,8,8,94,20,1,62,30,139,22,0,85,54,12,2,59,80,1,24,24,72,99,16,41,8,18,0,8,0,32,36,108,207,80,97,105,133,8,52,24,58,24,132,98,32,108,53,93,18,100,12,74,58,54,61,166,52,86,35,6,5,10,64,12,6,24,37,34,135,122,74,72,122,122,123,87,31,1,143,76,148